Protein AF-A0A1Q2MEC3-F1 (afdb_monomer_lite)

Organism: NCBI:txid1851148

Sequence (1075 aa):
MAKRNINSLILSAPAICLLLFFTTASCIAVFAENKIWWGYEDDNWDTAGNWATEGVPGSADPVFIDHRASGEFKYPVITDANTDSRCAVLKLSQYGTGGRLDVIGGVLAIESLAYIGVGAAYECQLNVSGGEMLVGTHMYVPYAGVTSVNITGGKVSVSGSLVFCHQSVADGFINLARGTLEAGALLWNTGETRFGHINIENGKLIINSTADRTGQLQALIDSGNITAYGSGSTRYNWVSHPKAAFKIEYTGTSTVLTAAIEDVNTAWDPSPADGGCVDVTEGSANLAWLSGDNTRQEAGHDLYLGASYEEVNIAETDSPCWQGRLDSSSFETGPLDFRSGYYWRVDQIDTAGEVHRGDVWSFTTLPSRRQAKELFPPDNGLLGESLINDPNTKISWQSGEDAVTHKIYFGTCYDTVSEAENDCLITFKGNIDEPAREFSPGALQKGSEYFWRVDEIDHNGGLTKGEVWSFWAGYDVHNTRVASQGFNAWYKVDPDKAWVEQQAEIALEMGCEIYKFQLKPDKNENYEDGTAEPQTADTAEVTSLLTRVQNVPVWQRVLDMPFRYTLIWAYPVSGLNLHDGYSQEEAQAEYQELYDLTIYLLLEYQNTNRSFMLGNWEGDWHLLEGYDDTVEPRPEMIETMKLWFANRQAAVKDARNSLPQIQGVNVYHYVEMNKVQSAIDGVVGEGAYRLVNTVLPYITVDAVSYSARNATHFISEMPERLYTHLDYIESNANFTGCWPFEKAVFIGEYGTGTVSENVLAIKAASNWGCPFILYWSIYATEPRFDFYFVGPDGSNTEQYDLHQQILSKINAQKEIYNIYLNRNPYESCLESLMNQFDRISVSGLMSYIVNSDASKIAIGSREFLRNLFIALLHTNDETTAQFSDMLDQIDDSTITRWQAIELIMNGSEFRDLITDAQFARYLCENVLLVEPENVDPEDLTAVEQRLESESRFALWQEFLNDSRGCMNAIRRRYSNRSSNYIDWQYSYGVTDAAKSRYLPSLKRFWCRLSEPGSYTADFDGNCAVDIADFQILAQNWISGPRDYLPGDINGSGNVDFHDFEILSQYWLAASVTGE

Foldseek 3Di:
DDDDDDDDDDDDDDDDDDDDDDDDDPPPPPQADAWEAQQQPHQEQQQQVRTVVGGHADLRHHYEFADDPDDDHYHHEAACVDDGAEHQEYAACQVAREGEYHYAAEEHYHQAEYAFAQRHPDEYEYEYQAYEYEHNEEYEFHNADHYEYEFLDYEYEAAAEHEYFNDQAHAGEYEFNLGEYEHCYYHYDDDPRYHAAYEAENGKYKHQYLDDCPVVVVVCVVVRRYEYPFDDPDSPRTHHDPQKDWDWDDPSGMIMIHIDGDQLQAWADWVVFFAAEDECLVQKDKIATDGRPFFDQPLFKWKFKDQDPVQQQPDDCPGPRTPDRDNHRMDIDGGDDAQGKMKMWIWGAGPVRDTRTYDIGMYHYHPHLQFWAPWVVAFQEEDAQLQLLPQPRKIFTHHRPQFFKKWKFKDQDQVCQQPDDPPPPVGTPDMDGPPDGIDRPGRHQALGKMKMWIWTAHPVRDIRTGDIGMYHHYDADQQQFEFAEFEQFLADLDLVDQRRLVFLVLRVLLLALEYEYEQEAPDPPPPVPSNPGPPPPDDQDDQASVCCCVVPPSNVLSLLPRRQEYEYAYDTNVDDQPVVHQDPVNLVRRLVRLLVVLLCQLVVCFQSLHEYEYEHPAVQCSQDPPSDLLAHGDPRSLVRSLSNLQSNQCSNVVSCVVCSSGHSYYYFYEYEHEDLVQQVVDDNPHRSDGCQARRQLRHEGQAYEYQCAVQLVPQVCPPVSVLVSQVSSQVRHHYPSNHNFPHRYAHPEDWDLDLVSVLRVQLSRLLSRHSHDYYPHQHDNDPPGNTHQAYNNRDGDVNSVSSSLLSLLSVLLQQLCCVQQVGGDDSVLSNVCSNQSVPAFSLNSNLPCCQDVSSCVSAPLLRLLQLLCCQQQVDSPCVDPLNVVVSVCCVVVVDGSSVNNQCSQQDVSSCVLAPLLRLLLLLLCLLLVAPSVGRDPVSSVVSSVVVVPDGSVVSSSVSSRPSCSNSVNVVVVVVPDPPVVSVCCVVQPVHDPVCVRNPCSPLVSRVVSNDPDQCLQPQVSPNALDVVSVVLLVVLQVVDQDPDRSQPSVPPSHSDPVSVVVSVVSNVVRVVVPD

InterPro domains:
  IPR018247 EF-Hand 1, calcium-binding site [PS00018] (1048-1060)
  IPR036439 Dockerin domain superfamily [G3DSA:1.10.1330.10] (1014-1072)
  IPR036439 Dockerin domain superfamily [SSF63446] (1020-1068)

Structure (mmCIF, N/CA/C/O backbone):
data_AF-A0A1Q2MEC3-F1
#
_entry.id   AF-A0A1Q2MEC3-F1
#
loop_
_atom_site.group_PDB
_atom_site.id
_atom_site.type_symbol
_atom_site.label_atom_id
_atom_site.label_alt_id
_atom_site.label_comp_id
_atom_site.label_asym_id
_atom_site.label_entity_id
_atom_site.label_seq_id
_atom_site.pdbx_PDB_ins_code
_atom_site.Cartn_x
_atom_site.Cartn_y
_atom_site.Cartn_z
_atom_site.occupancy
_atom_site.B_iso_or_equiv
_atom_site.auth_seq_id
_atom_site.auth_comp_id
_atom_site.auth_asym_id
_atom_site.auth_atom_id
_atom_site.pdbx_PDB_model_num
ATOM 1 N N . MET A 1 1 ? 28.703 10.082 64.849 1.00 30.86 1 MET A N 1
ATOM 2 C CA . MET A 1 1 ? 28.641 11.076 65.947 1.00 30.86 1 MET A CA 1
ATOM 3 C C . MET A 1 1 ? 27.560 12.093 65.615 1.00 30.86 1 MET A C 1
ATOM 5 O O . MET A 1 1 ? 27.415 12.408 64.448 1.00 30.86 1 MET A O 1
ATOM 9 N N . ALA A 1 2 ? 26.878 12.587 66.652 1.00 29.72 2 ALA A N 1
ATOM 10 C CA . ALA A 1 2 ? 25.929 13.709 66.693 1.00 29.72 2 ALA A CA 1
ATOM 11 C C . ALA A 1 2 ? 24.489 13.494 66.165 1.00 29.72 2 ALA A C 1
ATOM 13 O O . ALA A 1 2 ? 24.200 13.465 64.978 1.00 29.72 2 ALA A O 1
ATOM 14 N N . LYS A 1 3 ? 23.597 13.393 67.158 1.00 25.03 3 LYS A N 1
ATOM 15 C CA . LYS A 1 3 ? 22.138 13.563 67.162 1.00 25.03 3 LYS A CA 1
ATOM 16 C C . LYS A 1 3 ? 21.754 15.057 67.134 1.00 25.03 3 LYS A C 1
ATOM 18 O O . LYS A 1 3 ? 22.471 15.826 67.767 1.00 25.03 3 LYS A O 1
ATOM 23 N N . ARG A 1 4 ? 20.503 15.328 66.699 1.00 29.02 4 ARG A N 1
ATOM 24 C CA . ARG A 1 4 ? 19.542 16.352 67.215 1.00 29.02 4 ARG A CA 1
ATOM 25 C C . ARG A 1 4 ? 19.907 17.828 66.907 1.00 29.02 4 ARG A C 1
ATOM 27 O O . ARG A 1 4 ? 21.049 18.209 67.076 1.00 29.02 4 ARG A O 1
ATOM 34 N N . ASN A 1 5 ? 19.000 18.750 66.548 1.00 30.12 5 ASN A N 1
ATOM 35 C CA . ASN A 1 5 ? 17.682 19.025 67.137 1.00 30.12 5 ASN A CA 1
ATOM 36 C C . ASN A 1 5 ? 17.019 20.291 66.492 1.00 30.12 5 ASN A C 1
ATOM 38 O O . ASN A 1 5 ? 17.757 21.171 66.065 1.00 30.12 5 ASN A O 1
ATOM 42 N N . ILE A 1 6 ? 15.681 20.421 66.636 1.00 26.55 6 ILE A N 1
ATOM 43 C CA . ILE A 1 6 ? 14.864 21.655 66.891 1.00 26.55 6 ILE A CA 1
ATOM 44 C C . ILE A 1 6 ? 14.072 22.356 65.745 1.00 26.55 6 ILE A C 1
ATOM 46 O O . ILE A 1 6 ? 14.604 23.138 64.970 1.00 26.55 6 ILE A O 1
ATOM 50 N N . ASN A 1 7 ? 12.750 22.095 65.761 1.00 25.64 7 ASN A N 1
ATOM 51 C CA . ASN A 1 7 ? 11.544 22.966 65.817 1.00 25.64 7 ASN A CA 1
ATOM 52 C C . ASN A 1 7 ? 11.601 24.496 65.566 1.00 25.64 7 ASN A C 1
ATOM 54 O O . ASN A 1 7 ? 12.296 25.185 66.305 1.00 25.64 7 ASN A O 1
ATOM 58 N N . SER A 1 8 ? 10.666 25.008 64.732 1.00 25.12 8 SER A N 1
ATOM 59 C CA . SER A 1 8 ? 9.547 25.966 65.040 1.00 25.12 8 SER A CA 1
ATOM 60 C C . SER A 1 8 ? 9.001 26.607 63.732 1.00 25.12 8 SER A C 1
ATOM 62 O O . SER A 1 8 ? 9.799 27.174 62.998 1.00 25.12 8 SER A O 1
ATOM 64 N N . LEU A 1 9 ? 7.744 26.422 63.276 1.00 24.59 9 LEU A N 1
ATOM 65 C CA . LEU A 1 9 ? 6.484 27.138 63.632 1.00 24.59 9 LEU A CA 1
ATOM 66 C C . LEU A 1 9 ? 6.651 28.688 63.623 1.00 24.59 9 LEU A C 1
ATOM 68 O O . LEU A 1 9 ? 7.410 29.186 64.442 1.00 24.59 9 LEU A O 1
ATOM 72 N N . ILE A 1 10 ? 6.022 29.499 62.741 1.00 25.86 10 ILE A N 1
ATOM 73 C CA . ILE A 1 10 ? 4.642 30.049 62.855 1.00 25.86 10 ILE A CA 1
ATOM 74 C C . ILE A 1 10 ? 4.298 31.018 61.683 1.00 25.86 10 ILE A C 1
ATOM 76 O O . ILE A 1 10 ? 5.085 31.907 61.378 1.00 25.86 10 ILE A O 1
ATOM 80 N N . LEU A 1 11 ? 3.090 30.828 61.119 1.00 25.92 11 LEU A N 1
ATOM 81 C CA . LEU A 1 11 ? 2.038 31.750 60.609 1.00 25.92 11 LEU A CA 1
ATOM 82 C C . LEU A 1 11 ? 2.340 33.105 59.928 1.00 25.92 11 LEU A C 1
ATOM 84 O O . LEU A 1 11 ? 2.962 33.990 60.509 1.00 25.92 11 LEU A O 1
ATOM 88 N N . SER A 1 12 ? 1.555 33.373 58.872 1.00 24.38 12 SER A N 1
ATOM 89 C CA . SER A 1 12 ? 0.797 34.631 58.747 1.00 24.38 12 SER A CA 1
ATOM 90 C C . SER A 1 12 ? -0.553 34.451 58.019 1.00 24.38 12 SER A C 1
ATOM 92 O O . SER A 1 12 ? -0.630 34.145 56.836 1.00 24.38 12 SER A O 1
ATOM 94 N N . ALA A 1 13 ? -1.631 34.685 58.768 1.00 26.42 13 ALA A N 1
ATOM 95 C CA . ALA A 1 13 ? -2.904 35.231 58.295 1.00 26.42 13 ALA A CA 1
ATOM 96 C C . ALA A 1 13 ? -3.045 36.638 58.908 1.00 26.42 13 ALA A C 1
ATOM 98 O O . ALA A 1 13 ? -2.373 36.924 59.908 1.00 26.42 13 ALA A O 1
ATOM 99 N N . PRO A 1 14 ? -3.953 37.489 58.403 1.00 32.81 14 PRO A N 1
ATOM 100 C CA . PRO A 1 14 ? -4.747 38.254 59.360 1.00 32.81 14 PRO A CA 1
ATOM 101 C C . PRO A 1 14 ? -6.230 38.380 58.983 1.00 32.81 14 PRO A C 1
ATOM 103 O O . PRO A 1 14 ? -6.606 38.632 57.842 1.00 32.81 14 PRO A O 1
ATOM 106 N N . ALA A 1 15 ? -7.054 38.251 60.019 1.00 25.59 15 ALA A N 1
ATOM 107 C CA . ALA A 1 15 ? -8.453 38.654 60.088 1.00 25.59 15 ALA A CA 1
ATOM 108 C C . ALA A 1 15 ? -8.583 40.032 60.780 1.00 25.59 15 ALA A C 1
ATOM 110 O O . ALA A 1 15 ? -7.595 40.527 61.326 1.00 25.59 15 ALA A O 1
ATOM 111 N N . ILE A 1 16 ? -9.840 40.515 60.892 1.00 29.72 16 ILE A N 1
ATOM 112 C CA . ILE A 1 16 ? -10.400 41.571 61.788 1.00 29.72 16 ILE A CA 1
ATOM 113 C C . ILE A 1 16 ? -10.631 42.923 61.054 1.00 29.72 16 ILE A C 1
ATOM 115 O O . ILE A 1 16 ? -9.713 43.427 60.429 1.00 29.72 16 ILE A O 1
ATOM 119 N N . CYS A 1 17 ? -11.794 43.609 61.046 1.00 25.50 17 CYS A N 1
ATOM 120 C CA . CYS A 1 17 ? -12.945 43.724 61.966 1.00 25.50 17 CYS A CA 1
ATOM 121 C C . CYS A 1 17 ? -14.181 44.341 61.253 1.00 25.50 17 CYS A C 1
ATOM 123 O O . CYS A 1 17 ? -13.992 45.274 60.476 1.00 25.50 17 CYS A O 1
ATOM 125 N N . LEU A 1 18 ? -15.416 43.991 61.655 1.00 23.81 18 LEU A N 1
ATOM 126 C CA . LEU A 1 18 ? -16.468 44.986 61.964 1.00 23.81 18 LEU A CA 1
ATOM 127 C C . LEU A 1 18 ? -17.618 44.379 62.799 1.00 23.81 18 LEU A C 1
ATOM 129 O O . LEU A 1 18 ? -18.272 43.421 62.402 1.00 23.81 18 LEU A O 1
ATOM 133 N N . LEU A 1 19 ? -17.830 44.969 63.978 1.00 28.56 19 LEU A N 1
ATOM 134 C CA . LEU A 1 19 ? -18.948 44.794 64.918 1.00 28.56 19 LEU A CA 1
ATOM 135 C C . LEU A 1 19 ? -20.042 45.838 64.614 1.00 28.56 19 LEU A C 1
ATOM 137 O O . LEU A 1 19 ? -19.668 46.972 64.332 1.00 28.56 19 LEU A O 1
ATOM 141 N N . LEU A 1 20 ? -21.337 45.509 64.793 1.00 28.72 20 LEU A N 1
ATOM 142 C CA . LEU A 1 20 ? -22.343 46.301 65.553 1.00 28.72 20 LEU A CA 1
ATOM 143 C C . LEU A 1 20 ? -23.765 45.645 65.564 1.00 28.72 20 LEU A C 1
ATOM 145 O O . LEU A 1 20 ? -24.515 45.754 64.605 1.00 28.72 20 LEU A O 1
ATOM 149 N N . PHE A 1 21 ? -24.106 45.055 66.725 1.00 31.36 21 PHE A N 1
ATOM 150 C CA . PHE A 1 21 ? -25.317 45.207 67.580 1.00 31.36 21 PHE A CA 1
ATOM 151 C C . PHE A 1 21 ? -26.733 44.584 67.360 1.00 31.36 21 PHE A C 1
ATOM 153 O O . PHE A 1 21 ? -27.419 44.845 66.381 1.00 31.36 21 PHE A O 1
ATOM 160 N N . PHE A 1 22 ? -27.189 43.992 68.496 1.00 27.94 22 PHE A N 1
ATOM 161 C CA . PHE A 1 22 ? -28.537 43.660 69.042 1.00 27.94 22 PHE A CA 1
ATOM 162 C C . PHE A 1 22 ? -29.276 42.426 68.468 1.00 27.94 22 PHE A C 1
ATOM 164 O O . PHE A 1 22 ? -29.392 42.287 67.266 1.00 27.94 22 PHE A O 1
ATOM 171 N N . THR A 1 23 ? -29.830 41.464 69.226 1.00 27.28 23 THR A N 1
ATOM 172 C CA . THR A 1 23 ? -30.140 41.303 70.666 1.00 27.28 23 THR A CA 1
ATOM 173 C C . THR A 1 23 ? -30.306 39.810 70.997 1.00 27.28 23 THR A C 1
ATOM 175 O O . THR A 1 23 ? -30.676 39.005 70.152 1.00 27.28 23 THR A O 1
ATOM 178 N N . THR A 1 24 ? -30.092 39.482 72.267 1.00 36.62 24 THR A N 1
ATOM 179 C CA . THR A 1 24 ? -30.372 38.219 72.962 1.00 36.62 24 THR A CA 1
ATOM 180 C C . THR A 1 24 ? -31.694 37.528 72.593 1.00 36.62 24 THR A C 1
ATOM 182 O O . THR A 1 24 ? -32.767 38.067 72.857 1.00 36.62 24 THR A O 1
ATOM 185 N N . ALA A 1 25 ? -31.611 36.266 72.182 1.00 29.66 25 ALA A N 1
ATOM 186 C CA . ALA A 1 25 ? -32.535 35.234 72.634 1.00 29.66 25 ALA A CA 1
ATOM 187 C C . ALA A 1 25 ? -31.727 33.954 72.843 1.00 29.66 25 ALA A C 1
ATOM 189 O O . ALA A 1 25 ? -31.301 33.301 71.894 1.00 29.66 25 ALA A O 1
ATOM 190 N N . SER A 1 26 ? -31.480 33.624 74.106 1.00 34.06 26 SER A N 1
ATOM 191 C CA . SER A 1 26 ? -31.058 32.295 74.519 1.00 34.06 26 SER A CA 1
ATOM 192 C C . SER A 1 26 ? -32.154 31.307 74.117 1.00 34.06 26 SER A C 1
ATOM 194 O O . SER A 1 26 ? -33.055 31.029 74.902 1.00 34.06 26 SER A O 1
ATOM 196 N N . CYS A 1 27 ? -32.113 30.793 72.892 1.00 30.69 27 CYS A N 1
ATOM 197 C CA . CYS A 1 27 ? -32.765 29.530 72.600 1.00 30.69 27 CYS A CA 1
ATOM 198 C C . CYS A 1 27 ? -31.773 28.469 73.050 1.00 30.69 27 CYS A C 1
ATOM 200 O O . CYS A 1 27 ? -30.766 28.213 72.394 1.00 30.69 27 CYS A O 1
ATOM 202 N N . ILE A 1 28 ? -32.022 27.914 74.234 1.00 34.41 28 ILE A N 1
ATOM 203 C CA . ILE A 1 28 ? -31.521 26.592 74.580 1.00 34.41 28 ILE A CA 1
ATOM 204 C C . ILE A 1 28 ? -31.984 25.707 73.422 1.00 34.41 28 ILE A C 1
ATOM 206 O O . ILE A 1 28 ? -33.173 25.412 73.323 1.00 34.41 28 ILE A O 1
ATOM 210 N N . ALA A 1 29 ? -31.083 25.357 72.503 1.00 36.22 29 ALA A N 1
ATOM 211 C CA . ALA A 1 29 ? -31.309 24.221 71.634 1.00 36.22 29 ALA A CA 1
ATOM 212 C C . ALA A 1 29 ? -31.297 23.020 72.576 1.00 36.22 29 ALA A C 1
ATOM 214 O O . ALA A 1 29 ? -30.246 22.503 72.953 1.00 36.22 29 ALA A O 1
ATOM 215 N N . VAL A 1 30 ? -32.483 22.686 73.080 1.00 39.44 30 VAL A N 1
ATOM 216 C CA . VAL A 1 30 ? -32.755 21.385 73.663 1.00 39.44 30 VAL A CA 1
ATOM 217 C C . VAL A 1 30 ? -32.360 20.419 72.557 1.00 39.44 30 VAL A C 1
ATOM 219 O O . VAL A 1 30 ? -32.977 20.431 71.495 1.00 39.44 30 VAL A O 1
ATOM 222 N N . PHE A 1 31 ? -31.261 19.688 72.739 1.00 41.91 31 PHE A N 1
ATOM 223 C CA . PHE A 1 31 ? -30.954 18.580 71.848 1.00 41.91 31 PHE A CA 1
ATOM 224 C C . PHE A 1 31 ? -32.179 17.670 71.889 1.00 41.91 31 PHE A C 1
ATOM 226 O O . PHE A 1 31 ? -32.515 17.160 72.958 1.00 41.91 31 PHE A O 1
ATOM 233 N N . ALA A 1 32 ? -32.888 17.565 70.765 1.00 59.72 32 ALA A N 1
ATOM 234 C CA . ALA A 1 32 ? -33.992 16.635 70.630 1.00 59.72 32 ALA A CA 1
ATOM 235 C C . ALA A 1 32 ? -33.474 15.239 70.994 1.00 59.72 32 ALA A C 1
ATOM 237 O O . ALA A 1 32 ? -32.422 14.811 70.509 1.00 59.72 32 ALA A O 1
ATOM 238 N N . GLU A 1 33 ? -34.151 14.568 71.923 1.00 73.00 33 GLU A N 1
ATOM 239 C CA . GLU A 1 33 ? -33.807 13.197 72.281 1.00 73.00 33 GLU A CA 1
ATOM 240 C C . GLU A 1 33 ? -34.076 12.283 71.078 1.00 73.00 33 GLU A C 1
ATOM 242 O O . GLU A 1 33 ? -35.077 12.441 70.382 1.00 73.00 33 GLU A O 1
ATOM 247 N N . ASN A 1 34 ? -33.180 11.325 70.823 1.00 87.25 34 ASN A N 1
ATOM 248 C CA . ASN A 1 34 ? -33.356 10.374 69.724 1.00 87.25 34 ASN A CA 1
ATOM 249 C C . ASN A 1 34 ? -34.653 9.580 69.924 1.00 87.25 34 ASN A C 1
ATOM 251 O O . ASN A 1 34 ? -34.821 8.970 70.979 1.00 87.25 34 ASN A O 1
ATOM 255 N N . LYS A 1 35 ? -35.510 9.538 68.902 1.00 91.94 35 LYS A N 1
ATOM 256 C CA . LYS A 1 35 ? -36.744 8.753 68.857 1.00 91.94 35 LYS A CA 1
ATOM 257 C C . LYS A 1 35 ? -36.443 7.335 68.382 1.00 91.94 35 LYS A C 1
ATOM 259 O O . LYS A 1 35 ? -36.177 7.094 67.210 1.00 91.94 35 LYS A O 1
ATOM 264 N N . ILE A 1 36 ? -36.463 6.380 69.302 1.00 92.25 36 ILE A N 1
ATOM 265 C CA . ILE A 1 36 ? -36.206 4.964 69.037 1.00 92.25 36 ILE A CA 1
ATOM 266 C C . ILE A 1 36 ? -37.541 4.241 68.894 1.00 92.25 36 ILE A C 1
ATOM 268 O O . ILE A 1 36 ? -38.383 4.326 69.786 1.00 92.25 36 ILE A O 1
ATOM 272 N N . TRP A 1 37 ? -37.717 3.493 67.809 1.00 92.56 37 TRP A N 1
ATOM 273 C CA . TRP A 1 37 ? -38.920 2.696 67.597 1.00 92.56 37 TRP A CA 1
ATOM 274 C C . TRP A 1 37 ? -38.969 1.475 68.532 1.00 92.56 37 TRP A C 1
ATOM 276 O O . TRP A 1 37 ? -38.045 0.656 68.591 1.00 92.56 37 TRP A O 1
ATOM 286 N N . TRP A 1 38 ? -40.061 1.360 69.282 1.00 84.12 38 TRP A N 1
ATOM 287 C CA . TRP A 1 38 ? -40.402 0.236 70.150 1.00 84.12 38 TRP A CA 1
ATOM 288 C C . TRP A 1 38 ? -41.425 -0.713 69.539 1.00 84.12 38 TRP A C 1
ATOM 290 O O . TRP A 1 38 ? -41.348 -1.893 69.857 1.00 84.12 38 TRP A O 1
ATOM 300 N N . GLY A 1 39 ? -42.365 -0.226 68.721 1.00 82.44 39 GLY A N 1
ATOM 301 C CA . GLY A 1 39 ? -43.334 -1.063 67.996 1.00 82.44 39 GLY A CA 1
ATOM 302 C C . GLY A 1 39 ? -44.160 -2.019 68.862 1.00 82.44 39 GLY A C 1
ATOM 303 O O . GLY A 1 39 ? -44.411 -3.149 68.439 1.00 82.44 39 GLY A O 1
ATOM 304 N N . TYR A 1 40 ? -44.498 -1.615 70.093 1.00 85.00 40 TYR A N 1
ATOM 305 C CA . TYR A 1 40 ? -45.202 -2.465 71.061 1.00 85.00 40 TYR A CA 1
ATOM 306 C C . TYR A 1 40 ? -46.726 -2.398 70.945 1.00 85.00 40 TYR A C 1
ATOM 308 O O . TYR A 1 40 ? -47.389 -3.370 71.301 1.00 85.00 40 TYR A O 1
ATOM 316 N N . GLU A 1 41 ? -47.291 -1.274 70.499 1.00 86.00 41 GLU A N 1
ATOM 317 C CA . GLU A 1 41 ? -48.747 -1.113 70.420 1.00 86.00 41 GLU A CA 1
ATOM 318 C C . GLU A 1 41 ? -49.263 -1.578 69.055 1.00 86.00 41 GLU A C 1
ATOM 320 O O . GLU A 1 41 ? -50.088 -2.491 68.948 1.00 86.00 41 GLU A O 1
ATOM 325 N N . ASP A 1 42 ? -48.726 -0.989 67.992 1.00 91.44 42 ASP A N 1
ATOM 326 C CA . ASP A 1 42 ? -49.073 -1.283 66.607 1.00 91.44 42 ASP A CA 1
ATOM 327 C C . ASP A 1 42 ? -47.896 -0.961 65.663 1.00 91.44 42 ASP A C 1
ATOM 329 O O . ASP A 1 42 ? -46.754 -0.811 66.094 1.00 91.44 42 ASP A O 1
ATOM 333 N N . ASP A 1 43 ? -48.156 -0.957 64.359 1.00 93.19 43 ASP A N 1
ATOM 334 C CA . ASP A 1 43 ? -47.221 -0.589 63.294 1.00 93.19 43 ASP A CA 1
ATOM 335 C C . ASP A 1 43 ? -47.370 0.874 62.838 1.00 93.19 43 ASP A C 1
ATOM 337 O O . ASP A 1 43 ? -46.661 1.315 61.935 1.00 93.19 43 ASP A O 1
ATOM 341 N N . ASN A 1 44 ? -48.260 1.655 63.453 1.00 93.81 44 ASN A N 1
ATOM 342 C CA . ASN A 1 44 ? -48.578 3.001 62.998 1.00 93.81 44 ASN A CA 1
ATOM 343 C C . ASN A 1 44 ? -47.544 4.023 63.504 1.00 93.81 44 ASN A C 1
ATOM 345 O O . ASN A 1 44 ? -47.334 4.176 64.712 1.00 93.81 44 ASN A O 1
ATOM 349 N N . TRP A 1 45 ? -46.923 4.763 62.579 1.00 94.56 45 TRP A N 1
ATOM 350 C CA . TRP A 1 45 ? -45.935 5.808 62.886 1.00 94.56 45 TRP A CA 1
ATOM 351 C C . TRP A 1 45 ? -46.464 6.876 63.852 1.00 94.56 45 TRP A C 1
ATOM 353 O O . TRP A 1 45 ? -45.725 7.343 64.720 1.00 94.56 45 TRP A O 1
ATOM 363 N N . ASP A 1 46 ? -47.745 7.231 63.746 1.00 92.62 46 ASP A N 1
ATOM 364 C CA . ASP A 1 46 ? -48.353 8.318 64.522 1.00 92.62 46 ASP A CA 1
ATOM 365 C C . ASP A 1 46 ? -48.788 7.888 65.941 1.00 92.62 46 ASP A C 1
ATOM 367 O O . ASP A 1 46 ? -49.291 8.700 66.723 1.00 92.62 46 ASP A O 1
ATOM 371 N N . THR A 1 47 ? -48.581 6.622 66.315 1.00 92.62 47 THR A N 1
ATOM 372 C CA . THR A 1 47 ? -48.872 6.121 67.664 1.00 92.62 47 THR A CA 1
ATOM 373 C C . THR A 1 47 ? -47.722 6.478 68.614 1.00 92.62 47 THR A C 1
ATOM 375 O O . THR A 1 47 ? -46.643 5.888 68.580 1.00 92.62 47 THR A O 1
ATOM 378 N N . ALA A 1 48 ? -47.948 7.456 69.499 1.00 89.56 48 ALA A N 1
ATOM 379 C CA . ALA A 1 48 ? -46.931 7.992 70.416 1.00 89.56 48 ALA A CA 1
ATOM 380 C C . ALA A 1 48 ? -46.245 6.929 71.301 1.00 89.56 48 ALA A C 1
ATOM 382 O O . ALA A 1 48 ? -45.049 7.064 71.576 1.00 89.56 48 ALA A O 1
ATOM 383 N N . GLY A 1 49 ? -46.978 5.881 71.705 1.00 88.38 49 GLY A N 1
ATOM 384 C CA . GLY A 1 49 ? -46.483 4.773 72.531 1.00 88.38 49 GLY A CA 1
ATOM 385 C C . GLY A 1 49 ? -45.489 3.846 71.820 1.00 88.38 49 GLY A C 1
ATOM 386 O O . GLY A 1 49 ? -44.767 3.093 72.474 1.00 88.38 49 GLY A O 1
ATOM 387 N N . ASN A 1 50 ? -45.374 3.939 70.492 1.00 91.75 50 ASN A N 1
ATOM 388 C CA . ASN A 1 50 ? -44.373 3.198 69.727 1.00 91.75 50 ASN A CA 1
ATOM 389 C C . ASN A 1 50 ? -42.978 3.845 69.760 1.00 91.75 50 ASN A C 1
ATOM 391 O O . ASN A 1 50 ? -42.0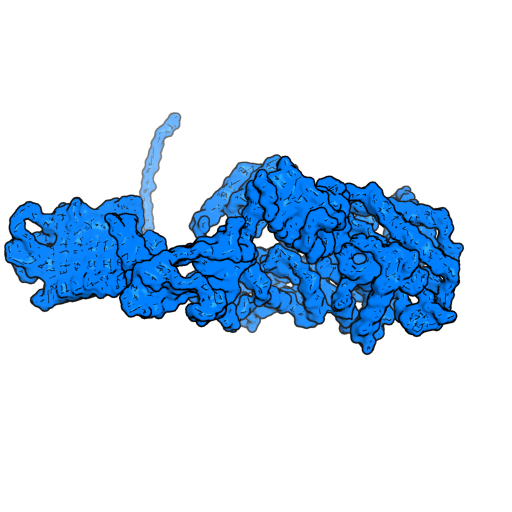47 3.250 69.223 1.00 91.75 50 ASN A O 1
ATOM 395 N N . TRP A 1 51 ? -42.796 5.017 70.382 1.00 91.69 51 TRP A N 1
ATOM 396 C CA . TRP A 1 51 ? -41.544 5.784 70.340 1.00 91.69 51 TRP A CA 1
ATOM 397 C C . TRP A 1 51 ? -40.896 5.986 71.713 1.00 91.69 51 TRP A C 1
ATOM 399 O O . TRP A 1 51 ? -41.575 6.160 72.720 1.00 91.69 51 TRP A O 1
ATOM 409 N N . ALA A 1 52 ? -39.562 6.028 71.744 1.00 86.56 52 ALA A N 1
ATOM 410 C CA . ALA A 1 52 ? -38.758 6.310 72.934 1.00 86.56 52 ALA A CA 1
ATOM 411 C C . ALA A 1 52 ? -37.801 7.485 72.713 1.00 86.56 52 ALA A C 1
ATOM 413 O O . ALA A 1 52 ? -36.971 7.386 71.824 1.00 86.56 52 ALA A O 1
ATOM 414 N N . THR A 1 53 ? -37.786 8.544 73.518 1.00 81.06 53 THR A N 1
ATOM 415 C CA . THR A 1 53 ? -38.784 8.897 74.539 1.00 81.06 53 THR A CA 1
ATOM 416 C C . THR A 1 53 ? -40.172 9.101 73.923 1.00 81.06 53 THR A C 1
ATOM 418 O O . THR A 1 53 ? -40.278 9.428 72.742 1.00 81.06 53 THR A O 1
ATOM 421 N N . GLU A 1 54 ? -41.230 8.855 74.702 1.00 79.50 54 GLU A N 1
ATOM 422 C CA . GLU A 1 54 ? -42.623 8.808 74.221 1.00 79.50 54 GLU A CA 1
ATOM 423 C C . GLU A 1 54 ? -43.023 10.077 73.452 1.00 79.50 54 GLU A C 1
ATOM 425 O O . GLU A 1 54 ? -42.650 11.196 73.820 1.00 79.50 54 GLU A O 1
ATOM 430 N N . GLY A 1 55 ? -43.756 9.900 72.351 1.00 85.31 55 GLY A N 1
ATOM 431 C CA . GLY A 1 55 ? -44.207 10.982 71.473 1.00 85.31 55 GLY A CA 1
ATOM 432 C C . GLY A 1 55 ? -43.749 10.810 70.027 1.00 85.31 55 GLY A C 1
ATOM 433 O O . GLY A 1 55 ? -42.600 10.441 69.781 1.00 85.31 55 GLY A O 1
ATOM 434 N N . VAL A 1 56 ? -44.654 11.119 69.097 1.00 90.81 56 VAL A N 1
ATOM 435 C CA . VAL A 1 56 ? -44.454 11.009 67.643 1.00 90.81 56 VAL A CA 1
ATOM 436 C C . VAL A 1 56 ? -43.292 11.907 67.183 1.00 90.81 56 VAL A C 1
ATOM 438 O O . VAL A 1 56 ? -43.223 13.052 67.637 1.00 90.81 56 VAL A O 1
ATOM 441 N N . PRO A 1 57 ? -42.382 11.423 66.316 1.00 94.00 57 PRO A N 1
ATOM 442 C CA . PRO A 1 57 ? -41.280 12.217 65.779 1.00 94.00 57 PRO A CA 1
ATOM 443 C C . PRO A 1 57 ? -41.755 13.416 64.949 1.00 94.00 57 PRO A C 1
ATOM 445 O O . PRO A 1 57 ? -42.668 13.292 64.135 1.00 94.00 57 PRO A O 1
ATOM 448 N N . GLY A 1 58 ? -41.102 14.565 65.133 1.00 91.00 58 GLY A N 1
ATOM 449 C CA . GLY A 1 58 ? -41.266 15.770 64.316 1.00 91.00 58 GLY A CA 1
ATOM 450 C C . GLY A 1 58 ? -40.004 16.146 63.524 1.00 91.00 58 GLY A C 1
ATOM 451 O O . GLY A 1 58 ? -38.978 15.472 63.583 1.00 91.00 58 GLY A O 1
ATOM 452 N N . SER A 1 59 ? -40.038 17.285 62.816 1.00 90.69 59 SER A N 1
ATOM 453 C CA . SER A 1 59 ? -38.941 17.776 61.949 1.00 90.69 59 SER A CA 1
ATOM 454 C C . SER A 1 59 ? -37.583 17.977 62.642 1.00 90.69 59 SER A C 1
ATOM 456 O O . SER A 1 59 ? -36.574 18.140 61.963 1.00 90.69 59 SER A O 1
ATOM 458 N N . ALA A 1 60 ? -37.536 18.012 63.978 1.00 90.19 60 ALA A N 1
ATOM 459 C CA . ALA A 1 60 ? -36.303 18.179 64.750 1.00 90.19 60 ALA A CA 1
ATOM 460 C C . ALA A 1 60 ? -35.738 16.857 65.300 1.00 90.19 60 ALA A C 1
ATOM 462 O O . ALA A 1 60 ? -34.605 16.839 65.783 1.00 90.19 60 ALA A O 1
ATOM 463 N N . ASP A 1 61 ? -36.497 15.761 65.220 1.00 93.19 61 ASP A N 1
ATOM 464 C CA . ASP A 1 61 ? -36.193 14.526 65.937 1.00 93.19 61 ASP A CA 1
ATOM 465 C C . ASP A 1 61 ? -35.412 13.529 65.062 1.00 93.19 61 ASP A C 1
ATOM 467 O O . ASP A 1 61 ? -35.867 13.179 63.967 1.00 93.19 61 ASP A O 1
ATOM 471 N N . PRO A 1 62 ? -34.252 13.020 65.513 1.00 93.50 62 PRO A N 1
ATOM 472 C CA . PRO A 1 62 ? -33.604 11.865 64.897 1.00 93.50 62 PRO A CA 1
ATOM 473 C C . PRO A 1 62 ? -34.377 10.577 65.213 1.00 93.50 62 PRO A C 1
ATOM 475 O O . PRO A 1 62 ? -34.658 10.306 66.378 1.00 93.50 62 PRO A O 1
ATOM 478 N N . VAL A 1 63 ? -34.665 9.758 64.201 1.00 95.19 63 VAL A N 1
ATOM 479 C CA . VAL A 1 63 ? -35.413 8.497 64.310 1.00 95.19 63 VAL A CA 1
ATOM 480 C C . VAL A 1 63 ? -34.507 7.292 64.091 1.00 95.19 63 VAL A C 1
ATOM 482 O O . VAL A 1 63 ? -33.857 7.195 63.050 1.00 95.19 63 VAL A O 1
ATOM 485 N N . PHE A 1 64 ? -34.503 6.350 65.040 1.00 94.00 64 PHE A N 1
ATOM 486 C CA . PHE A 1 64 ? -33.763 5.086 64.965 1.00 94.00 64 PHE A CA 1
ATOM 487 C C . PHE A 1 64 ? -34.725 3.893 64.971 1.00 94.00 64 PHE A C 1
ATOM 489 O O . PHE A 1 64 ? -35.526 3.739 65.897 1.00 94.00 64 PHE A O 1
ATOM 496 N N . ILE A 1 65 ? -34.623 3.028 63.963 1.00 93.62 65 ILE A N 1
ATOM 497 C CA . ILE A 1 65 ? -35.438 1.814 63.841 1.00 93.62 65 ILE A CA 1
ATOM 498 C C . ILE A 1 65 ? -34.510 0.604 63.765 1.00 93.62 65 ILE A C 1
ATOM 500 O O . ILE A 1 65 ? -33.797 0.400 62.782 1.00 93.62 65 ILE A O 1
ATOM 504 N N . ASP A 1 66 ? -34.559 -0.216 64.808 1.00 90.00 66 ASP A N 1
ATOM 505 C CA . ASP A 1 66 ? -33.742 -1.411 64.985 1.00 90.00 66 ASP A CA 1
ATOM 506 C C . ASP A 1 66 ? -34.637 -2.603 65.371 1.00 90.00 66 ASP A C 1
ATOM 508 O O . ASP A 1 66 ? -35.671 -2.443 66.021 1.00 90.00 66 ASP A O 1
ATOM 512 N N . HIS A 1 67 ? -34.243 -3.815 64.989 1.00 84.81 67 HIS A N 1
ATOM 513 C CA . HIS A 1 67 ? -34.909 -5.058 65.360 1.00 84.81 67 HIS A CA 1
ATOM 514 C C . HIS A 1 67 ? -34.676 -5.359 66.843 1.00 84.81 67 HIS A C 1
ATOM 516 O O . HIS A 1 67 ? -33.584 -5.134 67.377 1.00 84.81 67 HIS A O 1
ATOM 522 N N . ARG A 1 68 ? -35.677 -5.936 67.512 1.00 79.06 68 ARG A N 1
ATOM 523 C CA . ARG A 1 68 ? -35.586 -6.348 68.916 1.00 79.06 68 ARG A CA 1
ATOM 524 C C . ARG A 1 68 ? -35.752 -7.853 69.061 1.00 79.06 68 ARG A C 1
ATOM 526 O O . ARG A 1 68 ? -36.741 -8.422 68.624 1.00 79.06 68 ARG A O 1
ATOM 533 N N . ALA A 1 69 ? -34.807 -8.475 69.765 1.00 64.81 69 ALA A N 1
ATOM 534 C CA . ALA A 1 69 ? -34.750 -9.925 69.953 1.00 64.81 69 ALA A CA 1
ATOM 535 C C . ALA A 1 69 ? -35.783 -10.499 70.955 1.00 64.81 69 ALA A C 1
ATOM 537 O O . ALA A 1 69 ? -35.821 -11.713 71.144 1.00 64.81 69 ALA A O 1
ATOM 538 N N . SER A 1 70 ? -36.597 -9.677 71.636 1.00 61.97 70 SER A N 1
ATOM 539 C CA . SER A 1 70 ? -37.562 -10.154 72.644 1.00 61.97 70 SER A CA 1
ATOM 540 C C . SER A 1 70 ? -38.863 -9.339 72.682 1.00 61.97 70 SER A C 1
ATOM 542 O O . SER A 1 70 ? -38.799 -8.121 72.849 1.00 61.97 70 SER A O 1
ATOM 544 N N . GLY A 1 71 ? -40.013 -10.027 72.637 1.00 64.81 71 GLY A N 1
ATOM 545 C CA . GLY A 1 71 ? -41.374 -9.458 72.681 1.00 64.81 71 GLY A CA 1
ATOM 546 C C . GLY A 1 71 ? -42.151 -9.639 71.367 1.00 64.81 71 GLY A C 1
ATOM 547 O O . GLY A 1 71 ? -41.565 -10.029 70.361 1.00 64.81 71 GLY A O 1
ATOM 548 N N . GLU A 1 72 ? -43.464 -9.370 71.370 1.00 70.94 72 GLU A N 1
ATOM 549 C CA . GLU A 1 72 ? -44.200 -9.080 70.127 1.00 70.94 72 GLU A CA 1
ATOM 550 C C . GLU A 1 72 ? -43.801 -7.668 69.682 1.00 70.94 72 GLU A C 1
ATOM 552 O O . GLU A 1 72 ? -43.968 -6.709 70.432 1.00 70.94 72 GLU A O 1
ATOM 557 N N . PHE A 1 73 ? -43.203 -7.558 68.499 1.00 80.81 73 PHE A N 1
ATOM 558 C CA . PHE A 1 73 ? -42.663 -6.314 67.961 1.00 80.81 73 PHE A CA 1
ATOM 559 C C . PHE A 1 73 ? -43.113 -6.167 66.512 1.00 80.81 73 PHE A C 1
ATOM 561 O O . PHE A 1 73 ? -42.986 -7.111 65.726 1.00 80.81 73 PHE A O 1
ATOM 568 N N . LYS A 1 74 ? -43.624 -4.989 66.160 1.00 90.38 74 LYS A N 1
ATOM 569 C CA . LYS A 1 74 ? -44.016 -4.637 64.793 1.00 90.38 74 LYS A CA 1
ATOM 570 C C . LYS A 1 74 ? -43.093 -3.562 64.238 1.00 90.38 74 LYS A C 1
ATOM 572 O O . LYS A 1 74 ? -42.626 -2.699 64.975 1.00 90.38 74 LYS A O 1
ATOM 577 N N . TYR A 1 75 ? -42.828 -3.616 62.938 1.00 94.25 75 TYR A N 1
ATOM 578 C CA . TYR A 1 75 ? -42.099 -2.561 62.237 1.00 94.25 75 TYR A CA 1
ATOM 579 C C . TYR A 1 75 ? -43.045 -1.431 61.824 1.00 94.25 75 TYR A C 1
ATOM 581 O O . TYR A 1 75 ? -44.225 -1.703 61.614 1.00 94.25 75 TYR A O 1
ATOM 589 N N . PRO A 1 76 ? -42.550 -0.190 61.706 1.00 96.12 76 PRO A N 1
ATOM 590 C CA . PRO A 1 76 ? -43.367 0.931 61.271 1.00 96.12 76 PRO A CA 1
ATOM 591 C C . PRO A 1 76 ? -43.827 0.761 59.820 1.00 96.12 76 PRO A C 1
ATOM 593 O O . PRO A 1 76 ? -43.034 0.396 58.944 1.00 96.12 76 PRO A O 1
ATOM 596 N N . VAL A 1 77 ? -45.097 1.085 59.583 1.00 97.25 77 VAL A N 1
ATOM 597 C CA . VAL A 1 77 ? -45.739 1.127 58.270 1.00 97.25 77 VAL A CA 1
ATOM 598 C C . VAL A 1 77 ? -46.330 2.521 58.053 1.00 97.25 77 VAL A C 1
ATOM 600 O O . VAL A 1 77 ? -47.148 2.986 58.846 1.00 97.25 77 VAL A O 1
ATOM 603 N N . ILE A 1 78 ? -45.927 3.184 56.969 1.00 97.81 78 ILE A N 1
ATOM 604 C CA . ILE A 1 78 ? -46.508 4.454 56.517 1.00 97.81 78 ILE A CA 1
ATOM 605 C C . ILE A 1 78 ? -47.610 4.162 55.502 1.00 97.81 78 ILE A C 1
ATOM 607 O O . ILE A 1 78 ? -47.405 3.431 54.529 1.00 97.81 78 ILE A O 1
ATOM 611 N N . THR A 1 79 ? -48.782 4.741 55.736 1.00 96.69 79 THR A N 1
ATOM 612 C CA . THR A 1 79 ? -49.993 4.580 54.926 1.00 96.69 79 THR A CA 1
ATOM 613 C C . THR A 1 79 ? -50.603 5.943 54.595 1.00 96.69 79 THR A C 1
ATOM 615 O O . THR A 1 79 ? -50.236 6.956 55.185 1.00 96.69 79 THR A O 1
ATOM 618 N N . ASP A 1 80 ? -51.612 5.981 53.720 1.00 92.81 80 ASP A N 1
ATOM 619 C CA . ASP A 1 80 ? -52.367 7.214 53.425 1.00 92.81 80 ASP A CA 1
ATOM 620 C C . ASP A 1 80 ? -53.108 7.797 54.646 1.00 92.81 80 ASP A C 1
ATOM 622 O O . ASP A 1 80 ? -53.559 8.941 54.611 1.00 92.81 80 ASP A O 1
ATOM 626 N N . ALA A 1 81 ? -53.270 7.019 55.724 1.00 92.19 81 ALA A N 1
ATOM 627 C CA . ALA A 1 81 ? -53.893 7.490 56.958 1.00 92.19 81 ALA A CA 1
ATOM 628 C C . ALA A 1 81 ? -52.950 8.360 57.806 1.00 92.19 81 ALA A C 1
ATOM 630 O O . ALA A 1 81 ? -53.420 9.073 58.695 1.00 92.19 81 ALA A O 1
ATOM 631 N N . ASN A 1 82 ? -51.643 8.307 57.541 1.00 94.38 82 ASN A N 1
ATOM 632 C CA . ASN A 1 82 ? -50.652 9.089 58.258 1.00 94.38 82 ASN A CA 1
ATOM 633 C C . ASN A 1 82 ? -50.631 10.532 57.751 1.00 94.38 82 ASN A C 1
ATOM 635 O O . ASN A 1 82 ? -50.403 10.784 56.569 1.00 94.38 82 ASN A O 1
ATOM 639 N N . THR A 1 83 ? -50.871 11.494 58.643 1.00 81.12 83 THR A N 1
ATOM 640 C CA . THR A 1 83 ? -51.031 12.905 58.246 1.00 81.12 83 THR A CA 1
ATOM 641 C C . THR A 1 83 ? -49.764 13.739 58.386 1.00 81.12 83 THR A C 1
ATOM 643 O O . THR A 1 83 ? -49.698 14.812 57.791 1.00 81.12 83 THR A O 1
ATOM 646 N N . ASP A 1 84 ? -48.792 13.294 59.193 1.00 88.75 84 ASP A N 1
ATOM 647 C CA . ASP A 1 84 ? -47.577 14.072 59.467 1.00 88.75 84 ASP A CA 1
ATOM 648 C C . ASP A 1 84 ? -46.332 13.219 59.775 1.00 88.75 84 ASP A C 1
ATOM 650 O O . ASP A 1 84 ? -45.549 13.534 60.671 1.00 88.75 84 ASP A O 1
ATOM 654 N N . SER A 1 85 ? -46.127 12.118 59.047 1.00 95.44 85 SER A N 1
ATOM 655 C CA . SER A 1 85 ? -44.939 11.279 59.245 1.00 95.44 85 SER A CA 1
ATOM 656 C C . SER A 1 85 ? -43.669 12.005 58.800 1.00 95.44 85 SER A C 1
ATOM 658 O O . SER A 1 85 ? -43.401 12.160 57.606 1.00 95.44 85 SER A O 1
ATOM 660 N N . ARG A 1 86 ? -42.862 12.455 59.768 1.00 95.25 86 ARG A N 1
ATOM 661 C CA . ARG A 1 86 ? -41.614 13.173 59.497 1.00 95.25 86 ARG A CA 1
ATOM 662 C C . ARG A 1 86 ? -40.537 12.965 60.555 1.00 95.25 86 ARG A C 1
ATOM 664 O O . ARG A 1 86 ? -40.827 12.590 61.685 1.00 95.25 86 ARG A O 1
ATOM 671 N N . CYS A 1 87 ? -39.288 13.241 60.196 1.00 95.88 87 CYS A N 1
ATOM 672 C CA . CYS A 1 87 ? -38.160 13.262 61.131 1.00 95.88 87 CYS A CA 1
ATOM 673 C C . CYS A 1 87 ? -37.014 14.145 60.617 1.00 95.88 87 CYS A C 1
ATOM 675 O O . CYS A 1 87 ? -36.919 14.408 59.419 1.00 95.88 87 CYS A O 1
ATOM 677 N N . ALA A 1 88 ? -36.102 14.564 61.498 1.00 94.81 88 ALA A N 1
ATOM 678 C CA . ALA A 1 88 ? -34.884 15.267 61.087 1.00 94.81 88 ALA A CA 1
ATOM 679 C C . ALA A 1 88 ? -33.913 14.343 60.338 1.00 94.81 88 ALA A C 1
ATOM 681 O O . ALA A 1 88 ? -33.362 14.696 59.296 1.00 94.81 88 ALA A O 1
ATOM 682 N N . VAL A 1 89 ? -33.677 13.157 60.903 1.00 96.12 89 VAL A N 1
ATOM 683 C CA . VAL A 1 89 ? -32.720 12.164 60.404 1.00 96.12 89 VAL A CA 1
ATOM 684 C C . VAL A 1 89 ? -33.332 10.783 60.573 1.00 96.12 89 VAL A C 1
ATOM 686 O O . VAL A 1 89 ? -33.729 10.440 61.682 1.00 96.12 89 VAL A O 1
ATOM 689 N N . LEU A 1 90 ? -33.343 9.972 59.517 1.00 96.56 90 LEU A N 1
ATOM 690 C CA . LEU A 1 90 ? -33.759 8.571 59.586 1.00 96.56 90 LEU A CA 1
ATOM 691 C C . LEU A 1 90 ? -32.531 7.669 59.686 1.00 96.56 90 LEU A C 1
ATOM 693 O O . LEU A 1 90 ? -31.614 7.786 58.874 1.00 96.56 90 LEU A O 1
ATOM 697 N N . LYS A 1 91 ? -32.522 6.732 60.634 1.00 94.00 91 LYS A N 1
ATOM 698 C CA . LYS A 1 91 ? -31.514 5.672 60.712 1.00 94.00 91 LYS A CA 1
ATOM 699 C C . LYS A 1 91 ? -32.158 4.306 60.873 1.00 94.00 91 LYS A C 1
ATOM 701 O O . LYS A 1 91 ? -32.810 4.040 61.881 1.00 94.00 91 LYS A O 1
ATOM 706 N N . LEU A 1 92 ? -31.919 3.425 59.908 1.00 93.38 92 LEU A N 1
ATOM 707 C CA . LEU A 1 92 ? -32.290 2.018 60.012 1.00 93.38 92 LEU A CA 1
ATOM 708 C C . LEU A 1 92 ? -31.080 1.190 60.456 1.00 93.38 92 LEU A C 1
ATOM 710 O O . LEU A 1 92 ? -29.985 1.307 59.900 1.00 93.38 92 LEU A O 1
ATOM 714 N N . SER A 1 93 ? -31.292 0.331 61.450 1.00 90.25 93 SER A N 1
ATOM 715 C CA . SER A 1 93 ? -30.275 -0.538 62.040 1.00 90.25 93 SER A CA 1
ATOM 716 C C . SER A 1 93 ? -29.066 0.229 62.617 1.00 90.25 93 SER A C 1
ATOM 718 O O . SER A 1 93 ? -27.913 -0.096 62.304 1.00 90.25 93 SER A O 1
ATOM 720 N N . GLN A 1 94 ? -29.305 1.251 63.452 1.00 89.56 94 GLN A N 1
ATOM 721 C CA . GLN A 1 94 ? -28.257 2.051 64.113 1.00 89.56 94 GLN A CA 1
ATOM 722 C C . GLN A 1 94 ? -27.443 1.232 65.123 1.00 89.56 94 GLN A C 1
ATOM 724 O O . GLN A 1 94 ? -26.240 1.457 65.269 1.00 89.56 94 GLN A O 1
ATOM 729 N N . TYR A 1 95 ? -28.073 0.291 65.818 1.00 87.06 95 TYR A N 1
ATOM 730 C CA . TYR A 1 95 ? -27.432 -0.575 66.810 1.00 87.06 95 TYR A CA 1
ATOM 731 C C . TYR A 1 95 ? -27.029 -1.938 66.242 1.00 87.06 95 TYR A C 1
ATOM 733 O O . TYR A 1 95 ? -26.436 -2.751 66.949 1.00 87.06 95 TYR A O 1
ATOM 741 N N . GLY A 1 96 ? -27.318 -2.174 64.963 1.00 78.88 96 GLY A N 1
ATOM 742 C CA . GLY A 1 96 ? -26.801 -3.316 64.223 1.00 78.88 96 GLY A CA 1
ATOM 743 C C . GLY A 1 96 ? -27.603 -4.601 64.338 1.00 78.88 96 GLY A C 1
ATOM 744 O O . GLY A 1 96 ? -27.141 -5.653 63.895 1.00 78.88 96 GLY A O 1
ATOM 745 N N . THR A 1 97 ? -28.800 -4.530 64.915 1.00 85.19 97 THR A N 1
ATOM 746 C CA . THR A 1 97 ? -29.665 -5.694 65.122 1.00 85.19 97 THR A CA 1
ATOM 747 C C . THR A 1 97 ? -30.535 -6.025 63.906 1.00 85.19 97 THR A C 1
ATOM 749 O O . THR A 1 97 ? -31.275 -7.000 63.958 1.00 85.19 97 THR A O 1
ATOM 752 N N . GLY A 1 98 ? -30.422 -5.273 62.804 1.00 81.12 98 GLY A N 1
ATOM 753 C CA . GLY A 1 98 ? -31.364 -5.287 61.678 1.00 81.12 98 GLY A CA 1
ATOM 754 C C . GLY A 1 98 ? -32.435 -4.210 61.871 1.00 81.12 98 GLY A C 1
ATOM 755 O O . GLY A 1 98 ? -32.515 -3.609 62.934 1.00 81.12 98 GLY A O 1
ATOM 756 N N . GLY A 1 99 ? -33.257 -3.917 60.868 1.00 87.62 99 GLY A N 1
ATOM 757 C CA . GLY A 1 99 ? -34.285 -2.869 60.948 1.00 87.62 99 GLY A CA 1
ATOM 758 C C . GLY A 1 99 ? -35.153 -2.865 59.698 1.00 87.62 99 GLY A C 1
ATOM 759 O O . GLY A 1 99 ? -34.645 -3.177 58.626 1.00 87.62 99 GLY A O 1
ATOM 760 N N . ARG A 1 100 ? -36.450 -2.561 59.825 1.00 93.38 100 ARG A N 1
ATOM 761 C CA . ARG A 1 100 ? -37.374 -2.516 58.688 1.00 93.38 100 ARG A CA 1
ATOM 762 C C . ARG A 1 100 ? -38.325 -1.329 58.763 1.00 93.38 100 ARG A C 1
ATOM 764 O O . ARG A 1 100 ? -38.778 -0.987 59.850 1.00 93.38 100 ARG A O 1
ATOM 771 N N . LEU A 1 101 ? -38.606 -0.726 57.613 1.00 96.69 101 LEU A N 1
ATOM 772 C CA . LEU A 1 101 ? -39.606 0.324 57.425 1.00 96.69 101 LEU A CA 1
ATOM 773 C C . LEU A 1 101 ? -40.349 0.059 56.114 1.00 96.69 101 LEU A C 1
ATOM 775 O O . LEU A 1 101 ? -39.705 -0.128 55.080 1.00 96.69 101 LEU A O 1
ATOM 779 N N . ASP A 1 102 ? -41.679 0.072 56.168 1.00 97.56 102 ASP A N 1
ATOM 780 C CA . ASP A 1 102 ? -42.530 -0.108 54.994 1.00 97.56 102 ASP A CA 1
ATOM 781 C C . ASP A 1 102 ? -43.304 1.189 54.696 1.00 97.56 102 ASP A C 1
ATOM 783 O O . ASP A 1 102 ? -43.982 1.732 55.562 1.00 97.56 102 ASP A O 1
ATOM 787 N N . VAL A 1 103 ? -43.226 1.686 53.465 1.00 97.44 103 VAL A N 1
ATOM 788 C CA . VAL A 1 103 ? -44.024 2.803 52.944 1.00 97.44 103 VAL A CA 1
ATOM 789 C C . VAL A 1 103 ? -44.955 2.232 51.879 1.00 97.44 103 VAL A C 1
ATOM 791 O O . VAL A 1 103 ? -44.521 1.793 50.811 1.00 97.44 103 VAL A O 1
ATOM 794 N N . ILE A 1 104 ? -46.243 2.151 52.203 1.00 96.75 104 ILE A N 1
ATOM 795 C CA . ILE A 1 104 ? -47.265 1.567 51.321 1.00 96.75 104 ILE A CA 1
ATOM 796 C C . ILE A 1 104 ? -48.263 2.620 50.809 1.00 96.75 104 ILE A C 1
ATOM 798 O O . ILE A 1 104 ? -49.022 2.343 49.885 1.00 96.75 104 ILE A O 1
ATOM 802 N N . GLY A 1 105 ? -48.238 3.828 51.382 1.00 90.62 105 GLY A N 1
ATOM 803 C CA . GLY A 1 105 ? -49.034 5.005 51.019 1.00 90.62 105 GLY A CA 1
ATOM 804 C C . GLY A 1 105 ? -48.565 6.235 51.809 1.00 90.62 105 GLY A C 1
ATOM 805 O O . GLY A 1 105 ? -47.653 6.122 52.626 1.00 90.62 105 GLY A O 1
ATOM 806 N N . GLY A 1 106 ? -49.179 7.397 51.596 1.00 94.12 106 GLY A N 1
ATOM 807 C CA . GLY A 1 106 ? -48.854 8.640 52.306 1.00 94.12 106 GLY A CA 1
ATOM 808 C C . GLY A 1 106 ? -47.492 9.246 51.937 1.00 94.12 106 GLY A C 1
ATOM 809 O O . GLY A 1 106 ? -46.908 8.915 50.903 1.00 94.12 106 GLY A O 1
ATOM 810 N N . VAL A 1 107 ? -47.000 10.165 52.778 1.00 96.50 107 VAL A N 1
ATOM 811 C CA . VAL A 1 107 ? -45.699 10.837 52.606 1.00 96.50 107 VAL A CA 1
ATOM 812 C C . VAL A 1 107 ? -44.872 10.714 53.883 1.00 96.50 107 VAL A C 1
ATOM 814 O O . VAL A 1 107 ? -45.331 11.109 54.953 1.00 96.50 107 VAL A O 1
ATOM 817 N N . LEU A 1 108 ? -43.635 10.227 53.760 1.00 97.75 108 LEU A N 1
ATOM 818 C CA . LEU A 1 108 ? -42.621 10.287 54.814 1.00 97.75 108 LEU A CA 1
ATOM 819 C C . LEU A 1 108 ? -41.584 11.366 54.481 1.00 97.75 108 LEU A C 1
ATOM 821 O O . LEU A 1 108 ? -40.811 11.212 53.534 1.00 97.75 108 LEU A O 1
ATOM 825 N N . ALA A 1 109 ? -41.536 12.438 55.276 1.00 97.38 109 ALA A N 1
ATOM 826 C CA . ALA A 1 109 ? -40.603 13.548 55.079 1.00 97.38 109 ALA A CA 1
ATOM 827 C C . ALA A 1 109 ? -39.388 13.471 56.022 1.00 97.38 109 ALA A C 1
ATOM 829 O O . ALA A 1 109 ? -39.513 13.522 57.246 1.00 97.38 109 ALA A O 1
ATOM 830 N N . ILE A 1 110 ? -38.186 13.382 55.457 1.00 98.00 110 ILE A N 1
ATOM 831 C CA . ILE A 1 110 ? -36.915 13.351 56.186 1.00 98.00 110 ILE A CA 1
ATOM 832 C C . ILE A 1 110 ? -36.180 14.651 55.884 1.00 98.00 110 ILE A C 1
ATOM 834 O O . ILE A 1 110 ? -35.671 14.842 54.782 1.00 98.00 110 ILE A O 1
ATOM 838 N N . GLU A 1 111 ? -36.123 15.552 56.861 1.00 94.94 111 GLU A N 1
ATOM 839 C CA . GLU A 1 111 ? -35.676 16.936 56.645 1.00 94.94 111 GLU A CA 1
ATOM 840 C C . GLU A 1 111 ? -34.195 17.027 56.247 1.00 94.94 111 GLU A C 1
ATOM 842 O O . GLU A 1 111 ? -33.789 17.940 55.532 1.00 94.94 111 GLU A O 1
ATOM 847 N N . SER A 1 112 ? -33.368 16.083 56.709 1.00 94.62 112 SER A N 1
ATOM 848 C CA . SER A 1 112 ? -31.929 16.085 56.459 1.00 94.62 112 SER A CA 1
ATOM 849 C C . SER A 1 112 ? -31.441 14.757 55.878 1.00 94.62 112 SER A C 1
ATOM 851 O O . SER A 1 112 ? -31.460 14.594 54.656 1.00 94.62 112 SER A O 1
ATOM 853 N N . LEU A 1 113 ? -30.951 13.831 56.707 1.00 95.56 113 LEU A N 1
ATOM 854 C CA . LEU A 1 113 ? -30.158 12.677 56.263 1.00 95.56 113 LEU A CA 1
ATOM 855 C C . LEU A 1 113 ? -30.912 11.364 56.477 1.00 95.56 113 LEU A C 1
ATOM 857 O O . LEU A 1 113 ? -31.516 11.154 57.530 1.00 95.56 113 LEU A O 1
ATOM 861 N N . ALA A 1 114 ? -30.815 10.454 55.510 1.00 96.44 114 ALA A N 1
ATOM 862 C CA . ALA A 1 114 ? -31.317 9.088 55.628 1.00 96.44 114 ALA A CA 1
ATOM 863 C C . ALA A 1 114 ? -30.155 8.089 55.589 1.00 96.44 114 ALA A C 1
ATOM 865 O O . ALA A 1 114 ? -29.404 8.017 54.619 1.00 96.44 114 ALA A O 1
ATOM 866 N N . TYR A 1 115 ? -30.013 7.299 56.647 1.00 93.62 115 TYR A N 1
ATOM 867 C CA . TYR A 1 115 ? -28.986 6.278 56.788 1.00 93.62 115 TYR A CA 1
ATOM 868 C C . TYR A 1 115 ? -29.630 4.897 56.823 1.00 93.62 115 TYR A C 1
ATOM 870 O O . TYR A 1 115 ? -30.232 4.508 57.827 1.00 93.62 115 TYR A O 1
ATOM 878 N N . ILE A 1 116 ? -29.516 4.148 55.730 1.00 93.19 116 ILE A N 1
ATOM 879 C CA . ILE A 1 116 ? -30.142 2.834 55.608 1.00 93.19 116 ILE A CA 1
ATOM 880 C C . ILE A 1 116 ? -29.080 1.768 55.861 1.00 93.19 116 ILE A C 1
ATOM 882 O O . ILE A 1 116 ? -28.088 1.709 55.142 1.00 93.19 116 ILE A O 1
ATOM 886 N N . GLY A 1 117 ? -29.280 0.970 56.914 1.00 88.56 117 GLY A N 1
ATOM 887 C CA . GLY A 1 117 ? -28.313 -0.019 57.388 1.00 88.56 117 GLY A CA 1
ATOM 888 C C . GLY A 1 117 ? -27.052 0.661 57.905 1.00 88.56 117 GLY A C 1
ATOM 889 O O . GLY A 1 117 ? -26.187 0.994 57.115 1.00 88.56 117 GLY A O 1
ATOM 890 N N . VAL A 1 118 ? -26.947 0.935 59.210 1.00 85.56 118 VAL A N 1
ATOM 891 C CA . VAL A 1 118 ? -25.808 1.687 59.786 1.00 85.56 118 VAL A CA 1
ATOM 892 C C . VAL A 1 118 ? -24.751 0.807 60.453 1.00 85.56 118 VAL A C 1
ATOM 894 O O . VAL A 1 118 ? -23.584 1.185 60.462 1.00 85.56 118 VAL A O 1
ATOM 897 N N . GLY A 1 119 ? -25.124 -0.334 61.035 1.00 71.38 119 GLY A N 1
ATOM 898 C CA . GLY A 1 119 ? -24.199 -1.193 61.792 1.00 71.38 119 GLY A CA 1
ATOM 899 C C . GLY A 1 119 ? -24.535 -2.680 61.731 1.00 71.38 119 GLY A C 1
ATOM 900 O O . GLY A 1 119 ? -24.373 -3.384 62.720 1.00 71.38 119 GLY A O 1
ATOM 901 N N . ALA A 1 120 ? -25.096 -3.150 60.622 1.00 59.50 120 ALA A N 1
ATOM 902 C CA . ALA A 1 120 ? -25.902 -4.364 60.610 1.00 59.50 120 ALA A CA 1
ATOM 903 C C . ALA A 1 120 ? -25.075 -5.670 60.600 1.00 59.50 120 ALA A C 1
ATOM 905 O O . ALA A 1 120 ? -24.421 -5.994 59.611 1.00 59.50 120 ALA A O 1
ATOM 906 N N . ALA A 1 121 ? -25.166 -6.455 61.683 1.00 66.62 121 ALA A N 1
ATOM 907 C CA . ALA A 1 121 ? -24.847 -7.891 61.669 1.00 66.62 121 ALA A CA 1
ATOM 908 C C . ALA A 1 121 ? -25.993 -8.729 61.057 1.00 66.62 121 ALA A C 1
ATOM 910 O O . ALA A 1 121 ? -25.808 -9.902 60.740 1.00 66.62 121 ALA A O 1
ATOM 911 N N . TYR A 1 122 ? -27.171 -8.119 60.901 1.00 73.06 122 TYR A N 1
ATOM 912 C CA . TYR A 1 122 ? -28.403 -8.695 60.360 1.00 73.06 122 TYR A CA 1
ATOM 913 C C . TYR A 1 122 ? -28.939 -7.810 59.232 1.00 73.06 122 TYR A C 1
ATOM 915 O O . TYR A 1 122 ? -28.630 -6.625 59.185 1.00 73.06 122 TYR A O 1
ATOM 923 N N . GLU A 1 123 ? -29.751 -8.359 58.333 1.00 79.44 123 GLU A N 1
ATOM 924 C CA . GLU A 1 123 ? -30.267 -7.623 57.174 1.00 79.44 123 GLU A CA 1
ATOM 925 C C . GLU A 1 123 ? -31.190 -6.452 57.572 1.00 79.44 123 GLU A C 1
ATOM 927 O O . GLU A 1 123 ? -32.062 -6.575 58.437 1.00 79.44 123 GLU A O 1
ATOM 932 N N . CYS A 1 124 ? -30.989 -5.305 56.925 1.00 90.00 124 CYS A N 1
ATOM 933 C CA . CYS A 1 124 ? -31.834 -4.117 57.010 1.00 90.00 124 CYS A CA 1
ATOM 934 C C . CYS A 1 124 ? -32.736 -4.019 55.769 1.00 90.00 124 CYS A C 1
ATOM 936 O O . CYS A 1 124 ? -32.262 -4.250 54.659 1.00 90.00 124 CYS A O 1
ATOM 938 N N . GLN A 1 125 ? -34.015 -3.668 55.931 1.00 93.06 125 GLN A N 1
ATOM 939 C CA . GLN A 1 125 ? -34.989 -3.608 54.838 1.00 93.06 125 GLN A CA 1
ATOM 940 C C . GLN A 1 125 ? -35.721 -2.263 54.782 1.00 93.06 125 GLN A C 1
ATOM 942 O O . GLN A 1 125 ? -36.300 -1.813 55.765 1.00 93.06 125 GLN A O 1
ATOM 947 N N . LEU A 1 126 ? -35.758 -1.637 53.614 1.00 96.12 126 LEU A N 1
ATOM 948 C CA . LEU A 1 126 ? -36.637 -0.502 53.334 1.00 96.12 126 LEU A CA 1
ATOM 949 C C . LEU A 1 126 ? -37.544 -0.893 52.174 1.00 96.12 126 LEU A C 1
ATOM 951 O O . LEU A 1 126 ? -37.049 -1.120 51.075 1.00 96.12 126 LEU A O 1
ATOM 955 N N . ASN A 1 127 ? -38.852 -0.975 52.398 1.00 97.25 127 ASN A N 1
ATOM 956 C CA . ASN A 1 127 ? -39.792 -1.324 51.338 1.00 97.25 127 ASN A CA 1
ATOM 957 C C . ASN A 1 127 ? -40.681 -0.126 51.022 1.00 97.25 127 ASN A C 1
ATOM 959 O O . ASN A 1 127 ? -41.330 0.418 51.906 1.00 97.25 127 ASN A O 1
ATOM 963 N N . VAL A 1 128 ? -40.735 0.257 49.755 1.00 97.25 128 VAL A N 1
ATOM 964 C CA . VAL A 1 128 ? -41.626 1.281 49.219 1.00 97.25 128 VAL A CA 1
ATOM 965 C C . VAL A 1 128 ? -42.454 0.599 48.135 1.00 97.25 128 VAL A C 1
ATOM 967 O O . VAL A 1 128 ? -41.928 0.130 47.133 1.00 97.25 128 VAL A O 1
ATOM 970 N N . SER A 1 129 ? -43.746 0.427 48.384 1.00 94.44 129 SER A N 1
ATOM 971 C CA . SER A 1 129 ? -44.678 -0.203 47.428 1.00 94.44 129 SER A CA 1
ATOM 972 C C . SER A 1 129 ? -45.776 0.757 46.963 1.00 94.44 129 SER A C 1
ATOM 974 O O . SER A 1 129 ? -46.473 0.484 45.989 1.00 94.44 129 SER A O 1
ATOM 976 N N . GLY A 1 130 ? -45.879 1.914 47.620 1.00 87.19 130 GLY A N 1
ATOM 977 C CA . GLY A 1 130 ? -46.759 3.036 47.314 1.00 87.19 130 GLY A CA 1
ATOM 978 C C . GLY A 1 130 ? -46.316 4.272 48.108 1.00 87.19 130 GLY A C 1
ATOM 979 O O . GLY A 1 130 ? -45.372 4.189 48.892 1.00 87.19 130 GLY A O 1
ATOM 980 N N . GLY A 1 131 ? -46.978 5.414 47.910 1.00 93.19 131 GLY A N 1
ATOM 981 C CA . GLY A 1 131 ? -46.637 6.666 48.602 1.00 93.19 131 GLY A CA 1
ATOM 982 C C . GLY A 1 131 ? -45.304 7.296 48.171 1.00 93.19 131 GLY A C 1
ATOM 983 O O . GLY A 1 131 ? -44.702 6.897 47.168 1.00 93.19 131 GLY A O 1
ATOM 984 N N . GLU A 1 132 ? -44.862 8.304 48.929 1.00 96.38 132 GLU A N 1
ATOM 985 C CA . GLU A 1 132 ? -43.626 9.052 48.673 1.00 96.38 132 GLU A CA 1
ATOM 986 C C . GLU A 1 132 ? -42.720 9.133 49.910 1.00 96.38 132 GLU A C 1
ATOM 988 O O . GLU A 1 132 ? -43.163 9.421 51.022 1.00 96.38 132 GLU A O 1
ATOM 993 N N . MET A 1 133 ? -41.419 8.934 49.710 1.00 97.94 133 MET A N 1
ATOM 994 C CA . MET A 1 133 ? -40.387 9.175 50.718 1.00 97.94 133 MET A CA 1
ATOM 995 C C . MET A 1 133 ? -39.480 10.310 50.243 1.00 97.94 133 MET A C 1
ATOM 997 O O . MET A 1 133 ? -38.820 10.191 49.210 1.00 97.94 133 MET A O 1
ATOM 1001 N N . LEU A 1 134 ? -39.439 11.407 50.999 1.00 97.62 134 LEU A N 1
ATOM 1002 C CA . LEU A 1 134 ? -38.697 12.620 50.653 1.00 97.62 134 LEU A CA 1
ATOM 1003 C C . LEU A 1 134 ? -37.480 12.764 51.571 1.00 97.62 134 LEU A C 1
ATOM 1005 O O . LEU A 1 134 ? -37.635 12.829 52.788 1.00 97.62 134 LEU A O 1
ATOM 1009 N N . VAL A 1 135 ? -36.275 12.840 51.006 1.00 97.94 135 VAL A N 1
ATOM 1010 C CA . VAL A 1 135 ? -35.013 13.015 51.741 1.00 97.94 135 VAL A CA 1
ATOM 1011 C C . VAL A 1 135 ? -34.392 14.362 51.382 1.00 97.94 135 VAL A C 1
ATOM 1013 O O . VAL A 1 135 ? -34.000 14.597 50.240 1.00 97.94 135 VAL A O 1
ATOM 1016 N N . GLY A 1 136 ? -34.277 15.252 52.368 1.00 94.88 136 GLY A N 1
ATOM 1017 C CA . GLY A 1 136 ? -33.889 16.647 52.163 1.00 94.88 136 GLY A CA 1
ATOM 1018 C C . GLY A 1 136 ? -32.436 16.872 51.740 1.00 94.88 136 GLY A C 1
ATOM 1019 O O . GLY A 1 136 ? -32.153 17.870 51.082 1.00 94.88 136 GLY A O 1
ATOM 1020 N N . THR A 1 137 ? -31.507 15.970 52.082 1.00 95.06 137 THR A N 1
ATOM 1021 C CA . THR A 1 137 ? -30.086 16.090 51.699 1.00 95.06 137 THR A CA 1
ATOM 1022 C C . THR A 1 137 ? -29.526 14.800 51.099 1.00 95.06 137 THR A C 1
ATOM 1024 O O . THR A 1 137 ? -29.672 14.585 49.903 1.00 95.06 137 THR A O 1
ATOM 1027 N N . HIS A 1 138 ? -28.886 13.935 51.885 1.00 95.88 138 HIS A N 1
ATOM 1028 C CA . HIS A 1 138 ? -28.248 12.714 51.391 1.00 95.88 138 HIS A CA 1
ATOM 1029 C C . HIS A 1 138 ? -28.929 11.459 51.925 1.00 95.88 138 HIS A C 1
ATOM 1031 O O . HIS A 1 138 ? -29.342 11.400 53.088 1.00 95.88 138 HIS A O 1
ATOM 1037 N N . MET A 1 139 ? -28.979 10.438 51.075 1.00 96.12 139 MET A N 1
ATOM 1038 C CA . MET A 1 139 ? -29.394 9.090 51.440 1.00 96.12 139 MET A CA 1
ATOM 1039 C C . MET A 1 139 ? -28.212 8.137 51.266 1.00 96.12 139 MET A C 1
ATOM 1041 O O . MET A 1 139 ? -27.599 8.108 50.203 1.00 96.12 139 MET A O 1
ATOM 1045 N N . TYR A 1 140 ? -27.896 7.359 52.298 1.00 92.88 140 TYR A N 1
ATOM 1046 C CA . TYR A 1 140 ? -26.803 6.386 52.290 1.00 92.88 140 TYR A CA 1
ATOM 1047 C C . TYR A 1 140 ? -27.364 4.964 52.255 1.00 92.88 140 TYR A C 1
ATOM 1049 O O . TYR A 1 140 ? -28.121 4.594 53.159 1.00 92.88 140 TYR A O 1
ATOM 1057 N N . VAL A 1 141 ? -26.987 4.181 51.237 1.00 90.88 141 VAL A N 1
ATOM 1058 C CA . VAL A 1 141 ? -27.483 2.811 51.011 1.00 90.88 141 VAL A CA 1
ATOM 1059 C C . VAL A 1 141 ? -26.353 1.877 50.542 1.00 90.88 141 VAL A C 1
ATOM 1061 O O . VAL A 1 141 ? -25.874 2.009 49.424 1.00 90.88 141 VAL A O 1
ATOM 1064 N N . PRO A 1 142 ? -25.915 0.910 51.357 1.00 89.19 142 PRO A N 1
ATOM 1065 C CA . PRO A 1 142 ? -25.990 0.934 52.808 1.00 89.19 142 PRO A CA 1
ATOM 1066 C C . PRO A 1 142 ? -25.077 2.036 53.353 1.00 89.19 142 PRO A C 1
ATOM 1068 O O . PRO A 1 142 ? -24.094 2.431 52.713 1.00 89.19 142 PRO A O 1
ATOM 1071 N N . TYR A 1 143 ? -25.321 2.465 54.588 1.00 85.19 143 TYR A N 1
ATOM 1072 C CA . TYR A 1 143 ? -24.287 3.171 55.341 1.00 85.19 143 TYR A CA 1
ATOM 1073 C C . TYR A 1 143 ? -23.192 2.195 55.831 1.00 85.19 143 TYR A C 1
ATOM 1075 O O . TYR A 1 143 ? -22.012 2.459 55.605 1.00 85.19 143 TYR A O 1
ATOM 1083 N N . ALA A 1 144 ? -23.570 1.052 56.421 1.00 78.69 144 ALA A N 1
ATOM 1084 C CA . ALA A 1 144 ? -22.758 -0.138 56.709 1.00 78.69 144 ALA A CA 1
ATOM 1085 C C . ALA A 1 144 ? -23.630 -1.413 56.886 1.00 78.69 144 ALA A C 1
ATOM 1087 O O . ALA A 1 144 ? -24.795 -1.347 57.275 1.00 78.69 144 ALA A O 1
ATOM 1088 N N . GLY A 1 145 ? -23.057 -2.603 56.690 1.00 76.12 145 GLY A N 1
ATOM 1089 C CA . GLY A 1 145 ? -23.769 -3.885 56.809 1.00 76.12 145 GLY A CA 1
ATOM 1090 C C . GLY A 1 145 ? -24.642 -4.230 55.593 1.00 76.12 145 GLY A C 1
ATOM 1091 O O . GLY A 1 145 ? -24.539 -3.591 54.548 1.00 76.12 145 GLY A O 1
ATOM 1092 N N . VAL A 1 146 ? -25.483 -5.264 55.725 1.00 83.19 146 VAL A N 1
ATOM 1093 C CA . VAL A 1 146 ? -26.308 -5.817 54.629 1.00 83.19 146 VAL A CA 1
ATOM 1094 C C . VAL A 1 146 ? -27.674 -5.127 54.566 1.00 83.19 146 VAL A C 1
ATOM 1096 O O . VAL A 1 146 ? -28.399 -5.110 55.562 1.00 83.19 146 VAL A O 1
ATOM 1099 N N . THR A 1 147 ? -28.042 -4.571 53.411 1.00 88.38 147 THR A N 1
ATOM 1100 C CA . THR A 1 147 ? -29.272 -3.785 53.222 1.00 88.38 147 THR A CA 1
ATOM 1101 C C . THR A 1 147 ? -29.986 -4.107 51.913 1.00 88.38 147 THR A C 1
ATOM 1103 O O . THR A 1 147 ? -29.360 -4.138 50.857 1.00 88.38 147 THR A O 1
ATOM 1106 N N . SER A 1 148 ? -31.309 -4.238 51.983 1.00 90.12 148 SER A N 1
ATOM 1107 C CA . SER A 1 148 ? -32.205 -4.394 50.836 1.00 90.12 148 SER A CA 1
ATOM 1108 C C . SER A 1 148 ? -33.202 -3.230 50.798 1.00 90.12 148 SER A C 1
ATOM 1110 O O . SER A 1 148 ? -33.946 -3.012 51.754 1.00 90.12 148 SER A O 1
ATOM 1112 N N . VAL A 1 149 ? -33.235 -2.475 49.702 1.00 94.12 149 VAL A N 1
ATOM 1113 C CA . VAL A 1 149 ? -34.243 -1.440 49.438 1.00 94.12 149 VAL A CA 1
ATOM 1114 C C . VAL A 1 149 ? -35.116 -1.904 48.281 1.00 94.12 149 VAL A C 1
ATOM 1116 O O . VAL A 1 149 ? -34.633 -2.057 47.167 1.00 94.12 149 VAL A O 1
ATOM 1119 N N . ASN A 1 150 ? -36.402 -2.124 48.523 1.00 94.31 150 ASN A N 1
ATOM 1120 C CA . ASN A 1 150 ? -37.332 -2.606 47.507 1.00 94.31 150 ASN A CA 1
ATOM 1121 C C . ASN A 1 150 ? -38.351 -1.519 47.185 1.00 94.31 150 ASN A C 1
ATOM 1123 O O . ASN A 1 150 ? -39.239 -1.252 47.987 1.00 94.31 150 ASN A O 1
ATOM 1127 N N . ILE A 1 151 ? -38.242 -0.917 46.007 1.00 96.31 151 ILE A N 1
ATOM 1128 C CA . ILE A 1 151 ? -39.167 0.079 45.471 1.00 96.31 151 ILE A CA 1
ATOM 1129 C C . ILE A 1 151 ? -40.023 -0.619 44.410 1.00 96.31 151 ILE A C 1
ATOM 1131 O O . ILE A 1 151 ? -39.749 -0.569 43.215 1.00 96.31 151 ILE A O 1
ATOM 1135 N N . THR A 1 152 ? -41.045 -1.329 44.886 1.00 89.88 152 THR A N 1
ATOM 1136 C CA . THR A 1 152 ? -41.971 -2.142 44.066 1.00 89.88 152 THR A CA 1
ATOM 1137 C C . THR A 1 152 ? -43.168 -1.337 43.528 1.00 89.88 152 THR A C 1
ATOM 1139 O O . THR A 1 152 ? -44.062 -1.856 42.857 1.00 89.88 152 THR A O 1
ATOM 1142 N N . GLY A 1 153 ? -43.190 -0.052 43.875 1.00 78.38 153 GLY A N 1
ATOM 1143 C CA . GLY A 1 153 ? -44.191 0.958 43.565 1.00 78.38 153 GLY A CA 1
ATOM 1144 C C . GLY A 1 153 ? -43.912 2.208 44.411 1.00 78.38 153 GLY A C 1
ATOM 1145 O O . GLY A 1 153 ? -43.087 2.169 45.322 1.00 78.38 153 GLY A O 1
ATOM 1146 N N . GLY A 1 154 ? -44.562 3.333 44.112 1.00 92.25 154 GLY A N 1
ATOM 1147 C CA . GLY A 1 154 ? -44.289 4.601 44.805 1.00 92.25 154 GLY A CA 1
ATOM 1148 C C . GLY A 1 154 ? -42.970 5.269 44.392 1.00 92.25 154 GLY A C 1
ATOM 1149 O O . GLY A 1 154 ? -42.347 4.895 43.390 1.00 92.25 154 GLY A O 1
ATOM 1150 N N . LYS A 1 155 ? -42.576 6.306 45.142 1.00 96.94 155 LYS A N 1
ATOM 1151 C CA . LYS A 1 155 ? -41.460 7.193 44.787 1.00 96.94 155 LYS A CA 1
ATOM 1152 C C . LYS A 1 155 ? -40.540 7.484 45.973 1.00 96.94 155 LYS A C 1
ATOM 1154 O O . LYS A 1 155 ? -41.001 7.827 47.058 1.00 96.94 155 LYS A O 1
ATOM 1159 N N . VAL A 1 156 ? -39.231 7.417 45.744 1.00 98.19 156 VAL A N 1
ATOM 1160 C CA . VAL A 1 156 ? -38.208 7.912 46.674 1.00 98.19 156 VAL A CA 1
ATOM 1161 C C . VAL A 1 156 ? -37.472 9.076 46.018 1.00 98.19 156 VAL A C 1
ATOM 1163 O O . VAL A 1 156 ? -36.898 8.910 44.943 1.00 98.19 156 VAL A O 1
ATOM 1166 N N . SER A 1 157 ? -37.480 10.240 46.668 1.00 97.94 157 SER A N 1
ATOM 1167 C CA . SER A 1 157 ? -36.854 11.471 46.176 1.00 97.94 157 SER A CA 1
ATOM 1168 C C . SER A 1 157 ? -35.764 11.950 47.125 1.00 97.94 157 SER A C 1
ATOM 1170 O O . SER A 1 157 ? -36.042 12.301 48.270 1.00 97.94 157 SER A O 1
ATOM 1172 N N . VAL A 1 158 ? -34.526 12.009 46.639 1.00 98.06 158 VAL A N 1
ATOM 1173 C CA . VAL A 1 158 ? -33.355 12.487 47.383 1.00 98.06 158 VAL A CA 1
ATOM 1174 C C . VAL A 1 158 ? -32.889 13.812 46.784 1.00 98.06 158 VAL A C 1
ATOM 1176 O O . VAL A 1 158 ? -32.377 13.854 45.670 1.00 98.06 158 VAL A O 1
ATOM 1179 N N . SER A 1 159 ? -33.047 14.919 47.508 1.00 95.06 159 SER A N 1
ATOM 1180 C CA . SER A 1 159 ? -32.709 16.248 46.971 1.00 95.06 159 SER A CA 1
ATOM 1181 C C . SER A 1 159 ? -31.213 16.419 46.673 1.00 95.06 159 SER A C 1
ATOM 1183 O O . SER A 1 159 ? -30.845 17.136 45.748 1.00 95.06 159 SER A O 1
ATOM 1185 N N . GLY A 1 160 ? -30.342 15.781 47.456 1.00 95.19 160 GLY A N 1
ATOM 1186 C CA . GLY A 1 160 ? -28.896 15.744 47.241 1.00 95.19 160 GLY A CA 1
ATOM 1187 C C . GLY A 1 160 ? -28.445 14.400 46.675 1.00 95.19 160 GLY A C 1
ATOM 1188 O O . GLY A 1 160 ? -29.020 13.877 45.727 1.00 95.19 160 GLY A O 1
ATOM 1189 N N . SER A 1 161 ? -27.376 13.835 47.231 1.00 95.62 161 SER A N 1
ATOM 1190 C CA . SER A 1 161 ? -26.776 12.605 46.694 1.00 95.62 161 SER A CA 1
ATOM 1191 C C . SER A 1 161 ? -27.374 11.330 47.289 1.00 95.62 161 SER A C 1
ATOM 1193 O O . SER A 1 161 ? -27.465 11.200 48.513 1.00 95.62 161 SER A O 1
ATOM 1195 N N . LEU A 1 162 ? -27.657 10.357 46.426 1.00 95.25 162 LEU A N 1
ATOM 1196 C CA . LEU A 1 162 ? -27.716 8.948 46.794 1.00 95.25 162 LEU A CA 1
ATOM 1197 C C . LEU A 1 162 ? -26.284 8.407 46.839 1.00 95.25 162 LEU A C 1
ATOM 1199 O O . LEU A 1 162 ? -25.573 8.422 45.835 1.00 95.25 162 LEU A O 1
ATOM 1203 N N . VAL A 1 163 ? -25.846 7.969 48.015 1.00 92.56 163 VAL A N 1
ATOM 1204 C CA . VAL A 1 163 ? -24.477 7.518 48.271 1.00 92.56 163 VAL A CA 1
ATOM 1205 C C . VAL A 1 163 ? -24.476 6.023 48.541 1.00 92.56 163 VAL A C 1
ATOM 1207 O O . VAL A 1 163 ? -25.009 5.567 49.555 1.00 92.56 163 VAL A O 1
ATOM 1210 N N . PHE A 1 164 ? -23.833 5.271 47.656 1.00 87.88 164 PHE A N 1
ATOM 1211 C CA . PHE A 1 164 ? -23.700 3.829 47.776 1.00 87.88 164 PHE A CA 1
ATOM 1212 C C . PHE A 1 164 ? -22.447 3.411 48.545 1.00 87.88 164 PHE A C 1
ATOM 1214 O O . PHE A 1 164 ? -21.381 4.020 48.406 1.00 87.88 164 PHE A O 1
ATOM 1221 N N . CYS A 1 165 ? -22.589 2.354 49.349 1.00 80.31 165 CYS A N 1
ATOM 1222 C CA . CYS A 1 165 ? -21.494 1.643 50.020 1.00 80.31 165 CYS A CA 1
ATOM 1223 C C . CYS A 1 165 ? -20.526 2.567 50.777 1.00 80.31 165 CYS A C 1
ATOM 1225 O O . CYS A 1 165 ? -19.327 2.605 50.497 1.00 80.31 165 CYS A O 1
ATOM 1227 N N . HIS A 1 166 ? -21.045 3.358 51.721 1.00 80.56 166 HIS A N 1
ATOM 1228 C CA . HIS A 1 166 ? -20.278 4.442 52.344 1.00 80.56 166 HIS A CA 1
ATOM 1229 C C . HIS A 1 166 ? -19.096 3.954 53.209 1.00 80.56 166 HIS A C 1
ATOM 1231 O O . HIS A 1 166 ? -17.987 4.482 53.080 1.00 80.56 166 HIS A O 1
ATOM 1237 N N . GLN A 1 167 ? -19.300 2.944 54.067 1.00 76.31 167 GLN A N 1
ATOM 1238 C CA . GLN A 1 167 ? -18.260 2.392 54.952 1.00 76.31 167 GLN A CA 1
ATOM 1239 C C . GLN A 1 167 ? -17.635 1.081 54.434 1.00 76.31 167 GLN A C 1
ATOM 1241 O O . GLN A 1 167 ? -18.072 0.508 53.443 1.00 76.31 167 GLN A O 1
ATOM 1246 N N . SER A 1 168 ? -16.568 0.617 55.098 1.00 62.81 168 SER A N 1
ATOM 1247 C CA . SER A 1 168 ? -15.673 -0.454 54.628 1.00 62.81 168 SER A CA 1
ATOM 1248 C C . SER A 1 168 ? -16.268 -1.869 54.576 1.00 62.81 168 SER A C 1
ATOM 1250 O O . SER A 1 168 ? -15.634 -2.738 53.990 1.00 62.81 168 SER A O 1
ATOM 1252 N N . VAL A 1 169 ? -17.442 -2.123 55.160 1.00 67.88 169 VAL A N 1
ATOM 1253 C CA . VAL A 1 169 ? -18.147 -3.419 55.091 1.00 67.88 169 VAL A CA 1
ATOM 1254 C C . VAL A 1 169 ? -19.626 -3.129 54.843 1.00 67.88 169 VAL A C 1
ATOM 1256 O O . VAL A 1 169 ? -20.381 -2.907 55.792 1.00 67.88 169 VAL A O 1
ATOM 1259 N N . ALA A 1 170 ? -20.027 -3.025 53.579 1.00 70.50 170 ALA A N 1
ATOM 1260 C CA . ALA A 1 170 ? -21.375 -2.615 53.195 1.00 70.50 170 ALA A CA 1
ATOM 1261 C C . ALA A 1 170 ? -21.823 -3.364 51.931 1.00 70.50 170 ALA A C 1
ATOM 1263 O O . ALA A 1 170 ? -21.188 -3.213 50.887 1.00 70.50 170 ALA A O 1
ATOM 1264 N N . ASP A 1 171 ? -22.930 -4.107 52.049 1.00 77.69 171 ASP A N 1
ATOM 1265 C CA . ASP A 1 171 ? -23.583 -4.820 50.947 1.00 77.69 171 ASP A CA 1
ATOM 1266 C C . ASP A 1 171 ? -25.006 -4.269 50.768 1.00 77.69 171 ASP A C 1
ATOM 1268 O O . ASP A 1 171 ? -25.847 -4.426 51.655 1.00 77.69 171 ASP A O 1
ATOM 1272 N N . GLY A 1 172 ? -25.285 -3.591 49.656 1.00 82.25 172 GLY A N 1
ATOM 1273 C CA . GLY A 1 172 ? -26.569 -2.944 49.385 1.00 82.25 172 GLY A CA 1
ATOM 1274 C C . GLY A 1 172 ? -27.196 -3.385 48.079 1.00 82.25 172 GLY A C 1
ATOM 1275 O O . GLY A 1 172 ? -26.557 -3.330 47.033 1.00 82.25 172 GLY A O 1
ATOM 1276 N N . PHE A 1 173 ? -28.471 -3.752 48.143 1.00 87.38 173 PHE A N 1
ATOM 1277 C CA . PHE A 1 173 ? -29.277 -4.109 46.985 1.00 87.38 173 PHE A CA 1
ATOM 1278 C C . PHE A 1 173 ? -30.479 -3.172 46.879 1.00 87.38 173 PHE A C 1
ATOM 1280 O O . PHE A 1 173 ? -31.247 -3.056 47.835 1.00 87.38 173 PHE A O 1
ATOM 1287 N N . ILE A 1 174 ? -30.655 -2.512 45.735 1.00 92.31 174 ILE A N 1
ATOM 1288 C CA . ILE A 1 174 ? -31.864 -1.747 45.421 1.00 92.31 174 ILE A CA 1
ATOM 1289 C C . ILE A 1 174 ? -32.622 -2.451 44.300 1.00 92.31 174 ILE A C 1
ATOM 1291 O O . ILE A 1 174 ? -32.085 -2.662 43.220 1.00 92.31 174 ILE A O 1
ATOM 1295 N N . ASN A 1 175 ? -33.888 -2.771 44.536 1.00 91.31 175 ASN A N 1
ATOM 1296 C CA . ASN A 1 175 ? -34.798 -3.287 43.525 1.00 91.31 175 ASN A CA 1
ATOM 1297 C C . ASN A 1 175 ? -35.816 -2.206 43.152 1.00 91.31 175 ASN A C 1
ATOM 1299 O O . ASN A 1 175 ? -36.551 -1.752 44.025 1.00 91.31 175 ASN A O 1
ATOM 1303 N N . LEU A 1 176 ? -35.882 -1.804 41.886 1.00 93.56 176 LEU A N 1
ATOM 1304 C CA . LEU A 1 176 ? -36.796 -0.775 41.383 1.00 93.56 176 LEU A CA 1
ATOM 1305 C C . LEU A 1 176 ? -37.984 -1.364 40.616 1.00 93.56 176 LEU A C 1
ATOM 1307 O O . LEU A 1 176 ? -38.464 -0.730 39.689 1.00 93.56 176 LEU A O 1
ATOM 1311 N N . ALA A 1 177 ? -38.478 -2.545 40.979 1.00 84.12 177 ALA A N 1
ATOM 1312 C CA . ALA A 1 177 ? -39.588 -3.207 40.295 1.00 84.12 177 ALA A CA 1
ATOM 1313 C C . ALA A 1 177 ? -40.857 -2.323 40.143 1.00 84.12 177 ALA A C 1
ATOM 1315 O O . ALA A 1 177 ? -41.759 -2.396 40.971 1.00 84.12 177 ALA A O 1
ATOM 1316 N N . ARG A 1 178 ? -40.980 -1.529 39.062 1.00 87.12 178 ARG A N 1
ATOM 1317 C CA . ARG A 1 178 ? -42.051 -0.525 38.796 1.00 87.12 178 ARG A CA 1
ATOM 1318 C C . ARG A 1 178 ? -42.010 0.758 39.644 1.00 87.12 178 ARG A C 1
ATOM 1320 O O . ARG A 1 178 ? -42.884 1.615 39.501 1.00 87.12 178 ARG A O 1
ATOM 1327 N N . GLY A 1 179 ? -41.023 0.901 40.522 1.00 92.62 179 GLY A N 1
ATOM 1328 C CA . GLY A 1 179 ? -40.833 2.072 41.378 1.00 92.62 179 GLY A CA 1
ATOM 1329 C C . GLY A 1 179 ? -40.032 3.197 40.720 1.00 92.62 179 GLY A C 1
ATOM 1330 O O . GLY A 1 179 ? -39.373 2.997 39.700 1.00 92.62 179 GLY A O 1
ATOM 1331 N N . THR A 1 180 ? -40.057 4.392 41.322 1.00 96.94 180 THR A N 1
ATOM 1332 C CA . THR A 1 180 ? -39.177 5.508 40.925 1.00 96.94 180 THR A CA 1
ATOM 1333 C C . THR A 1 180 ? -38.226 5.891 42.054 1.00 96.94 180 THR A C 1
ATOM 1335 O O . THR A 1 180 ? -38.664 6.189 43.166 1.00 96.94 180 THR A O 1
ATOM 1338 N N . LEU A 1 181 ? -36.932 5.942 41.745 1.00 97.69 181 LEU A N 1
ATOM 1339 C CA . LEU A 1 181 ? -35.894 6.499 42.607 1.00 97.69 181 LEU A CA 1
ATOM 1340 C C . LEU A 1 181 ? -35.250 7.687 41.903 1.00 97.69 181 LEU A C 1
ATOM 1342 O O . LEU A 1 181 ? -34.714 7.542 40.806 1.00 97.69 181 LEU A O 1
ATOM 1346 N N . GLU A 1 182 ? -35.287 8.855 42.533 1.00 97.50 182 GLU A N 1
ATOM 1347 C CA . GLU A 1 182 ? -34.623 10.048 42.017 1.00 97.50 182 GLU A CA 1
ATOM 1348 C C . GLU A 1 182 ? -33.648 10.644 43.032 1.00 97.50 182 GLU A C 1
ATOM 1350 O O . GLU A 1 182 ? -33.922 10.670 44.233 1.00 97.50 182 GLU A O 1
ATOM 1355 N N . ALA A 1 183 ? -32.507 11.129 42.544 1.00 97.62 183 ALA A N 1
ATOM 1356 C CA . ALA A 1 183 ? -31.479 11.768 43.357 1.00 97.62 183 ALA A CA 1
ATOM 1357 C C . ALA A 1 183 ? -30.827 12.941 42.616 1.00 97.62 183 ALA A C 1
ATOM 1359 O O . ALA A 1 183 ? -30.676 12.888 41.402 1.00 97.62 183 ALA A O 1
ATOM 1360 N N . GLY A 1 184 ? -30.380 13.983 43.315 1.00 95.44 184 GLY A N 1
ATOM 1361 C CA . GLY A 1 184 ? -29.591 15.073 42.720 1.00 95.44 184 GLY A CA 1
ATOM 1362 C C . GLY A 1 184 ? -28.205 14.633 42.217 1.00 95.44 184 GLY A C 1
ATOM 1363 O O . GLY A 1 184 ? -27.651 15.217 41.290 1.00 95.44 184 GLY A O 1
ATOM 1364 N N . ALA A 1 185 ? -27.640 13.576 42.804 1.00 95.06 185 ALA A N 1
ATOM 1365 C CA . ALA A 1 185 ? -26.422 12.928 42.321 1.00 95.06 185 ALA A CA 1
ATOM 1366 C C . ALA A 1 185 ? -26.375 11.456 42.745 1.00 95.06 185 ALA A C 1
ATOM 1368 O O . ALA A 1 185 ? -26.921 11.093 43.788 1.00 95.06 185 ALA A O 1
ATOM 1369 N N . LEU A 1 186 ? -25.653 10.632 41.988 1.00 94.88 186 LEU A N 1
ATOM 1370 C CA . LEU A 1 186 ? -25.293 9.271 42.378 1.00 94.88 186 LEU A CA 1
ATOM 1371 C C . LEU A 1 186 ? -23.803 9.232 42.720 1.00 94.88 186 LEU A C 1
ATOM 1373 O O . LEU A 1 186 ? -22.969 9.577 41.887 1.00 94.88 186 LEU A O 1
ATOM 1377 N N . LEU A 1 187 ? -23.462 8.829 43.941 1.00 92.31 187 LEU A N 1
ATOM 1378 C CA . LEU A 1 187 ? -22.081 8.620 44.374 1.00 92.31 187 LEU A CA 1
ATOM 1379 C C . LEU A 1 187 ? -21.874 7.134 44.649 1.00 92.31 187 LEU A C 1
ATOM 1381 O O . LEU A 1 187 ? -22.501 6.580 45.550 1.00 92.31 187 LEU A O 1
ATOM 1385 N N . TRP A 1 188 ? -20.992 6.502 43.882 1.00 89.12 188 TRP A N 1
ATOM 1386 C CA . TRP A 1 188 ? -20.753 5.063 43.928 1.00 89.12 188 TRP A CA 1
ATOM 1387 C C . TRP A 1 188 ? -19.347 4.778 44.461 1.00 89.12 188 TRP A C 1
ATOM 1389 O O . TRP A 1 188 ? -18.362 5.030 43.774 1.00 89.12 188 TRP A O 1
ATOM 1399 N N . ASN A 1 189 ? -19.231 4.297 45.702 1.00 82.94 189 ASN A N 1
ATOM 1400 C CA . ASN A 1 189 ? -17.924 4.009 46.300 1.00 82.94 189 ASN A CA 1
ATOM 1401 C C . ASN A 1 189 ? -17.507 2.553 46.032 1.00 82.94 189 ASN A C 1
ATOM 1403 O O . ASN A 1 189 ? -18.231 1.632 46.411 1.00 82.94 189 ASN A O 1
ATOM 1407 N N . THR A 1 190 ? -16.326 2.344 45.447 1.00 66.31 190 THR A N 1
ATOM 1408 C CA . THR A 1 190 ? -15.786 1.023 45.067 1.00 66.31 190 THR A CA 1
ATOM 1409 C C . THR A 1 190 ? -14.709 0.510 46.047 1.00 66.31 190 THR A C 1
ATOM 1411 O O . THR A 1 190 ? -14.096 1.287 46.782 1.00 66.31 190 THR A O 1
ATOM 1414 N N . GLY A 1 191 ? -14.503 -0.816 46.110 1.00 64.81 191 GLY A N 1
ATOM 1415 C CA . GLY A 1 191 ? -13.449 -1.483 46.900 1.00 64.81 191 GLY A CA 1
ATOM 1416 C C . GLY A 1 191 ? -13.738 -2.970 47.180 1.00 64.81 191 GLY A C 1
ATOM 1417 O O . GLY A 1 191 ? -14.899 -3.357 47.236 1.00 64.81 191 GLY A O 1
ATOM 1418 N N . GLU A 1 192 ? -12.700 -3.791 47.398 1.00 57.72 192 GLU A N 1
ATOM 1419 C CA . GLU A 1 192 ? -12.772 -5.275 47.475 1.00 57.72 192 GLU A CA 1
ATOM 1420 C C . GLU A 1 192 ? -13.733 -5.855 48.537 1.00 57.72 192 GLU A C 1
ATOM 1422 O O . GLU A 1 192 ? -14.096 -7.026 48.473 1.00 57.72 192 GLU A O 1
ATOM 1427 N N . THR A 1 193 ? -14.154 -5.062 49.525 1.00 66.44 193 THR A N 1
ATOM 1428 C CA . THR A 1 193 ? -15.042 -5.484 50.626 1.00 66.44 193 THR A CA 1
ATOM 1429 C C . THR A 1 193 ? -16.441 -4.858 50.566 1.00 66.44 193 THR A C 1
ATOM 1431 O O . THR A 1 193 ? -17.152 -4.857 51.574 1.00 66.44 193 THR A O 1
ATOM 1434 N N . ARG A 1 194 ? -16.823 -4.264 49.426 1.00 73.12 194 ARG A N 1
ATOM 1435 C CA . ARG A 1 194 ? -18.090 -3.540 49.237 1.00 73.12 194 ARG A CA 1
ATOM 1436 C C . ARG A 1 194 ? -18.871 -4.119 48.062 1.00 73.12 194 ARG A C 1
ATOM 1438 O O . ARG A 1 194 ? -18.301 -4.311 46.993 1.00 73.12 194 ARG A O 1
ATOM 1445 N N . PHE A 1 195 ? -20.176 -4.311 48.235 1.00 75.00 195 PHE A N 1
ATOM 1446 C CA . PHE A 1 195 ? -21.070 -4.745 47.164 1.00 75.00 195 PHE A CA 1
ATOM 1447 C C . PHE A 1 195 ? -22.274 -3.806 47.048 1.00 75.00 195 PHE A C 1
ATOM 1449 O O . PHE A 1 195 ? -23.062 -3.679 47.979 1.00 75.00 195 PHE A O 1
ATOM 1456 N N . GLY A 1 196 ? -22.422 -3.126 45.913 1.00 82.19 196 GLY A N 1
ATOM 1457 C CA . GLY A 1 196 ? -23.599 -2.313 45.597 1.00 82.19 196 GLY A CA 1
ATOM 1458 C C . GLY A 1 196 ? -24.257 -2.846 44.334 1.00 82.19 196 GLY A C 1
ATOM 1459 O O . GLY A 1 196 ? -23.550 -3.167 43.387 1.00 82.19 196 GLY A O 1
ATOM 1460 N N . HIS A 1 197 ? -25.583 -2.953 44.310 1.00 88.38 197 HIS A N 1
ATOM 1461 C CA . HIS A 1 197 ? -26.301 -3.402 43.119 1.00 88.38 197 HIS A CA 1
ATOM 1462 C C . HIS A 1 197 ? -27.677 -2.751 42.988 1.00 88.38 197 HIS A C 1
ATOM 1464 O O . HIS A 1 197 ? -28.379 -2.567 43.989 1.00 88.38 197 HIS A O 1
ATOM 1470 N N . ILE A 1 198 ? -28.077 -2.445 41.752 1.00 91.88 198 ILE A N 1
ATOM 1471 C CA . ILE A 1 198 ? -29.423 -1.975 41.409 1.00 91.88 198 ILE A CA 1
ATOM 1472 C C . ILE A 1 198 ? -30.037 -2.894 40.346 1.00 91.88 198 ILE A C 1
ATOM 1474 O O . ILE A 1 198 ? -29.470 -3.071 39.274 1.00 91.88 198 ILE A O 1
ATOM 1478 N N . ASN A 1 199 ? -31.235 -3.410 40.610 1.00 91.06 199 ASN A N 1
ATOM 1479 C CA . ASN A 1 199 ? -32.080 -4.053 39.606 1.00 91.06 199 ASN A CA 1
ATOM 1480 C C . ASN A 1 199 ? -33.206 -3.092 39.187 1.00 91.06 199 ASN A C 1
ATOM 1482 O O . ASN A 1 199 ? -33.922 -2.590 40.057 1.00 91.06 199 ASN A O 1
ATOM 1486 N N . ILE A 1 200 ? -33.365 -2.811 37.887 1.00 92.06 200 ILE A N 1
ATOM 1487 C CA . ILE A 1 200 ? -34.278 -1.768 37.376 1.00 92.06 200 ILE A CA 1
ATOM 1488 C C . ILE A 1 200 ? -35.559 -2.274 36.695 1.00 92.06 200 ILE A C 1
ATOM 1490 O O . ILE A 1 200 ? -36.269 -1.482 36.089 1.00 92.06 200 ILE A O 1
ATOM 1494 N N . GLU A 1 201 ? -35.893 -3.561 36.779 1.00 87.50 201 GLU A N 1
ATOM 1495 C CA . GLU A 1 201 ? -37.084 -4.170 36.148 1.00 87.50 201 GLU A CA 1
ATOM 1496 C C . GLU A 1 201 ? -38.344 -3.272 36.117 1.00 87.50 201 GLU A C 1
ATOM 1498 O O . GLU A 1 201 ? -38.982 -3.024 37.138 1.00 87.50 201 GLU A O 1
ATOM 1503 N N . ASN A 1 202 ? -38.746 -2.786 34.935 1.00 83.69 202 ASN A N 1
ATOM 1504 C CA . ASN A 1 202 ? -39.882 -1.864 34.734 1.00 83.69 202 ASN A CA 1
ATOM 1505 C C . ASN A 1 202 ? -39.870 -0.573 35.591 1.00 83.69 202 ASN A C 1
ATOM 1507 O O . ASN A 1 202 ? -40.879 0.131 35.671 1.00 83.69 202 ASN A O 1
ATOM 1511 N N . GLY A 1 203 ? -38.761 -0.277 36.261 1.00 91.31 203 GLY A N 1
ATOM 1512 C CA . GLY A 1 203 ? -38.545 0.856 37.145 1.00 91.31 203 GLY A CA 1
ATOM 1513 C C . GLY A 1 203 ? -37.892 2.045 36.468 1.00 91.31 203 GLY A C 1
ATOM 1514 O O . GLY A 1 203 ? -37.554 2.024 35.283 1.00 91.31 203 GLY A O 1
ATOM 1515 N N . LYS A 1 204 ? -37.686 3.096 37.263 1.00 95.88 204 LYS A N 1
ATOM 1516 C CA . LYS A 1 204 ? -37.027 4.319 36.812 1.00 95.88 204 LYS A CA 1
ATOM 1517 C C . LYS A 1 204 ? -36.010 4.813 37.834 1.00 95.88 204 LYS A C 1
ATOM 1519 O O . LYS A 1 204 ? -36.361 5.080 38.985 1.00 95.88 204 LYS A O 1
ATOM 1524 N N . LEU A 1 205 ? -34.771 4.990 37.383 1.00 97.56 205 LEU A N 1
ATOM 1525 C CA . LEU A 1 205 ? -33.726 5.704 38.113 1.00 97.56 205 LEU A CA 1
ATOM 1526 C C . LEU A 1 205 ? -33.517 7.069 37.453 1.00 97.56 205 LEU A C 1
ATOM 1528 O O . LEU A 1 205 ? -33.335 7.146 36.239 1.00 97.56 205 LEU A O 1
ATOM 1532 N N . ILE A 1 206 ? -33.566 8.145 38.237 1.00 97.69 206 ILE A N 1
ATOM 1533 C CA . ILE A 1 206 ? -33.434 9.518 37.736 1.00 97.69 206 ILE A CA 1
ATOM 1534 C C . ILE A 1 206 ? -32.333 10.246 38.499 1.00 97.69 206 ILE A C 1
ATOM 1536 O O . ILE A 1 206 ? -32.403 10.378 39.720 1.00 97.69 206 ILE A O 1
ATOM 1540 N N . ILE A 1 207 ? -31.347 10.779 37.783 1.00 97.94 207 ILE A N 1
ATOM 1541 C CA . ILE A 1 207 ? -30.347 11.679 38.358 1.00 97.94 207 ILE A CA 1
ATOM 1542 C C . ILE A 1 207 ? -30.675 13.114 37.949 1.00 97.94 207 ILE A C 1
ATOM 1544 O O . ILE A 1 207 ? -30.467 13.503 36.803 1.00 97.94 207 ILE A O 1
ATOM 1548 N N . ASN A 1 208 ? -31.203 13.897 38.888 1.00 96.44 208 ASN A N 1
ATOM 1549 C CA . ASN A 1 208 ? -31.608 15.293 38.723 1.00 96.44 208 ASN A CA 1
ATOM 1550 C C . ASN A 1 208 ? -30.385 16.219 38.758 1.00 96.44 208 ASN A C 1
ATOM 1552 O O . ASN A 1 208 ? -30.088 16.861 39.765 1.00 96.44 208 ASN A O 1
ATOM 1556 N N . SER A 1 209 ? -29.661 16.259 37.643 1.00 92.94 209 SER A N 1
ATOM 1557 C CA . SER A 1 209 ? -28.420 17.003 37.459 1.00 92.94 209 SER A CA 1
ATOM 1558 C C . SER A 1 209 ? -28.430 17.701 36.100 1.00 92.94 209 SER A C 1
ATOM 1560 O O . SER A 1 209 ? -28.848 17.121 35.100 1.00 92.94 209 SER A O 1
ATOM 1562 N N . THR A 1 210 ? -27.923 18.936 36.051 1.00 91.88 210 THR A N 1
ATOM 1563 C CA . THR A 1 210 ? -27.661 19.632 34.781 1.00 91.88 210 THR A CA 1
ATOM 1564 C C . THR A 1 210 ? -26.426 19.085 34.070 1.00 91.88 210 THR A C 1
ATOM 1566 O O . THR A 1 210 ? -26.291 19.299 32.879 1.00 91.88 210 THR A O 1
ATOM 1569 N N . ALA A 1 211 ? -25.524 18.385 34.764 1.00 92.19 211 ALA A N 1
ATOM 1570 C CA . ALA A 1 211 ? -24.464 17.610 34.119 1.00 92.19 211 ALA A CA 1
ATOM 1571 C C . ALA A 1 211 ? -25.018 16.264 33.635 1.00 92.19 211 ALA A C 1
ATOM 1573 O O . ALA A 1 211 ? -25.731 15.606 34.402 1.00 92.19 211 ALA A O 1
ATOM 1574 N N . ASP A 1 212 ? -24.655 15.861 32.417 1.00 94.12 212 ASP A N 1
ATOM 1575 C CA . ASP A 1 212 ? -25.024 14.567 31.848 1.00 94.12 212 ASP A CA 1
ATOM 1576 C C . ASP A 1 212 ? -24.350 13.416 32.616 1.00 94.12 212 ASP A C 1
ATOM 1578 O O . ASP A 1 212 ? -23.141 13.411 32.855 1.00 94.12 212 ASP A O 1
ATOM 1582 N N . ARG A 1 213 ? -25.159 12.453 33.063 1.00 96.56 213 ARG A N 1
ATOM 1583 C CA . ARG A 1 213 ? -24.731 11.250 33.789 1.00 96.56 213 ARG A CA 1
ATOM 1584 C C . ARG A 1 213 ? -24.879 9.974 32.966 1.00 96.56 213 ARG A C 1
ATOM 1586 O O . ARG A 1 213 ? -24.800 8.891 33.538 1.00 96.56 213 ARG A O 1
ATOM 1593 N N . THR A 1 214 ? -25.061 10.076 31.652 1.00 94.69 214 THR A N 1
ATOM 1594 C CA . THR A 1 214 ? -25.218 8.917 30.763 1.00 94.69 214 THR A CA 1
ATOM 1595 C C . THR A 1 214 ? -24.012 7.987 30.842 1.00 94.69 214 THR A C 1
ATOM 1597 O O . THR A 1 214 ? -24.185 6.819 31.177 1.00 94.69 214 THR A O 1
ATOM 1600 N N . GLY A 1 215 ? -22.790 8.515 30.709 1.00 93.25 215 GLY A N 1
ATOM 1601 C CA . GLY A 1 215 ? -21.566 7.719 30.873 1.00 93.25 215 GLY A CA 1
ATOM 1602 C C . GLY A 1 215 ? -21.421 7.089 32.265 1.00 93.25 215 GLY A C 1
ATOM 1603 O O . GLY A 1 215 ? -20.991 5.947 32.388 1.00 93.25 215 GLY A O 1
ATOM 1604 N N . GLN A 1 216 ? -21.860 7.783 33.326 1.00 94.81 216 GLN A N 1
ATOM 1605 C CA . GLN A 1 216 ? -21.855 7.226 34.684 1.00 94.81 216 GLN A CA 1
ATOM 1606 C C . GLN A 1 216 ? -22.795 6.017 34.808 1.00 94.81 216 GLN A C 1
ATOM 1608 O O . GLN A 1 216 ? -22.429 5.020 35.425 1.00 94.81 216 GLN A O 1
ATOM 1613 N N . LEU A 1 217 ? -24.013 6.113 34.268 1.00 96.25 217 LEU A N 1
ATOM 1614 C CA . LEU A 1 217 ? -24.989 5.024 34.327 1.00 96.25 217 LEU A CA 1
ATOM 1615 C C . LEU A 1 217 ? -24.599 3.871 33.396 1.00 96.25 217 LEU A C 1
ATOM 1617 O O . LEU A 1 217 ? -24.744 2.721 33.799 1.00 96.25 217 LEU A O 1
ATOM 1621 N N . GLN A 1 218 ? -24.042 4.168 32.218 1.00 95.75 218 GLN A N 1
ATOM 1622 C CA . GLN A 1 218 ? -23.543 3.159 31.286 1.00 95.75 218 GLN A CA 1
ATOM 1623 C C . GLN A 1 218 ? -22.404 2.344 31.908 1.00 95.75 218 GLN A C 1
ATOM 1625 O O . GLN A 1 218 ? -22.497 1.125 31.965 1.00 95.75 218 GLN A O 1
ATOM 1630 N N . ALA A 1 219 ? -21.417 2.997 32.531 1.00 92.56 219 ALA A N 1
ATOM 1631 C CA . ALA A 1 219 ? -20.331 2.300 33.223 1.00 92.56 219 ALA A CA 1
ATOM 1632 C C . ALA A 1 219 ? -20.833 1.365 34.342 1.00 92.56 219 ALA A C 1
ATOM 1634 O O . ALA A 1 219 ? -20.239 0.318 34.612 1.00 92.56 219 ALA A O 1
ATOM 1635 N N . LEU A 1 220 ? -21.937 1.715 35.012 1.00 91.31 220 LEU A N 1
ATOM 1636 C CA . LEU A 1 220 ? -22.560 0.852 36.018 1.00 91.31 220 LEU A CA 1
ATOM 1637 C C . LEU A 1 220 ? -23.318 -0.336 35.399 1.00 91.31 220 LEU A C 1
ATOM 1639 O O . LEU A 1 220 ? -23.356 -1.397 36.020 1.00 91.31 220 LEU A O 1
ATOM 1643 N N . ILE A 1 221 ? -23.886 -0.189 34.200 1.00 91.94 221 ILE A N 1
ATOM 1644 C CA . ILE A 1 221 ? -24.471 -1.300 33.431 1.00 91.94 221 ILE A CA 1
ATOM 1645 C C . ILE A 1 221 ? -23.363 -2.246 32.964 1.00 91.94 221 ILE A C 1
ATOM 1647 O O . ILE A 1 221 ? -23.424 -3.440 33.248 1.00 91.94 221 ILE A O 1
ATOM 1651 N N . ASP A 1 222 ? -22.314 -1.707 32.341 1.00 88.88 222 ASP A N 1
ATOM 1652 C CA . ASP A 1 222 ? -21.208 -2.486 31.768 1.00 88.88 222 ASP A CA 1
ATOM 1653 C C . ASP A 1 222 ? -20.455 -3.283 32.842 1.00 88.88 222 ASP A C 1
ATOM 1655 O O . ASP A 1 222 ? -20.026 -4.414 32.623 1.00 88.88 222 ASP A O 1
ATOM 1659 N N . SER A 1 223 ? -20.339 -2.715 34.046 1.00 84.44 223 SER A N 1
ATOM 1660 C CA . SER A 1 223 ? -19.733 -3.387 35.203 1.00 84.44 223 SER A CA 1
ATOM 1661 C C . SER A 1 223 ? -20.664 -4.369 35.929 1.00 84.44 223 SER A C 1
ATOM 1663 O O . SER A 1 223 ? -20.252 -4.966 36.923 1.00 84.44 223 SER A O 1
ATOM 1665 N N . GLY A 1 224 ? -21.917 -4.531 35.485 1.00 85.31 224 GLY A N 1
ATOM 1666 C CA . GLY A 1 224 ? -22.913 -5.407 36.118 1.00 85.31 224 GLY A CA 1
ATOM 1667 C C . GLY A 1 224 ? -23.443 -4.900 37.468 1.00 85.31 224 GLY A C 1
ATOM 1668 O O . GLY A 1 224 ? -24.149 -5.614 38.183 1.00 85.31 224 GLY A O 1
ATOM 1669 N N . ASN A 1 225 ? -23.120 -3.658 37.835 1.00 87.94 225 ASN A N 1
ATOM 1670 C CA . ASN A 1 225 ? -23.624 -3.002 39.041 1.00 87.94 225 ASN A CA 1
ATOM 1671 C C . ASN A 1 225 ? -25.101 -2.592 38.898 1.00 87.94 225 ASN A C 1
ATOM 1673 O O . ASN A 1 225 ? -25.810 -2.478 39.903 1.00 87.94 225 ASN A O 1
ATOM 1677 N N . ILE A 1 226 ? -25.569 -2.393 37.662 1.00 92.12 226 ILE A N 1
ATOM 1678 C CA . ILE A 1 226 ? -26.981 -2.240 37.314 1.00 92.12 226 ILE A CA 1
ATOM 1679 C C . ILE A 1 226 ? -27.395 -3.373 36.373 1.00 92.12 226 ILE A C 1
ATOM 1681 O O . ILE A 1 226 ? -26.761 -3.577 35.342 1.00 92.12 226 ILE A O 1
ATOM 1685 N N . THR A 1 227 ? -28.475 -4.086 36.702 1.00 91.44 227 THR A N 1
ATOM 1686 C CA . THR A 1 227 ? -29.044 -5.144 35.846 1.00 91.44 227 THR A CA 1
ATOM 1687 C C . THR A 1 227 ? -30.549 -4.983 35.627 1.00 91.44 227 THR A C 1
ATOM 1689 O O . THR A 1 227 ? -31.212 -4.186 36.299 1.00 91.44 227 THR A O 1
ATOM 1692 N N . ALA A 1 228 ? -31.093 -5.715 34.649 1.00 90.00 228 ALA A N 1
ATOM 1693 C CA . ALA A 1 228 ? -32.524 -5.754 34.352 1.00 90.00 228 ALA A CA 1
ATOM 1694 C C . ALA A 1 228 ? -32.971 -7.133 33.848 1.00 90.00 228 ALA A C 1
ATOM 1696 O O . ALA A 1 228 ? -32.268 -7.767 33.059 1.00 90.00 228 ALA A O 1
ATOM 1697 N N . TYR A 1 229 ? -34.158 -7.572 34.290 1.00 83.56 229 TYR A N 1
ATOM 1698 C CA . TYR A 1 229 ? -34.852 -8.815 33.887 1.00 83.56 229 TYR A CA 1
ATOM 1699 C C . TYR A 1 229 ? -34.034 -10.104 34.050 1.00 83.56 229 TYR A C 1
ATOM 1701 O O . TYR A 1 229 ? -34.387 -11.159 33.530 1.00 83.56 229 TYR A O 1
ATOM 1709 N N . GLY A 1 230 ? -32.918 -10.000 34.760 1.00 74.75 230 GLY A N 1
ATOM 1710 C CA . GLY A 1 230 ? -31.927 -11.036 34.923 1.00 74.75 230 GLY A CA 1
ATOM 1711 C C . GLY A 1 230 ? -32.284 -12.057 35.988 1.00 74.75 230 GLY A C 1
ATOM 1712 O O . GLY A 1 230 ? -33.266 -11.934 36.717 1.00 74.75 230 GLY A O 1
ATOM 1713 N N . SER A 1 231 ? -31.421 -13.055 36.133 1.00 66.62 231 SER A N 1
ATOM 1714 C CA . SER A 1 231 ? -31.465 -13.958 37.279 1.00 66.62 231 SER A CA 1
ATOM 1715 C C . SER A 1 231 ? -30.070 -14.098 37.879 1.00 66.62 231 SER A C 1
ATOM 1717 O O . SER A 1 231 ? -29.071 -14.144 37.167 1.00 66.62 231 SER A O 1
ATOM 1719 N N . GLY A 1 232 ? -29.996 -14.135 39.208 1.00 60.03 232 GLY A N 1
ATOM 1720 C CA . GLY A 1 232 ? -28.769 -14.383 39.959 1.00 60.03 232 GLY A CA 1
ATOM 1721 C C . GLY A 1 232 ? -29.027 -15.449 41.017 1.00 60.03 232 GLY A C 1
ATOM 1722 O O . GLY A 1 232 ? -30.043 -15.413 41.712 1.00 60.03 232 GLY A O 1
ATOM 1723 N N . SER A 1 233 ? -28.127 -16.424 41.155 1.00 54.44 233 SER A N 1
ATOM 1724 C CA . SER A 1 233 ? -28.245 -17.462 42.196 1.00 54.44 233 SER A CA 1
ATOM 1725 C C . SER A 1 233 ? -27.689 -17.012 43.554 1.00 54.44 233 SER A C 1
ATOM 1727 O O . SER A 1 233 ? -27.943 -17.635 44.584 1.00 54.44 233 SER A O 1
ATOM 1729 N N . THR A 1 234 ? -26.924 -15.923 43.564 1.00 59.94 234 THR A N 1
ATOM 1730 C CA . THR A 1 234 ? -26.333 -15.264 44.724 1.00 59.94 234 THR A CA 1
ATOM 1731 C C . THR A 1 234 ? -26.361 -13.752 44.514 1.00 59.94 234 THR A C 1
ATOM 1733 O O . THR A 1 234 ? -26.587 -13.246 43.420 1.00 59.94 234 THR A O 1
ATOM 1736 N N . ARG A 1 235 ? -26.085 -12.998 45.574 1.00 59.00 235 ARG A N 1
ATOM 1737 C CA . ARG A 1 235 ? -26.029 -11.532 45.509 1.00 59.00 235 ARG A CA 1
ATOM 1738 C C . ARG A 1 235 ? -24.932 -11.043 44.553 1.00 59.00 235 ARG A C 1
ATOM 1740 O O . ARG A 1 235 ? -25.119 -10.009 43.948 1.00 59.00 235 ARG A O 1
ATOM 1747 N N . TYR A 1 236 ? -23.856 -11.811 44.360 1.00 63.38 236 TYR A N 1
ATOM 1748 C CA . TYR A 1 236 ? -22.656 -11.407 43.611 1.00 63.38 236 TYR A CA 1
ATOM 1749 C C . TYR A 1 236 ? -22.646 -11.806 42.125 1.00 63.38 236 TYR A C 1
ATOM 1751 O O . TYR A 1 236 ? -21.655 -11.556 41.451 1.00 63.38 236 TYR A O 1
ATOM 1759 N N . ASN A 1 237 ? -23.691 -12.465 41.614 1.00 67.56 237 ASN A N 1
ATOM 1760 C CA . ASN A 1 237 ? -23.715 -12.989 40.239 1.00 67.56 237 ASN A CA 1
ATOM 1761 C C . ASN A 1 237 ? -25.015 -12.662 39.493 1.00 67.56 237 ASN A C 1
ATOM 1763 O O . ASN A 1 237 ? -25.504 -13.474 38.711 1.00 67.56 237 ASN A O 1
ATOM 1767 N N . TRP A 1 238 ? -25.592 -11.496 39.769 1.00 72.56 238 TRP A N 1
ATOM 1768 C CA . TRP A 1 238 ? -26.694 -10.982 38.967 1.00 72.56 238 TRP A CA 1
ATOM 1769 C C . TRP A 1 238 ? -26.194 -10.602 37.576 1.00 72.56 238 TRP A C 1
ATOM 1771 O O . TRP A 1 238 ? -25.229 -9.853 37.445 1.00 72.56 238 TRP A O 1
ATOM 1781 N N . VAL A 1 239 ? -26.862 -11.124 36.551 1.00 78.31 239 VAL A N 1
ATOM 1782 C CA . VAL A 1 239 ? -26.588 -10.833 35.141 1.00 78.31 239 VAL A CA 1
ATOM 1783 C C . VAL A 1 239 ? -27.908 -10.456 34.491 1.00 78.31 239 VAL A C 1
ATOM 1785 O O . VAL A 1 239 ? -28.907 -11.134 34.730 1.00 78.31 239 VAL A O 1
ATOM 1788 N N . SER A 1 240 ? -27.923 -9.378 33.706 1.00 84.94 240 SER A N 1
ATOM 1789 C CA . SER A 1 240 ? -29.101 -8.954 32.941 1.00 84.94 240 SER A CA 1
ATOM 1790 C C . SER A 1 240 ? -29.602 -10.062 32.014 1.00 84.94 240 SER A C 1
ATOM 1792 O O . SER A 1 240 ? -28.824 -10.900 31.558 1.00 84.94 240 SER A O 1
ATOM 1794 N N . HIS A 1 241 ? -30.899 -10.049 31.701 1.00 80.75 241 HIS A N 1
ATOM 1795 C CA . HIS A 1 241 ? -31.410 -10.896 30.626 1.00 80.75 241 HIS A CA 1
ATOM 1796 C C . HIS A 1 241 ? -30.701 -10.538 29.308 1.00 80.75 241 HIS A C 1
ATOM 1798 O O . HIS A 1 241 ? -30.548 -9.348 29.036 1.00 80.75 241 HIS A O 1
ATOM 1804 N N . PRO A 1 242 ? -30.320 -11.503 28.453 1.00 73.25 242 PRO A N 1
ATOM 1805 C CA . PRO A 1 242 ? -29.660 -11.208 27.174 1.00 73.25 242 PRO A CA 1
ATOM 1806 C C . PRO A 1 242 ? -30.488 -10.319 26.234 1.00 73.25 242 PRO A C 1
ATOM 1808 O O . PRO A 1 242 ? -29.937 -9.564 25.447 1.00 73.25 242 PRO A O 1
ATOM 1811 N N . LYS A 1 243 ? -31.819 -10.374 26.361 1.00 76.50 243 LYS A N 1
ATOM 1812 C CA . LYS A 1 243 ? -32.783 -9.514 25.645 1.00 76.50 243 LYS A CA 1
ATOM 1813 C C . LYS A 1 243 ? -33.177 -8.238 26.414 1.00 76.50 243 LYS A C 1
ATOM 1815 O O . LYS A 1 243 ? -34.175 -7.606 26.074 1.00 76.50 243 LYS A O 1
ATOM 1820 N N . ALA A 1 244 ? -32.477 -7.888 27.499 1.00 83.88 244 ALA A N 1
ATOM 1821 C CA . ALA A 1 244 ? -32.743 -6.659 28.245 1.00 83.88 244 ALA A CA 1
ATOM 1822 C C . ALA A 1 244 ? -32.183 -5.446 27.491 1.00 83.88 244 ALA A C 1
ATOM 1824 O O . ALA A 1 244 ? -30.973 -5.263 27.391 1.00 83.88 244 ALA A O 1
ATOM 1825 N N . ALA A 1 245 ? -33.074 -4.581 27.024 1.00 86.75 245 ALA A N 1
ATOM 1826 C CA . ALA A 1 245 ? -32.734 -3.322 26.385 1.00 86.75 245 ALA A CA 1
ATOM 1827 C C . ALA A 1 245 ? -32.771 -2.189 27.420 1.00 86.75 245 ALA A C 1
ATOM 1829 O O . ALA A 1 245 ? -33.842 -1.795 27.897 1.00 86.75 245 ALA A O 1
ATOM 1830 N N . PHE A 1 246 ? -31.603 -1.657 27.781 1.00 92.94 246 PHE A N 1
ATOM 1831 C CA . PHE A 1 246 ? -31.496 -0.455 28.607 1.00 92.94 246 PHE A CA 1
ATOM 1832 C C . PHE A 1 246 ? -31.696 0.798 27.754 1.00 92.94 246 PHE A C 1
ATOM 1834 O O . PHE A 1 246 ? -31.213 0.887 26.630 1.00 92.94 246 PHE A O 1
ATOM 1841 N N . LYS A 1 247 ? -32.376 1.800 28.313 1.00 94.69 247 LYS A N 1
ATOM 1842 C CA . LYS A 1 247 ? -32.516 3.125 27.708 1.00 94.69 247 LYS A CA 1
ATOM 1843 C C . LYS A 1 247 ? -32.078 4.183 28.708 1.00 94.69 247 LYS A C 1
ATOM 1845 O O . LYS A 1 247 ? -32.712 4.327 29.760 1.00 94.69 247 LYS A O 1
ATOM 1850 N N . ILE A 1 248 ? -31.033 4.930 28.353 1.00 96.69 248 ILE A N 1
ATOM 1851 C CA . ILE A 1 248 ? -30.593 6.126 29.072 1.00 96.69 248 ILE A CA 1
ATOM 1852 C C . ILE A 1 248 ? -30.990 7.360 28.260 1.00 96.69 248 ILE A C 1
ATOM 1854 O O . ILE A 1 248 ? -30.742 7.426 27.062 1.00 96.69 248 ILE A O 1
ATOM 1858 N N . GLU A 1 249 ? -31.633 8.330 28.903 1.00 96.31 249 GLU A N 1
ATOM 1859 C CA . GLU A 1 249 ? -32.098 9.562 28.269 1.00 96.31 249 GLU A CA 1
ATOM 1860 C C . GLU A 1 249 ? -31.694 10.770 29.115 1.00 96.31 249 GLU A C 1
ATOM 1862 O O . GLU A 1 249 ? -32.152 10.934 30.250 1.00 96.31 249 GLU A O 1
ATOM 1867 N N . TYR A 1 250 ? -30.838 11.631 28.566 1.00 95.94 250 TYR A N 1
ATOM 1868 C CA . TYR A 1 250 ? -30.527 12.924 29.162 1.00 95.94 250 TYR A CA 1
ATOM 1869 C C . TYR A 1 250 ? -31.482 13.999 28.630 1.00 95.94 250 TYR A C 1
ATOM 1871 O O . TYR A 1 250 ? -31.658 14.184 27.432 1.00 95.94 250 TYR A O 1
ATOM 1879 N N . THR A 1 251 ? -32.118 14.716 29.553 1.00 92.12 251 THR A N 1
ATOM 1880 C CA . THR A 1 251 ? -33.204 15.677 29.277 1.00 92.12 251 THR A CA 1
ATOM 1881 C C . THR A 1 251 ? -32.764 17.140 29.417 1.00 92.12 251 THR A C 1
ATOM 1883 O O . THR A 1 251 ? -33.602 18.039 29.432 1.00 92.12 251 THR A O 1
ATOM 1886 N N . GLY A 1 252 ? -31.466 17.403 29.609 1.00 90.19 252 GLY A N 1
ATOM 1887 C CA . GLY A 1 252 ? -30.922 18.732 29.938 1.00 90.19 252 GLY A CA 1
ATOM 1888 C C . GLY A 1 252 ? -30.959 19.080 31.435 1.00 90.19 252 GLY A C 1
ATOM 1889 O O . GLY A 1 252 ? -30.118 19.826 31.931 1.00 90.19 252 GLY A O 1
ATOM 1890 N N . THR A 1 253 ? -31.911 18.522 32.188 1.00 93.69 253 THR A N 1
ATOM 1891 C CA . THR A 1 253 ? -32.038 18.740 33.646 1.00 93.69 253 THR A CA 1
ATOM 1892 C C . THR A 1 253 ? -32.018 17.455 34.467 1.00 93.69 253 THR A C 1
ATOM 1894 O O . THR A 1 253 ? -32.004 17.507 35.697 1.00 93.69 253 THR A O 1
ATOM 1897 N N . SER A 1 254 ? -32.063 16.301 33.804 1.00 96.12 254 SER A N 1
ATOM 1898 C CA . SER A 1 254 ? -31.965 14.993 34.444 1.00 96.12 254 SER A CA 1
ATOM 1899 C C . SER A 1 254 ? -31.482 13.923 33.469 1.00 96.12 254 SER A C 1
ATOM 1901 O O . SER A 1 254 ? -31.782 14.009 32.277 1.00 96.12 254 SER A O 1
ATOM 1903 N N . THR A 1 255 ? -30.788 12.905 33.976 1.00 97.81 255 THR A N 1
ATOM 1904 C CA . THR A 1 255 ? -30.504 11.658 33.252 1.00 97.81 255 THR A CA 1
ATOM 1905 C C . THR A 1 255 ? -31.434 10.568 33.775 1.00 97.81 255 THR A C 1
ATOM 1907 O O . THR A 1 255 ? -31.492 10.314 34.979 1.00 97.81 255 THR A O 1
ATOM 1910 N N . VAL A 1 256 ? -32.177 9.939 32.873 1.00 97.44 256 VAL A N 1
ATOM 1911 C CA . VAL A 1 256 ? -33.194 8.930 33.162 1.00 97.44 256 VAL A CA 1
ATOM 1912 C C . VAL A 1 256 ? -32.722 7.579 32.647 1.00 97.44 256 VAL A C 1
ATOM 1914 O O . VAL A 1 256 ? -32.444 7.456 31.463 1.00 97.44 256 VAL A O 1
ATOM 1917 N N . LEU A 1 257 ? -32.706 6.561 33.504 1.00 97.50 257 LEU A N 1
ATOM 1918 C CA . LEU A 1 257 ? -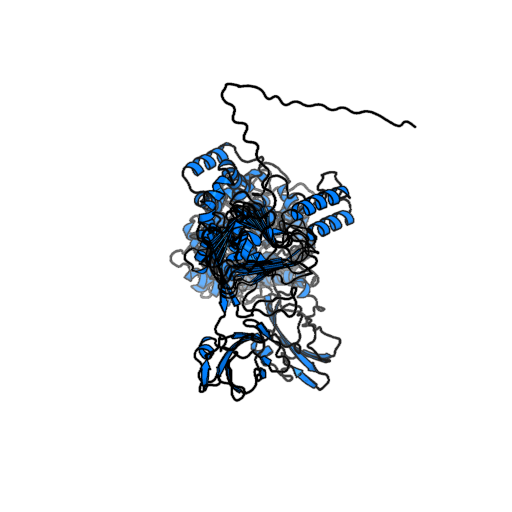32.482 5.171 33.112 1.00 97.50 257 LEU A CA 1
ATOM 1919 C C . LEU A 1 257 ? -33.771 4.356 33.263 1.00 97.50 257 LEU A C 1
ATOM 1921 O O . LEU A 1 257 ? -34.463 4.445 34.282 1.00 97.50 257 LEU A O 1
ATOM 1925 N N . THR A 1 258 ? -34.061 3.550 32.244 1.00 95.31 258 THR A N 1
ATOM 1926 C CA . THR A 1 258 ? -35.153 2.563 32.186 1.00 95.31 258 THR A CA 1
ATOM 1927 C C . THR A 1 258 ? -34.673 1.295 31.470 1.00 95.31 258 THR A C 1
ATOM 1929 O O . THR A 1 258 ? -33.632 1.324 30.815 1.00 95.31 258 THR A O 1
ATOM 1932 N N . ALA A 1 259 ? -35.415 0.188 31.576 1.00 90.38 259 ALA A N 1
ATOM 1933 C CA . ALA A 1 259 ? -35.132 -1.036 30.823 1.00 90.38 259 ALA A CA 1
ATOM 1934 C C . ALA A 1 259 ? -36.415 -1.745 30.360 1.00 90.38 259 ALA A C 1
ATOM 1936 O O . ALA A 1 259 ? -37.414 -1.761 31.088 1.00 90.38 259 ALA A O 1
ATOM 1937 N N . ALA A 1 260 ? -36.364 -2.390 29.193 1.00 84.00 260 ALA A N 1
ATOM 1938 C CA . ALA A 1 260 ? -37.414 -3.246 28.628 1.00 84.00 260 ALA A CA 1
ATOM 1939 C C . ALA A 1 260 ? -36.844 -4.606 28.173 1.00 84.00 260 ALA A C 1
ATOM 1941 O O . ALA A 1 260 ? -35.629 -4.780 28.149 1.00 84.00 260 ALA A O 1
ATOM 1942 N N . ILE A 1 261 ? -37.712 -5.564 27.833 1.00 74.56 261 ILE A N 1
ATOM 1943 C CA . ILE A 1 261 ? -37.328 -6.844 27.214 1.00 74.56 261 ILE A CA 1
ATOM 1944 C C . ILE A 1 261 ? -37.742 -6.831 25.731 1.00 74.56 261 ILE A C 1
ATOM 1946 O O . ILE A 1 261 ? -38.852 -6.390 25.424 1.00 74.56 261 ILE A O 1
ATOM 1950 N N . GLU A 1 262 ? -36.859 -7.248 24.819 1.00 74.50 262 GLU A N 1
ATOM 1951 C CA . GLU A 1 262 ? -37.195 -7.474 23.397 1.00 74.50 262 GLU A CA 1
ATOM 1952 C C . GLU A 1 262 ? -38.140 -8.685 23.210 1.00 74.50 262 GLU A C 1
ATOM 1954 O O . GLU A 1 262 ? -38.403 -9.404 24.176 1.00 74.50 262 GLU A O 1
ATOM 1959 N N . ASP A 1 263 ? -38.682 -8.904 21.995 1.00 76.75 263 ASP A N 1
ATOM 1960 C CA . ASP A 1 263 ? -39.639 -9.996 21.718 1.00 76.75 263 ASP A CA 1
ATOM 1961 C C . ASP A 1 263 ? -39.069 -11.356 22.141 1.00 76.75 263 ASP A C 1
ATOM 1963 O O . ASP A 1 263 ? -38.089 -11.853 21.587 1.00 76.75 263 ASP A O 1
ATOM 1967 N N . VAL A 1 264 ? -39.701 -11.952 23.151 1.00 77.81 264 VAL A N 1
ATOM 1968 C CA . VAL A 1 264 ? -39.283 -13.220 23.753 1.00 77.81 264 VAL A CA 1
ATOM 1969 C C . VAL A 1 264 ? -39.668 -14.432 22.908 1.00 77.81 264 VAL A C 1
ATOM 1971 O O . VAL A 1 264 ? -39.288 -15.543 23.256 1.00 77.81 264 VAL A O 1
ATOM 1974 N N . ASN A 1 265 ? -40.442 -14.265 21.830 1.00 85.38 265 ASN A N 1
ATOM 1975 C CA . ASN A 1 265 ? -40.927 -15.383 21.015 1.00 85.38 265 ASN A CA 1
ATOM 1976 C C . ASN A 1 265 ? -40.036 -15.701 19.813 1.00 85.38 265 ASN A C 1
ATOM 1978 O O . ASN A 1 265 ? -40.257 -16.724 19.170 1.00 85.38 265 ASN A O 1
ATOM 1982 N N . THR A 1 266 ? -39.046 -14.867 19.500 1.00 89.81 266 THR A N 1
ATOM 1983 C CA . THR A 1 266 ? -38.142 -15.088 18.368 1.00 89.81 266 THR A CA 1
ATOM 1984 C C . THR A 1 266 ? -36.893 -15.868 18.773 1.00 89.81 266 THR A C 1
ATOM 1986 O O . THR A 1 266 ? -36.545 -15.995 19.948 1.00 89.81 266 THR A O 1
ATOM 1989 N N . ALA A 1 267 ? -36.235 -16.456 17.773 1.00 91.31 267 ALA A N 1
ATOM 1990 C CA . ALA A 1 267 ? -34.966 -17.141 17.965 1.00 91.31 267 ALA A CA 1
ATOM 1991 C C . ALA A 1 267 ? -33.890 -16.128 18.383 1.00 91.31 267 ALA A C 1
ATOM 1993 O O . ALA A 1 267 ? -33.909 -14.980 17.940 1.00 91.31 267 ALA A O 1
ATOM 1994 N N . TRP A 1 268 ? -32.943 -16.540 19.219 1.00 88.56 268 TRP A N 1
ATOM 1995 C CA . TRP A 1 268 ? -31.877 -15.658 19.695 1.00 88.56 268 TRP A CA 1
ATOM 1996 C C . TRP A 1 268 ? -30.592 -16.429 19.983 1.00 88.56 268 TRP A C 1
ATOM 1998 O O . TRP A 1 268 ? -30.578 -17.651 19.891 1.00 88.56 268 TRP A O 1
ATOM 2008 N N . ASP A 1 269 ? -29.517 -15.705 20.303 1.00 85.94 269 ASP A N 1
ATOM 2009 C CA . ASP A 1 269 ? -28.181 -16.268 20.558 1.00 85.94 269 ASP A CA 1
ATOM 2010 C C . ASP A 1 269 ? -27.714 -17.229 19.446 1.00 85.94 269 ASP A C 1
ATOM 2012 O O . ASP A 1 269 ? -27.531 -18.429 19.678 1.00 85.94 269 ASP A O 1
ATOM 2016 N N . PRO A 1 270 ? -27.602 -16.736 18.200 1.00 93.75 270 PRO A N 1
ATOM 2017 C CA . PRO A 1 270 ? -27.168 -17.571 17.096 1.00 93.75 270 PRO A CA 1
ATOM 2018 C C . PRO A 1 270 ? -25.733 -18.062 17.307 1.00 93.75 270 PRO A C 1
ATOM 2020 O O . PRO A 1 270 ? -24.847 -17.335 17.750 1.00 93.75 270 PRO A O 1
ATOM 2023 N N . SER A 1 271 ? -25.492 -19.309 16.932 1.00 91.00 271 SER A N 1
ATOM 2024 C CA . SER A 1 271 ? -24.176 -19.911 16.785 1.00 91.00 271 SER A CA 1
ATOM 2025 C C . SER A 1 271 ? -24.132 -20.537 15.395 1.00 91.00 271 SER A C 1
ATOM 2027 O O . SER A 1 271 ? -24.885 -21.471 15.150 1.00 91.00 271 SER A O 1
ATOM 2029 N N . PRO A 1 272 ? -23.333 -20.037 14.448 1.00 93.00 272 PRO A N 1
ATOM 2030 C CA . PRO A 1 272 ? -22.372 -18.945 14.576 1.00 93.00 272 PRO A CA 1
ATOM 2031 C C . PRO A 1 272 ? -23.049 -17.634 14.973 1.00 93.00 272 PRO A C 1
ATOM 2033 O O . PRO A 1 272 ? -24.177 -17.381 14.554 1.00 93.00 272 PRO A O 1
ATOM 2036 N N . ALA A 1 273 ? -22.353 -16.822 15.774 1.00 82.06 273 ALA A N 1
ATOM 2037 C CA . ALA A 1 273 ? -22.816 -15.476 16.100 1.00 82.06 273 ALA A CA 1
ATOM 2038 C C . ALA A 1 273 ? -23.058 -14.681 14.812 1.00 82.06 273 ALA A C 1
ATOM 2040 O O . ALA A 1 273 ? -22.399 -14.940 13.805 1.00 82.06 273 ALA A O 1
ATOM 2041 N N . ASP A 1 274 ? -23.981 -13.722 14.841 1.00 85.25 274 ASP A N 1
ATOM 2042 C CA . ASP A 1 274 ? -24.245 -12.879 13.677 1.00 85.25 274 ASP A CA 1
ATOM 2043 C C . ASP A 1 274 ? -22.984 -12.098 13.260 1.00 85.25 274 ASP A C 1
ATOM 2045 O O . ASP A 1 274 ? -22.292 -11.513 14.095 1.00 85.25 274 ASP A O 1
ATOM 2049 N N . GLY A 1 275 ? -22.646 -12.161 11.971 1.00 73.56 275 GLY A N 1
ATOM 2050 C CA . GLY A 1 275 ? -21.386 -11.683 11.402 1.00 73.56 275 GLY A CA 1
ATOM 2051 C C . GLY A 1 275 ? -20.171 -12.571 11.712 1.00 73.56 275 GLY A C 1
ATOM 2052 O O . GLY A 1 275 ? -19.043 -12.200 11.393 1.00 73.56 275 GLY A O 1
ATOM 2053 N N . GLY A 1 276 ? -20.369 -13.728 12.347 1.00 68.81 276 GLY A N 1
ATOM 2054 C CA . GLY A 1 276 ? -19.305 -14.611 12.821 1.00 68.81 276 GLY A CA 1
ATOM 2055 C C . GLY A 1 276 ? -18.582 -15.378 11.712 1.00 68.81 276 GLY A C 1
ATOM 2056 O O . GLY A 1 276 ? -19.019 -15.435 10.565 1.00 68.81 276 GLY A O 1
ATOM 2057 N N . CYS A 1 277 ? -17.469 -16.026 12.064 1.00 74.38 277 CYS A N 1
ATOM 2058 C CA . CYS A 1 277 ? -16.690 -16.855 11.141 1.00 74.38 277 CYS A CA 1
ATOM 2059 C C . CYS A 1 277 ? -16.737 -18.334 11.541 1.00 74.38 277 CYS A C 1
ATOM 2061 O O . CYS A 1 277 ? -16.628 -18.660 12.724 1.00 74.38 277 CYS A O 1
ATOM 2063 N N . VAL A 1 278 ? -16.858 -19.235 10.562 1.00 80.06 278 VAL A N 1
ATOM 2064 C CA . VAL A 1 278 ? -17.054 -20.677 10.793 1.00 80.06 278 VAL A CA 1
ATOM 2065 C C . VAL A 1 278 ? -16.051 -21.502 10.033 1.00 80.06 278 VAL A C 1
ATOM 2067 O O . VAL A 1 278 ? -15.886 -21.342 8.830 1.00 80.06 278 VAL A O 1
ATOM 2070 N N . ASP A 1 279 ? -15.436 -22.453 10.713 1.00 77.56 279 ASP A N 1
ATOM 2071 C CA . ASP A 1 279 ? -14.643 -23.470 10.050 1.00 77.56 279 ASP A CA 1
ATOM 2072 C C . ASP A 1 279 ? -15.533 -24.575 9.480 1.00 77.56 279 ASP A C 1
ATOM 2074 O O . ASP A 1 279 ? -16.232 -25.252 10.231 1.00 77.56 279 ASP A O 1
ATOM 2078 N N . VAL A 1 280 ? -15.485 -24.760 8.163 1.00 79.00 280 VAL A N 1
ATOM 2079 C CA . VAL A 1 280 ? -16.231 -25.805 7.447 1.00 79.00 280 VAL A CA 1
ATOM 2080 C C . VAL A 1 280 ? -15.294 -26.822 6.797 1.00 79.00 280 VAL A C 1
ATOM 2082 O O . VAL A 1 280 ? -15.624 -27.405 5.771 1.00 79.00 280 VAL A O 1
ATOM 2085 N N . THR A 1 281 ? -14.106 -27.052 7.369 1.00 68.25 281 THR A N 1
ATOM 2086 C CA . THR A 1 281 ? -13.093 -27.984 6.827 1.00 68.25 281 THR A CA 1
ATOM 2087 C C . THR A 1 281 ? -13.621 -29.418 6.635 1.00 68.25 281 THR A C 1
ATOM 2089 O O . THR A 1 281 ? -13.168 -30.119 5.732 1.00 68.25 281 THR A O 1
ATOM 2092 N N . GLU A 1 282 ? -14.617 -29.845 7.415 1.00 68.75 282 GLU A N 1
ATOM 2093 C CA . GLU A 1 282 ? -15.310 -31.139 7.245 1.00 68.75 282 GLU A CA 1
ATOM 2094 C C . GLU A 1 282 ? -16.499 -31.081 6.261 1.00 68.75 282 GLU A C 1
ATOM 2096 O O . GLU A 1 282 ? -17.214 -32.065 6.082 1.00 68.75 282 GLU A O 1
ATOM 2101 N N . GLY A 1 283 ? -16.719 -29.942 5.601 1.00 69.44 283 GLY A N 1
ATOM 2102 C CA . GLY A 1 283 ? -17.802 -29.733 4.642 1.00 69.44 283 GLY A CA 1
ATOM 2103 C C . GLY A 1 283 ? -19.168 -29.463 5.276 1.00 69.44 283 GLY A C 1
ATOM 2104 O O . GLY A 1 283 ? -20.177 -29.765 4.652 1.00 69.44 283 GLY A O 1
ATOM 2105 N N . SER A 1 284 ? -19.233 -28.924 6.494 1.00 83.12 284 SER A N 1
ATOM 2106 C CA . SER A 1 284 ? -20.478 -28.440 7.103 1.00 83.12 284 SER A CA 1
ATOM 2107 C C . SER A 1 284 ? -20.195 -27.365 8.158 1.00 83.12 284 SER A C 1
ATOM 2109 O O . SER A 1 284 ? -19.158 -27.360 8.818 1.00 83.12 284 SER A O 1
ATOM 2111 N N . ALA A 1 285 ? -21.127 -26.432 8.309 1.00 87.38 285 ALA A N 1
ATOM 2112 C CA . ALA A 1 285 ? -21.303 -25.584 9.485 1.00 87.38 285 ALA A CA 1
ATOM 2113 C C . ALA A 1 285 ? -22.421 -26.147 10.376 1.00 87.38 285 ALA A C 1
ATOM 2115 O O . ALA A 1 285 ? -23.443 -26.614 9.865 1.00 87.38 285 ALA A O 1
ATOM 2116 N N . ASN A 1 286 ? -22.266 -26.046 11.695 1.00 92.69 286 ASN A N 1
ATOM 2117 C CA . ASN A 1 286 ? -23.334 -26.338 12.648 1.00 92.69 286 ASN A CA 1
ATOM 2118 C C . ASN A 1 286 ? -23.997 -25.028 13.085 1.00 92.69 286 ASN A C 1
ATOM 2120 O O . ASN A 1 286 ? -23.371 -24.228 13.778 1.00 92.69 286 ASN A O 1
ATOM 2124 N N . LEU A 1 287 ? -25.244 -24.824 12.669 1.00 96.25 287 LEU A N 1
ATOM 2125 C CA . LEU A 1 287 ? -26.084 -23.715 13.107 1.00 96.25 287 LEU A CA 1
ATOM 2126 C C . LEU A 1 287 ? -26.809 -24.126 14.389 1.00 96.25 287 LEU A C 1
ATOM 2128 O O . LEU A 1 287 ? -27.322 -25.236 14.480 1.00 96.25 287 LEU A O 1
ATOM 2132 N N . ALA A 1 288 ? -26.890 -23.249 15.374 1.00 96.25 288 ALA A N 1
ATOM 2133 C CA . ALA A 1 288 ? -27.617 -23.441 16.616 1.00 96.25 288 ALA A CA 1
ATOM 2134 C C . ALA A 1 288 ? -28.158 -22.104 17.115 1.00 96.25 288 ALA A C 1
ATOM 2136 O O . ALA A 1 288 ? -27.610 -21.050 16.817 1.00 96.25 288 ALA A O 1
ATOM 2137 N N . TRP A 1 289 ? -29.260 -22.147 17.845 1.00 95.69 289 TRP A N 1
ATOM 2138 C CA . TRP A 1 289 ? -29.917 -20.967 18.394 1.00 95.69 289 TRP A CA 1
ATOM 2139 C C . TRP A 1 289 ? -30.601 -21.336 19.702 1.00 95.69 289 TRP A C 1
ATOM 2141 O O . TRP A 1 289 ? -30.883 -22.505 19.979 1.00 95.69 289 TRP A O 1
ATOM 2151 N N . LEU A 1 290 ? -30.925 -20.329 20.497 1.00 92.00 290 LEU A N 1
ATOM 2152 C CA . LEU A 1 290 ? -31.869 -20.454 21.591 1.00 92.00 290 LEU A CA 1
ATOM 2153 C C . LEU A 1 290 ? -33.285 -20.165 21.094 1.00 92.00 290 LEU A C 1
ATOM 2155 O O . LEU A 1 290 ? -33.535 -19.295 20.256 1.00 92.00 290 LEU A O 1
ATOM 2159 N N . SER A 1 291 ? -34.219 -20.971 21.588 1.00 91.69 291 SER A N 1
ATOM 2160 C CA . SER A 1 291 ? -35.638 -20.834 21.268 1.00 91.69 291 SER A CA 1
ATOM 2161 C C . SER A 1 291 ? -36.235 -19.619 21.967 1.00 91.69 291 SER A C 1
ATOM 2163 O O . SER A 1 291 ? -35.797 -19.253 23.061 1.00 91.69 291 SER A O 1
ATOM 2165 N N . GLY A 1 292 ? -37.281 -19.058 21.365 1.00 87.19 292 GLY A N 1
ATOM 2166 C CA . GLY A 1 292 ? -38.170 -18.152 22.079 1.00 87.19 292 GLY A CA 1
ATOM 2167 C C . GLY A 1 292 ? -38.895 -18.873 23.224 1.00 87.19 292 GLY A C 1
ATOM 2168 O O . GLY A 1 292 ? -39.116 -20.086 23.178 1.00 87.19 292 GLY A O 1
ATOM 2169 N N . ASP A 1 293 ? -39.299 -18.127 24.250 1.00 85.44 293 ASP A N 1
ATOM 2170 C CA . ASP A 1 293 ? -39.873 -18.644 25.500 1.00 85.44 293 ASP A CA 1
ATOM 2171 C C . ASP A 1 293 ? -41.129 -19.507 25.284 1.00 85.44 293 ASP A C 1
ATOM 2173 O O . ASP A 1 293 ? -41.398 -20.432 26.054 1.00 85.44 293 ASP A O 1
ATOM 2177 N N . ASN A 1 294 ? -41.907 -19.214 24.235 1.00 88.06 294 ASN A N 1
ATOM 2178 C CA . ASN A 1 294 ? -43.174 -19.888 23.938 1.00 88.06 294 ASN A CA 1
ATOM 2179 C C . ASN A 1 294 ? -43.106 -20.863 22.755 1.00 88.06 294 ASN A C 1
ATOM 2181 O O . ASN A 1 294 ? -44.155 -21.349 22.314 1.00 88.06 294 ASN A O 1
ATOM 2185 N N . THR A 1 295 ? -41.911 -21.169 22.244 1.00 93.00 295 THR A N 1
ATOM 2186 C CA . THR A 1 295 ? -41.745 -22.102 21.127 1.00 93.00 295 THR A CA 1
ATOM 2187 C C . THR A 1 295 ? -42.234 -23.503 21.496 1.00 93.00 295 THR A C 1
ATOM 2189 O O . THR A 1 295 ? -41.930 -24.043 22.563 1.00 93.00 295 THR A O 1
ATOM 2192 N N . ARG A 1 296 ? -43.014 -24.127 20.608 1.00 93.38 296 ARG A N 1
ATOM 2193 C CA . ARG A 1 296 ? -43.490 -25.502 20.807 1.00 93.38 296 ARG A CA 1
ATOM 2194 C C . ARG A 1 296 ? -42.352 -26.518 20.646 1.00 93.38 296 ARG A C 1
ATOM 2196 O O . ARG A 1 296 ? -41.477 -26.349 19.808 1.00 93.38 296 ARG A O 1
ATOM 2203 N N . GLN A 1 297 ? -42.413 -27.616 21.400 1.00 88.19 297 GLN A N 1
ATOM 2204 C CA . GLN A 1 297 ? -41.358 -28.643 21.402 1.00 88.19 297 GLN A CA 1
ATOM 2205 C C . GLN A 1 297 ? -41.231 -29.435 20.095 1.00 88.19 297 GLN A C 1
ATOM 2207 O O . GLN A 1 297 ? -40.132 -29.838 19.740 1.00 88.19 297 GLN A O 1
ATOM 2212 N N . GLU A 1 298 ? -42.343 -29.706 19.412 1.00 92.25 298 GLU A N 1
ATOM 2213 C CA . GLU A 1 298 ? -42.349 -30.476 18.165 1.00 92.25 298 GLU A CA 1
ATOM 2214 C C . GLU A 1 298 ? -42.597 -29.537 16.986 1.00 92.25 298 GLU A C 1
ATOM 2216 O O . GLU A 1 298 ? -43.569 -28.777 16.969 1.00 92.25 298 GLU A O 1
ATOM 2221 N N . ALA A 1 299 ? -41.739 -29.621 15.977 1.00 93.44 299 ALA A N 1
ATOM 2222 C CA . ALA A 1 299 ? -41.787 -28.865 14.743 1.00 93.44 299 ALA A CA 1
ATOM 2223 C C . ALA A 1 299 ? -41.831 -27.352 15.019 1.00 93.44 299 ALA A C 1
ATOM 2225 O O . ALA A 1 299 ? -42.688 -26.650 14.478 1.00 93.44 299 ALA A O 1
ATOM 2226 N N . GLY A 1 300 ? -40.993 -26.882 15.946 1.00 96.06 300 GLY A N 1
ATOM 2227 C CA . GLY A 1 300 ? -41.006 -25.525 16.499 1.00 96.06 300 GLY A CA 1
ATOM 2228 C C . GLY A 1 300 ? -40.228 -24.485 15.695 1.00 96.06 300 GLY A C 1
ATOM 2229 O O . GLY A 1 300 ? -40.342 -23.301 15.996 1.00 96.06 300 GLY A O 1
ATOM 2230 N N . HIS A 1 301 ? -39.455 -24.897 14.688 1.00 97.62 301 HIS A N 1
ATOM 2231 C CA . HIS A 1 301 ? -38.531 -24.011 13.976 1.00 97.62 301 HIS A CA 1
ATOM 2232 C C . HIS A 1 301 ? -38.647 -24.174 12.461 1.00 97.62 301 HIS A C 1
ATOM 2234 O O . HIS A 1 301 ? -38.563 -25.302 11.984 1.00 97.62 301 HIS A O 1
ATOM 2240 N N . ASP A 1 302 ? -38.766 -23.082 11.707 1.00 98.19 302 ASP A N 1
ATOM 2241 C CA . ASP A 1 302 ? -38.577 -23.071 10.249 1.00 98.19 302 ASP A CA 1
ATOM 2242 C C . ASP A 1 302 ? -37.234 -22.393 9.920 1.00 98.19 302 ASP A C 1
ATOM 2244 O O . ASP A 1 302 ? -37.037 -21.224 10.252 1.00 98.19 302 ASP A O 1
ATOM 2248 N N . LEU A 1 303 ? -36.301 -23.130 9.299 1.00 97.94 303 LEU A N 1
ATOM 2249 C CA . LEU A 1 303 ? -34.932 -22.670 9.021 1.00 97.94 303 LEU A CA 1
ATOM 2250 C C . LEU A 1 303 ? -34.737 -22.286 7.549 1.00 97.94 303 LEU A C 1
ATOM 2252 O O . LEU A 1 303 ? -35.139 -23.022 6.643 1.00 97.94 303 LEU A O 1
ATOM 2256 N N . TYR A 1 304 ? -34.025 -21.183 7.324 1.00 98.19 304 TYR A N 1
ATOM 2257 C CA . TYR A 1 304 ? -33.644 -20.671 6.008 1.00 98.19 304 TYR A CA 1
ATOM 2258 C C . TYR A 1 304 ? -32.139 -20.388 5.962 1.00 98.19 304 TYR A C 1
ATOM 2260 O O . TYR A 1 304 ? -31.609 -19.846 6.925 1.00 98.19 304 TYR A O 1
ATOM 2268 N N . LEU A 1 305 ? -31.462 -20.729 4.862 1.00 97.31 305 LEU A N 1
ATOM 2269 C CA . LEU A 1 305 ? -30.024 -20.519 4.637 1.00 97.31 305 LEU A CA 1
ATOM 2270 C C . LEU A 1 305 ? -29.752 -20.218 3.153 1.00 97.31 305 LEU A C 1
ATOM 2272 O O . LEU A 1 305 ? -30.249 -20.930 2.280 1.00 97.31 305 LEU A O 1
ATOM 2276 N N . GLY A 1 306 ? -28.947 -19.196 2.859 1.00 95.56 306 GLY A N 1
ATOM 2277 C CA . GLY A 1 306 ? -28.555 -18.829 1.493 1.00 95.56 306 GLY A CA 1
ATOM 2278 C C . GLY A 1 306 ? -27.409 -17.814 1.438 1.00 95.56 306 GLY A C 1
ATOM 2279 O O . GLY A 1 306 ? -26.961 -17.331 2.468 1.00 95.56 306 GLY A O 1
ATOM 2280 N N . ALA A 1 307 ? -26.931 -17.474 0.238 1.00 92.94 307 ALA A N 1
ATOM 2281 C CA . ALA A 1 307 ? -25.816 -16.531 0.030 1.00 92.94 307 ALA A CA 1
ATOM 2282 C C . ALA A 1 307 ? -26.269 -15.066 -0.183 1.00 92.94 307 ALA A C 1
ATOM 2284 O O . ALA A 1 307 ? -25.455 -14.192 -0.468 1.00 92.94 307 ALA A O 1
ATOM 2285 N N . SER A 1 308 ? -27.572 -14.787 -0.066 1.00 92.94 308 SER A N 1
ATOM 2286 C CA . SER A 1 308 ? -28.169 -13.461 -0.261 1.00 92.94 308 SER A CA 1
ATOM 2287 C C . SER A 1 308 ? -29.049 -13.092 0.927 1.00 92.94 308 SER A C 1
ATOM 2289 O O . SER A 1 308 ? -30.003 -13.808 1.242 1.00 92.94 308 SER A O 1
ATOM 2291 N N . TYR A 1 309 ? -28.743 -11.957 1.562 1.00 91.19 309 TYR A N 1
ATOM 2292 C CA . TYR A 1 309 ? -29.544 -11.408 2.656 1.00 91.19 309 TYR A CA 1
ATOM 2293 C C . TYR A 1 309 ? -31.005 -11.239 2.233 1.00 91.19 309 TYR A C 1
ATOM 2295 O O . TYR A 1 309 ? -31.901 -11.732 2.912 1.00 91.19 309 TYR A O 1
ATOM 2303 N N . GLU A 1 310 ? -31.246 -10.598 1.085 1.00 91.69 310 GLU A N 1
ATOM 2304 C CA . GLU A 1 310 ? -32.593 -10.289 0.604 1.00 91.69 310 GLU A CA 1
ATOM 2305 C C . GLU A 1 310 ? -33.431 -11.552 0.404 1.00 91.69 310 GLU A C 1
ATOM 2307 O O . GLU A 1 310 ? -34.586 -11.601 0.823 1.00 91.69 310 GLU A O 1
ATOM 2312 N N . GLU A 1 311 ? -32.840 -12.590 -0.196 1.00 93.75 311 GLU A N 1
ATOM 2313 C CA . GLU A 1 311 ? -33.533 -13.851 -0.469 1.00 93.75 311 GLU A CA 1
ATOM 2314 C C . GLU A 1 311 ? -33.905 -14.588 0.817 1.00 93.75 311 GLU A C 1
ATOM 2316 O O . GLU A 1 311 ? -34.986 -15.168 0.897 1.00 93.75 311 GLU A O 1
ATOM 2321 N N . VAL A 1 312 ? -33.036 -14.543 1.831 1.00 97.00 312 VAL A N 1
ATOM 2322 C CA . VAL A 1 312 ? -33.293 -15.139 3.147 1.00 97.00 312 VAL A CA 1
ATOM 2323 C C . VAL A 1 312 ? -34.292 -14.298 3.943 1.00 97.00 312 VAL A C 1
ATOM 2325 O O . VAL A 1 312 ? -35.193 -14.848 4.567 1.00 97.00 312 VAL A O 1
ATOM 2328 N N . ASN A 1 313 ? -34.209 -12.970 3.882 1.00 94.62 313 ASN A N 1
ATOM 2329 C CA . ASN A 1 313 ? -35.087 -12.059 4.615 1.00 94.62 313 ASN A CA 1
ATOM 2330 C C . ASN A 1 313 ? -36.553 -12.148 4.164 1.00 94.62 313 ASN A C 1
ATOM 2332 O O . ASN A 1 313 ? -37.470 -12.066 4.981 1.00 94.62 313 ASN A O 1
ATOM 2336 N N . ILE A 1 314 ? -36.799 -12.360 2.869 1.00 94.06 314 ILE A N 1
ATOM 2337 C CA . ILE A 1 314 ? -38.162 -12.512 2.333 1.00 94.06 314 ILE A CA 1
ATOM 2338 C C . ILE A 1 314 ? -38.603 -13.974 2.198 1.00 94.06 314 ILE A C 1
ATOM 2340 O O . ILE A 1 314 ? -39.700 -14.218 1.703 1.00 94.06 314 ILE A O 1
ATOM 2344 N N . ALA A 1 315 ? -37.764 -14.929 2.609 1.00 95.12 315 ALA A N 1
ATOM 2345 C CA . ALA A 1 315 ? -38.010 -16.350 2.412 1.00 95.12 315 ALA A CA 1
ATOM 2346 C C . ALA A 1 315 ? -39.294 -16.840 3.088 1.00 95.12 315 ALA A C 1
ATOM 2348 O O . ALA A 1 315 ? -39.609 -16.423 4.203 1.00 95.12 315 ALA A O 1
ATOM 2349 N N . GLU A 1 316 ? -39.972 -17.779 2.436 1.00 95.50 316 GLU A N 1
ATOM 2350 C CA . GLU A 1 316 ? -41.109 -18.539 2.957 1.00 95.50 316 GLU A CA 1
ATOM 2351 C C . GLU A 1 316 ? -40.845 -20.041 2.724 1.00 95.50 316 GLU A C 1
ATOM 2353 O O . GLU A 1 316 ? -39.872 -20.412 2.065 1.00 95.50 316 GLU A O 1
ATOM 2358 N N . THR A 1 317 ? -41.682 -20.936 3.262 1.00 95.94 317 THR A N 1
ATOM 2359 C CA . THR A 1 317 ? -41.434 -22.404 3.245 1.00 95.94 317 THR A CA 1
ATOM 2360 C C . THR A 1 317 ? -41.379 -23.071 1.854 1.00 95.94 317 THR A C 1
ATOM 2362 O O . THR A 1 317 ? -41.172 -24.278 1.759 1.00 95.94 317 THR A O 1
ATOM 2365 N N . ASP A 1 318 ? -41.578 -22.319 0.771 1.00 92.88 318 ASP A N 1
ATOM 2366 C CA . ASP A 1 318 ? -41.420 -22.744 -0.624 1.00 92.88 318 ASP A CA 1
ATOM 2367 C C . ASP A 1 318 ? -40.193 -22.127 -1.331 1.00 92.88 318 ASP A C 1
ATOM 2369 O O . ASP A 1 318 ? -39.935 -22.440 -2.498 1.00 92.88 318 ASP A O 1
ATOM 2373 N N . SER A 1 319 ? -39.411 -21.291 -0.640 1.00 95.31 319 SER A N 1
ATOM 2374 C CA . SER A 1 319 ? -38.204 -20.649 -1.170 1.00 95.31 319 SER A CA 1
ATOM 2375 C C . SER A 1 319 ? -37.020 -21.621 -1.317 1.00 95.31 319 SER A C 1
ATOM 2377 O O . SER A 1 319 ? -36.875 -22.539 -0.509 1.00 95.31 319 SER A O 1
ATOM 2379 N N . PRO A 1 320 ? -36.088 -21.389 -2.271 1.00 93.69 320 PRO A N 1
ATOM 2380 C CA . PRO A 1 320 ? -34.882 -22.215 -2.437 1.00 93.69 320 PRO A CA 1
ATOM 2381 C C . PRO A 1 320 ? -33.979 -22.291 -1.199 1.00 93.69 320 PRO A C 1
ATOM 2383 O O . PRO A 1 320 ? -33.265 -23.271 -1.018 1.00 93.69 320 PRO A O 1
ATOM 2386 N N . CYS A 1 321 ? -34.006 -21.259 -0.358 1.00 93.94 321 CYS A N 1
ATOM 2387 C CA . CYS A 1 321 ? -33.235 -21.175 0.878 1.00 93.94 321 CYS A CA 1
ATOM 2388 C C . CYS A 1 321 ? -33.861 -21.951 2.052 1.00 93.94 321 CYS A C 1
ATOM 2390 O O . CYS A 1 321 ? -33.207 -22.092 3.083 1.00 93.94 321 CYS A O 1
ATOM 2392 N N . TRP A 1 322 ? -35.089 -22.474 1.932 1.00 97.19 322 TRP A N 1
ATOM 2393 C CA . TRP A 1 322 ? -35.744 -23.234 3.002 1.00 97.19 322 TRP A CA 1
ATOM 2394 C C . TRP A 1 322 ? -35.042 -24.577 3.257 1.00 97.19 322 TRP A C 1
ATOM 2396 O O . TRP A 1 322 ? -34.942 -25.421 2.367 1.00 97.19 322 TRP A O 1
ATOM 2406 N N . GLN A 1 323 ? -34.578 -24.780 4.493 1.00 96.69 323 GLN A N 1
ATOM 2407 C CA . GLN A 1 323 ? -33.851 -25.981 4.925 1.00 96.69 323 GLN A CA 1
ATOM 2408 C C . GLN A 1 323 ? -34.745 -27.011 5.627 1.00 96.69 323 GLN A C 1
ATOM 2410 O O . GLN A 1 323 ? -34.359 -28.170 5.775 1.00 96.69 323 GLN A O 1
ATOM 2415 N N . GLY A 1 324 ? -35.948 -26.613 6.047 1.00 96.06 324 GLY A N 1
ATOM 2416 C CA . GLY A 1 324 ? -36.920 -27.512 6.662 1.00 96.06 324 GLY A CA 1
ATOM 2417 C C . GLY A 1 324 ? -37.551 -26.970 7.939 1.00 96.06 324 GLY A C 1
ATOM 2418 O O . GLY A 1 324 ? -37.139 -25.946 8.485 1.00 96.06 324 GLY A O 1
ATOM 2419 N N . ARG A 1 325 ? -38.555 -27.713 8.420 1.00 97.12 325 ARG A N 1
ATOM 2420 C CA . ARG A 1 325 ? -39.140 -27.547 9.754 1.00 97.12 325 ARG A CA 1
ATOM 2421 C C . ARG A 1 325 ? -38.495 -28.527 10.730 1.00 97.12 325 ARG A C 1
ATOM 2423 O O . ARG A 1 325 ? -38.459 -29.722 10.439 1.00 97.12 325 ARG A O 1
ATOM 2430 N N . LEU A 1 326 ? -38.019 -28.037 11.871 1.00 96.75 326 LEU A N 1
ATOM 2431 C CA . LEU A 1 326 ? -37.147 -28.768 12.793 1.00 96.75 326 LEU A CA 1
ATOM 2432 C C . LEU A 1 326 ? -37.746 -28.862 14.205 1.00 96.75 326 LEU A C 1
ATOM 2434 O O . LEU A 1 326 ? -38.434 -27.950 14.669 1.00 96.75 326 LEU A O 1
ATOM 2438 N N . ASP A 1 327 ? -37.448 -29.970 14.888 1.00 93.69 327 ASP A N 1
ATOM 2439 C CA . ASP A 1 327 ? -37.734 -30.180 16.319 1.00 93.69 327 ASP A CA 1
ATOM 2440 C C . ASP A 1 327 ? -36.592 -29.661 17.215 1.00 93.69 327 ASP A C 1
ATOM 2442 O O . ASP A 1 327 ? -36.792 -29.385 18.394 1.00 93.69 327 ASP A O 1
ATOM 2446 N N . SER A 1 328 ? -35.374 -29.562 16.671 1.00 93.19 328 SER A N 1
ATOM 2447 C CA . SER A 1 328 ? -34.160 -29.172 17.391 1.00 93.19 328 SER A CA 1
ATOM 2448 C C . SER A 1 328 ? -33.753 -27.736 17.091 1.00 93.19 328 SER A C 1
ATOM 2450 O O . SER A 1 328 ? -33.833 -27.294 15.946 1.00 93.19 328 SER A O 1
ATOM 2452 N N . SER A 1 329 ? -33.201 -27.046 18.092 1.00 94.94 329 SER A N 1
ATOM 2453 C CA . SER A 1 329 ? -32.617 -25.705 17.938 1.00 94.94 329 SER A CA 1
ATOM 2454 C C . SER A 1 329 ? -31.181 -25.734 17.385 1.00 94.94 329 SER A C 1
ATOM 2456 O O . SER A 1 329 ? -30.309 -24.981 17.814 1.00 94.94 329 SER A O 1
ATOM 2458 N N . SER A 1 330 ? -30.919 -26.674 16.476 1.00 95.44 330 SER A N 1
ATOM 2459 C CA . SER A 1 330 ? -29.641 -26.844 15.789 1.00 95.44 330 SER A CA 1
ATOM 2460 C C . SER A 1 330 ? -29.829 -27.526 14.439 1.00 95.44 330 SER A C 1
ATOM 2462 O O . SER A 1 330 ? -30.736 -28.351 14.281 1.00 95.44 330 SER A O 1
ATOM 2464 N N . PHE A 1 331 ? -28.936 -27.236 13.499 1.00 95.38 331 PHE A N 1
ATOM 2465 C CA . PHE A 1 331 ? -28.930 -27.764 12.147 1.00 95.38 331 PHE A CA 1
ATOM 2466 C C . PHE A 1 331 ? -27.503 -27.862 11.604 1.00 95.38 331 PHE A C 1
ATOM 2468 O O . PHE A 1 331 ? -26.793 -26.863 11.500 1.00 95.38 331 PHE A O 1
ATOM 2475 N N . GLU A 1 332 ? -27.104 -29.067 11.207 1.00 93.88 332 GLU A N 1
ATOM 2476 C CA . GLU A 1 332 ? -25.869 -29.274 10.462 1.00 93.88 332 GLU A CA 1
ATOM 2477 C C . GLU A 1 332 ? -26.137 -29.026 8.977 1.00 93.88 332 GLU A C 1
ATOM 2479 O O . GLU A 1 332 ? -26.993 -29.663 8.361 1.00 93.88 332 GLU A O 1
ATOM 2484 N N . THR A 1 333 ? -25.425 -28.059 8.417 1.00 92.12 333 THR A N 1
ATOM 2485 C CA . THR A 1 333 ? -25.547 -27.691 7.005 1.00 92.12 333 THR A CA 1
ATOM 2486 C C . THR A 1 333 ? -24.931 -28.752 6.088 1.00 92.12 333 THR A C 1
ATOM 2488 O O . THR A 1 333 ? -24.183 -29.626 6.523 1.00 92.12 333 THR A O 1
ATOM 2491 N N . GLY A 1 334 ? -25.250 -28.681 4.793 1.00 85.25 334 GLY A N 1
ATOM 2492 C CA . GLY A 1 334 ? -24.478 -29.382 3.765 1.00 85.25 334 GLY A CA 1
ATOM 2493 C C . GLY A 1 334 ? -23.136 -28.690 3.469 1.00 85.25 334 GLY A C 1
ATOM 2494 O O . GLY A 1 334 ? -22.818 -27.684 4.102 1.00 85.25 334 GLY A O 1
ATOM 2495 N N . PRO A 1 335 ? -22.371 -29.182 2.476 1.00 84.81 335 PRO A N 1
ATOM 2496 C CA . PRO A 1 335 ? -21.126 -28.552 2.039 1.00 84.81 335 PRO A CA 1
ATOM 2497 C C . PRO A 1 335 ? -21.337 -27.100 1.637 1.00 84.81 335 PRO A C 1
ATOM 2499 O O . PRO A 1 335 ? -22.191 -26.793 0.806 1.00 84.81 335 PRO A O 1
ATOM 2502 N N . LEU A 1 336 ? -20.531 -26.233 2.247 1.00 85.81 336 LEU A N 1
ATOM 2503 C CA . LEU A 1 336 ? -20.473 -24.804 1.983 1.00 85.81 336 LEU A CA 1
ATOM 2504 C C . LEU A 1 336 ? -19.126 -24.467 1.349 1.00 85.81 336 LEU A C 1
ATOM 2506 O O . LEU A 1 336 ? -18.096 -25.026 1.731 1.00 85.81 336 LEU A O 1
ATOM 2510 N N . ASP A 1 337 ? -19.139 -23.520 0.416 1.00 82.06 337 ASP A N 1
ATOM 2511 C CA . ASP A 1 337 ? -17.914 -22.969 -0.158 1.00 82.06 337 ASP A CA 1
ATOM 2512 C C . ASP A 1 337 ? -17.094 -22.253 0.922 1.00 82.06 337 ASP A C 1
ATOM 2514 O O . ASP A 1 337 ? -17.657 -21.582 1.792 1.00 82.06 337 ASP A O 1
ATOM 2518 N N . PHE A 1 338 ? -15.767 -22.382 0.869 1.00 76.12 338 PHE A N 1
ATOM 2519 C CA . PHE A 1 338 ? -14.844 -21.641 1.734 1.00 76.12 338 PHE A CA 1
ATOM 2520 C C . PHE A 1 338 ? -14.837 -20.146 1.374 1.00 76.12 338 PHE A C 1
ATOM 2522 O O . PHE A 1 338 ? -15.225 -19.763 0.267 1.00 76.12 338 PHE A O 1
ATOM 2529 N N . ARG A 1 339 ? -14.400 -19.289 2.308 1.00 73.50 339 ARG A N 1
ATOM 2530 C CA . ARG A 1 339 ? -14.301 -17.823 2.130 1.00 73.50 339 ARG A CA 1
ATOM 2531 C C . ARG A 1 339 ? -15.586 -17.154 1.626 1.00 73.50 339 ARG A C 1
ATOM 2533 O O . ARG A 1 339 ? -15.531 -16.139 0.935 1.00 73.50 339 ARG A O 1
ATOM 2540 N N . SER A 1 340 ? -16.738 -17.723 1.954 1.00 81.62 340 SER A N 1
ATOM 2541 C CA . SER A 1 340 ? -18.027 -17.313 1.403 1.00 81.62 340 SER A CA 1
ATOM 2542 C C . SER A 1 340 ? -18.959 -16.838 2.510 1.00 81.62 340 SER A C 1
ATOM 2544 O O . SER A 1 340 ? -19.003 -17.424 3.593 1.00 81.62 340 SER A O 1
ATOM 2546 N N . GLY A 1 341 ? -19.685 -15.754 2.238 1.00 85.88 341 GLY A N 1
ATOM 2547 C CA . GLY A 1 341 ? -20.694 -15.206 3.140 1.00 85.88 341 GLY A CA 1
ATOM 2548 C C . GLY A 1 341 ? -22.038 -15.911 2.971 1.00 85.88 341 GLY A C 1
ATOM 2549 O O . GLY A 1 341 ? -22.508 -16.100 1.848 1.00 85.88 341 GLY A O 1
ATOM 2550 N N . TYR A 1 342 ? -22.666 -16.266 4.087 1.00 94.06 342 TYR A N 1
ATOM 2551 C CA . TYR A 1 342 ? -23.986 -16.884 4.146 1.00 94.06 342 TYR A CA 1
ATOM 2552 C C . TYR A 1 342 ? -24.887 -16.142 5.130 1.00 94.06 342 TYR A C 1
ATOM 2554 O O . TYR A 1 342 ? -24.433 -15.597 6.134 1.00 94.06 342 TYR A O 1
ATOM 2562 N N . TYR A 1 343 ? -26.182 -16.168 4.845 1.00 97.44 343 TYR A N 1
ATOM 2563 C CA . TYR A 1 343 ? -27.255 -15.587 5.637 1.00 97.44 343 TYR A CA 1
ATOM 2564 C C . TYR A 1 343 ? -28.235 -16.684 6.029 1.00 97.44 343 TYR A C 1
ATOM 2566 O O . TYR A 1 343 ? -28.535 -17.569 5.224 1.00 97.44 343 TYR A O 1
ATOM 2574 N N . TRP A 1 344 ? -28.751 -16.633 7.250 1.00 97.94 344 TRP A N 1
ATOM 2575 C CA . TRP A 1 344 ? -29.697 -17.611 7.759 1.00 97.94 344 TRP A CA 1
ATOM 2576 C C . TRP A 1 344 ? -30.692 -16.993 8.735 1.00 97.94 344 TRP A C 1
ATOM 2578 O O . TRP A 1 344 ? -30.426 -15.973 9.358 1.00 97.94 344 TRP A O 1
ATOM 2588 N N . ARG A 1 345 ? -31.875 -17.592 8.833 1.00 97.81 345 ARG A N 1
ATOM 2589 C CA . ARG A 1 345 ? -32.985 -17.100 9.658 1.00 97.81 345 ARG A CA 1
ATOM 2590 C C . ARG A 1 345 ? -33.731 -18.281 10.251 1.00 97.81 345 ARG A C 1
ATOM 2592 O O . ARG A 1 345 ? -33.897 -19.295 9.568 1.00 97.81 345 ARG A O 1
ATOM 2599 N N . VAL A 1 346 ? -34.216 -18.135 11.482 1.00 97.88 346 VAL A N 1
ATOM 2600 C CA . VAL A 1 346 ? -35.080 -19.132 12.122 1.00 97.88 346 VAL A CA 1
ATOM 2601 C C . VAL A 1 346 ? -36.385 -18.500 12.574 1.00 97.88 346 VAL A C 1
ATOM 2603 O O . VAL A 1 346 ? -36.406 -17.711 13.516 1.00 97.88 346 VAL A O 1
ATOM 2606 N N . ASP A 1 347 ? -37.485 -18.925 11.966 1.00 97.69 347 ASP A N 1
ATOM 2607 C CA . ASP A 1 347 ? -38.817 -18.529 12.408 1.00 97.69 347 ASP A CA 1
ATOM 2608 C C . ASP A 1 347 ? -39.300 -19.498 13.498 1.00 97.69 347 ASP A C 1
ATOM 2610 O O . ASP A 1 347 ? -39.234 -20.721 13.337 1.00 97.69 347 ASP A O 1
ATOM 2614 N N . GLN A 1 348 ? -39.758 -18.959 14.629 1.00 96.94 348 GLN A N 1
ATOM 2615 C CA . GLN A 1 348 ? -40.230 -19.742 15.774 1.00 96.94 348 GLN A CA 1
ATOM 2616 C C . GLN A 1 348 ? -41.734 -19.971 15.681 1.00 96.94 348 GLN A C 1
ATOM 2618 O O . GLN A 1 348 ? -42.491 -19.074 15.324 1.00 96.94 348 GLN A O 1
ATOM 2623 N N . ILE A 1 349 ? -42.185 -21.167 16.044 1.00 96.81 349 ILE A N 1
ATOM 2624 C CA . ILE A 1 349 ? -43.602 -21.517 16.054 1.00 96.81 349 ILE A CA 1
ATOM 2625 C C . ILE A 1 349 ? -44.029 -21.716 17.496 1.00 96.81 349 ILE A C 1
ATOM 2627 O O . ILE A 1 349 ? -43.522 -22.603 18.186 1.00 96.81 349 ILE A O 1
ATOM 2631 N N . ASP A 1 350 ? -44.967 -20.904 17.962 1.00 94.06 350 ASP A N 1
ATOM 2632 C CA . ASP A 1 350 ? -45.399 -20.979 19.350 1.00 94.06 350 ASP A CA 1
ATOM 2633 C C . ASP A 1 350 ? -46.363 -22.151 19.618 1.00 94.06 350 ASP A C 1
ATOM 2635 O O . ASP A 1 350 ? -46.794 -22.893 18.725 1.00 94.06 350 ASP A O 1
ATOM 2639 N N . THR A 1 351 ? -46.718 -22.339 20.890 1.00 91.94 351 THR A N 1
ATOM 2640 C CA . THR A 1 351 ? -47.670 -23.381 21.318 1.00 91.94 351 THR A CA 1
ATOM 2641 C C . THR A 1 351 ? -49.096 -23.217 20.771 1.00 91.94 351 THR A C 1
ATOM 2643 O O . THR A 1 351 ? -49.846 -24.197 20.765 1.00 91.94 351 THR A O 1
ATOM 2646 N N . ALA A 1 352 ? -49.478 -22.032 20.278 1.00 91.69 352 ALA A N 1
ATOM 2647 C CA . ALA A 1 352 ? -50.746 -21.789 19.587 1.00 91.69 352 ALA A CA 1
ATOM 2648 C C . ALA A 1 352 ? -50.658 -22.071 18.073 1.00 91.69 352 ALA A C 1
ATOM 2650 O O . ALA A 1 352 ? -51.692 -22.193 17.408 1.00 91.69 352 ALA A O 1
ATOM 2651 N N . GLY A 1 353 ? -49.444 -22.250 17.545 1.00 89.56 353 GLY A N 1
ATOM 2652 C CA . GLY A 1 353 ? -49.159 -22.495 16.137 1.00 89.56 353 GLY A CA 1
ATOM 2653 C C . GLY A 1 353 ? -48.944 -21.223 15.317 1.00 89.56 353 GLY A C 1
ATOM 2654 O O . GLY A 1 353 ? -48.963 -21.310 14.089 1.00 89.56 353 GLY A O 1
ATOM 2655 N N . GLU A 1 354 ? -48.770 -20.069 15.963 1.00 93.88 354 GLU A N 1
ATOM 2656 C CA . GLU A 1 354 ? -48.413 -18.811 15.307 1.00 93.88 354 GLU A CA 1
ATOM 2657 C C . GLU A 1 354 ? -46.918 -18.799 14.965 1.00 93.88 354 GLU A C 1
ATOM 2659 O O . GLU A 1 354 ? -46.099 -19.329 15.718 1.00 93.88 354 GLU A O 1
ATOM 2664 N N . VAL A 1 355 ? -46.577 -18.246 13.797 1.00 94.81 355 VAL A N 1
ATOM 2665 C CA . VAL A 1 355 ? -45.197 -18.159 13.300 1.00 94.81 355 VAL A CA 1
ATOM 2666 C C . VAL A 1 355 ? -44.660 -16.765 13.597 1.00 94.81 355 VAL A C 1
ATOM 2668 O O . VAL A 1 355 ? -45.180 -15.774 13.085 1.00 94.81 355 VAL A O 1
ATOM 2671 N N . HIS A 1 356 ? -43.594 -16.708 14.382 1.00 93.62 356 HIS A N 1
ATOM 2672 C CA . HIS A 1 356 ? -42.852 -15.503 14.724 1.00 93.62 356 HIS A CA 1
ATOM 2673 C C . HIS A 1 356 ? -41.595 -15.460 13.859 1.00 93.62 356 HIS A C 1
ATOM 2675 O O . HIS A 1 356 ? -40.691 -16.283 14.026 1.00 93.62 356 HIS A O 1
ATOM 2681 N N . ARG A 1 357 ? -41.561 -14.538 12.891 1.00 94.69 357 ARG A N 1
ATOM 2682 C CA . ARG A 1 357 ? -40.419 -14.382 11.981 1.00 94.69 357 ARG A CA 1
ATOM 2683 C C . ARG A 1 357 ? -39.177 -13.973 12.777 1.00 94.69 357 ARG A C 1
ATOM 2685 O O . ARG A 1 357 ? -39.243 -13.025 13.554 1.00 94.69 357 ARG A O 1
ATOM 2692 N N . GLY A 1 358 ? -38.074 -14.688 12.578 1.00 92.81 358 GLY A N 1
ATOM 2693 C CA . GLY A 1 358 ? -36.808 -14.405 13.252 1.00 92.81 358 GLY A CA 1
ATOM 2694 C C . GLY A 1 358 ? -35.989 -13.308 12.576 1.00 92.81 358 GLY A C 1
ATOM 2695 O O . GLY A 1 358 ? -36.272 -12.899 11.447 1.00 92.81 358 GLY A O 1
ATOM 2696 N N . ASP A 1 359 ? -34.930 -12.885 13.259 1.00 92.44 359 ASP A N 1
ATOM 2697 C CA . ASP A 1 359 ? -33.904 -12.015 12.688 1.00 92.44 359 ASP A CA 1
ATOM 2698 C C . ASP A 1 359 ? -33.038 -12.788 11.679 1.00 92.44 359 ASP A C 1
ATOM 2700 O O . ASP A 1 359 ? -32.820 -13.996 11.818 1.00 92.44 359 ASP A O 1
ATOM 2704 N N . VAL A 1 360 ? -32.552 -12.096 10.645 1.00 96.31 360 VAL A N 1
ATOM 2705 C CA . VAL A 1 360 ? -31.599 -12.669 9.685 1.00 96.31 360 VAL A CA 1
ATOM 2706 C C . VAL A 1 360 ? -30.193 -12.484 10.232 1.00 96.31 360 VAL A C 1
ATOM 2708 O O . VAL A 1 360 ? -29.734 -11.356 10.384 1.00 96.31 360 VAL A O 1
ATOM 2711 N N . TRP A 1 361 ? -29.512 -13.595 10.469 1.00 97.00 361 TRP A N 1
ATOM 2712 C CA . TRP A 1 361 ? -28.120 -13.649 10.885 1.00 97.00 361 TRP A CA 1
ATOM 2713 C C . TRP A 1 361 ? -27.213 -13.975 9.706 1.00 97.00 361 TRP A C 1
ATOM 2715 O O . TRP A 1 361 ? -27.645 -14.505 8.682 1.00 97.00 361 TRP A O 1
ATOM 2725 N N . SER A 1 362 ? -25.931 -13.689 9.856 1.00 93.25 362 SER A N 1
ATOM 2726 C CA . SER A 1 362 ? -24.909 -13.913 8.842 1.00 93.25 362 SER A CA 1
ATOM 2727 C C . SER A 1 362 ? -23.682 -14.606 9.422 1.00 93.25 362 SER A C 1
ATOM 2729 O O . SER A 1 362 ? -23.395 -14.493 10.611 1.00 93.25 362 SER A O 1
ATOM 2731 N N . PHE A 1 363 ? -22.952 -15.339 8.588 1.00 91.12 363 PHE A N 1
ATOM 2732 C CA . PHE A 1 363 ? -21.616 -15.826 8.914 1.00 91.12 363 PHE A CA 1
ATOM 2733 C C . PHE A 1 363 ? -20.762 -15.959 7.653 1.00 91.12 363 PHE A C 1
ATOM 2735 O O . PHE A 1 363 ? -21.282 -16.050 6.543 1.00 91.12 363 PHE A O 1
ATOM 2742 N N . THR A 1 364 ? -19.443 -16.008 7.822 1.00 87.44 364 THR A N 1
ATOM 2743 C CA . THR A 1 364 ? -18.490 -16.274 6.737 1.00 87.44 364 THR A CA 1
ATOM 2744 C C . THR A 1 364 ? -17.753 -17.581 6.997 1.00 87.44 364 THR A C 1
ATOM 2746 O O . THR A 1 364 ? -17.313 -17.847 8.115 1.00 87.44 364 THR A O 1
ATOM 2749 N N . THR A 1 365 ? -17.597 -18.422 5.982 1.00 83.44 365 THR A N 1
ATOM 2750 C CA . THR A 1 365 ? -16.780 -19.634 6.098 1.00 83.44 365 THR A CA 1
ATOM 2751 C C . THR A 1 365 ? -15.289 -19.289 6.064 1.00 83.44 365 THR A C 1
ATOM 2753 O O . THR A 1 365 ? -14.823 -18.493 5.249 1.00 83.44 365 THR A O 1
ATOM 2756 N N . LEU A 1 366 ? -14.515 -19.885 6.968 1.00 71.38 366 LEU A N 1
ATOM 2757 C CA . LEU A 1 366 ? -13.064 -19.751 7.023 1.00 71.38 366 LEU A CA 1
ATOM 2758 C C . LEU A 1 366 ? -12.411 -20.501 5.851 1.00 71.38 366 LEU A C 1
ATOM 2760 O O . LEU A 1 366 ? -13.028 -21.400 5.279 1.00 71.38 366 LEU A O 1
ATOM 2764 N N . PRO A 1 367 ? -11.157 -20.176 5.498 1.00 66.19 367 PRO A N 1
ATOM 2765 C CA . PRO A 1 367 ? -10.346 -21.025 4.631 1.00 66.19 367 PRO A CA 1
ATOM 2766 C C . PRO A 1 367 ? -10.206 -22.440 5.217 1.00 66.19 367 PRO A C 1
ATOM 2768 O O . PRO A 1 367 ? -10.163 -22.607 6.438 1.00 66.19 367 PRO A O 1
ATOM 2771 N N . SER A 1 368 ? -10.099 -23.458 4.362 1.00 76.81 368 SER A N 1
ATOM 2772 C CA . SER A 1 368 ? -9.936 -24.848 4.807 1.00 76.81 368 SER A CA 1
ATOM 2773 C C . SER A 1 368 ? -8.628 -25.041 5.579 1.00 76.81 368 SER A C 1
ATOM 2775 O O . SER A 1 368 ? -7.554 -24.713 5.075 1.00 76.81 368 SER A O 1
ATOM 2777 N N . ARG A 1 369 ? -8.672 -25.659 6.769 1.00 76.56 369 ARG A N 1
ATOM 2778 C CA . ARG A 1 369 ? -7.443 -26.004 7.514 1.00 76.56 369 ARG A CA 1
ATOM 2779 C C . ARG A 1 369 ? -6.631 -27.104 6.856 1.00 76.56 369 ARG A C 1
ATOM 2781 O O . ARG A 1 369 ? -5.441 -27.201 7.143 1.00 76.56 369 ARG A O 1
ATOM 2788 N N . ARG A 1 370 ? -7.263 -27.917 6.004 1.00 79.88 370 ARG A N 1
ATOM 2789 C CA . ARG A 1 370 ? -6.635 -28.991 5.222 1.00 79.88 370 ARG A CA 1
ATOM 2790 C C . ARG A 1 370 ? -5.994 -28.496 3.927 1.00 79.88 370 ARG A C 1
ATOM 2792 O O . ARG A 1 370 ? -5.414 -29.307 3.223 1.00 79.88 370 ARG A O 1
ATOM 2799 N N . GLN A 1 371 ? -6.094 -27.208 3.596 1.00 85.25 371 GLN A N 1
ATOM 2800 C CA . GLN A 1 371 ? -5.340 -26.598 2.498 1.00 85.25 371 GLN A CA 1
ATOM 2801 C C . GLN A 1 371 ? -4.008 -26.034 3.000 1.00 85.25 371 GLN A C 1
ATOM 2803 O O . GLN A 1 371 ? -3.860 -25.716 4.184 1.00 85.25 371 GLN A O 1
ATOM 2808 N N . ALA A 1 372 ? -3.048 -25.877 2.087 1.00 86.56 372 ALA A N 1
ATOM 2809 C CA . ALA A 1 372 ? -1.801 -25.198 2.403 1.00 86.56 372 ALA A CA 1
ATOM 2810 C C . ALA A 1 372 ? -2.045 -23.721 2.782 1.00 86.56 372 ALA A C 1
ATOM 2812 O O . ALA A 1 372 ? -2.978 -23.080 2.294 1.00 86.56 372 ALA A O 1
ATOM 2813 N N . LYS A 1 373 ? -1.203 -23.184 3.668 1.00 79.56 373 LYS A N 1
ATOM 2814 C CA . LYS A 1 373 ? -1.319 -21.845 4.278 1.00 79.56 373 LYS A CA 1
ATOM 2815 C C . LYS A 1 373 ? 0.057 -21.206 4.490 1.00 79.56 373 LYS A C 1
ATOM 2817 O O . LYS A 1 373 ? 1.053 -21.796 4.100 1.00 79.56 373 LYS A O 1
ATOM 2822 N N . GLU A 1 374 ? 0.124 -20.010 5.086 1.00 71.94 374 GLU A N 1
ATOM 2823 C CA . GLU A 1 374 ? 1.386 -19.305 5.418 1.00 71.94 374 GLU A CA 1
ATOM 2824 C C . GLU A 1 374 ? 2.387 -19.265 4.248 1.00 71.94 374 GLU A C 1
ATOM 2826 O O . GLU A 1 374 ? 3.476 -19.839 4.280 1.00 71.94 374 GLU A O 1
ATOM 2831 N N . LEU A 1 375 ? 1.955 -18.616 3.171 1.00 83.00 375 LEU A N 1
ATOM 2832 C CA . LEU A 1 375 ? 2.618 -18.654 1.878 1.00 83.00 375 LEU A CA 1
ATOM 2833 C C . LEU A 1 375 ? 3.809 -17.700 1.806 1.00 83.00 375 LEU A C 1
ATOM 2835 O O . LEU A 1 375 ? 3.766 -16.569 2.295 1.00 83.00 375 LEU A O 1
ATOM 2839 N N . PHE A 1 376 ? 4.837 -18.134 1.092 1.00 78.38 376 PHE A N 1
ATOM 2840 C CA . PHE A 1 376 ? 5.903 -17.279 0.613 1.00 78.38 376 PHE A CA 1
ATOM 2841 C C . PHE A 1 376 ? 6.127 -17.538 -0.880 1.00 78.38 376 PHE A C 1
ATOM 2843 O O . PHE A 1 376 ? 6.434 -18.674 -1.238 1.00 78.38 376 PHE A O 1
ATOM 2850 N N . PRO A 1 377 ? 6.027 -16.520 -1.750 1.00 81.75 377 PRO A N 1
ATOM 2851 C CA . PRO A 1 377 ? 5.468 -15.187 -1.499 1.00 81.75 377 PRO A CA 1
ATOM 2852 C C . PRO A 1 377 ? 4.024 -15.229 -0.977 1.00 81.75 377 PRO A C 1
ATOM 2854 O O . PRO A 1 377 ? 3.318 -16.199 -1.262 1.00 81.75 377 PRO A O 1
ATOM 2857 N N . PRO A 1 378 ? 3.573 -14.201 -0.233 1.00 69.31 378 PRO A N 1
ATOM 2858 C CA . PRO A 1 378 ? 2.165 -14.094 0.129 1.00 69.31 378 PRO A CA 1
ATOM 2859 C C . PRO A 1 378 ? 1.300 -13.959 -1.132 1.00 69.31 378 PRO A C 1
ATOM 2861 O O . PRO A 1 378 ? 1.782 -13.503 -2.169 1.00 69.31 378 PRO A O 1
ATOM 2864 N N . ASP A 1 379 ? 0.028 -14.346 -1.038 1.00 76.12 379 ASP A N 1
ATOM 2865 C CA . ASP A 1 379 ? -0.930 -14.239 -2.145 1.00 76.12 379 ASP A CA 1
ATOM 2866 C C . ASP A 1 379 ? -1.109 -12.780 -2.609 1.00 76.12 379 ASP A C 1
ATOM 2868 O O . ASP A 1 379 ? -1.175 -11.865 -1.785 1.00 76.12 379 ASP A O 1
ATOM 2872 N N . ASN A 1 380 ? -1.143 -12.561 -3.926 1.00 58.47 380 ASN A N 1
ATOM 2873 C CA . ASN A 1 380 ? -1.018 -11.261 -4.602 1.00 58.47 380 ASN A CA 1
ATOM 2874 C C . ASN A 1 380 ? 0.229 -10.448 -4.196 1.00 58.47 380 ASN A C 1
ATOM 2876 O O . ASN A 1 380 ? 0.298 -9.234 -4.403 1.00 58.47 380 ASN A O 1
ATOM 2880 N N . GLY A 1 381 ? 1.218 -11.099 -3.585 1.00 53.09 381 GLY A N 1
ATOM 2881 C CA . GLY A 1 381 ? 2.411 -10.469 -3.044 1.00 53.09 381 GLY A CA 1
ATOM 2882 C C . GLY A 1 381 ? 3.471 -10.168 -4.095 1.00 53.09 381 GLY A C 1
ATOM 2883 O O . GLY A 1 381 ? 3.396 -10.586 -5.249 1.00 53.09 381 GLY A O 1
ATOM 2884 N N . LEU A 1 382 ? 4.512 -9.462 -3.663 1.00 61.28 382 LEU A N 1
ATOM 2885 C CA . LEU A 1 382 ? 5.701 -9.208 -4.465 1.00 61.28 382 LEU A CA 1
ATOM 2886 C C . LEU A 1 382 ? 6.823 -10.146 -4.020 1.00 61.28 382 LEU A C 1
ATOM 2888 O O . LEU A 1 382 ? 7.231 -10.126 -2.857 1.00 61.28 382 LEU A O 1
ATOM 2892 N N . LEU A 1 383 ? 7.367 -10.932 -4.943 1.00 70.31 383 LEU A N 1
ATOM 2893 C CA . LEU A 1 383 ? 8.640 -11.602 -4.721 1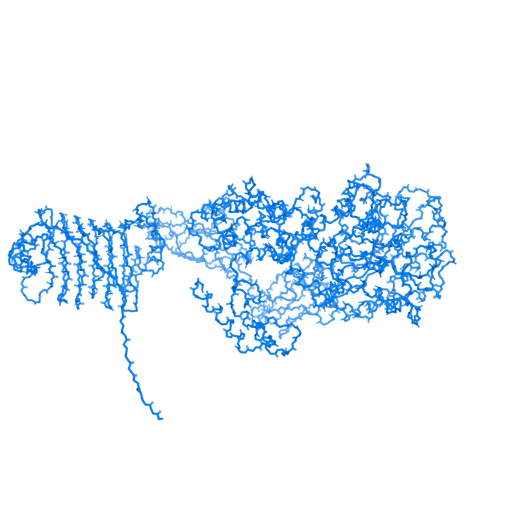.00 70.31 383 LEU A CA 1
ATOM 2894 C C . LEU A 1 383 ? 9.757 -10.600 -5.021 1.00 70.31 383 LEU A C 1
ATOM 2896 O O . LEU A 1 383 ? 9.958 -10.210 -6.171 1.00 70.31 383 LEU A O 1
ATOM 2900 N N . GLY A 1 384 ? 10.457 -10.163 -3.973 1.00 59.06 384 GLY A N 1
ATOM 2901 C CA . GLY A 1 384 ? 11.507 -9.153 -4.075 1.00 59.06 384 GLY A CA 1
ATOM 2902 C C . GLY A 1 384 ? 12.614 -9.538 -5.058 1.00 59.06 384 GLY A C 1
ATOM 2903 O O . GLY A 1 384 ? 12.925 -10.713 -5.247 1.00 59.06 384 GLY A O 1
ATOM 2904 N N . GLU A 1 385 ? 13.245 -8.528 -5.659 1.00 58.69 385 GLU A N 1
ATOM 2905 C CA . GLU A 1 385 ? 14.270 -8.684 -6.702 1.00 58.69 385 GLU A CA 1
ATOM 2906 C C . GLU A 1 385 ? 15.400 -9.650 -6.321 1.00 58.69 385 GLU A C 1
ATOM 2908 O O . GLU A 1 385 ? 15.911 -10.378 -7.172 1.00 58.69 385 GLU A O 1
ATOM 2913 N N . SER A 1 386 ? 15.737 -9.705 -5.031 1.00 56.22 386 SER A N 1
ATOM 2914 C CA . SER A 1 386 ? 16.752 -10.600 -4.492 1.00 56.22 386 SER A CA 1
ATOM 2915 C C . SER A 1 386 ? 16.455 -12.088 -4.656 1.00 56.22 386 SER A C 1
ATOM 2917 O O . SER A 1 386 ? 17.353 -12.925 -4.647 1.00 56.22 386 SER A O 1
ATOM 2919 N N . LEU A 1 387 ? 15.190 -12.425 -4.838 1.00 62.47 387 LEU A N 1
ATOM 2920 C CA . LEU A 1 387 ? 14.714 -13.794 -4.904 1.00 62.47 387 LEU A CA 1
ATOM 2921 C C . LEU A 1 387 ? 14.264 -14.162 -6.322 1.00 62.47 387 LEU A C 1
ATOM 2923 O O . LEU A 1 387 ? 14.027 -15.322 -6.614 1.00 62.47 387 LEU A O 1
ATOM 2927 N N . ILE A 1 388 ? 14.175 -13.227 -7.262 1.00 68.38 388 ILE A N 1
ATOM 2928 C CA . ILE A 1 388 ? 13.765 -13.559 -8.639 1.00 68.38 388 ILE A CA 1
ATOM 2929 C C . ILE A 1 388 ? 14.882 -14.320 -9.384 1.00 68.38 388 ILE A C 1
ATOM 2931 O O . ILE A 1 388 ? 14.604 -15.227 -10.169 1.00 68.38 388 ILE A O 1
ATOM 2935 N N . ASN A 1 389 ? 16.146 -13.977 -9.099 1.00 58.25 389 ASN A N 1
ATOM 2936 C CA . ASN A 1 389 ? 17.332 -14.504 -9.789 1.00 58.25 389 ASN A CA 1
ATOM 2937 C C . ASN A 1 389 ? 18.097 -15.583 -9.006 1.00 58.25 389 ASN A C 1
ATOM 2939 O O . ASN A 1 389 ? 19.042 -16.164 -9.543 1.00 58.25 389 ASN A O 1
ATOM 2943 N N . ASP A 1 390 ? 17.731 -15.849 -7.750 1.00 67.50 390 ASP A N 1
ATOM 2944 C CA . ASP A 1 390 ? 18.365 -16.915 -6.976 1.00 67.50 390 ASP A CA 1
ATOM 2945 C C . ASP A 1 390 ? 17.809 -18.276 -7.443 1.00 67.50 390 ASP A C 1
ATOM 2947 O O . ASP A 1 390 ? 16.618 -18.544 -7.283 1.00 67.50 390 ASP A O 1
ATOM 2951 N N . PRO A 1 391 ? 18.633 -19.176 -8.020 1.00 66.44 391 PRO A N 1
ATOM 2952 C CA . PRO A 1 391 ? 18.181 -20.513 -8.406 1.00 66.44 391 PRO A CA 1
ATOM 2953 C C . PRO A 1 391 ? 17.757 -21.367 -7.200 1.00 66.44 391 PRO A C 1
ATOM 2955 O O . PRO A 1 391 ? 17.140 -22.415 -7.387 1.00 66.44 391 PRO A O 1
ATOM 2958 N N . ASN A 1 392 ? 18.091 -20.937 -5.979 1.00 73.62 392 ASN A N 1
ATOM 2959 C CA . ASN A 1 392 ? 17.632 -21.533 -4.730 1.00 73.62 392 ASN A CA 1
ATOM 2960 C C . ASN A 1 392 ? 16.362 -20.882 -4.190 1.00 73.62 392 ASN A C 1
ATOM 2962 O O . ASN A 1 392 ? 15.918 -21.288 -3.116 1.00 73.62 392 ASN A O 1
ATOM 2966 N N . THR A 1 393 ? 15.774 -19.909 -4.890 1.00 80.12 393 THR A N 1
ATOM 2967 C CA . THR A 1 393 ? 14.481 -19.358 -4.503 1.00 80.12 393 THR A CA 1
ATOM 2968 C C . THR A 1 393 ? 13.470 -20.465 -4.393 1.00 80.12 393 THR A C 1
ATOM 2970 O O . THR A 1 393 ? 13.372 -21.364 -5.237 1.00 80.12 393 THR A O 1
ATOM 2973 N N . LYS A 1 394 ? 12.718 -20.391 -3.307 1.00 87.25 394 LYS A N 1
ATOM 2974 C CA . LYS A 1 394 ? 11.661 -21.328 -3.011 1.00 87.25 394 LYS A CA 1
ATOM 2975 C C . LYS A 1 394 ? 10.398 -20.536 -2.806 1.00 87.25 394 LYS A C 1
ATOM 2977 O O . LYS A 1 394 ? 10.411 -19.532 -2.096 1.00 87.25 394 LYS A O 1
ATOM 2982 N N . ILE A 1 395 ? 9.330 -21.014 -3.420 1.00 90.25 395 ILE A N 1
ATOM 2983 C CA . ILE A 1 395 ? 8.012 -20.750 -2.878 1.00 90.25 395 ILE A CA 1
ATOM 2984 C C . ILE A 1 395 ? 7.793 -21.763 -1.759 1.00 90.25 395 ILE A C 1
ATOM 2986 O O . ILE A 1 395 ? 8.183 -22.925 -1.896 1.00 90.25 395 ILE A O 1
ATOM 2990 N N . SER A 1 396 ? 7.246 -21.331 -0.636 1.00 92.00 396 SER A N 1
ATOM 2991 C CA . SER A 1 396 ? 7.006 -22.203 0.508 1.00 92.00 396 SER A CA 1
ATOM 2992 C C . SER A 1 396 ? 5.619 -21.994 1.073 1.00 92.00 396 SER A C 1
ATOM 2994 O O . SER A 1 396 ? 5.014 -20.940 0.907 1.00 92.00 396 SER A O 1
ATOM 2996 N N . TRP A 1 397 ? 5.135 -23.017 1.753 1.00 93.62 397 TRP A N 1
ATOM 2997 C CA . TRP A 1 397 ? 3.860 -23.017 2.441 1.00 93.62 397 TRP A CA 1
ATOM 2998 C C . TRP A 1 397 ? 4.016 -23.744 3.773 1.00 93.62 397 TRP A C 1
ATOM 3000 O O . TRP A 1 397 ? 5.015 -24.406 4.062 1.00 93.62 397 TRP A O 1
ATOM 3010 N N . GLN A 1 398 ? 2.999 -23.634 4.599 1.00 91.06 398 GLN A N 1
ATOM 3011 C CA . GLN A 1 398 ? 2.728 -24.542 5.685 1.00 91.06 398 GLN A CA 1
ATOM 3012 C C . GLN A 1 398 ? 1.637 -25.508 5.241 1.00 91.06 398 GLN A C 1
ATOM 3014 O O . GLN A 1 398 ? 0.678 -25.131 4.571 1.00 91.06 398 GLN A O 1
ATOM 3019 N N . SER A 1 399 ? 1.796 -26.756 5.641 1.00 89.69 399 SER A N 1
ATOM 3020 C CA . SER A 1 399 ? 0.904 -27.847 5.290 1.00 89.69 399 SER A CA 1
ATOM 3021 C C . SER A 1 399 ? -0.496 -27.650 5.850 1.00 89.69 399 SER A C 1
ATOM 3023 O O . SER A 1 399 ? -0.682 -27.145 6.969 1.00 89.69 399 SER A O 1
ATOM 3025 N N . GLY A 1 400 ? -1.469 -28.116 5.078 1.00 84.56 400 GLY A N 1
ATOM 3026 C CA . GLY A 1 400 ? -2.798 -28.399 5.587 1.00 84.56 400 GLY A CA 1
ATOM 3027 C C . GLY A 1 400 ? -2.770 -29.430 6.721 1.00 84.56 400 GLY A C 1
ATOM 3028 O O . GLY A 1 400 ? -1.837 -30.219 6.868 1.00 84.56 400 GLY A O 1
ATOM 3029 N N . GLU A 1 401 ? -3.801 -29.414 7.556 1.00 82.44 401 GLU A N 1
ATOM 3030 C CA . GLU A 1 401 ? -4.022 -30.411 8.602 1.00 82.44 401 GLU A CA 1
ATOM 3031 C C . GLU A 1 401 ? -4.047 -31.833 8.013 1.00 82.44 401 GLU A C 1
ATOM 3033 O O . GLU A 1 401 ? -4.603 -32.061 6.941 1.00 82.44 401 GLU A O 1
ATOM 3038 N N . ASP A 1 402 ? -3.397 -32.774 8.704 1.00 83.81 402 ASP A N 1
ATOM 3039 C CA . ASP A 1 402 ? -3.234 -34.190 8.329 1.00 83.81 402 ASP A CA 1
ATOM 3040 C C . ASP A 1 402 ? -2.494 -34.500 7.014 1.00 83.81 402 ASP A C 1
ATOM 3042 O O . ASP A 1 402 ? -2.314 -35.684 6.688 1.00 83.81 402 ASP A O 1
ATOM 3046 N N . ALA A 1 403 ? -2.016 -33.479 6.299 1.00 91.00 403 ALA A N 1
ATOM 3047 C CA . ALA A 1 403 ? -1.271 -33.640 5.062 1.00 91.00 403 ALA A CA 1
ATOM 3048 C C . ALA A 1 403 ? 0.054 -34.393 5.269 1.00 91.00 403 ALA A C 1
ATOM 3050 O O . ALA A 1 403 ? 0.817 -34.129 6.199 1.00 91.00 403 ALA A O 1
ATOM 3051 N N . VAL A 1 404 ? 0.331 -35.334 4.368 1.00 93.38 404 VAL A N 1
ATOM 3052 C CA . VAL A 1 404 ? 1.595 -36.088 4.278 1.00 93.38 404 VAL A CA 1
ATOM 3053 C C . VAL A 1 404 ? 2.301 -35.910 2.943 1.00 93.38 404 VAL A C 1
ATOM 3055 O O . VAL A 1 404 ? 3.501 -36.173 2.853 1.00 93.38 404 VAL A O 1
ATOM 3058 N N . THR A 1 405 ? 1.568 -35.467 1.921 1.00 94.12 405 THR A N 1
ATOM 3059 C CA . THR A 1 405 ? 2.087 -35.220 0.577 1.00 94.12 405 THR A CA 1
ATOM 3060 C C . THR A 1 405 ? 1.383 -34.008 -0.037 1.00 94.12 405 THR A C 1
ATOM 3062 O O . THR A 1 405 ? 0.166 -33.886 0.049 1.00 94.12 405 THR A O 1
ATOM 3065 N N . HIS A 1 406 ? 2.142 -33.166 -0.733 1.00 94.31 406 HIS A N 1
ATOM 3066 C CA . HIS A 1 406 ? 1.696 -31.954 -1.418 1.00 94.31 406 HIS A CA 1
ATOM 3067 C C . HIS A 1 406 ? 1.800 -32.135 -2.937 1.00 94.31 406 HIS A C 1
ATOM 3069 O O . HIS A 1 406 ? 2.849 -32.546 -3.436 1.00 94.31 406 HIS A O 1
ATOM 3075 N N . LYS A 1 407 ? 0.762 -31.793 -3.702 1.00 94.56 407 LYS A N 1
ATOM 3076 C CA . LYS A 1 407 ? 0.817 -31.680 -5.168 1.00 94.56 407 LYS A CA 1
ATOM 3077 C C . LYS A 1 407 ? 0.975 -30.229 -5.569 1.00 94.56 407 LYS A C 1
ATOM 3079 O O . LYS A 1 407 ? 0.105 -29.418 -5.267 1.00 94.56 407 LYS A O 1
ATOM 3084 N N . ILE A 1 408 ? 2.042 -29.921 -6.295 1.00 94.00 408 ILE A N 1
ATOM 3085 C CA . ILE A 1 408 ? 2.362 -28.540 -6.656 1.00 94.00 408 ILE A CA 1
ATOM 3086 C C . ILE A 1 408 ? 1.948 -28.254 -8.090 1.00 94.00 408 ILE A C 1
ATOM 3088 O O . ILE A 1 408 ? 2.324 -28.979 -9.015 1.00 94.00 408 ILE A O 1
ATOM 3092 N N . TYR A 1 409 ? 1.233 -27.153 -8.276 1.00 93.38 409 TYR A N 1
ATOM 3093 C CA . TYR A 1 409 ? 0.887 -26.600 -9.576 1.00 93.38 409 TYR A CA 1
ATOM 3094 C C . TYR A 1 409 ? 1.435 -25.184 -9.655 1.00 93.38 409 TYR A C 1
ATOM 3096 O O . TYR A 1 409 ? 1.291 -24.412 -8.713 1.00 93.38 409 TYR A O 1
ATOM 3104 N N . PHE A 1 410 ? 2.091 -24.848 -10.759 1.00 91.81 410 PHE A N 1
ATOM 3105 C CA . PHE A 1 410 ? 2.754 -23.559 -10.929 1.00 91.81 410 PHE A CA 1
ATOM 3106 C C . PHE A 1 410 ? 2.771 -23.165 -12.406 1.00 91.81 410 PHE A C 1
ATOM 3108 O O . PHE A 1 410 ? 3.172 -23.964 -13.261 1.00 91.81 410 PHE A O 1
ATOM 3115 N N . GLY A 1 411 ? 2.377 -21.933 -12.714 1.00 83.88 411 GLY A N 1
ATOM 3116 C CA . GLY A 1 411 ? 2.329 -21.412 -14.076 1.00 83.88 411 GLY A CA 1
ATOM 3117 C C . GLY A 1 411 ? 2.065 -19.910 -14.127 1.00 83.88 411 GLY A C 1
ATOM 3118 O O . GLY A 1 411 ? 2.133 -19.224 -13.118 1.00 83.88 411 GLY A O 1
ATOM 3119 N N . THR A 1 412 ? 1.764 -19.395 -15.315 1.00 80.19 412 THR A N 1
ATOM 3120 C CA . THR A 1 412 ? 1.524 -17.960 -15.577 1.00 80.19 412 THR A CA 1
ATOM 3121 C C . THR A 1 412 ? 0.081 -17.665 -15.997 1.00 80.19 412 THR A C 1
ATOM 3123 O O . THR A 1 412 ? -0.227 -16.571 -16.455 1.00 80.19 412 THR A O 1
ATOM 3126 N N . CYS A 1 413 ? -0.826 -18.638 -15.871 1.00 73.38 413 CYS A N 1
ATOM 3127 C CA . CYS A 1 413 ? -2.237 -18.473 -16.212 1.00 73.38 413 CYS A CA 1
ATOM 3128 C C . CYS A 1 413 ? -3.123 -19.080 -15.122 1.00 73.38 413 CYS A C 1
ATOM 3130 O O . CYS A 1 413 ? -3.084 -20.295 -14.900 1.00 73.38 413 CYS A O 1
ATOM 3132 N N . TYR A 1 414 ? -3.938 -18.227 -14.495 1.00 72.62 414 TYR A N 1
ATOM 3133 C CA . TYR A 1 414 ? -4.879 -18.585 -13.435 1.00 72.62 414 TYR A CA 1
ATOM 3134 C C . TYR A 1 414 ? -5.741 -19.797 -13.807 1.00 72.62 414 TYR A C 1
ATOM 3136 O O . TYR A 1 414 ? -5.674 -20.813 -13.122 1.00 72.62 414 TYR A O 1
ATOM 3144 N N . ASP A 1 415 ? -6.463 -19.742 -14.932 1.00 67.06 415 ASP A N 1
ATOM 3145 C CA . ASP A 1 415 ? -7.394 -20.804 -15.344 1.00 67.06 415 ASP A CA 1
ATOM 3146 C C . ASP A 1 415 ? -6.687 -22.155 -15.495 1.00 67.06 415 ASP A C 1
ATOM 3148 O O . ASP A 1 415 ? -7.178 -23.193 -15.053 1.00 67.06 415 ASP A O 1
ATOM 3152 N N . THR A 1 416 ? -5.480 -22.154 -16.072 1.00 74.62 416 THR A N 1
ATOM 3153 C CA . THR A 1 416 ? -4.713 -23.394 -16.250 1.00 74.62 416 THR A CA 1
ATOM 3154 C C . THR A 1 416 ? -4.215 -23.976 -14.934 1.00 74.62 416 THR A C 1
ATOM 3156 O O . THR A 1 416 ? -4.074 -25.190 -14.845 1.00 74.62 416 THR A O 1
ATOM 3159 N N . VAL A 1 417 ? -3.942 -23.144 -13.925 1.00 80.62 417 VAL A N 1
ATOM 3160 C CA . VAL A 1 417 ? -3.546 -23.581 -12.578 1.00 80.62 417 VAL A CA 1
ATOM 3161 C C . VAL A 1 417 ? -4.772 -23.988 -11.760 1.00 80.62 417 VAL A C 1
ATOM 3163 O O . VAL A 1 417 ? -4.698 -24.971 -11.031 1.00 80.62 417 VAL A O 1
ATOM 3166 N N . SER A 1 418 ? -5.912 -23.314 -11.923 1.00 79.06 418 SER A N 1
ATOM 3167 C CA . SER A 1 418 ? -7.189 -23.653 -11.279 1.00 79.06 418 SER A CA 1
ATOM 3168 C C . SER A 1 418 ? -7.720 -25.009 -11.730 1.00 79.06 418 SER A C 1
ATOM 3170 O O . SER A 1 418 ? -8.113 -25.828 -10.900 1.00 79.06 418 SER A O 1
ATOM 3172 N N . GLU A 1 419 ? -7.672 -25.296 -13.029 1.00 79.38 419 GLU A N 1
ATOM 3173 C CA . GLU A 1 419 ? -8.258 -26.512 -13.605 1.00 79.38 419 GLU A CA 1
ATOM 3174 C C . GLU A 1 419 ? -7.252 -27.659 -13.783 1.00 79.38 419 GLU A C 1
ATOM 3176 O O . GLU A 1 419 ? -7.617 -28.734 -14.256 1.00 79.38 419 GLU A O 1
ATOM 3181 N N . ALA A 1 420 ? -5.977 -27.463 -13.421 1.00 80.94 420 ALA A N 1
ATOM 3182 C CA . ALA A 1 420 ? -4.958 -28.495 -13.600 1.00 80.94 420 ALA A CA 1
ATOM 3183 C C . ALA A 1 420 ? -5.238 -29.752 -12.763 1.00 80.94 420 ALA A C 1
ATOM 3185 O O . ALA A 1 420 ? -5.466 -29.675 -11.554 1.00 80.94 420 ALA A O 1
ATOM 3186 N N . GLU A 1 421 ? -5.107 -30.901 -13.421 1.00 79.12 421 GLU A N 1
ATOM 3187 C CA . GLU A 1 421 ? -5.087 -32.248 -12.849 1.00 79.12 421 GLU A CA 1
ATOM 3188 C C . GLU A 1 421 ? -3.694 -32.883 -13.059 1.00 79.12 421 GLU A C 1
ATOM 3190 O O . GLU A 1 421 ? -2.820 -32.309 -13.720 1.00 79.12 421 GLU A O 1
ATOM 3195 N N . ASN A 1 422 ? -3.456 -34.080 -12.504 1.00 72.25 422 ASN A N 1
ATOM 3196 C CA . ASN A 1 422 ? -2.123 -34.722 -12.474 1.00 72.25 422 ASN A CA 1
ATOM 3197 C C . ASN A 1 422 ? -1.496 -35.005 -13.860 1.00 72.25 422 ASN A C 1
ATOM 3199 O O . ASN A 1 422 ? -0.322 -35.364 -13.938 1.00 72.25 422 ASN A O 1
ATOM 3203 N N . ASP A 1 423 ? -2.266 -34.933 -14.945 1.00 69.25 423 ASP A N 1
ATOM 3204 C CA . ASP A 1 423 ? -1.824 -35.188 -16.320 1.00 69.25 423 ASP A CA 1
ATOM 3205 C C . ASP A 1 423 ? -1.376 -33.918 -17.069 1.00 69.25 423 ASP A C 1
ATOM 3207 O O . ASP A 1 423 ? -0.813 -34.010 -18.166 1.00 69.25 423 ASP A O 1
ATOM 3211 N N . CYS A 1 424 ? -1.538 -32.734 -16.468 1.00 63.75 424 CYS A N 1
ATOM 3212 C CA . CYS A 1 424 ? -1.097 -31.471 -17.050 1.00 63.75 424 CYS A CA 1
ATOM 3213 C C . CYS A 1 424 ? 0.417 -31.262 -16.865 1.00 63.75 424 CYS A C 1
ATOM 3215 O O . CYS A 1 424 ? 0.862 -30.554 -15.964 1.00 63.75 424 CYS A O 1
ATOM 3217 N N . LEU A 1 425 ? 1.226 -31.854 -17.753 1.00 58.94 425 LEU A N 1
ATOM 3218 C CA . LEU A 1 425 ? 2.703 -31.834 -17.705 1.00 58.94 425 LEU A CA 1
ATOM 3219 C C . LEU A 1 425 ? 3.348 -30.434 -17.672 1.00 58.94 425 LEU A C 1
ATOM 3221 O O . LEU A 1 425 ? 4.519 -30.313 -17.318 1.00 58.94 425 LEU A O 1
ATOM 3225 N N . ILE A 1 426 ? 2.626 -29.389 -18.084 1.00 61.50 426 ILE A N 1
ATOM 3226 C CA . ILE A 1 426 ? 3.132 -28.008 -18.082 1.00 61.50 426 ILE A CA 1
ATOM 3227 C C . ILE A 1 426 ? 2.957 -27.376 -16.698 1.00 61.50 426 ILE A C 1
ATOM 3229 O O . ILE A 1 426 ? 3.875 -26.716 -16.207 1.00 61.50 426 ILE A O 1
ATOM 3233 N N . THR A 1 427 ? 1.809 -27.602 -16.061 1.00 78.25 427 THR A N 1
ATOM 3234 C CA . THR A 1 427 ? 1.397 -26.895 -14.844 1.00 78.25 427 THR A CA 1
ATOM 3235 C C . THR A 1 427 ? 1.683 -27.700 -13.580 1.00 78.25 427 THR A C 1
ATOM 3237 O O . THR A 1 427 ? 2.082 -27.121 -12.574 1.00 78.25 427 THR A O 1
ATOM 3240 N N . PHE A 1 428 ? 1.555 -29.027 -13.627 1.00 88.00 428 PHE A N 1
ATOM 3241 C CA . PHE A 1 428 ? 1.871 -29.912 -12.509 1.00 88.00 428 PHE A CA 1
ATOM 3242 C C . PHE A 1 428 ? 3.389 -30.078 -12.353 1.00 88.00 428 PHE A C 1
ATOM 3244 O O . PHE A 1 428 ? 4.090 -30.459 -13.293 1.00 88.00 428 PHE A O 1
ATOM 3251 N N . LYS A 1 429 ? 3.909 -29.786 -11.158 1.00 88.88 429 LYS A N 1
ATOM 3252 C CA . LYS A 1 429 ? 5.348 -29.787 -10.843 1.00 88.88 429 LYS A CA 1
ATOM 3253 C C . LYS A 1 429 ? 5.800 -30.986 -10.014 1.00 88.88 429 LYS A C 1
ATOM 3255 O O . LYS A 1 429 ? 6.998 -31.151 -9.795 1.00 88.88 429 LYS A O 1
ATOM 3260 N N . GLY A 1 430 ? 4.867 -31.854 -9.633 1.00 88.38 430 GLY A N 1
ATOM 3261 C CA . GLY A 1 430 ? 5.142 -33.097 -8.925 1.00 88.38 430 GLY A CA 1
ATOM 3262 C C . GLY A 1 430 ? 4.573 -33.129 -7.512 1.00 88.38 430 GLY A C 1
ATOM 3263 O O . GLY A 1 430 ? 3.879 -32.210 -7.071 1.00 88.38 430 GLY A O 1
ATOM 3264 N N . ASN A 1 431 ? 4.886 -34.229 -6.828 1.00 91.81 431 ASN A N 1
ATOM 3265 C CA . ASN A 1 431 ? 4.530 -34.459 -5.435 1.00 91.81 431 ASN A CA 1
ATOM 3266 C C . ASN A 1 431 ? 5.734 -34.169 -4.537 1.00 91.81 431 ASN A C 1
ATOM 3268 O O . ASN A 1 431 ? 6.861 -34.527 -4.889 1.00 91.81 431 ASN A O 1
ATOM 3272 N N . ILE A 1 432 ? 5.483 -33.591 -3.370 1.00 90.81 432 ILE A N 1
ATOM 3273 C CA . ILE A 1 432 ? 6.479 -33.346 -2.328 1.00 90.81 432 ILE A CA 1
ATOM 3274 C C . ILE A 1 432 ? 5.957 -33.977 -1.039 1.00 90.81 432 ILE A C 1
ATOM 3276 O O . ILE A 1 432 ? 4.869 -33.635 -0.597 1.00 90.81 432 ILE A O 1
ATOM 3280 N N . ASP A 1 433 ? 6.703 -34.918 -0.463 1.00 91.31 433 ASP A N 1
ATOM 3281 C CA . ASP A 1 433 ? 6.337 -35.566 0.802 1.00 91.31 433 ASP A CA 1
ATOM 3282 C C . ASP A 1 433 ? 6.852 -34.756 2.007 1.00 91.31 433 ASP A C 1
ATOM 3284 O O . ASP A 1 433 ? 7.921 -34.134 1.944 1.00 91.31 433 ASP A O 1
ATOM 3288 N N . GLU A 1 434 ? 6.136 -34.809 3.133 1.00 82.88 434 GLU A N 1
ATOM 3289 C CA . GLU A 1 434 ? 6.599 -34.239 4.405 1.00 82.88 434 GLU A CA 1
ATOM 3290 C C . GLU A 1 434 ? 8.004 -34.773 4.787 1.00 82.88 434 GLU A C 1
ATOM 3292 O O . GLU A 1 434 ? 8.310 -35.955 4.582 1.00 82.88 434 GLU A O 1
ATOM 3297 N N . PRO A 1 435 ? 8.887 -33.944 5.386 1.00 82.38 435 PRO A N 1
ATOM 3298 C CA . PRO A 1 435 ? 8.610 -32.623 5.951 1.00 82.38 435 PRO A CA 1
ATOM 3299 C C . PRO A 1 435 ? 8.880 -31.438 5.007 1.00 82.38 435 PRO A C 1
ATOM 3301 O O . PRO A 1 435 ? 9.012 -30.308 5.479 1.00 82.38 435 PRO A O 1
ATOM 3304 N N . ALA A 1 436 ? 9.063 -31.673 3.704 1.00 85.94 436 ALA A N 1
ATOM 3305 C CA . ALA A 1 436 ? 9.402 -30.611 2.761 1.00 85.94 436 ALA A CA 1
ATOM 3306 C C . ALA A 1 436 ? 8.157 -29.796 2.376 1.00 85.94 436 ALA A C 1
ATOM 3308 O O . ALA A 1 436 ? 7.167 -30.356 1.926 1.00 85.94 436 ALA A O 1
ATOM 3309 N N . ARG A 1 437 ? 8.231 -28.466 2.520 1.00 90.50 437 ARG A N 1
ATOM 3310 C CA . ARG A 1 437 ? 7.102 -27.533 2.297 1.00 90.50 437 ARG A CA 1
ATOM 3311 C C . ARG A 1 437 ? 7.478 -26.375 1.385 1.00 90.50 437 ARG A C 1
ATOM 3313 O O . ARG A 1 437 ? 7.111 -25.220 1.581 1.00 90.50 437 ARG A O 1
ATOM 3320 N N . GLU A 1 438 ? 8.364 -26.686 0.461 1.00 92.62 438 GLU A N 1
ATOM 3321 C CA . GLU A 1 438 ? 9.047 -25.719 -0.367 1.00 92.62 438 GLU A CA 1
ATOM 3322 C C . GLU A 1 438 ? 9.226 -26.309 -1.758 1.00 92.62 438 GLU A C 1
ATOM 3324 O O . GLU A 1 438 ? 9.547 -27.486 -1.928 1.00 92.62 438 GLU A O 1
ATOM 3329 N N . PHE A 1 439 ? 9.021 -25.477 -2.764 1.00 91.50 439 PHE A N 1
ATOM 3330 C CA . PHE A 1 439 ? 9.212 -25.815 -4.158 1.00 91.50 439 PHE A CA 1
ATOM 3331 C C . PHE A 1 439 ? 10.079 -24.738 -4.789 1.00 91.50 439 PHE A C 1
ATOM 3333 O O . PHE A 1 439 ? 9.818 -23.549 -4.631 1.00 91.50 439 PHE A O 1
ATOM 3340 N N . SER A 1 440 ? 11.112 -25.142 -5.519 1.00 90.50 440 SER A N 1
ATOM 3341 C CA . SER A 1 440 ? 11.897 -24.202 -6.311 1.00 90.50 440 SER A CA 1
ATOM 3342 C C . SER A 1 440 ? 11.259 -24.063 -7.691 1.00 90.50 440 SER A C 1
ATOM 3344 O O . SER A 1 440 ? 11.370 -24.998 -8.490 1.00 90.50 440 SER A O 1
ATOM 3346 N N . PRO A 1 441 ? 10.628 -22.917 -8.015 1.00 85.31 441 PRO A N 1
ATOM 3347 C CA . PRO A 1 441 ? 10.059 -22.698 -9.343 1.00 85.31 441 PRO A CA 1
ATOM 3348 C C . PRO A 1 441 ? 11.132 -22.554 -10.433 1.00 85.31 441 PRO A C 1
ATOM 3350 O O . PRO A 1 441 ? 10.811 -22.557 -11.620 1.00 85.31 441 PRO A O 1
ATOM 3353 N N . GLY A 1 442 ? 12.407 -22.481 -10.037 1.00 81.19 442 GLY A N 1
ATOM 3354 C CA . GLY A 1 442 ? 13.522 -22.160 -10.913 1.00 81.19 442 GLY A CA 1
ATOM 3355 C C . GLY A 1 442 ? 13.631 -20.653 -11.120 1.00 81.19 442 GLY A C 1
ATOM 3356 O O . GLY A 1 442 ? 13.108 -19.871 -10.330 1.00 81.19 442 GLY A O 1
ATOM 3357 N N . ALA A 1 443 ? 14.329 -20.251 -12.181 1.00 73.69 443 ALA A N 1
ATOM 3358 C CA . ALA A 1 443 ? 14.439 -18.843 -12.540 1.00 73.69 443 ALA A CA 1
ATOM 3359 C C . ALA A 1 443 ? 13.061 -18.281 -12.910 1.00 73.69 443 ALA A C 1
ATOM 3361 O O . ALA A 1 443 ? 12.358 -18.852 -13.748 1.00 73.69 443 ALA A O 1
ATOM 3362 N N . LEU A 1 444 ? 12.700 -17.154 -12.302 1.00 79.31 444 LEU A N 1
ATOM 3363 C CA . LEU A 1 444 ? 11.443 -16.467 -12.557 1.00 79.31 444 LEU A CA 1
ATOM 3364 C C . LEU A 1 444 ? 11.682 -15.300 -13.513 1.00 79.31 444 LEU A C 1
ATOM 3366 O O . LEU A 1 444 ? 12.635 -14.537 -13.375 1.00 79.31 444 LEU A O 1
ATOM 3370 N N . GLN A 1 445 ? 10.805 -15.151 -14.499 1.00 68.88 445 GLN A N 1
ATOM 3371 C CA . GLN A 1 445 ? 10.791 -13.974 -15.358 1.00 68.88 445 GLN A CA 1
ATOM 3372 C C . GLN A 1 445 ? 10.308 -12.759 -14.562 1.00 68.88 445 GLN A C 1
ATOM 3374 O O . GLN A 1 445 ? 9.200 -12.750 -14.028 1.00 68.88 445 GLN A O 1
ATOM 3379 N N . LYS A 1 446 ? 11.152 -11.730 -14.507 1.00 69.25 446 LYS A N 1
ATOM 3380 C CA . LYS A 1 446 ? 10.839 -10.429 -13.914 1.00 69.25 446 LYS A CA 1
ATOM 3381 C C . LYS A 1 446 ? 9.675 -9.742 -14.645 1.00 69.25 446 LYS A C 1
ATOM 3383 O O . LYS A 1 446 ? 9.499 -9.939 -15.842 1.00 69.25 446 LYS A O 1
ATOM 3388 N N . GLY A 1 447 ? 8.896 -8.933 -13.932 1.00 57.72 447 GLY A N 1
ATOM 3389 C CA . GLY A 1 447 ? 7.698 -8.262 -14.438 1.00 57.72 447 GLY A CA 1
ATOM 3390 C C . GLY A 1 447 ? 6.542 -9.210 -14.764 1.00 57.72 447 GLY A C 1
ATOM 3391 O O . GLY A 1 447 ? 5.614 -8.800 -15.446 1.00 57.72 447 GLY A O 1
ATOM 3392 N N . SER A 1 448 ? 6.601 -10.474 -14.332 1.00 65.81 448 SER A N 1
ATOM 3393 C CA . SER A 1 448 ? 5.566 -11.470 -14.625 1.00 65.81 448 SER A CA 1
ATOM 3394 C C . SER A 1 448 ? 4.792 -11.847 -13.370 1.00 65.81 448 SER A C 1
ATOM 3396 O O . SER A 1 448 ? 5.371 -11.990 -12.289 1.00 65.81 448 SER A O 1
ATOM 3398 N N . GLU A 1 449 ? 3.492 -12.046 -13.540 1.00 78.56 449 GLU A N 1
ATOM 3399 C CA . GLU A 1 449 ? 2.636 -12.656 -12.534 1.00 78.56 449 GLU A CA 1
ATOM 3400 C C . GLU A 1 449 ? 2.687 -14.180 -12.658 1.00 78.56 449 GLU A C 1
ATOM 3402 O O . GLU A 1 449 ? 2.621 -14.745 -13.756 1.00 78.56 449 GLU A O 1
ATOM 3407 N N . TYR A 1 450 ? 2.811 -14.847 -11.519 1.00 83.38 450 TYR A N 1
ATOM 3408 C CA . TYR A 1 450 ? 2.791 -16.297 -11.418 1.00 83.38 450 TYR A CA 1
ATOM 3409 C C . TYR A 1 450 ? 1.617 -16.735 -10.570 1.00 83.38 450 TYR A C 1
ATOM 3411 O O . TYR A 1 450 ? 1.330 -16.125 -9.548 1.00 83.38 450 TYR A O 1
ATOM 3419 N N . PHE A 1 451 ? 0.992 -17.832 -10.980 1.00 86.44 451 PHE A N 1
ATOM 3420 C CA . PHE A 1 451 ? -0.092 -18.493 -10.276 1.00 86.44 451 PHE A CA 1
ATOM 3421 C C . PHE A 1 451 ? 0.376 -19.859 -9.807 1.00 86.44 451 PHE A C 1
ATOM 3423 O O . PHE A 1 451 ? 1.052 -20.591 -10.541 1.00 86.44 451 PHE A O 1
ATOM 3430 N N . TRP A 1 452 ? 0.000 -20.229 -8.594 1.00 92.88 452 TRP A N 1
ATOM 3431 C CA . TRP A 1 452 ? 0.384 -21.498 -8.012 1.00 92.88 452 TRP A CA 1
ATOM 3432 C C . TRP A 1 452 ? -0.676 -22.022 -7.059 1.00 92.88 452 TRP A C 1
ATOM 3434 O O . TRP A 1 452 ? -1.471 -21.270 -6.516 1.00 92.88 452 TRP A O 1
ATOM 3444 N N . ARG A 1 453 ? -0.721 -23.339 -6.909 1.00 93.44 453 ARG A N 1
ATOM 3445 C CA . ARG A 1 453 ? -1.713 -24.049 -6.103 1.00 93.44 453 ARG A CA 1
ATOM 3446 C C . ARG A 1 453 ? -1.041 -25.255 -5.472 1.00 93.44 453 ARG A C 1
ATOM 3448 O O . ARG A 1 453 ? -0.216 -25.906 -6.120 1.00 93.44 453 ARG A O 1
ATOM 3455 N N . VAL A 1 454 ? -1.411 -25.566 -4.236 1.00 94.31 454 VAL A N 1
ATOM 3456 C CA . VAL A 1 454 ? -0.944 -26.761 -3.527 1.00 94.31 454 VAL A CA 1
ATOM 3457 C C . VAL A 1 454 ? -2.141 -27.597 -3.102 1.00 94.31 454 VAL A C 1
ATOM 3459 O O . VAL A 1 454 ? -2.905 -27.173 -2.241 1.00 94.31 454 VAL A O 1
ATOM 3462 N N . ASP A 1 455 ? -2.299 -28.783 -3.697 1.00 93.94 455 ASP A N 1
ATOM 3463 C CA . ASP A 1 455 ? -3.302 -29.747 -3.229 1.00 93.94 455 ASP A CA 1
ATOM 3464 C C . ASP A 1 455 ? -2.680 -30.661 -2.171 1.00 93.94 455 ASP A C 1
ATOM 3466 O O . ASP A 1 455 ? -1.598 -31.215 -2.373 1.00 93.94 455 ASP A O 1
ATOM 3470 N N . GLU A 1 456 ? -3.385 -30.856 -1.067 1.00 93.69 456 GLU A N 1
ATOM 3471 C CA . GLU A 1 456 ? -2.918 -31.599 0.100 1.00 93.69 456 GLU A CA 1
ATOM 3472 C C . GLU A 1 456 ? -3.448 -33.037 0.087 1.00 93.69 456 GLU A C 1
ATOM 3474 O O . GLU A 1 456 ? -4.615 -33.273 -0.233 1.00 93.69 456 GLU A O 1
ATOM 3479 N N . ILE A 1 457 ? -2.604 -34.015 0.419 1.00 92.69 457 ILE A N 1
ATOM 3480 C CA . ILE A 1 457 ? -2.976 -35.433 0.517 1.00 92.69 457 ILE A CA 1
ATOM 3481 C C . ILE A 1 457 ? -2.772 -35.916 1.948 1.00 92.69 457 ILE A C 1
ATOM 3483 O O . ILE A 1 457 ? -1.666 -35.816 2.475 1.00 92.69 457 ILE A O 1
ATOM 3487 N N . ASP A 1 458 ? -3.809 -36.494 2.550 1.00 91.00 458 ASP A N 1
ATOM 3488 C CA . ASP A 1 458 ? -3.755 -37.042 3.909 1.00 91.00 458 ASP A CA 1
ATOM 3489 C C . ASP A 1 458 ? -3.180 -38.477 3.984 1.00 91.00 458 ASP A C 1
ATOM 3491 O O . ASP A 1 458 ? -2.950 -39.156 2.977 1.00 91.00 458 ASP A O 1
ATOM 3495 N N . HIS A 1 459 ? -2.975 -38.981 5.207 1.00 88.38 459 HIS A N 1
ATOM 3496 C CA . HIS A 1 459 ? -2.467 -40.337 5.479 1.00 88.38 459 HIS A CA 1
ATOM 3497 C C . HIS A 1 459 ? -3.312 -41.480 4.874 1.00 88.38 459 HIS A C 1
ATOM 3499 O O . HIS A 1 459 ? -2.816 -42.600 4.723 1.00 88.38 459 HIS A O 1
ATOM 3505 N N . ASN A 1 460 ? -4.584 -41.228 4.555 1.00 86.19 460 ASN A N 1
ATOM 3506 C CA . ASN A 1 460 ? -5.509 -42.191 3.958 1.00 86.19 460 ASN A CA 1
ATOM 3507 C C . ASN A 1 460 ? -5.566 -42.073 2.424 1.00 86.19 460 ASN A C 1
ATOM 3509 O O . ASN A 1 460 ? -6.269 -42.854 1.776 1.00 86.19 460 ASN A O 1
ATOM 3513 N N . GLY A 1 461 ? -4.825 -41.128 1.837 1.00 84.94 461 GLY A N 1
ATOM 3514 C CA . GLY A 1 461 ? -4.838 -40.825 0.410 1.00 84.94 461 GLY A CA 1
ATOM 3515 C C . GLY A 1 461 ? -5.986 -39.908 -0.023 1.00 84.94 461 GLY A C 1
ATOM 3516 O O . GLY A 1 461 ? -6.257 -39.821 -1.222 1.00 84.94 461 GLY A O 1
ATOM 3517 N N . GLY A 1 462 ? -6.677 -39.255 0.917 1.00 86.88 462 GLY A N 1
ATOM 3518 C CA . GLY A 1 462 ? -7.685 -38.237 0.632 1.00 86.88 462 GLY A CA 1
ATOM 3519 C C . GLY A 1 462 ? -7.041 -36.980 0.052 1.00 86.88 462 GLY A C 1
ATOM 3520 O O . GLY A 1 462 ? -6.048 -36.505 0.588 1.00 86.88 462 GLY A O 1
ATOM 3521 N N . LEU A 1 463 ? -7.584 -36.460 -1.054 1.00 88.56 463 LEU A N 1
ATOM 3522 C CA . LEU A 1 463 ? -7.076 -35.272 -1.748 1.00 88.56 463 LEU A CA 1
ATOM 3523 C C . LEU A 1 463 ? -7.931 -34.046 -1.403 1.00 88.56 463 LEU A C 1
ATOM 3525 O O . LEU A 1 463 ? -9.128 -34.038 -1.687 1.00 88.56 463 LEU A O 1
ATOM 3529 N N . THR A 1 464 ? -7.299 -32.999 -0.880 1.00 87.81 464 THR A N 1
ATOM 3530 C CA . THR A 1 464 ? -7.888 -31.673 -0.665 1.00 87.81 464 THR A CA 1
ATOM 3531 C C . THR A 1 464 ? -7.309 -30.707 -1.694 1.00 87.81 464 THR A C 1
ATOM 3533 O O . THR A 1 464 ? -6.125 -30.385 -1.648 1.00 87.81 464 THR A O 1
ATOM 3536 N N . LYS A 1 465 ? -8.128 -30.248 -2.648 1.00 87.56 465 LYS A N 1
ATOM 3537 C CA . LYS A 1 465 ? -7.698 -29.279 -3.672 1.00 87.56 465 LYS A CA 1
ATOM 3538 C C . LYS A 1 465 ? -7.365 -27.930 -3.021 1.00 87.56 465 LYS A C 1
ATOM 3540 O O . LYS A 1 465 ? -8.149 -27.445 -2.205 1.00 87.56 465 LYS A O 1
ATOM 3545 N N . GLY A 1 466 ? -6.226 -27.340 -3.374 1.00 85.81 466 GLY A N 1
ATOM 3546 C CA . GLY A 1 466 ? -5.781 -26.037 -2.876 1.00 85.81 466 GLY A CA 1
ATOM 3547 C C . GLY A 1 466 ? -6.460 -24.854 -3.559 1.00 85.81 466 GLY A C 1
ATOM 3548 O O . GLY A 1 466 ? -7.039 -24.989 -4.637 1.00 85.81 466 GLY A O 1
ATOM 3549 N N . GLU A 1 467 ? -6.334 -23.678 -2.953 1.00 84.06 467 GLU A N 1
ATOM 3550 C CA . GLU A 1 467 ? -6.645 -22.406 -3.610 1.00 84.06 467 GLU A CA 1
ATOM 3551 C C . GLU A 1 467 ? -5.534 -22.013 -4.592 1.00 84.06 467 GLU A C 1
ATOM 3553 O O . GLU A 1 467 ? -4.375 -22.399 -4.427 1.00 84.06 467 GLU A O 1
ATOM 3558 N N . VAL A 1 468 ? -5.891 -21.251 -5.629 1.00 84.94 468 VAL A N 1
ATOM 3559 C CA . VAL A 1 468 ? -4.909 -20.667 -6.548 1.00 84.94 468 VAL A CA 1
ATOM 3560 C C . VAL A 1 468 ? -4.450 -19.332 -5.982 1.00 84.94 468 VAL A C 1
ATOM 3562 O O . VAL A 1 468 ? -5.250 -18.408 -5.868 1.00 84.94 468 VAL A O 1
ATOM 3565 N N . TRP A 1 469 ? -3.165 -19.238 -5.677 1.00 87.06 469 TRP A N 1
ATOM 3566 C CA . TRP A 1 469 ? -2.497 -18.028 -5.218 1.00 87.06 469 TRP A CA 1
ATOM 3567 C C . TRP A 1 469 ? -1.697 -17.398 -6.346 1.00 87.06 469 TRP A C 1
ATOM 3569 O O . TRP A 1 469 ? -1.275 -18.092 -7.277 1.00 87.06 469 TRP A O 1
ATOM 3579 N N . SER A 1 470 ? -1.441 -16.100 -6.249 1.00 80.69 470 SER A N 1
ATOM 3580 C CA . SER A 1 470 ? -0.582 -15.386 -7.190 1.00 80.69 470 SER A CA 1
ATOM 3581 C C . SER A 1 470 ? 0.551 -14.637 -6.498 1.00 80.69 470 SER A C 1
ATOM 3583 O O . SER A 1 470 ? 0.506 -14.360 -5.301 1.00 80.69 470 SER A O 1
ATOM 3585 N N . PHE A 1 471 ? 1.592 -14.307 -7.253 1.00 77.06 471 PHE A N 1
ATOM 3586 C CA . PHE A 1 471 ? 2.548 -13.278 -6.869 1.00 77.06 471 PHE A CA 1
ATOM 3587 C C . PHE A 1 471 ? 3.192 -12.655 -8.103 1.00 77.06 471 PHE A C 1
ATOM 3589 O O . PHE A 1 471 ? 3.347 -13.294 -9.148 1.00 77.06 471 PHE A O 1
ATOM 3596 N N . TRP A 1 472 ? 3.636 -11.414 -7.953 1.00 67.31 472 TRP A N 1
ATOM 3597 C CA . TRP A 1 472 ? 4.419 -10.710 -8.955 1.00 67.31 472 TRP A CA 1
ATOM 3598 C C . TRP A 1 472 ? 5.907 -10.912 -8.703 1.00 67.31 472 TRP A C 1
ATOM 3600 O O . TRP A 1 472 ? 6.418 -10.642 -7.616 1.00 67.31 472 TRP A O 1
ATOM 3610 N N . ALA A 1 473 ? 6.637 -11.343 -9.724 1.00 67.00 473 ALA A N 1
ATOM 3611 C CA . ALA A 1 473 ? 8.091 -11.294 -9.726 1.00 67.00 473 ALA A CA 1
ATOM 3612 C C . ALA A 1 473 ? 8.527 -9.906 -10.235 1.00 67.00 473 ALA A C 1
ATOM 3614 O O . ALA A 1 473 ? 8.861 -9.779 -11.405 1.00 67.00 473 ALA A O 1
ATOM 3615 N N . GLY A 1 474 ? 8.483 -8.833 -9.431 1.00 60.44 474 GLY A N 1
ATOM 3616 C CA . GLY A 1 474 ? 8.655 -7.461 -9.961 1.00 60.44 474 GLY A CA 1
ATOM 3617 C C . GLY A 1 474 ? 8.877 -6.337 -8.937 1.00 60.44 474 GLY A C 1
ATOM 3618 O O . GLY A 1 474 ? 9.229 -6.612 -7.798 1.00 60.44 474 GLY A O 1
ATOM 3619 N N . TYR A 1 475 ? 8.726 -5.067 -9.351 1.00 47.47 475 TYR A N 1
ATOM 3620 C CA . TYR A 1 475 ? 9.043 -3.866 -8.550 1.00 47.47 475 TYR A CA 1
ATOM 3621 C C . TYR A 1 475 ? 7.849 -3.234 -7.825 1.00 47.47 475 TYR A C 1
ATOM 3623 O O . TYR A 1 475 ? 6.723 -3.265 -8.308 1.00 47.47 475 TYR A O 1
ATOM 3631 N N . ASP A 1 476 ? 8.172 -2.515 -6.747 1.00 44.56 476 ASP A N 1
ATOM 3632 C CA . ASP A 1 476 ? 7.440 -1.344 -6.251 1.00 44.56 476 ASP A CA 1
ATOM 3633 C C . ASP A 1 476 ? 7.309 -0.291 -7.377 1.00 44.56 476 ASP A C 1
ATOM 3635 O O . ASP A 1 476 ? 8.305 0.324 -7.775 1.00 44.56 476 ASP A O 1
ATOM 3639 N N . VAL A 1 477 ? 6.113 -0.113 -7.947 1.00 42.50 477 VAL A N 1
ATOM 3640 C CA . VAL A 1 477 ? 5.859 0.872 -9.013 1.00 42.50 477 VAL A CA 1
ATOM 3641 C C . VAL A 1 477 ? 6.005 2.294 -8.461 1.00 42.50 477 VAL A C 1
ATOM 3643 O O . VAL A 1 477 ? 5.178 2.798 -7.708 1.00 42.50 477 VAL A O 1
ATOM 3646 N N . HIS A 1 478 ? 7.121 2.939 -8.802 1.00 48.81 478 HIS A N 1
ATOM 3647 C CA . HIS A 1 478 ? 7.371 4.343 -8.482 1.00 48.81 478 HIS A CA 1
ATOM 3648 C C . HIS A 1 478 ? 6.793 5.235 -9.591 1.00 48.81 478 HIS A C 1
ATOM 3650 O O . HIS A 1 478 ? 7.110 5.051 -10.764 1.00 48.81 478 HIS A O 1
ATOM 3656 N N . ASN A 1 479 ? 5.972 6.209 -9.188 1.00 55.66 479 ASN A N 1
ATOM 3657 C CA . ASN A 1 479 ? 5.022 6.949 -10.030 1.00 55.66 479 ASN A CA 1
ATOM 3658 C C . ASN A 1 479 ? 5.552 8.254 -10.666 1.00 55.66 479 ASN A C 1
ATOM 3660 O O . ASN A 1 479 ? 4.755 9.072 -11.130 1.00 55.66 479 ASN A O 1
ATOM 3664 N N . THR A 1 480 ? 6.862 8.513 -10.721 1.00 59.84 480 THR A N 1
ATOM 3665 C CA . THR A 1 480 ? 7.346 9.679 -11.480 1.00 59.84 480 THR A CA 1
ATOM 3666 C C . THR A 1 480 ? 7.399 9.351 -12.970 1.00 59.84 480 THR A C 1
ATOM 3668 O O . THR A 1 480 ? 8.239 8.593 -13.434 1.00 59.84 480 THR A O 1
ATOM 3671 N N . ARG A 1 481 ? 6.460 9.923 -13.734 1.00 76.06 481 ARG A N 1
ATOM 3672 C CA . ARG A 1 481 ? 6.389 9.780 -15.202 1.00 76.06 481 ARG A CA 1
ATOM 3673 C C . ARG A 1 481 ? 7.036 10.956 -15.929 1.00 76.06 481 ARG A C 1
ATOM 3675 O O . ARG A 1 481 ? 7.379 10.825 -17.093 1.00 76.06 481 ARG A O 1
ATOM 3682 N N . VAL A 1 482 ? 7.189 12.106 -15.270 1.00 89.00 482 VAL A N 1
ATOM 3683 C CA . VAL A 1 482 ? 7.631 13.371 -15.880 1.00 89.00 482 VAL A CA 1
ATOM 3684 C C . VAL A 1 482 ? 8.985 13.779 -15.317 1.00 89.00 482 VAL A C 1
ATOM 3686 O O . VAL A 1 482 ? 9.177 13.729 -14.108 1.00 89.00 482 VAL A O 1
ATOM 3689 N N . ALA A 1 483 ? 9.908 14.202 -16.176 1.00 91.12 483 ALA A N 1
ATOM 3690 C CA . ALA A 1 483 ? 11.186 14.777 -15.761 1.00 91.12 483 ALA A CA 1
ATOM 3691 C C . ALA A 1 483 ? 11.816 15.601 -16.890 1.00 91.12 483 ALA A C 1
ATOM 3693 O O . ALA A 1 483 ? 11.142 15.988 -17.844 1.00 91.12 483 ALA A O 1
ATOM 3694 N N . SER A 1 484 ? 13.108 15.898 -16.774 1.00 91.94 484 SER A N 1
ATOM 3695 C CA . SER A 1 484 ? 13.858 16.684 -17.749 1.00 91.94 484 SER A CA 1
ATOM 3696 C C . SER A 1 484 ? 15.300 16.198 -17.854 1.00 91.94 484 SER A C 1
ATOM 3698 O O . SER A 1 484 ? 15.706 15.222 -17.216 1.00 91.94 484 SER A O 1
ATOM 3700 N N . GLN A 1 485 ? 16.060 16.866 -18.709 1.00 90.81 485 GLN A N 1
ATOM 3701 C CA . GLN A 1 485 ? 17.384 16.447 -19.139 1.00 90.81 485 GLN A CA 1
ATOM 3702 C C . GLN A 1 485 ? 18.375 17.609 -19.174 1.00 90.81 485 GLN A C 1
ATOM 3704 O O . GLN A 1 485 ? 18.005 18.752 -19.468 1.00 90.81 485 GLN A O 1
ATOM 3709 N N . GLY A 1 486 ? 19.633 17.298 -18.856 1.00 86.38 486 GLY A N 1
ATOM 3710 C CA . GLY A 1 486 ? 20.743 18.243 -18.814 1.00 86.38 486 GLY A CA 1
ATOM 3711 C C . GLY A 1 486 ? 21.791 17.939 -19.881 1.00 86.38 486 GLY A C 1
ATOM 3712 O O . GLY A 1 486 ? 22.497 16.932 -19.803 1.00 86.38 486 GLY A O 1
ATOM 3713 N N . PHE A 1 487 ? 21.933 18.839 -20.856 1.00 82.12 487 PHE A N 1
ATOM 3714 C CA . PHE A 1 487 ? 22.908 18.731 -21.948 1.00 82.12 487 PHE A CA 1
ATOM 3715 C C . PHE A 1 487 ? 23.527 20.091 -22.274 1.00 82.12 487 PHE A C 1
ATOM 3717 O O . PHE A 1 487 ? 22.833 21.094 -22.146 1.00 82.12 487 PHE A O 1
ATOM 3724 N N . ASN A 1 488 ? 24.794 20.102 -22.719 1.00 74.50 488 ASN A N 1
ATOM 3725 C CA . ASN A 1 488 ? 25.494 21.193 -23.426 1.00 74.50 488 ASN A CA 1
ATOM 3726 C C . ASN A 1 488 ? 24.921 22.599 -23.186 1.00 74.50 488 ASN A C 1
ATOM 3728 O O . ASN A 1 488 ? 24.440 23.253 -24.112 1.00 74.50 488 ASN A O 1
ATOM 3732 N N . ALA A 1 489 ? 24.927 23.046 -21.930 1.00 78.62 489 ALA A N 1
ATOM 3733 C CA . ALA A 1 489 ? 24.287 24.300 -21.575 1.00 78.62 489 ALA A CA 1
ATOM 3734 C C . ALA A 1 489 ? 25.053 25.483 -22.175 1.00 78.62 489 ALA A C 1
ATOM 3736 O O . ALA A 1 489 ? 26.267 25.598 -22.008 1.00 78.62 489 ALA A O 1
ATOM 3737 N N . TRP A 1 490 ? 24.327 26.400 -22.814 1.00 79.69 490 TRP A N 1
ATOM 3738 C CA . TRP A 1 490 ? 24.892 27.643 -23.343 1.00 79.69 490 TRP A CA 1
ATOM 3739 C C . TRP A 1 490 ? 25.348 28.609 -22.230 1.00 79.69 490 TRP A C 1
ATOM 3741 O O . TRP A 1 490 ? 26.034 29.592 -22.485 1.00 79.69 490 TRP A O 1
ATOM 3751 N N . TYR A 1 491 ? 24.984 28.354 -20.976 1.00 84.12 491 TYR A N 1
ATOM 3752 C CA . TYR A 1 491 ? 25.403 29.148 -19.824 1.00 84.12 491 TYR A CA 1
ATOM 3753 C C . TYR A 1 491 ? 25.471 28.289 -18.563 1.00 84.12 491 TYR A C 1
ATOM 3755 O O . TYR A 1 491 ? 24.931 27.184 -18.494 1.00 84.12 491 TYR A O 1
ATOM 3763 N N . LYS A 1 492 ? 26.126 28.841 -17.542 1.00 83.06 492 LYS A N 1
ATOM 3764 C CA . LYS A 1 492 ? 26.096 28.357 -16.163 1.00 83.06 492 LYS A CA 1
ATOM 3765 C C . LYS A 1 492 ? 25.529 29.474 -15.295 1.00 83.06 492 LYS A C 1
ATOM 3767 O O . LYS A 1 492 ? 25.957 30.618 -15.441 1.00 83.06 492 LYS A O 1
ATOM 3772 N N . VAL A 1 493 ? 24.583 29.149 -14.417 1.00 84.88 493 VAL A N 1
ATOM 3773 C CA . VAL A 1 493 ? 24.059 30.109 -13.432 1.00 84.88 493 VAL A CA 1
ATOM 3774 C C . VAL A 1 493 ? 25.087 30.299 -12.313 1.00 84.88 493 VAL A C 1
ATOM 3776 O O . VAL A 1 493 ? 25.419 31.429 -11.965 1.00 84.88 493 VAL A O 1
ATOM 3779 N N . ASP A 1 494 ? 25.652 29.198 -11.813 1.00 84.25 494 ASP A N 1
ATOM 3780 C CA . ASP A 1 494 ? 26.831 29.186 -10.947 1.00 84.25 494 ASP A CA 1
ATOM 3781 C C . ASP A 1 494 ? 28.093 28.940 -11.802 1.00 84.25 494 ASP A C 1
ATOM 3783 O O . ASP A 1 494 ? 28.271 27.840 -12.335 1.00 84.25 494 ASP A O 1
ATOM 3787 N N . PRO A 1 495 ? 28.980 29.934 -11.980 1.00 80.69 495 PRO A N 1
ATOM 3788 C CA . PRO A 1 495 ? 30.167 29.780 -12.818 1.00 80.69 495 PRO A CA 1
ATOM 3789 C C . PRO A 1 495 ? 31.194 28.782 -12.254 1.00 80.69 495 PRO A C 1
ATOM 3791 O O . PRO A 1 495 ? 32.007 28.271 -13.028 1.00 80.69 495 PRO A O 1
ATOM 3794 N N . ASP A 1 496 ? 31.154 28.483 -10.951 1.00 80.44 496 ASP A N 1
ATOM 3795 C CA . ASP A 1 496 ? 32.134 27.631 -10.269 1.00 80.44 496 ASP A CA 1
ATOM 3796 C C . ASP A 1 496 ? 31.731 26.144 -10.259 1.00 80.44 496 ASP A C 1
ATOM 3798 O O . ASP A 1 496 ? 32.558 25.275 -9.970 1.00 80.44 496 ASP A O 1
ATOM 3802 N N . LYS A 1 497 ? 30.480 25.824 -10.618 1.00 79.75 497 LYS A N 1
ATOM 3803 C CA . LYS A 1 497 ? 29.958 24.450 -10.658 1.00 79.75 497 LYS A CA 1
ATOM 3804 C C . LYS A 1 497 ? 29.833 23.927 -12.093 1.00 79.75 497 LYS A C 1
ATOM 3806 O O . LYS A 1 497 ? 29.551 24.670 -13.034 1.00 79.75 497 LYS A O 1
ATOM 3811 N N . ALA A 1 498 ? 30.014 22.622 -12.295 1.00 80.81 498 ALA A N 1
ATOM 3812 C CA . ALA A 1 498 ? 29.787 22.009 -13.603 1.00 80.81 498 ALA A CA 1
ATOM 3813 C C . ALA A 1 498 ? 28.310 22.134 -14.025 1.00 80.81 498 ALA A C 1
ATOM 3815 O O . ALA A 1 498 ? 27.409 22.047 -13.190 1.00 80.81 498 ALA A O 1
ATOM 3816 N N . TRP A 1 499 ? 28.049 22.337 -15.321 1.00 83.25 499 TRP A N 1
ATOM 3817 C CA . TRP A 1 499 ? 26.684 22.557 -15.813 1.00 83.25 499 TRP A CA 1
ATOM 3818 C C . TRP A 1 499 ? 25.797 21.320 -15.633 1.00 83.25 499 TRP A C 1
ATOM 3820 O O . TRP A 1 499 ? 24.604 21.471 -15.385 1.00 83.25 499 TRP A O 1
ATOM 3830 N N . VAL A 1 500 ? 26.354 20.107 -15.751 1.00 85.69 500 VAL A N 1
ATOM 3831 C CA . VAL A 1 500 ? 25.587 18.860 -15.598 1.00 85.69 500 VAL A CA 1
ATOM 3832 C C . VAL A 1 500 ? 25.193 18.622 -14.146 1.00 85.69 500 VAL A C 1
ATOM 3834 O O . VAL A 1 500 ? 24.089 18.161 -13.881 1.00 85.69 500 VAL A O 1
ATOM 3837 N N . GLU A 1 501 ? 26.070 18.998 -13.214 1.00 86.19 501 GLU A N 1
ATOM 3838 C CA . GLU A 1 501 ? 25.837 18.904 -11.775 1.00 86.19 501 GLU A CA 1
ATOM 3839 C C . GLU A 1 501 ? 24.768 19.907 -11.335 1.00 86.19 501 GLU A C 1
ATOM 3841 O O . GLU A 1 501 ? 23.813 19.516 -10.677 1.00 86.19 501 GLU A O 1
ATOM 3846 N N . GLN A 1 502 ? 24.854 21.165 -11.785 1.00 87.31 502 GLN A N 1
ATOM 3847 C CA . GLN A 1 502 ? 23.818 22.176 -11.522 1.00 87.31 502 GLN A CA 1
ATOM 3848 C C . GLN A 1 502 ? 22.451 21.779 -12.081 1.00 87.31 502 GLN A C 1
ATOM 3850 O O . GLN A 1 502 ? 21.433 21.953 -11.421 1.00 87.31 502 GLN A O 1
ATOM 3855 N N . GLN A 1 503 ? 22.405 21.256 -13.308 1.00 90.00 503 GLN A N 1
ATOM 3856 C CA . GLN A 1 503 ? 21.142 20.823 -13.906 1.00 90.00 503 GLN A CA 1
ATOM 3857 C C . GLN A 1 503 ? 20.556 19.610 -13.170 1.00 90.00 503 GLN A C 1
ATOM 3859 O O . GLN A 1 503 ? 19.347 19.557 -12.965 1.00 90.00 503 GLN A O 1
ATOM 3864 N N . ALA A 1 504 ? 21.395 18.681 -12.706 1.00 88.25 504 ALA A N 1
ATOM 3865 C CA . ALA A 1 504 ? 20.960 17.565 -11.873 1.00 88.25 504 ALA A CA 1
ATOM 3866 C C . ALA A 1 504 ? 20.403 18.048 -10.519 1.00 88.25 504 ALA A C 1
ATOM 3868 O O . ALA A 1 504 ? 19.338 17.604 -10.093 1.00 88.25 504 ALA A O 1
ATOM 3869 N N . GLU A 1 505 ? 21.062 19.015 -9.876 1.00 83.25 505 GLU A N 1
ATOM 3870 C CA . GLU A 1 505 ? 20.552 19.655 -8.658 1.00 83.25 505 GLU A CA 1
ATOM 3871 C C . GLU A 1 505 ? 19.191 20.311 -8.901 1.00 83.25 505 GLU A C 1
ATOM 3873 O O . GLU A 1 505 ? 18.265 20.058 -8.139 1.00 83.25 505 GLU A O 1
ATOM 3878 N N . ILE A 1 506 ? 19.022 21.052 -10.002 1.00 83.19 506 ILE A N 1
ATOM 3879 C CA . ILE A 1 506 ? 17.731 21.649 -10.375 1.00 83.19 506 ILE A CA 1
ATOM 3880 C C . ILE A 1 506 ? 16.655 20.572 -10.578 1.00 83.19 506 ILE A C 1
ATOM 3882 O O . ILE A 1 506 ? 15.517 20.756 -10.153 1.00 83.19 506 ILE A O 1
ATOM 3886 N N . ALA A 1 507 ? 16.985 19.431 -11.192 1.00 83.81 507 ALA A N 1
ATOM 3887 C CA . ALA A 1 507 ? 16.034 18.329 -11.350 1.00 83.81 507 ALA A CA 1
ATOM 3888 C C . ALA A 1 507 ? 15.571 17.776 -9.988 1.00 83.81 507 ALA A C 1
ATOM 3890 O O . ALA A 1 507 ? 14.367 17.601 -9.774 1.00 83.81 507 ALA A O 1
ATOM 3891 N N . LEU A 1 508 ? 16.498 17.562 -9.046 1.00 74.81 508 LEU A N 1
ATOM 3892 C CA . LEU A 1 508 ? 16.166 17.169 -7.670 1.00 74.81 508 LEU A CA 1
ATOM 3893 C C . LEU A 1 508 ? 15.351 18.255 -6.955 1.00 74.81 508 LEU A C 1
ATOM 3895 O O . LEU A 1 508 ? 14.366 17.940 -6.291 1.00 74.81 508 LEU A O 1
ATOM 3899 N N . GLU A 1 509 ? 15.711 19.528 -7.135 1.00 72.12 509 GLU A N 1
ATOM 3900 C CA . GLU A 1 509 ? 14.978 20.690 -6.616 1.00 72.12 509 GLU A CA 1
ATOM 3901 C C . GLU A 1 509 ? 13.574 20.830 -7.202 1.00 72.12 509 GLU A C 1
ATOM 3903 O O . GLU A 1 509 ? 12.764 21.560 -6.649 1.00 72.12 509 GLU A O 1
ATOM 3908 N N . MET A 1 510 ? 13.255 20.178 -8.316 1.00 73.25 510 MET A N 1
ATOM 3909 C CA . MET A 1 510 ? 11.890 20.114 -8.842 1.00 73.25 510 MET A CA 1
ATOM 3910 C C . MET A 1 510 ? 11.104 18.922 -8.287 1.00 73.25 510 MET A C 1
ATOM 3912 O O . MET A 1 510 ? 9.891 18.854 -8.481 1.00 73.25 510 MET A O 1
ATOM 3916 N N . GLY A 1 511 ? 11.775 17.993 -7.600 1.00 72.44 511 GLY A N 1
ATOM 3917 C CA . GLY A 1 511 ? 11.208 16.730 -7.132 1.00 72.44 511 GLY A CA 1
ATOM 3918 C C . GLY A 1 511 ? 11.265 15.602 -8.166 1.00 72.44 511 GLY A C 1
ATOM 3919 O O . GLY A 1 511 ? 10.471 14.668 -8.066 1.00 72.44 511 GLY A O 1
ATOM 3920 N N . CYS A 1 512 ? 12.155 15.682 -9.164 1.00 78.12 512 CYS A N 1
ATOM 3921 C CA . CYS A 1 512 ? 12.346 14.601 -10.133 1.00 78.12 512 CYS A CA 1
ATOM 3922 C C . CYS A 1 512 ? 13.045 13.402 -9.476 1.00 78.12 512 CYS A C 1
ATOM 3924 O O . CYS A 1 512 ? 14.090 13.562 -8.849 1.00 78.12 512 CYS A O 1
ATOM 3926 N N . GLU A 1 513 ? 12.547 12.188 -9.720 1.00 78.38 513 GLU A N 1
ATOM 3927 C CA . GLU A 1 513 ? 13.302 10.952 -9.446 1.00 78.38 513 GLU A CA 1
ATOM 3928 C C . GLU A 1 513 ? 14.027 10.433 -10.706 1.00 78.38 513 GLU A C 1
ATOM 3930 O O . GLU A 1 513 ? 14.734 9.426 -10.641 1.00 78.38 513 GLU A O 1
ATOM 3935 N N . ILE A 1 514 ? 13.864 11.115 -11.848 1.00 89.88 514 ILE A N 1
ATOM 3936 C CA . ILE A 1 514 ? 14.485 10.776 -13.131 1.00 89.88 514 ILE A CA 1
ATOM 3937 C C . ILE A 1 514 ? 15.421 11.905 -13.569 1.00 89.88 514 ILE A C 1
ATOM 3939 O O . ILE A 1 514 ? 15.040 13.076 -13.523 1.00 89.88 514 ILE A O 1
ATOM 3943 N N . TYR A 1 515 ? 16.605 11.558 -14.071 1.00 93.25 515 TYR A N 1
ATOM 3944 C CA . TYR A 1 515 ? 17.493 12.512 -14.732 1.00 93.25 515 TYR A CA 1
ATOM 3945 C C . TYR A 1 515 ? 18.156 11.899 -15.959 1.00 93.25 515 TYR A C 1
ATOM 3947 O O . TYR A 1 515 ? 18.626 10.760 -15.926 1.00 93.25 515 TYR A O 1
ATOM 3955 N N . LYS A 1 516 ? 18.189 12.663 -17.055 1.00 95.62 516 LYS A N 1
ATOM 3956 C CA . LYS A 1 516 ? 18.833 12.266 -18.309 1.00 95.62 516 LYS A CA 1
ATOM 3957 C C . LYS A 1 516 ? 19.989 13.206 -18.636 1.00 95.62 516 LYS A C 1
ATOM 3959 O O . LYS A 1 516 ? 19.820 14.423 -18.617 1.00 95.62 516 LYS A O 1
ATOM 3964 N N . PHE A 1 517 ? 21.150 12.644 -18.953 1.00 92.81 517 PHE A N 1
ATOM 3965 C CA . PHE A 1 517 ? 22.339 13.398 -19.356 1.00 92.81 517 PHE A CA 1
ATOM 3966 C C . PHE A 1 517 ? 23.179 12.611 -20.370 1.00 92.81 517 PHE A C 1
ATOM 3968 O O . PHE A 1 517 ? 22.833 11.496 -20.761 1.00 92.81 517 PHE A O 1
ATOM 3975 N N . GLN A 1 518 ? 24.275 13.201 -20.848 1.00 88.31 518 GLN A N 1
ATOM 3976 C CA . GLN A 1 518 ? 25.176 12.567 -21.815 1.00 88.31 518 GLN A CA 1
ATOM 3977 C C . GLN A 1 518 ? 26.548 12.267 -21.205 1.00 88.31 518 GLN A C 1
ATOM 3979 O O . GLN A 1 518 ? 27.122 13.095 -20.505 1.00 88.31 518 GLN A O 1
ATOM 3984 N N . LEU A 1 519 ? 27.100 11.107 -21.548 1.00 86.94 519 LEU A N 1
ATOM 3985 C CA . LEU A 1 519 ? 28.459 10.680 -21.244 1.00 86.94 519 LEU A CA 1
ATOM 3986 C C . LEU A 1 519 ? 29.154 10.349 -22.575 1.00 86.94 519 LEU A C 1
ATOM 3988 O O . LEU A 1 519 ? 29.028 9.245 -23.103 1.00 86.94 519 LEU A O 1
ATOM 3992 N N . LYS A 1 520 ? 29.841 11.339 -23.156 1.00 77.44 520 LYS A N 1
ATOM 3993 C CA . LYS A 1 520 ? 30.474 11.265 -24.487 1.00 77.44 520 LYS A CA 1
ATOM 3994 C C . LYS A 1 520 ? 31.924 11.789 -24.459 1.00 77.44 520 LYS A C 1
ATOM 3996 O O . LYS A 1 520 ? 32.290 12.449 -23.485 1.00 77.44 520 LYS A O 1
ATOM 4001 N N . PRO A 1 521 ? 32.748 11.532 -25.496 1.00 69.62 521 PRO A N 1
ATOM 4002 C CA . PRO A 1 521 ? 34.092 12.105 -25.606 1.00 69.62 521 PRO A CA 1
ATOM 4003 C C . PRO A 1 521 ? 34.085 13.633 -25.651 1.00 69.62 521 PRO A C 1
ATOM 4005 O O . PRO A 1 521 ? 33.231 14.232 -26.309 1.00 69.62 521 PRO A O 1
ATOM 4008 N N . ASP A 1 522 ? 35.117 14.250 -25.075 1.00 60.47 522 ASP A N 1
ATOM 4009 C CA . ASP A 1 522 ? 35.387 15.684 -25.205 1.00 60.47 522 ASP A CA 1
ATOM 4010 C C . ASP A 1 522 ? 35.964 15.979 -26.600 1.00 60.47 522 ASP A C 1
ATOM 4012 O O . ASP A 1 522 ? 37.156 16.234 -26.768 1.00 60.47 522 ASP A O 1
ATOM 4016 N N . LYS A 1 523 ? 35.151 15.907 -27.658 1.00 48.94 523 LYS A N 1
ATOM 4017 C CA . LYS A 1 523 ? 35.545 16.569 -28.909 1.00 48.94 523 LYS A CA 1
ATOM 4018 C C . LYS A 1 523 ? 35.366 18.065 -28.690 1.00 48.94 523 LYS A C 1
ATOM 4020 O O . LYS A 1 523 ? 34.320 18.465 -28.206 1.00 48.94 523 LYS A O 1
ATOM 4025 N N . ASN A 1 524 ? 36.391 18.849 -29.036 1.00 41.50 524 ASN A N 1
ATOM 4026 C CA . ASN A 1 524 ? 36.435 20.317 -29.017 1.00 41.50 524 ASN A CA 1
ATOM 4027 C C . ASN A 1 524 ? 35.151 20.963 -29.580 1.00 41.50 524 ASN A C 1
ATOM 4029 O O . ASN A 1 524 ? 35.120 21.408 -30.729 1.00 41.50 524 ASN A O 1
ATOM 4033 N N . GLU A 1 525 ? 34.093 21.040 -28.783 1.00 41.56 525 GLU A N 1
ATOM 4034 C CA . GLU A 1 525 ? 32.983 21.938 -29.034 1.00 41.56 525 GLU A CA 1
ATOM 4035 C C . GLU A 1 525 ? 33.518 23.315 -28.636 1.00 41.56 525 GLU A C 1
ATOM 4037 O O . GLU A 1 525 ? 33.701 23.623 -27.460 1.00 41.56 525 GLU A O 1
ATOM 4042 N N . ASN A 1 526 ? 33.931 24.084 -29.647 1.00 38.22 526 ASN A N 1
ATOM 4043 C CA . ASN A 1 526 ? 34.420 25.449 -29.502 1.00 38.22 526 ASN A CA 1
ATOM 4044 C C . ASN A 1 526 ? 33.331 26.317 -28.858 1.00 38.22 526 ASN A C 1
ATOM 4046 O O . ASN A 1 526 ? 32.570 26.981 -29.561 1.00 38.22 526 ASN A O 1
ATOM 4050 N N . TYR A 1 527 ? 33.280 26.349 -27.534 1.00 45.00 527 TYR A N 1
ATOM 4051 C CA . TYR A 1 527 ? 32.613 27.409 -26.806 1.00 45.00 527 TYR A CA 1
ATOM 4052 C C . TYR A 1 527 ? 33.693 28.360 -26.297 1.00 45.00 527 TYR A C 1
ATOM 4054 O O . TYR A 1 527 ? 34.376 28.102 -25.307 1.00 45.00 527 TYR A O 1
ATOM 4062 N N . GLU A 1 528 ? 33.900 29.454 -27.032 1.00 38.81 528 GLU A N 1
ATOM 4063 C CA . GLU A 1 528 ? 34.907 30.485 -26.745 1.00 38.81 528 GLU A CA 1
ATOM 4064 C C . GLU A 1 528 ? 34.646 31.263 -25.426 1.00 38.81 528 GLU A C 1
ATOM 4066 O O . GLU A 1 528 ? 35.357 32.227 -25.145 1.00 38.81 528 GLU A O 1
ATOM 4071 N N . ASP A 1 529 ? 33.665 30.872 -24.596 1.00 40.94 529 ASP A N 1
ATOM 4072 C CA . ASP A 1 529 ? 33.126 31.686 -23.492 1.00 40.94 529 ASP A CA 1
ATOM 4073 C C . ASP A 1 529 ? 33.145 31.063 -22.075 1.00 40.94 529 ASP A C 1
ATOM 4075 O O . ASP A 1 529 ? 32.642 31.682 -21.139 1.00 40.94 529 ASP A O 1
ATOM 4079 N N . GLY A 1 530 ? 33.767 29.896 -21.857 1.00 44.41 530 GLY A N 1
ATOM 4080 C CA . GLY A 1 530 ? 33.893 29.301 -20.508 1.00 44.41 530 GLY A CA 1
ATOM 4081 C C . GLY A 1 530 ? 32.732 28.390 -20.067 1.00 44.41 530 GLY A C 1
ATOM 4082 O O . GLY A 1 530 ? 32.675 27.946 -18.915 1.00 44.41 530 GLY A O 1
ATOM 4083 N N . THR A 1 531 ? 31.833 28.048 -20.990 1.00 49.09 531 THR A N 1
ATOM 4084 C CA . THR A 1 531 ? 30.770 27.037 -20.815 1.00 49.09 531 THR A CA 1
ATOM 4085 C C . THR A 1 531 ? 31.265 25.595 -20.928 1.00 49.09 531 THR A C 1
ATOM 4087 O O . THR A 1 531 ? 30.581 24.685 -20.458 1.00 49.09 531 THR A O 1
ATOM 4090 N N . ALA A 1 532 ? 32.491 25.386 -21.429 1.00 52.81 532 ALA A N 1
ATOM 4091 C CA . ALA A 1 532 ? 33.177 24.100 -21.359 1.00 52.81 532 ALA A CA 1
ATOM 4092 C C . ALA A 1 532 ? 33.143 23.556 -19.919 1.00 52.81 532 ALA A C 1
ATOM 4094 O O . ALA A 1 532 ? 33.337 24.284 -18.934 1.00 52.81 532 ALA A O 1
ATOM 4095 N N . GLU A 1 533 ? 32.831 22.271 -19.785 1.00 55.69 533 GLU A N 1
ATOM 4096 C CA . GLU A 1 533 ? 32.899 21.576 -18.505 1.00 55.69 533 GLU A CA 1
ATOM 4097 C C . GLU A 1 533 ? 34.330 21.708 -17.962 1.00 55.69 533 GLU A C 1
ATOM 4099 O O . GLU A 1 533 ? 35.273 21.657 -18.761 1.00 55.69 533 GLU A O 1
ATOM 4104 N N . PRO A 1 534 ? 34.539 21.961 -16.656 1.00 47.81 534 PRO A N 1
ATOM 4105 C CA . PRO A 1 534 ? 35.889 22.087 -16.138 1.00 47.81 534 PRO A CA 1
ATOM 4106 C C . PRO A 1 534 ? 36.662 20.803 -16.447 1.00 47.81 534 PRO A C 1
ATOM 4108 O O . PRO A 1 534 ? 36.424 19.757 -15.851 1.00 47.81 534 PRO A O 1
ATOM 4111 N N . GLN A 1 535 ? 37.604 20.905 -17.386 1.00 53.31 535 GLN A N 1
ATOM 4112 C CA . GLN A 1 535 ? 38.690 19.953 -17.550 1.00 53.31 535 GLN A CA 1
ATOM 4113 C C . GLN A 1 535 ? 39.490 20.017 -16.252 1.00 53.31 535 GLN A C 1
ATOM 4115 O O . GLN A 1 535 ? 40.343 20.891 -16.076 1.00 53.31 535 GLN A O 1
ATOM 4120 N N . THR A 1 536 ? 39.172 19.171 -15.277 1.00 45.31 536 THR A N 1
ATOM 4121 C CA . THR A 1 536 ? 39.955 19.138 -14.048 1.00 45.31 536 THR A CA 1
ATOM 4122 C C . THR A 1 536 ? 41.289 18.492 -14.371 1.00 45.31 536 THR A C 1
ATOM 4124 O O . THR A 1 536 ? 41.364 17.287 -14.564 1.00 45.31 536 THR A O 1
ATOM 4127 N N . ALA A 1 537 ? 42.293 19.352 -14.540 1.00 44.66 537 ALA A N 1
ATOM 4128 C CA . ALA A 1 537 ? 43.651 19.381 -13.986 1.00 44.66 537 ALA A CA 1
ATOM 4129 C C . ALA A 1 537 ? 44.245 18.174 -13.208 1.00 44.66 537 ALA A C 1
ATOM 4131 O O . ALA A 1 537 ? 45.277 18.365 -12.566 1.00 44.66 537 ALA A O 1
ATOM 4132 N N . ASP A 1 538 ? 43.694 16.963 -13.274 1.00 44.09 538 ASP A N 1
ATOM 4133 C CA . ASP A 1 538 ? 44.244 15.763 -12.648 1.00 44.09 538 ASP A CA 1
ATOM 4134 C C . ASP A 1 538 ? 44.672 14.751 -13.714 1.00 44.09 538 ASP A C 1
ATOM 4136 O O . ASP A 1 538 ? 43.961 14.426 -14.659 1.00 44.09 538 ASP A O 1
ATOM 4140 N N . THR A 1 539 ? 45.907 14.292 -13.581 1.00 45.12 539 THR A N 1
ATOM 4141 C CA . THR A 1 539 ? 46.732 13.618 -14.592 1.00 45.12 539 THR A CA 1
ATOM 4142 C C . THR A 1 539 ? 46.332 12.167 -14.913 1.00 45.12 539 THR A C 1
ATOM 4144 O O . THR A 1 539 ? 47.188 11.380 -15.322 1.00 45.12 539 THR A O 1
ATOM 4147 N N . ALA A 1 540 ? 45.076 11.775 -14.694 1.00 60.31 540 ALA A N 1
ATOM 4148 C CA . ALA A 1 540 ? 44.603 10.410 -14.918 1.00 60.31 540 ALA A CA 1
ATOM 4149 C C . ALA A 1 540 ? 44.031 10.241 -16.338 1.00 60.31 540 ALA A C 1
ATOM 4151 O O . ALA A 1 540 ? 43.205 11.024 -16.799 1.00 60.31 540 ALA A O 1
ATOM 4152 N N . GLU A 1 541 ? 44.497 9.218 -17.053 1.00 75.56 541 GLU A N 1
ATOM 4153 C CA . GLU A 1 541 ? 44.134 8.958 -18.449 1.00 75.56 541 GLU A CA 1
ATOM 4154 C C . GLU A 1 541 ? 42.666 8.499 -18.561 1.00 75.56 541 GLU A C 1
ATOM 4156 O O . GLU A 1 541 ? 42.270 7.510 -17.942 1.00 75.56 541 GLU A O 1
ATOM 4161 N N . VAL A 1 542 ? 41.847 9.207 -19.346 1.00 81.50 542 VAL A N 1
ATOM 4162 C CA . VAL A 1 542 ? 40.482 8.782 -19.703 1.00 81.50 542 VAL A CA 1
ATOM 4163 C C . VAL A 1 542 ? 40.572 7.938 -20.974 1.00 81.50 542 VAL A C 1
ATOM 4165 O O . VAL A 1 542 ? 40.809 8.466 -22.057 1.00 81.50 542 VAL A O 1
ATOM 4168 N N . THR A 1 543 ? 40.417 6.622 -20.836 1.00 86.69 543 THR A N 1
ATOM 4169 C CA . THR A 1 543 ? 40.600 5.631 -21.920 1.00 86.69 543 THR A CA 1
ATOM 4170 C C . THR A 1 543 ? 39.327 4.856 -22.262 1.00 86.69 543 THR A C 1
ATOM 4172 O O . THR A 1 543 ? 39.281 4.167 -23.274 1.00 86.69 543 THR A O 1
ATOM 4175 N N . SER A 1 544 ? 38.300 4.966 -21.421 1.00 90.25 544 SER A N 1
ATOM 4176 C CA . SER A 1 544 ? 37.007 4.285 -21.530 1.00 90.25 544 SER A CA 1
ATOM 4177 C C . SER A 1 544 ? 35.915 5.053 -20.783 1.00 90.25 544 SER A C 1
ATOM 4179 O O . SER A 1 544 ? 36.224 5.851 -19.890 1.00 90.25 544 SER A O 1
ATOM 4181 N N . LEU A 1 545 ? 34.643 4.764 -21.074 1.00 91.12 545 LEU A N 1
ATOM 4182 C CA . LEU A 1 545 ? 33.486 5.250 -20.310 1.00 91.12 545 LEU A CA 1
ATOM 4183 C C . LEU A 1 545 ? 33.645 5.052 -18.791 1.00 91.12 545 LEU A C 1
ATOM 4185 O O . LEU A 1 545 ? 33.387 5.981 -18.026 1.00 91.12 545 LEU A O 1
ATOM 4189 N N . LEU A 1 546 ? 34.130 3.884 -18.354 1.00 92.56 546 LEU A N 1
ATOM 4190 C CA . LEU A 1 546 ? 34.377 3.595 -16.938 1.00 92.56 546 LEU A CA 1
ATOM 4191 C C . LEU A 1 546 ? 35.423 4.542 -16.339 1.00 92.56 546 LEU A C 1
ATOM 4193 O O . LEU A 1 546 ? 35.173 5.198 -15.330 1.00 92.56 546 LEU A O 1
ATOM 4197 N N . THR A 1 547 ? 36.583 4.674 -16.988 1.00 89.69 547 THR A N 1
ATOM 4198 C CA . THR A 1 547 ? 37.623 5.598 -16.506 1.00 89.69 547 THR A CA 1
ATOM 4199 C C . THR A 1 547 ? 37.173 7.055 -16.567 1.00 89.69 547 THR A C 1
ATOM 4201 O O . THR A 1 547 ? 37.635 7.854 -15.764 1.00 89.69 547 THR A O 1
ATOM 4204 N N . ARG A 1 548 ? 36.246 7.421 -17.464 1.00 86.19 548 ARG A N 1
ATOM 4205 C CA . ARG A 1 548 ? 35.650 8.762 -17.481 1.00 86.19 548 ARG A CA 1
ATOM 4206 C C . ARG A 1 548 ? 34.836 9.014 -16.216 1.00 86.19 548 ARG A C 1
ATOM 4208 O O . ARG A 1 548 ? 34.996 10.071 -15.617 1.00 86.19 548 ARG A O 1
ATOM 4215 N N . VAL A 1 549 ? 34.015 8.051 -15.797 1.00 89.25 549 VAL A N 1
ATOM 4216 C CA . VAL A 1 549 ? 33.261 8.139 -14.537 1.00 89.25 549 VAL A CA 1
ATOM 4217 C C . VAL A 1 549 ? 34.205 8.223 -13.335 1.00 89.25 549 VAL A C 1
ATOM 4219 O O . VAL A 1 549 ? 34.051 9.111 -12.504 1.00 89.25 549 VAL A O 1
ATOM 4222 N N . GLN A 1 550 ? 35.224 7.362 -13.286 1.00 86.38 550 GLN A N 1
ATOM 4223 C CA . GLN A 1 550 ? 36.136 7.256 -12.142 1.00 86.38 550 GLN A CA 1
ATOM 4224 C C . GLN A 1 550 ? 37.132 8.420 -12.026 1.00 86.38 550 GLN A C 1
ATOM 4226 O O . GLN A 1 550 ? 37.457 8.846 -10.919 1.00 86.38 550 GLN A O 1
ATOM 4231 N N . ASN A 1 551 ? 37.637 8.933 -13.153 1.00 85.00 551 ASN A N 1
ATOM 4232 C CA . ASN A 1 551 ? 38.722 9.920 -13.168 1.00 85.00 551 ASN A CA 1
ATOM 4233 C C . ASN A 1 551 ? 38.228 11.364 -13.304 1.00 85.00 551 ASN A C 1
ATOM 4235 O O . ASN A 1 551 ? 39.007 12.285 -13.062 1.00 85.00 551 ASN A O 1
ATOM 4239 N N . VAL A 1 552 ? 36.969 11.587 -13.697 1.00 81.06 552 VAL A N 1
ATOM 4240 C CA . VAL A 1 552 ? 36.388 12.931 -13.815 1.00 81.06 552 VAL A CA 1
ATOM 4241 C C . VAL A 1 552 ? 35.274 13.076 -12.768 1.00 81.06 552 VAL A C 1
ATOM 4243 O O . VAL A 1 552 ? 34.146 12.635 -13.000 1.00 81.06 552 VAL A O 1
ATOM 4246 N N . PRO A 1 553 ? 35.558 13.722 -11.617 1.00 81.75 553 PRO A N 1
ATOM 4247 C CA . PRO A 1 553 ? 34.707 13.653 -10.427 1.00 81.75 553 PRO A CA 1
ATOM 4248 C C . PRO A 1 553 ? 33.242 14.069 -10.608 1.00 81.75 553 PRO A C 1
ATOM 4250 O O . PRO A 1 553 ? 32.395 13.647 -9.829 1.00 81.75 553 PRO A O 1
ATOM 4253 N N . VAL A 1 554 ? 32.921 14.911 -11.597 1.00 81.62 554 VAL A N 1
ATOM 4254 C CA . VAL A 1 554 ? 31.538 15.360 -11.829 1.00 81.62 554 VAL A CA 1
ATOM 4255 C C . VAL A 1 554 ? 30.607 14.210 -12.223 1.00 81.62 554 VAL A C 1
ATOM 4257 O O . VAL A 1 554 ? 29.475 14.169 -11.754 1.00 81.62 554 VAL A O 1
ATOM 4260 N N . TRP A 1 555 ? 31.074 13.253 -13.031 1.00 86.38 555 TRP A N 1
ATOM 4261 C CA . TRP A 1 555 ? 30.232 12.144 -13.487 1.00 86.38 555 TRP A CA 1
ATOM 4262 C C . TRP A 1 555 ? 29.921 11.184 -12.346 1.00 86.38 555 TRP A C 1
ATOM 4264 O O . TRP A 1 555 ? 28.774 10.772 -12.209 1.00 86.38 555 TRP A O 1
ATOM 4274 N N . GLN A 1 556 ? 30.910 10.905 -11.491 1.00 84.44 556 GLN A N 1
ATOM 4275 C CA . GLN A 1 556 ? 30.707 10.175 -10.241 1.00 84.44 556 GLN A CA 1
ATOM 4276 C C . GLN A 1 556 ? 29.670 10.885 -9.359 1.00 84.44 556 GLN A C 1
ATOM 4278 O O . GLN A 1 556 ? 28.679 10.276 -8.974 1.00 84.44 556 GLN A O 1
ATOM 4283 N N . ARG A 1 557 ? 29.835 12.198 -9.116 1.00 85.12 557 ARG A N 1
ATOM 4284 C CA . ARG A 1 557 ? 28.889 12.975 -8.295 1.00 85.12 557 ARG A CA 1
ATOM 4285 C C . ARG A 1 557 ? 27.461 12.914 -8.833 1.00 85.12 557 ARG A C 1
ATOM 4287 O O . ARG A 1 557 ? 26.540 12.706 -8.054 1.00 85.12 557 ARG A O 1
ATOM 4294 N N . VAL A 1 558 ? 27.267 13.074 -10.144 1.00 85.31 558 VAL A N 1
ATOM 4295 C CA . VAL A 1 558 ? 25.933 13.006 -10.767 1.00 85.31 558 VAL A CA 1
ATOM 4296 C C . VAL A 1 558 ? 25.343 11.595 -10.698 1.00 85.31 558 VAL A C 1
ATOM 4298 O O . VAL A 1 558 ? 24.148 11.463 -10.455 1.00 85.31 558 VAL A O 1
ATOM 4301 N N . LEU A 1 559 ? 26.142 10.539 -10.881 1.00 87.94 559 LEU A N 1
ATOM 4302 C CA . LEU A 1 559 ? 25.659 9.159 -10.743 1.00 87.94 559 LEU A CA 1
ATOM 4303 C C . LEU A 1 559 ? 25.298 8.808 -9.294 1.00 87.94 559 LEU A C 1
ATOM 4305 O O . LEU A 1 559 ? 24.353 8.053 -9.065 1.00 87.94 559 LEU A O 1
ATOM 4309 N N . ASP A 1 560 ? 26.001 9.390 -8.325 1.00 85.75 560 ASP A N 1
ATOM 4310 C CA . ASP A 1 560 ? 25.746 9.180 -6.903 1.00 85.75 560 ASP A CA 1
ATOM 4311 C C . ASP A 1 560 ? 24.510 9.944 -6.396 1.00 85.75 560 ASP A C 1
ATOM 4313 O O . ASP A 1 560 ? 23.891 9.525 -5.410 1.00 85.75 560 ASP A O 1
ATOM 4317 N N . MET A 1 561 ? 24.064 10.990 -7.104 1.00 79.88 561 MET A N 1
ATOM 4318 C CA . MET A 1 561 ? 22.810 11.689 -6.796 1.00 79.88 561 MET A CA 1
ATOM 4319 C C . MET A 1 561 ? 21.611 10.731 -6.807 1.00 79.88 561 MET A C 1
ATOM 4321 O O . MET A 1 561 ? 21.550 9.830 -7.642 1.00 79.88 561 MET A O 1
ATOM 4325 N N . PRO A 1 562 ? 20.625 10.901 -5.912 1.00 73.69 562 PRO A N 1
ATOM 4326 C CA . PRO A 1 562 ? 19.643 9.868 -5.602 1.00 73.69 562 PRO A CA 1
ATOM 4327 C C . PRO A 1 562 ? 18.447 9.836 -6.550 1.00 73.69 562 PRO A C 1
ATOM 4329 O O . PRO A 1 562 ? 17.295 9.738 -6.128 1.00 73.69 562 PRO A O 1
ATOM 4332 N N . PHE A 1 563 ? 18.726 9.866 -7.847 1.00 78.94 563 PHE A N 1
ATOM 4333 C CA . PHE A 1 563 ? 17.734 9.536 -8.851 1.00 78.94 563 PHE A CA 1
ATOM 4334 C C . PHE A 1 563 ? 17.413 8.044 -8.798 1.00 78.94 563 PHE A C 1
ATOM 4336 O O . PHE A 1 563 ? 18.297 7.188 -8.718 1.00 78.94 563 PHE A O 1
ATOM 4343 N N . ARG A 1 564 ? 16.120 7.736 -8.875 1.00 78.31 564 ARG A N 1
ATOM 4344 C CA . ARG A 1 564 ? 15.611 6.381 -9.070 1.00 78.31 564 ARG A CA 1
ATOM 4345 C C . ARG A 1 564 ? 15.994 5.856 -10.451 1.00 78.31 564 ARG A C 1
ATOM 4347 O O . ARG A 1 564 ? 16.367 4.690 -10.578 1.00 78.31 564 ARG A O 1
ATOM 4354 N N . TYR A 1 565 ? 15.861 6.716 -11.457 1.00 89.19 565 TYR A N 1
ATOM 4355 C CA . TYR A 1 565 ? 16.037 6.397 -12.867 1.00 89.19 565 TYR A CA 1
ATOM 4356 C C . TYR A 1 565 ? 17.046 7.358 -13.497 1.00 89.19 565 TYR A C 1
ATOM 4358 O O . TYR A 1 565 ? 16.810 8.562 -13.574 1.00 89.19 565 TYR A O 1
ATOM 4366 N N . THR A 1 566 ? 18.152 6.830 -14.005 1.00 94.69 566 THR A N 1
ATOM 4367 C CA . THR A 1 566 ? 19.208 7.641 -14.618 1.00 94.69 566 THR A CA 1
ATOM 4368 C C . THR A 1 566 ? 19.391 7.232 -16.070 1.00 94.69 566 THR A C 1
ATOM 4370 O O . THR A 1 566 ? 19.839 6.123 -16.354 1.00 94.69 566 THR A O 1
ATOM 4373 N N . LEU A 1 567 ? 19.058 8.123 -17.004 1.00 97.19 567 LEU A N 1
ATOM 4374 C CA . LEU A 1 567 ? 19.233 7.889 -18.435 1.00 97.19 567 LEU A CA 1
ATOM 4375 C C . LEU A 1 567 ? 20.528 8.542 -18.919 1.00 97.19 567 LEU A C 1
ATOM 4377 O O . LEU A 1 567 ? 20.799 9.707 -18.640 1.00 97.19 567 LEU A O 1
ATOM 4381 N N . ILE A 1 568 ? 21.320 7.800 -19.684 1.00 96.38 568 ILE A N 1
ATOM 4382 C CA . ILE A 1 568 ? 22.641 8.236 -20.124 1.00 96.38 568 ILE A CA 1
ATOM 4383 C C . ILE A 1 568 ? 22.763 8.012 -21.622 1.00 96.38 568 ILE A C 1
ATOM 4385 O O . ILE A 1 568 ? 22.707 6.877 -22.097 1.00 96.38 568 ILE A O 1
ATOM 4389 N N . TRP A 1 569 ? 22.987 9.080 -22.380 1.00 94.31 569 TRP A N 1
ATOM 4390 C CA . TRP A 1 569 ? 23.520 8.942 -23.732 1.00 94.31 569 TRP A CA 1
ATOM 4391 C C . TRP A 1 569 ? 25.002 8.595 -23.651 1.00 94.31 569 TRP A C 1
ATOM 4393 O O . TRP A 1 569 ? 25.828 9.472 -23.408 1.00 94.31 569 TRP A O 1
ATOM 4403 N N . ALA A 1 570 ? 25.335 7.317 -23.815 1.00 93.81 570 ALA A N 1
ATOM 4404 C CA . ALA A 1 570 ? 26.681 6.798 -23.588 1.00 93.81 570 ALA A CA 1
ATOM 4405 C C . ALA A 1 570 ? 27.408 6.540 -24.916 1.00 93.81 570 ALA A C 1
ATOM 4407 O O . ALA A 1 570 ? 26.991 5.670 -25.683 1.00 93.81 570 ALA A O 1
ATOM 4408 N N . TYR A 1 571 ? 28.503 7.255 -25.179 1.00 90.75 571 TYR A N 1
ATOM 4409 C CA . TYR A 1 571 ? 29.324 7.086 -26.385 1.00 90.75 571 TYR A CA 1
ATOM 4410 C C . TYR A 1 571 ? 30.778 6.755 -26.027 1.00 90.75 571 TYR A C 1
ATOM 4412 O O . TYR A 1 571 ? 31.330 7.408 -25.139 1.00 90.75 571 TYR A O 1
ATOM 4420 N N . PRO A 1 572 ? 31.415 5.792 -26.722 1.00 88.94 572 PRO A N 1
ATOM 4421 C CA . PRO A 1 572 ? 32.764 5.333 -26.394 1.00 88.94 572 PRO A CA 1
ATOM 4422 C C . PRO A 1 572 ? 33.777 6.477 -26.480 1.00 88.94 572 PRO A C 1
ATOM 4424 O O . PRO A 1 572 ? 33.689 7.306 -27.390 1.00 88.94 572 PRO A O 1
ATOM 4427 N N . VAL A 1 573 ? 34.750 6.511 -25.562 1.00 82.56 573 VAL A N 1
ATOM 4428 C CA . VAL A 1 573 ? 35.732 7.612 -25.426 1.00 82.56 573 VAL A CA 1
ATOM 4429 C C . VAL A 1 573 ? 36.583 7.791 -26.687 1.00 82.56 573 VAL A C 1
ATOM 4431 O O . VAL A 1 573 ? 36.953 8.913 -27.037 1.00 82.56 573 VAL A O 1
ATOM 4434 N N . SER A 1 574 ? 36.846 6.697 -27.403 1.00 76.56 574 SER A N 1
ATOM 4435 C CA . SER A 1 574 ? 37.554 6.693 -28.692 1.00 76.56 574 SER A CA 1
ATOM 4436 C C . SER A 1 574 ? 36.840 7.498 -29.792 1.00 76.56 574 SER A C 1
ATOM 4438 O O . SER A 1 574 ? 37.482 7.952 -30.743 1.00 76.56 574 SER A O 1
ATOM 4440 N N . GLY A 1 575 ? 35.539 7.761 -29.622 1.00 76.38 575 GLY A N 1
ATOM 4441 C CA . GLY A 1 575 ? 34.681 8.407 -30.603 1.00 76.38 575 GLY A CA 1
ATOM 4442 C C . GLY A 1 575 ? 34.243 7.442 -31.703 1.00 76.38 575 GLY A C 1
ATOM 4443 O O . GLY A 1 575 ? 34.988 6.561 -32.110 1.00 76.38 575 GLY A O 1
ATOM 4444 N N . LEU A 1 576 ? 33.025 7.641 -32.203 1.00 83.00 576 LEU A N 1
ATOM 4445 C CA . LEU A 1 576 ? 32.419 6.792 -33.226 1.00 83.00 576 LEU A CA 1
ATOM 4446 C C . LEU A 1 576 ? 31.925 7.651 -34.393 1.00 83.00 576 LEU A C 1
ATOM 4448 O O . LEU A 1 576 ? 31.384 8.737 -34.168 1.00 83.00 576 LEU A O 1
ATOM 4452 N N . ASN A 1 577 ? 32.118 7.184 -35.627 1.00 85.69 577 ASN A N 1
ATOM 4453 C CA . ASN A 1 577 ? 31.592 7.822 -36.832 1.00 85.69 577 ASN A CA 1
ATOM 4454 C C . ASN A 1 577 ? 30.896 6.794 -37.731 1.00 85.69 577 ASN A C 1
ATOM 4456 O O . ASN A 1 577 ? 31.430 6.361 -38.739 1.00 85.69 577 ASN A O 1
ATOM 4460 N N . LEU A 1 578 ? 29.653 6.456 -37.405 1.00 88.12 578 LEU A N 1
ATOM 4461 C CA . LEU A 1 578 ? 28.911 5.376 -38.065 1.00 88.12 578 LEU A CA 1
ATOM 4462 C C . LEU A 1 578 ? 28.773 5.521 -39.596 1.00 88.12 578 LEU A C 1
ATOM 4464 O O . LEU A 1 578 ? 28.543 4.533 -40.292 1.00 88.12 578 LEU A O 1
ATOM 4468 N N . HIS A 1 579 ? 28.936 6.730 -40.147 1.00 85.19 579 HIS A N 1
ATOM 4469 C CA . HIS A 1 579 ? 28.863 6.972 -41.590 1.00 85.19 579 HIS A CA 1
ATOM 4470 C C . HIS A 1 579 ? 30.038 6.383 -42.395 1.00 85.19 579 HIS A C 1
ATOM 4472 O O . HIS A 1 579 ? 29.875 6.169 -43.605 1.00 85.19 579 HIS A O 1
ATOM 4478 N N . ASP A 1 580 ? 31.196 6.129 -41.767 1.00 86.81 580 ASP A N 1
ATOM 4479 C CA . ASP A 1 580 ? 32.341 5.446 -42.396 1.00 86.81 580 ASP A CA 1
ATOM 4480 C C . ASP A 1 580 ? 32.330 3.916 -42.203 1.00 86.81 580 ASP A C 1
ATOM 4482 O O . ASP A 1 580 ? 33.102 3.204 -42.852 1.00 86.81 580 ASP A O 1
ATOM 4486 N N . GLY A 1 581 ? 31.369 3.413 -41.427 1.00 86.31 581 GLY A N 1
ATOM 4487 C CA . GLY A 1 581 ? 31.162 2.002 -41.136 1.00 86.31 581 GLY A CA 1
ATOM 4488 C C . GLY A 1 581 ? 31.130 1.740 -39.632 1.00 86.31 581 GLY A C 1
ATOM 4489 O O . GLY A 1 581 ? 31.090 2.653 -38.816 1.00 86.31 581 GLY A O 1
ATOM 4490 N N . TYR A 1 582 ? 31.109 0.460 -39.273 1.00 93.62 582 TYR A N 1
ATOM 4491 C CA . TYR A 1 582 ? 31.285 0.005 -37.898 1.00 93.62 582 TYR A CA 1
ATOM 4492 C C . TYR A 1 582 ? 32.194 -1.214 -37.925 1.00 93.62 582 TYR A C 1
ATOM 4494 O O . TYR A 1 582 ? 31.763 -2.335 -38.211 1.00 93.62 582 TYR A O 1
ATOM 4502 N N . SER A 1 583 ? 33.493 -0.958 -37.774 1.00 93.19 583 SER A N 1
ATOM 4503 C CA . SER A 1 583 ? 34.521 -1.992 -37.868 1.00 93.19 583 SER A CA 1
ATOM 4504 C C . SER A 1 583 ? 34.430 -2.981 -36.707 1.00 93.19 583 SER A C 1
ATOM 4506 O O . SER A 1 583 ? 33.833 -2.712 -35.664 1.00 93.19 583 SER A O 1
ATOM 4508 N N . GLN A 1 584 ? 35.050 -4.150 -36.871 1.00 89.94 584 GLN A N 1
ATOM 4509 C CA . GLN A 1 584 ? 35.090 -5.147 -35.805 1.00 89.94 584 GLN A CA 1
ATOM 4510 C C . GLN A 1 584 ? 35.852 -4.624 -34.578 1.00 89.94 584 GLN A C 1
ATOM 4512 O O . GLN A 1 584 ? 35.477 -4.933 -33.448 1.00 89.94 584 GLN A O 1
ATOM 4517 N N . GLU A 1 585 ? 36.899 -3.825 -34.793 1.00 91.12 585 GLU A N 1
ATOM 4518 C CA . GLU A 1 585 ? 37.678 -3.195 -33.733 1.00 91.12 585 GLU A CA 1
ATOM 4519 C C . GLU A 1 585 ? 36.853 -2.163 -32.951 1.00 91.12 585 GLU A C 1
ATOM 4521 O O . GLU A 1 585 ? 36.865 -2.189 -31.721 1.00 91.12 585 GLU A O 1
ATOM 4526 N N . GLU A 1 586 ? 36.101 -1.297 -33.640 1.00 93.44 586 GLU A N 1
ATOM 4527 C CA . GLU A 1 586 ? 35.199 -0.326 -32.999 1.00 93.44 586 GLU A CA 1
ATOM 4528 C C . GLU A 1 586 ? 34.070 -1.025 -32.246 1.00 93.44 586 GLU A C 1
ATOM 4530 O O . GLU A 1 586 ? 33.785 -0.668 -31.103 1.00 93.44 586 GLU A O 1
ATOM 4535 N N . ALA A 1 587 ? 33.476 -2.063 -32.843 1.00 93.44 587 ALA A N 1
ATOM 4536 C CA . ALA A 1 587 ? 32.441 -2.858 -32.198 1.00 93.44 587 ALA A CA 1
ATOM 4537 C C . ALA A 1 587 ? 32.952 -3.526 -30.918 1.00 93.44 587 ALA A C 1
ATOM 4539 O O . ALA A 1 587 ? 32.285 -3.471 -29.885 1.00 93.44 587 ALA A O 1
ATOM 4540 N N . GLN A 1 588 ? 34.152 -4.111 -30.950 1.00 94.31 588 GLN A N 1
ATOM 4541 C CA . GLN A 1 588 ? 34.757 -4.729 -29.773 1.00 94.31 588 GLN A CA 1
ATOM 4542 C C . GLN A 1 588 ? 35.107 -3.697 -28.692 1.00 94.31 588 GLN A C 1
ATOM 4544 O O . GLN A 1 588 ? 34.890 -3.961 -27.510 1.00 94.31 588 GLN A O 1
ATOM 4549 N N . ALA A 1 589 ? 35.637 -2.534 -29.078 1.00 92.88 589 ALA A N 1
ATOM 4550 C CA . ALA A 1 589 ? 35.975 -1.470 -28.138 1.00 92.88 589 ALA A CA 1
ATOM 4551 C C . ALA A 1 589 ? 34.724 -0.898 -27.454 1.00 92.88 589 ALA A C 1
ATOM 4553 O O . ALA A 1 589 ? 34.669 -0.852 -26.227 1.00 92.88 589 ALA A O 1
ATOM 4554 N N . GLU A 1 590 ? 33.690 -0.538 -28.219 1.00 95.25 590 GLU A N 1
ATOM 4555 C CA . GLU A 1 590 ? 32.440 -0.014 -27.660 1.00 95.25 590 GLU A CA 1
ATOM 4556 C C . GLU A 1 590 ? 31.712 -1.057 -26.809 1.00 95.25 590 GLU A C 1
ATOM 4558 O O . GLU A 1 590 ? 31.210 -0.725 -25.733 1.00 95.25 590 GLU A O 1
ATOM 4563 N N . TYR A 1 591 ? 31.696 -2.320 -27.255 1.00 97.50 591 TYR A N 1
ATOM 4564 C CA . TYR A 1 591 ? 31.160 -3.426 -26.464 1.00 97.50 591 TYR A CA 1
ATOM 4565 C C . TYR A 1 591 ? 31.830 -3.468 -25.089 1.00 97.50 591 TYR A C 1
ATOM 4567 O O . TYR A 1 591 ? 31.144 -3.510 -24.071 1.00 97.50 591 TYR A O 1
ATOM 4575 N N . GLN A 1 592 ? 33.166 -3.419 -25.055 1.00 97.19 592 GLN A N 1
ATOM 4576 C CA . GLN A 1 592 ? 33.925 -3.499 -23.812 1.00 97.19 592 GLN A CA 1
ATOM 4577 C C . GLN A 1 592 ? 33.664 -2.287 -22.908 1.00 97.19 592 GLN A C 1
ATOM 4579 O O . GLN A 1 592 ? 33.429 -2.466 -21.717 1.00 97.19 592 GLN A O 1
ATOM 4584 N N . GLU A 1 593 ? 33.630 -1.067 -23.457 1.00 96.75 593 GLU A N 1
ATOM 4585 C CA . GLU A 1 593 ? 33.356 0.144 -22.672 1.00 96.75 593 GLU A CA 1
ATOM 4586 C C . GLU A 1 593 ? 31.958 0.127 -22.024 1.00 96.75 593 GLU A C 1
ATOM 4588 O O . GLU A 1 593 ? 31.819 0.487 -20.853 1.00 96.75 593 GLU A O 1
ATOM 4593 N N . LEU A 1 594 ? 30.922 -0.304 -22.756 1.00 98.00 594 LEU A N 1
ATOM 4594 C CA . LEU A 1 594 ? 29.559 -0.421 -22.219 1.00 98.00 594 LEU A CA 1
ATOM 4595 C C . LEU A 1 594 ? 29.414 -1.590 -21.245 1.00 98.00 594 LEU A C 1
ATOM 4597 O O . LEU A 1 594 ? 28.701 -1.457 -20.248 1.00 98.00 594 LEU A O 1
ATOM 4601 N N . TYR A 1 595 ? 30.080 -2.714 -21.517 1.00 98.25 595 TYR A N 1
ATOM 4602 C CA . TYR A 1 595 ? 30.125 -3.858 -20.613 1.00 98.25 595 TYR A CA 1
ATOM 4603 C C . TYR A 1 595 ? 30.739 -3.440 -19.272 1.00 98.25 595 TYR A C 1
ATOM 4605 O O . TYR A 1 595 ? 30.103 -3.602 -18.234 1.00 98.25 595 TYR A O 1
ATOM 4613 N N . ASP A 1 596 ? 31.918 -2.814 -19.287 1.00 97.69 596 ASP A N 1
ATOM 4614 C CA . ASP A 1 596 ? 32.633 -2.399 -18.076 1.00 97.69 596 ASP A CA 1
ATOM 4615 C C . ASP A 1 596 ? 31.878 -1.319 -17.292 1.00 97.69 596 ASP A C 1
ATOM 4617 O O . ASP A 1 596 ? 31.790 -1.397 -16.065 1.00 97.69 596 ASP A O 1
ATOM 4621 N N . LEU A 1 597 ? 31.271 -0.344 -17.983 1.00 97.75 597 LEU A N 1
ATOM 4622 C CA . LEU A 1 597 ? 30.398 0.638 -17.336 1.00 97.75 597 LEU A CA 1
ATOM 4623 C C . LEU A 1 597 ? 29.185 -0.043 -16.687 1.00 97.75 597 LEU A C 1
ATOM 4625 O O . LEU A 1 597 ? 28.834 0.280 -15.556 1.00 97.75 597 LEU A O 1
ATOM 4629 N N . THR A 1 598 ? 28.558 -1.005 -17.367 1.00 98.12 598 THR A N 1
ATOM 4630 C CA . THR A 1 598 ? 27.405 -1.741 -16.826 1.00 98.12 598 THR A CA 1
ATOM 4631 C C . THR A 1 598 ? 27.788 -2.554 -15.591 1.00 98.12 598 THR A C 1
ATOM 4633 O O . THR A 1 598 ? 27.076 -2.505 -14.591 1.00 98.12 598 THR A O 1
ATOM 4636 N N . ILE A 1 599 ? 28.927 -3.256 -15.622 1.00 96.94 599 ILE A N 1
ATOM 4637 C CA . ILE A 1 599 ? 29.479 -3.973 -14.462 1.00 96.94 599 ILE A CA 1
ATOM 4638 C C . ILE A 1 599 ? 29.691 -3.020 -13.289 1.00 96.94 599 ILE A C 1
ATOM 4640 O O . ILE A 1 599 ? 29.284 -3.327 -12.171 1.00 96.94 599 ILE A O 1
ATOM 4644 N N . TYR A 1 600 ? 30.297 -1.862 -13.544 1.00 97.50 600 TYR A N 1
ATOM 4645 C CA . TYR A 1 600 ? 30.525 -0.852 -12.522 1.00 97.50 600 TYR A CA 1
ATOM 4646 C C . TYR A 1 600 ? 29.215 -0.363 -11.894 1.00 97.50 600 TYR A C 1
ATOM 4648 O O . TYR A 1 600 ? 29.085 -0.407 -10.675 1.00 97.50 600 TYR A O 1
ATOM 4656 N N . LEU A 1 601 ? 28.223 0.017 -12.706 1.00 96.44 601 LEU A N 1
ATOM 4657 C CA . LEU A 1 601 ? 26.926 0.488 -12.210 1.00 96.44 601 LEU A CA 1
ATOM 4658 C C . LEU A 1 601 ? 26.202 -0.583 -11.374 1.00 96.44 601 LEU A C 1
ATOM 4660 O O . LEU A 1 601 ? 25.626 -0.268 -10.336 1.00 96.44 601 LEU A O 1
ATOM 4664 N N . LEU A 1 602 ? 26.254 -1.849 -11.800 1.00 86.19 602 LEU A N 1
ATOM 4665 C CA . LEU A 1 602 ? 25.681 -2.973 -11.055 1.00 86.19 602 LEU A CA 1
ATOM 4666 C C . LEU A 1 602 ? 26.397 -3.199 -9.715 1.00 86.19 602 LEU A C 1
ATOM 4668 O O . LEU A 1 602 ? 25.748 -3.438 -8.703 1.00 86.19 602 LEU A O 1
ATOM 4672 N N . LEU A 1 603 ? 27.728 -3.142 -9.681 1.00 85.62 603 LEU A N 1
ATOM 4673 C CA . LEU A 1 603 ? 28.488 -3.406 -8.457 1.00 85.62 603 LEU A CA 1
ATOM 4674 C C . LEU A 1 603 ? 28.418 -2.250 -7.457 1.00 85.62 603 LEU A C 1
ATOM 4676 O O . LEU A 1 603 ? 28.240 -2.505 -6.266 1.00 85.62 603 LEU A O 1
ATOM 4680 N N . GLU A 1 604 ? 28.560 -1.014 -7.930 1.00 91.19 604 GLU A N 1
ATOM 4681 C CA . GLU A 1 604 ? 28.626 0.181 -7.084 1.00 91.19 604 GLU A CA 1
ATOM 4682 C C . GLU A 1 604 ? 27.271 0.489 -6.444 1.00 91.19 604 GLU A C 1
ATOM 4684 O O . GLU A 1 604 ? 27.186 0.760 -5.250 1.00 91.19 604 GLU A O 1
ATOM 4689 N N . TYR A 1 605 ? 26.193 0.388 -7.226 1.00 78.75 605 TYR A N 1
ATOM 4690 C CA . TYR A 1 605 ? 24.860 0.810 -6.794 1.00 78.75 605 TYR A CA 1
ATOM 4691 C C . TYR A 1 605 ? 23.946 -0.354 -6.399 1.00 78.75 605 TYR A C 1
ATOM 4693 O O . TYR A 1 605 ? 22.735 -0.163 -6.293 1.00 78.75 605 TYR A O 1
ATOM 4701 N N . GLN A 1 606 ? 24.476 -1.555 -6.157 1.00 74.12 606 GLN A N 1
ATOM 4702 C CA . GLN A 1 606 ? 23.680 -2.678 -5.646 1.00 74.12 606 GLN A CA 1
ATOM 4703 C C . GLN A 1 606 ? 22.921 -2.312 -4.360 1.00 74.12 606 GLN A C 1
ATOM 4705 O O . GLN A 1 606 ? 23.408 -1.550 -3.527 1.00 74.12 606 GLN A O 1
ATOM 4710 N N . ASN A 1 607 ? 21.723 -2.871 -4.183 1.00 58.72 607 ASN A N 1
ATOM 4711 C CA . ASN A 1 607 ? 20.819 -2.616 -3.052 1.00 58.72 607 ASN A CA 1
ATOM 4712 C C . ASN A 1 607 ? 20.319 -1.164 -2.900 1.00 58.72 607 ASN A C 1
ATOM 4714 O O . ASN A 1 607 ? 19.608 -0.868 -1.943 1.00 58.72 607 ASN A O 1
ATOM 4718 N N . THR A 1 608 ? 20.620 -0.261 -3.838 1.00 61.78 608 THR A N 1
ATOM 4719 C CA . THR A 1 608 ? 20.100 1.125 -3.825 1.00 61.78 608 THR A CA 1
ATOM 4720 C C . THR A 1 608 ? 18.708 1.251 -4.449 1.00 61.78 608 THR A C 1
ATOM 4722 O O . THR A 1 608 ? 18.079 2.306 -4.397 1.00 61.78 608 THR A O 1
ATOM 4725 N N . ASN A 1 609 ? 18.243 0.172 -5.076 1.00 65.50 609 ASN A N 1
ATOM 4726 C CA . ASN A 1 609 ? 17.056 0.059 -5.909 1.00 65.50 609 ASN A CA 1
ATOM 4727 C C . ASN A 1 609 ? 17.120 0.945 -7.186 1.00 65.50 609 ASN A C 1
ATOM 4729 O O . ASN A 1 609 ? 16.137 1.078 -7.901 1.00 65.50 609 ASN A O 1
ATOM 4733 N N . ARG A 1 610 ? 18.268 1.540 -7.545 1.00 77.38 610 ARG A N 1
ATOM 4734 C CA . ARG A 1 610 ? 18.385 2.427 -8.722 1.00 77.38 610 ARG A CA 1
ATOM 4735 C C . ARG A 1 610 ? 18.351 1.678 -10.055 1.00 77.38 610 ARG A C 1
ATOM 4737 O O . ARG A 1 610 ? 18.740 0.516 -10.157 1.00 77.38 610 ARG A O 1
ATOM 4744 N N . SER A 1 611 ? 17.898 2.362 -11.100 1.00 86.94 611 SER A N 1
ATOM 4745 C CA . SER A 1 611 ? 17.906 1.866 -12.477 1.00 86.94 611 SER A CA 1
ATOM 4746 C C . SER A 1 611 ? 18.636 2.839 -13.396 1.00 86.94 611 SER A C 1
ATOM 4748 O O . SER A 1 611 ? 18.336 4.030 -13.420 1.00 86.94 611 SER A O 1
ATOM 4750 N N . PHE A 1 612 ? 19.575 2.318 -14.175 1.00 96.75 612 PHE A N 1
ATOM 4751 C CA . PHE A 1 612 ? 20.330 3.058 -15.175 1.00 96.75 612 PHE A CA 1
ATOM 4752 C C . PHE A 1 612 ? 19.903 2.618 -16.571 1.00 96.75 612 PHE A C 1
ATOM 4754 O O . PHE A 1 612 ? 19.697 1.434 -16.827 1.00 96.75 612 PHE A O 1
ATOM 4761 N N . MET A 1 613 ? 19.783 3.558 -17.497 1.00 96.69 613 MET A N 1
ATOM 4762 C CA . MET A 1 613 ? 19.396 3.281 -18.873 1.00 96.69 613 MET A CA 1
ATOM 4763 C C . MET A 1 613 ? 20.441 3.891 -19.797 1.00 96.69 613 MET A C 1
ATOM 4765 O O . MET A 1 613 ? 20.629 5.104 -19.812 1.00 96.69 613 MET A O 1
ATOM 4769 N N . LEU A 1 614 ? 21.139 3.053 -20.559 1.00 98.25 614 LEU A N 1
ATOM 4770 C CA . LEU A 1 614 ? 22.183 3.467 -21.491 1.00 98.25 614 LEU A CA 1
ATOM 4771 C C . LEU A 1 614 ? 21.594 3.525 -22.900 1.00 98.25 614 LEU A C 1
ATOM 4773 O O . LEU A 1 614 ? 21.078 2.527 -23.396 1.00 98.25 614 LEU A O 1
ATOM 4777 N N . GLY A 1 615 ? 21.684 4.676 -23.556 1.00 96.81 615 GLY A N 1
ATOM 4778 C CA . GLY A 1 615 ? 21.122 4.874 -24.889 1.00 96.81 615 GLY A CA 1
ATOM 4779 C C . GLY A 1 615 ? 21.960 5.788 -25.767 1.00 96.81 615 GLY A C 1
ATOM 4780 O O . GLY A 1 615 ? 23.141 6.025 -25.497 1.00 96.81 615 GLY A O 1
ATOM 4781 N N . ASN A 1 616 ? 21.344 6.267 -26.841 1.00 95.19 616 ASN A N 1
ATOM 4782 C CA . ASN A 1 616 ? 21.933 7.141 -27.854 1.00 95.19 616 ASN A CA 1
ATOM 4783 C C . ASN A 1 616 ? 21.103 8.419 -28.010 1.00 95.19 616 ASN A C 1
ATOM 4785 O O . ASN A 1 616 ? 19.986 8.500 -27.525 1.00 95.19 616 ASN A O 1
ATOM 4789 N N . TRP A 1 617 ? 21.640 9.388 -28.745 1.00 93.12 617 TRP A N 1
ATOM 4790 C CA . TRP A 1 617 ? 20.876 10.539 -29.227 1.00 93.12 617 TRP A CA 1
ATOM 4791 C C . TRP A 1 617 ? 20.197 10.174 -30.548 1.00 93.12 617 TRP A C 1
ATOM 4793 O O . TRP A 1 617 ? 20.859 9.568 -31.394 1.00 93.12 617 TRP A O 1
ATOM 4803 N N . GLU A 1 618 ? 18.910 10.511 -30.684 1.00 92.12 618 GLU A N 1
ATOM 4804 C CA . GLU A 1 618 ? 18.108 10.551 -31.922 1.00 92.12 618 GLU A CA 1
ATOM 4805 C C . GLU A 1 618 ? 18.666 9.734 -33.105 1.00 92.12 618 GLU A C 1
ATOM 4807 O O . GLU A 1 618 ? 19.292 10.254 -34.029 1.00 92.12 618 GLU A O 1
ATOM 4812 N N . GLY A 1 619 ? 18.447 8.420 -33.068 1.00 94.06 619 GLY A N 1
ATOM 4813 C CA . GLY A 1 619 ? 19.076 7.450 -33.958 1.00 94.06 619 GLY A CA 1
ATOM 4814 C C . GLY A 1 619 ? 18.878 7.716 -35.448 1.00 94.06 619 GLY A C 1
ATOM 4815 O O . GLY A 1 619 ? 19.762 7.373 -36.233 1.00 94.06 619 GLY A O 1
ATOM 4816 N N . ASP A 1 620 ? 17.775 8.347 -35.869 1.00 94.94 620 ASP A N 1
ATOM 4817 C CA . ASP A 1 620 ? 17.519 8.571 -37.298 1.00 94.94 620 ASP A CA 1
ATOM 4818 C C . ASP A 1 620 ? 18.506 9.575 -37.878 1.00 94.94 620 ASP A C 1
ATOM 4820 O O . ASP A 1 620 ? 18.832 9.500 -39.058 1.00 94.94 620 ASP A O 1
ATOM 4824 N N . TRP A 1 621 ? 19.071 10.449 -37.046 1.00 92.38 621 TRP A N 1
ATOM 4825 C CA . TRP A 1 621 ? 20.147 11.337 -37.463 1.00 92.38 621 TRP A CA 1
ATOM 4826 C C . TRP A 1 621 ? 21.489 10.647 -37.661 1.00 92.38 621 TRP A C 1
ATOM 4828 O O . TRP A 1 621 ? 22.279 11.107 -38.477 1.00 92.38 621 TRP A O 1
ATOM 4838 N N . HIS A 1 622 ? 21.738 9.529 -36.979 1.00 91.62 622 HIS A N 1
ATOM 4839 C CA . HIS A 1 622 ? 22.882 8.677 -37.309 1.00 91.62 622 HIS A CA 1
ATOM 4840 C C . HIS A 1 622 ? 22.621 7.882 -38.591 1.00 91.62 622 HIS A C 1
ATOM 4842 O O . HIS A 1 622 ? 23.533 7.676 -39.384 1.00 91.62 622 HIS A O 1
ATOM 4848 N N . LEU A 1 623 ? 21.372 7.465 -38.826 1.00 93.50 623 LEU A N 1
ATOM 4849 C CA . LEU A 1 623 ? 20.969 6.712 -40.017 1.00 93.50 623 LEU A CA 1
ATOM 4850 C C . LEU A 1 623 ? 21.003 7.563 -41.303 1.00 93.50 623 LEU A C 1
ATOM 4852 O O . LEU A 1 623 ? 21.391 7.063 -42.360 1.00 93.50 623 LEU A O 1
ATOM 4856 N N . LEU A 1 624 ? 20.582 8.827 -41.230 1.00 90.88 624 LEU A N 1
ATOM 4857 C CA . LEU A 1 624 ? 20.401 9.711 -42.383 1.00 90.88 624 LEU A CA 1
ATOM 4858 C C . LEU A 1 624 ? 21.657 10.544 -42.662 1.00 90.88 624 LEU A C 1
ATOM 4860 O O . LEU A 1 624 ? 22.089 11.363 -41.852 1.00 90.88 624 LEU A O 1
ATOM 4864 N N . GLU A 1 625 ? 22.237 10.363 -43.848 1.00 83.94 625 GLU A N 1
ATOM 4865 C CA . GLU A 1 625 ? 23.456 11.067 -44.245 1.00 83.94 625 GLU A CA 1
ATOM 4866 C C . GLU A 1 625 ? 23.222 12.584 -44.336 1.00 83.94 625 GLU A C 1
ATOM 4868 O O . GLU A 1 625 ? 22.284 13.051 -44.980 1.00 83.94 625 GLU A O 1
ATOM 4873 N N . GLY A 1 626 ? 24.082 13.364 -43.674 1.00 83.31 626 GLY A N 1
ATOM 4874 C CA . GLY A 1 626 ? 24.009 14.828 -43.694 1.00 83.31 626 GLY A CA 1
ATOM 4875 C C . GLY A 1 626 ? 22.822 15.430 -42.938 1.00 83.31 626 GLY A C 1
ATOM 4876 O O . GLY A 1 626 ? 22.546 16.612 -43.137 1.00 83.31 626 GLY A O 1
ATOM 4877 N N . TYR A 1 627 ? 22.144 14.657 -42.081 1.00 85.69 627 TYR A N 1
ATOM 4878 C CA . TYR A 1 627 ? 20.922 15.081 -41.384 1.00 85.69 627 TYR A CA 1
ATOM 4879 C C . TYR A 1 627 ? 19.786 15.470 -42.349 1.00 85.69 627 TYR A C 1
ATOM 4881 O O . TYR A 1 627 ? 18.964 16.335 -42.043 1.00 85.69 627 TYR A O 1
ATOM 4889 N N . ASP A 1 628 ? 19.749 14.844 -43.529 1.00 87.06 628 ASP A N 1
ATOM 4890 C CA . ASP A 1 628 ? 18.743 15.095 -44.560 1.00 87.06 628 ASP A CA 1
ATOM 4891 C C . ASP A 1 628 ? 17.643 14.024 -44.504 1.00 87.06 628 ASP A C 1
ATOM 4893 O O . ASP A 1 628 ? 17.852 12.862 -44.848 1.00 87.06 628 ASP A O 1
ATOM 4897 N N . ASP A 1 629 ? 16.447 14.410 -44.058 1.00 85.00 629 ASP A N 1
ATOM 4898 C CA . ASP A 1 629 ? 15.284 13.523 -43.967 1.00 85.00 629 ASP A CA 1
ATOM 4899 C C . ASP A 1 629 ? 14.476 13.420 -45.267 1.00 85.00 629 ASP A C 1
ATOM 4901 O O . ASP A 1 629 ? 13.444 12.743 -45.296 1.00 85.00 629 ASP A O 1
ATOM 4905 N N . THR A 1 630 ? 14.960 14.031 -46.352 1.00 84.81 630 THR A N 1
ATOM 4906 C CA . THR A 1 630 ? 14.363 13.952 -47.691 1.00 84.81 630 THR A CA 1
ATOM 4907 C C . THR A 1 630 ? 14.990 12.871 -48.573 1.00 84.81 630 THR A C 1
ATOM 4909 O O . THR A 1 630 ? 14.505 12.620 -49.679 1.00 84.81 630 THR A O 1
ATOM 4912 N N . VAL A 1 631 ? 16.040 12.201 -48.088 1.00 85.81 631 VAL A N 1
ATOM 4913 C CA . VAL A 1 631 ? 16.751 11.123 -48.791 1.00 85.81 631 VAL A CA 1
ATOM 4914 C C . VAL A 1 631 ? 16.638 9.795 -48.044 1.00 85.81 631 VAL A C 1
ATOM 4916 O O . VAL A 1 631 ? 16.320 9.762 -46.855 1.00 85.81 631 VAL A O 1
ATOM 4919 N N . GLU A 1 632 ? 16.866 8.687 -48.757 1.00 90.38 632 GLU A N 1
ATOM 4920 C CA . GLU A 1 632 ? 16.964 7.378 -48.109 1.00 90.38 632 GLU A CA 1
ATOM 4921 C C . GLU A 1 632 ? 18.372 7.109 -47.586 1.00 90.38 632 GLU A C 1
ATOM 4923 O O . GLU A 1 632 ? 19.353 7.462 -48.252 1.00 90.38 632 GLU A O 1
ATOM 4928 N N . PRO A 1 633 ? 18.487 6.425 -46.436 1.00 91.56 633 PRO A N 1
ATOM 4929 C CA . PRO A 1 633 ? 19.766 5.937 -45.967 1.00 91.56 633 PRO A CA 1
ATOM 4930 C C . PRO A 1 633 ? 20.334 4.898 -46.934 1.00 91.56 633 PRO A C 1
ATOM 4932 O O . PRO A 1 633 ? 19.616 4.127 -47.580 1.00 91.56 633 PRO A O 1
ATOM 4935 N N . ARG A 1 634 ? 21.664 4.844 -47.006 1.00 90.88 634 ARG A N 1
ATOM 4936 C CA . ARG A 1 634 ? 22.368 3.798 -47.752 1.00 90.88 634 ARG A CA 1
ATOM 4937 C C . ARG A 1 634 ? 22.074 2.426 -47.118 1.00 90.88 634 ARG A C 1
ATOM 4939 O O . ARG A 1 634 ? 22.092 2.336 -45.889 1.00 90.88 634 ARG A O 1
ATOM 4946 N N . PRO A 1 635 ? 21.858 1.345 -47.893 1.00 91.50 635 PRO A N 1
ATOM 4947 C CA . PRO A 1 635 ? 21.633 0.011 -47.330 1.00 91.50 635 PRO A CA 1
ATOM 4948 C C . PRO A 1 635 ? 22.738 -0.439 -46.369 1.00 91.50 635 PRO A C 1
ATOM 4950 O O . PRO A 1 635 ? 22.449 -1.057 -45.349 1.00 91.50 635 PRO A O 1
ATOM 4953 N N . GLU A 1 636 ? 23.996 -0.081 -46.645 1.00 92.19 636 GLU A N 1
ATOM 4954 C CA . GLU A 1 636 ? 25.118 -0.368 -45.749 1.00 92.19 636 GLU A CA 1
ATOM 4955 C C . GLU A 1 636 ? 24.967 0.338 -44.396 1.00 92.19 636 GLU A C 1
ATOM 4957 O O . GLU A 1 636 ? 25.320 -0.232 -43.370 1.00 92.19 636 GLU A O 1
ATOM 4962 N N . MET A 1 637 ? 24.395 1.547 -44.377 1.00 93.69 637 MET A N 1
ATOM 4963 C CA . MET A 1 637 ? 24.138 2.293 -43.144 1.00 93.69 637 MET A CA 1
ATOM 4964 C C . MET A 1 637 ? 23.050 1.624 -42.296 1.00 93.69 637 MET A C 1
ATOM 4966 O O . MET A 1 637 ? 23.182 1.561 -41.078 1.00 93.69 637 MET A O 1
ATOM 4970 N N . ILE A 1 638 ? 22.005 1.067 -42.920 1.00 95.50 638 ILE A N 1
ATOM 4971 C CA . ILE A 1 638 ? 20.974 0.291 -42.208 1.00 95.50 638 ILE A CA 1
ATOM 4972 C C . ILE A 1 638 ? 21.616 -0.914 -41.504 1.00 95.50 638 ILE A C 1
ATOM 4974 O O . ILE A 1 638 ? 21.345 -1.158 -40.328 1.00 95.50 638 ILE A O 1
ATOM 4978 N N . GLU A 1 639 ? 22.491 -1.649 -42.196 1.00 95.19 639 GLU A N 1
ATOM 4979 C CA . GLU A 1 639 ? 23.202 -2.789 -41.604 1.00 95.19 639 GLU A CA 1
ATOM 4980 C C . GLU A 1 639 ? 24.182 -2.355 -40.503 1.00 95.19 639 GLU A C 1
ATOM 4982 O O . GLU A 1 639 ? 24.225 -2.987 -39.447 1.00 95.19 639 GLU A O 1
ATOM 4987 N N . THR A 1 640 ? 24.892 -1.236 -40.686 1.00 96.00 640 THR A N 1
ATOM 4988 C CA . THR A 1 640 ? 25.714 -0.616 -39.635 1.00 96.00 640 THR A CA 1
ATOM 4989 C C . THR A 1 640 ? 24.887 -0.309 -38.385 1.00 96.00 640 THR A C 1
ATOM 4991 O O . THR A 1 640 ? 25.290 -0.676 -37.285 1.00 96.00 640 THR A O 1
ATOM 4994 N N . MET A 1 641 ? 23.708 0.302 -38.531 1.00 97.25 641 MET A N 1
ATOM 4995 C CA . MET A 1 641 ? 22.839 0.650 -37.400 1.00 97.25 641 MET A CA 1
ATOM 4996 C C . MET A 1 641 ? 22.293 -0.590 -36.681 1.00 97.25 641 MET A C 1
ATOM 4998 O O . MET A 1 641 ? 22.249 -0.614 -35.450 1.00 97.25 641 MET A O 1
ATOM 5002 N N . LYS A 1 642 ? 21.928 -1.647 -37.423 1.00 97.31 642 LYS A N 1
ATOM 5003 C CA . LYS A 1 642 ? 21.532 -2.938 -36.830 1.00 97.31 642 LYS A CA 1
ATOM 5004 C C . LYS A 1 642 ? 22.663 -3.535 -35.996 1.00 97.31 642 LYS A C 1
ATOM 5006 O O . LYS A 1 642 ? 22.424 -3.933 -34.858 1.00 97.31 642 LYS A O 1
ATOM 5011 N N . LEU A 1 643 ? 23.882 -3.577 -36.543 1.00 96.38 643 LEU A N 1
ATOM 5012 C CA . LEU A 1 643 ? 25.059 -4.083 -35.832 1.00 96.38 643 LEU A CA 1
ATOM 5013 C C . LEU A 1 643 ? 25.370 -3.241 -34.595 1.00 96.38 643 LEU A C 1
ATOM 5015 O O . LEU A 1 643 ? 25.618 -3.804 -33.533 1.00 96.38 643 LEU A O 1
ATOM 5019 N N . TRP A 1 644 ? 25.309 -1.917 -34.717 1.00 97.25 644 TRP A N 1
ATOM 5020 C CA . TRP A 1 644 ? 25.593 -0.993 -33.627 1.00 97.25 644 TRP A CA 1
ATOM 5021 C C . TRP A 1 644 ? 24.655 -1.210 -32.438 1.00 97.25 644 TRP A C 1
ATOM 5023 O O . TRP A 1 644 ? 25.112 -1.520 -31.338 1.00 97.25 644 TRP A O 1
ATOM 5033 N N . PHE A 1 645 ? 23.338 -1.154 -32.645 1.00 98.25 645 PHE A N 1
ATOM 5034 C CA . PHE A 1 645 ? 22.395 -1.341 -31.540 1.00 98.25 645 PHE A CA 1
ATOM 5035 C C . PHE A 1 645 ? 22.374 -2.768 -30.995 1.00 98.25 645 PHE A C 1
ATOM 5037 O O . PHE A 1 645 ? 22.248 -2.945 -29.782 1.00 98.25 645 PHE A O 1
ATOM 5044 N N . ALA A 1 646 ? 22.538 -3.784 -31.850 1.00 96.81 646 ALA A N 1
ATOM 5045 C CA . ALA A 1 646 ? 22.665 -5.163 -31.389 1.00 96.81 646 ALA A CA 1
ATOM 5046 C C . ALA A 1 646 ? 23.907 -5.345 -30.501 1.00 96.81 646 ALA A C 1
ATOM 5048 O O . ALA A 1 646 ? 23.821 -6.011 -29.471 1.00 96.81 646 ALA A O 1
ATOM 5049 N N . ASN A 1 647 ? 25.034 -4.714 -30.852 1.00 97.62 647 ASN A N 1
ATOM 5050 C CA . ASN A 1 647 ? 26.267 -4.762 -30.070 1.00 97.62 647 ASN A CA 1
ATOM 5051 C C . ASN A 1 647 ? 26.110 -4.086 -28.698 1.00 97.62 647 ASN A C 1
ATOM 5053 O O . ASN A 1 647 ? 26.501 -4.653 -27.679 1.00 97.62 647 ASN A O 1
ATOM 5057 N N . ARG A 1 648 ? 25.461 -2.917 -28.647 1.00 97.81 648 ARG A N 1
ATOM 5058 C CA . ARG A 1 648 ? 25.180 -2.202 -27.390 1.00 97.81 648 ARG A CA 1
ATOM 5059 C C . ARG A 1 648 ? 24.227 -2.978 -26.480 1.00 97.81 648 ARG A C 1
ATOM 5061 O O . ARG A 1 648 ? 24.489 -3.111 -25.284 1.00 97.81 648 ARG A O 1
ATOM 5068 N N . GLN A 1 649 ? 23.158 -3.551 -27.042 1.00 97.88 649 GLN A N 1
ATOM 5069 C CA . GLN A 1 649 ? 22.256 -4.415 -26.281 1.00 97.88 649 GLN A CA 1
ATOM 5070 C C . GLN A 1 649 ? 22.978 -5.665 -25.766 1.00 97.88 649 GLN A C 1
ATOM 5072 O O . GLN A 1 649 ? 22.734 -6.072 -24.628 1.00 97.88 649 GLN A O 1
ATOM 5077 N N . ALA A 1 650 ? 23.847 -6.272 -26.584 1.00 94.38 650 ALA A N 1
ATOM 5078 C CA . ALA A 1 650 ? 24.648 -7.425 -26.190 1.00 94.38 650 ALA A CA 1
ATOM 5079 C C . ALA A 1 650 ? 25.571 -7.079 -25.017 1.00 94.38 650 ALA A C 1
ATOM 5081 O O . ALA A 1 650 ? 25.531 -7.781 -24.016 1.00 94.38 650 ALA A O 1
ATOM 5082 N N . ALA A 1 651 ? 26.294 -5.956 -25.069 1.00 96.75 651 ALA A N 1
ATOM 5083 C CA . ALA A 1 651 ? 27.174 -5.519 -23.984 1.00 96.75 651 ALA A CA 1
ATOM 5084 C C . ALA A 1 651 ? 26.435 -5.379 -22.641 1.00 96.75 651 ALA A C 1
ATOM 5086 O O . ALA A 1 651 ? 26.865 -5.938 -21.632 1.00 96.75 651 ALA A O 1
ATOM 5087 N N . VAL A 1 652 ? 25.281 -4.697 -22.629 1.00 96.19 652 VAL A N 1
ATOM 5088 C CA . VAL A 1 652 ? 24.469 -4.519 -21.408 1.00 96.19 652 VAL A CA 1
ATOM 5089 C C . VAL A 1 652 ? 23.854 -5.841 -20.938 1.00 96.19 652 VAL A C 1
ATOM 5091 O O . VAL A 1 652 ? 23.826 -6.134 -19.742 1.00 96.19 652 VAL A O 1
ATOM 5094 N N . LYS A 1 653 ? 23.356 -6.669 -21.863 1.00 89.56 653 LYS A N 1
ATOM 5095 C CA . LYS A 1 653 ? 22.799 -7.992 -21.547 1.00 89.56 653 LYS A CA 1
ATOM 5096 C C . LYS A 1 653 ? 23.860 -8.919 -20.954 1.00 89.56 653 LYS A C 1
ATOM 5098 O O . LYS A 1 653 ? 23.600 -9.550 -19.934 1.00 89.56 653 LYS A O 1
ATOM 5103 N N . ASP A 1 654 ? 25.029 -8.996 -21.569 1.00 90.56 654 ASP A N 1
ATOM 5104 C CA . ASP A 1 654 ? 26.095 -9.903 -21.162 1.00 90.56 654 ASP A CA 1
ATOM 5105 C C . ASP A 1 654 ? 26.717 -9.455 -19.835 1.00 90.56 654 ASP A C 1
ATOM 5107 O O . ASP A 1 654 ? 26.956 -10.297 -18.970 1.00 90.56 654 ASP A O 1
ATOM 5111 N N . ALA A 1 655 ? 26.866 -8.145 -19.606 1.00 86.69 655 ALA A N 1
ATOM 5112 C CA . ALA A 1 655 ? 27.289 -7.611 -18.312 1.00 86.69 655 ALA A CA 1
ATOM 5113 C C . ALA A 1 655 ? 26.297 -7.965 -17.193 1.00 86.69 655 ALA A C 1
ATOM 5115 O O . ALA A 1 655 ? 26.713 -8.521 -16.175 1.00 86.69 655 ALA A O 1
ATOM 5116 N N . ARG A 1 656 ? 24.987 -7.748 -17.403 1.00 84.19 656 ARG A N 1
ATOM 5117 C CA . ARG A 1 656 ? 23.939 -8.188 -16.461 1.00 84.19 656 ARG A CA 1
ATOM 5118 C C . ARG A 1 656 ? 24.020 -9.686 -16.170 1.00 84.19 656 ARG A C 1
ATOM 5120 O O . ARG A 1 656 ? 24.046 -10.092 -15.013 1.00 84.19 656 ARG A O 1
ATOM 5127 N N . ASN A 1 657 ? 24.106 -10.505 -17.218 1.00 77.44 657 ASN A N 1
ATOM 5128 C CA . ASN A 1 657 ? 24.136 -11.964 -17.097 1.00 77.44 657 ASN A CA 1
ATOM 5129 C C . ASN A 1 657 ? 25.417 -12.492 -16.434 1.00 77.44 657 ASN A C 1
ATOM 5131 O O . ASN A 1 657 ? 25.424 -13.617 -15.938 1.00 77.44 657 ASN A O 1
ATOM 5135 N N . SER A 1 658 ? 26.497 -11.707 -16.425 1.00 79.62 658 SER A N 1
ATOM 5136 C CA . SER A 1 658 ? 27.748 -12.071 -15.755 1.00 79.62 658 SER A CA 1
ATOM 5137 C C . SER A 1 658 ? 27.709 -11.880 -14.232 1.00 79.62 658 SER A C 1
ATOM 5139 O O . SER A 1 658 ? 28.564 -12.425 -13.531 1.00 79.62 658 SER A O 1
ATOM 5141 N N . LEU A 1 659 ? 26.715 -11.145 -13.714 1.00 70.44 659 LEU A N 1
ATOM 5142 C CA . LEU A 1 659 ? 26.545 -10.826 -12.294 1.00 70.44 659 LEU A CA 1
ATOM 5143 C C . LEU A 1 659 ? 25.135 -11.194 -11.772 1.00 70.44 659 LEU A C 1
ATOM 5145 O O . LEU A 1 659 ? 24.458 -10.337 -11.203 1.00 70.44 659 L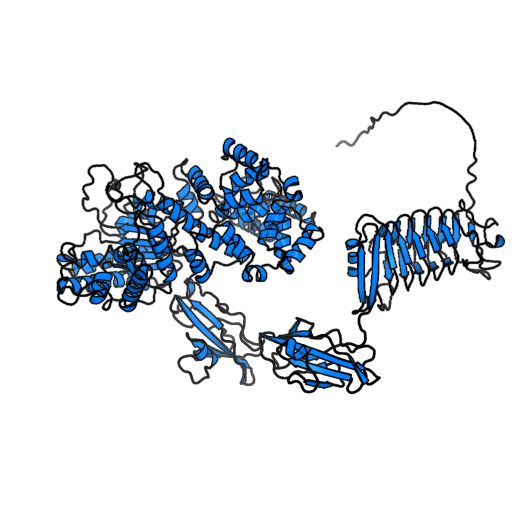EU A O 1
ATOM 5149 N N . PRO A 1 660 ? 24.668 -12.453 -11.912 1.00 61.91 660 PRO A N 1
ATOM 5150 C CA . PRO A 1 660 ? 23.308 -12.845 -11.515 1.00 61.91 660 PRO A CA 1
ATOM 5151 C C . PRO A 1 660 ? 23.026 -12.687 -10.010 1.00 61.91 660 PRO A C 1
ATOM 5153 O O . PRO A 1 660 ? 21.872 -12.643 -9.597 1.00 61.91 660 PRO A O 1
ATOM 5156 N N . GLN A 1 661 ? 24.076 -12.604 -9.189 1.00 58.09 661 GLN A N 1
ATOM 5157 C CA . GLN A 1 661 ? 23.994 -12.407 -7.743 1.00 58.09 661 GLN A CA 1
ATOM 5158 C C . GLN A 1 661 ? 23.702 -10.961 -7.316 1.00 58.09 661 GLN A C 1
ATOM 5160 O O . GLN A 1 661 ? 23.461 -10.728 -6.135 1.00 58.09 661 GLN A O 1
ATOM 5165 N N . ILE A 1 662 ? 23.800 -9.988 -8.226 1.00 60.06 662 ILE A N 1
ATOM 5166 C CA . ILE A 1 662 ? 23.581 -8.575 -7.906 1.00 60.06 662 ILE A CA 1
ATOM 5167 C C . ILE A 1 662 ? 22.084 -8.267 -7.894 1.00 60.06 662 ILE A C 1
ATOM 5169 O O . ILE A 1 662 ? 21.331 -8.714 -8.756 1.00 60.06 662 ILE A O 1
ATOM 5173 N N . GLN A 1 663 ? 21.656 -7.522 -6.875 1.00 58.44 663 GLN A N 1
ATOM 5174 C CA . GLN A 1 663 ? 20.254 -7.287 -6.536 1.00 58.44 663 GLN A CA 1
ATOM 5175 C C . GLN A 1 663 ? 20.053 -5.820 -6.158 1.00 58.44 663 GLN A C 1
ATOM 5177 O O . GLN A 1 663 ? 21.008 -5.124 -5.803 1.00 58.44 663 GLN A O 1
ATOM 5182 N N . GLY A 1 664 ? 18.816 -5.331 -6.234 1.00 54.16 664 GLY A N 1
ATOM 5183 C CA . GLY A 1 664 ? 18.497 -3.954 -5.872 1.00 54.16 664 GLY A CA 1
ATOM 5184 C C . GLY A 1 664 ? 19.178 -2.924 -6.772 1.00 54.16 664 GLY A C 1
ATOM 5185 O O . GLY A 1 664 ? 19.505 -1.847 -6.293 1.00 54.16 664 GLY A O 1
ATOM 5186 N N . VAL A 1 665 ? 19.462 -3.243 -8.036 1.00 74.38 665 VAL A N 1
ATOM 5187 C CA . VAL A 1 665 ? 19.997 -2.309 -9.040 1.00 74.38 665 VAL A CA 1
ATOM 5188 C C . VAL A 1 665 ? 19.809 -2.876 -10.432 1.00 74.38 665 VAL A C 1
ATOM 5190 O O . VAL A 1 665 ? 19.880 -4.087 -10.630 1.00 74.38 665 VAL A O 1
ATOM 5193 N N . ASN A 1 666 ? 19.555 -2.010 -11.411 1.00 82.00 666 ASN A N 1
ATOM 5194 C CA . ASN A 1 666 ? 19.295 -2.445 -12.776 1.00 82.00 666 ASN A CA 1
ATOM 5195 C C . ASN A 1 666 ? 19.971 -1.568 -13.804 1.00 82.00 666 ASN A C 1
ATOM 5197 O O . ASN A 1 666 ? 20.108 -0.364 -13.615 1.00 82.00 666 ASN A O 1
ATOM 5201 N N . VAL A 1 667 ? 20.348 -2.183 -14.920 1.00 94.00 667 VAL A N 1
ATOM 5202 C CA . VAL A 1 667 ? 20.891 -1.479 -16.078 1.00 94.00 667 VAL A CA 1
ATOM 5203 C C . VAL A 1 667 ? 20.178 -1.974 -17.331 1.00 94.00 667 VAL A C 1
ATOM 5205 O O . VAL A 1 667 ? 20.087 -3.178 -17.561 1.00 94.00 667 VAL A O 1
ATOM 5208 N N . TYR A 1 668 ? 19.654 -1.062 -18.138 1.00 95.44 668 TYR A N 1
ATOM 5209 C CA . TYR A 1 668 ? 18.938 -1.363 -19.377 1.00 95.44 668 TYR A CA 1
ATOM 5210 C C . TYR A 1 668 ? 19.602 -0.659 -20.553 1.00 95.44 668 TYR A C 1
ATOM 5212 O O . TYR A 1 668 ? 20.218 0.394 -20.385 1.00 95.44 668 TYR A O 1
ATOM 5220 N N . HIS A 1 669 ? 19.448 -1.215 -21.750 1.00 98.19 669 HIS A N 1
ATOM 5221 C CA . HIS A 1 669 ? 19.786 -0.517 -22.983 1.00 98.19 669 HIS A CA 1
ATOM 5222 C C . HIS A 1 669 ? 18.515 -0.056 -23.696 1.00 98.19 669 HIS A C 1
ATOM 5224 O O . HIS A 1 669 ? 17.579 -0.835 -23.881 1.00 98.19 669 HIS A O 1
ATOM 5230 N N . TYR A 1 670 ? 18.491 1.203 -24.126 1.00 98.25 670 TYR A N 1
ATOM 5231 C CA . TYR A 1 670 ? 17.400 1.729 -24.939 1.00 98.25 670 TYR A CA 1
ATOM 5232 C C . TYR A 1 670 ? 17.915 2.348 -26.232 1.00 98.25 670 TYR A C 1
ATOM 5234 O O . TYR A 1 670 ? 19.017 2.892 -26.281 1.00 98.25 670 TYR A O 1
ATOM 5242 N N . VAL A 1 671 ? 17.084 2.295 -27.270 1.00 98.44 671 VAL A N 1
ATOM 5243 C CA . VAL A 1 671 ? 17.343 2.994 -28.532 1.00 98.44 671 VAL A CA 1
ATOM 5244 C C . VAL A 1 671 ? 16.512 4.260 -28.570 1.00 98.44 671 VAL A C 1
ATOM 5246 O O . VAL A 1 671 ? 15.289 4.197 -28.490 1.00 98.44 671 VAL A O 1
ATOM 5249 N N . GLU A 1 672 ? 17.168 5.408 -28.692 1.00 97.88 672 GLU A N 1
ATOM 5250 C CA . GLU A 1 672 ? 16.479 6.665 -28.960 1.00 97.88 672 GLU A CA 1
ATOM 5251 C C . GLU A 1 672 ? 16.345 6.896 -30.454 1.00 97.88 672 GLU A C 1
ATOM 5253 O O . GLU A 1 672 ? 17.307 6.716 -31.203 1.00 97.88 672 GLU A O 1
ATOM 5258 N N . MET A 1 673 ? 15.162 7.316 -30.883 1.00 96.62 673 MET A N 1
ATOM 5259 C CA . MET A 1 673 ? 14.821 7.526 -32.285 1.00 96.62 673 MET A CA 1
ATOM 5260 C C . MET A 1 673 ? 13.921 8.748 -32.480 1.00 96.62 673 MET A C 1
ATOM 5262 O O . MET A 1 673 ? 13.345 9.297 -31.537 1.00 96.62 673 MET A O 1
ATOM 5266 N N . ASN A 1 674 ? 13.784 9.163 -33.731 1.00 94.25 674 ASN A N 1
ATOM 5267 C CA . ASN A 1 674 ? 12.986 10.298 -34.167 1.00 94.25 674 ASN A CA 1
ATOM 5268 C C . ASN A 1 674 ? 12.344 9.981 -35.541 1.00 94.25 674 ASN A C 1
ATOM 5270 O O . ASN A 1 674 ? 12.314 8.842 -35.979 1.00 94.25 674 ASN A O 1
ATOM 5274 N N . LYS A 1 675 ? 11.709 10.947 -36.216 1.00 92.50 675 LYS A N 1
ATOM 5275 C CA . LYS A 1 675 ? 11.187 10.775 -37.600 1.00 92.50 675 LYS A CA 1
ATOM 5276 C C . LYS A 1 675 ? 10.128 9.672 -37.834 1.00 92.50 675 LYS A C 1
ATOM 5278 O O . LYS A 1 675 ? 9.968 9.217 -38.966 1.00 92.50 675 LYS A O 1
ATOM 5283 N N . VAL A 1 676 ? 9.332 9.312 -36.822 1.00 93.69 676 VAL A N 1
ATOM 5284 C CA . VAL A 1 676 ? 8.255 8.299 -36.936 1.00 93.69 676 VAL A CA 1
ATOM 5285 C C . VAL A 1 676 ? 7.251 8.639 -38.036 1.00 93.69 676 VAL A C 1
ATOM 5287 O O . VAL A 1 676 ? 6.918 7.774 -38.843 1.00 93.69 676 VAL A O 1
ATOM 5290 N N . GLN A 1 677 ? 6.806 9.902 -38.107 1.00 91.19 677 GLN A N 1
ATOM 5291 C CA . GLN A 1 677 ? 5.804 10.313 -39.095 1.00 91.19 677 GLN A CA 1
ATOM 5292 C C . GLN A 1 677 ? 6.256 9.994 -40.523 1.00 91.19 677 GLN A C 1
ATOM 5294 O O . GLN A 1 677 ? 5.465 9.495 -41.314 1.00 91.19 677 GLN A O 1
ATOM 5299 N N . SER A 1 678 ? 7.531 10.236 -40.849 1.00 87.75 678 SER A N 1
ATOM 5300 C CA . SER A 1 678 ? 8.060 9.972 -42.190 1.00 87.75 678 SER A CA 1
ATOM 5301 C C . SER A 1 678 ? 7.921 8.500 -42.583 1.00 87.75 678 SER A C 1
ATOM 5303 O O . SER A 1 678 ? 7.667 8.202 -43.745 1.00 87.75 678 SER A O 1
ATOM 5305 N N . ALA A 1 679 ? 8.059 7.583 -41.622 1.00 90.44 679 ALA A N 1
ATOM 5306 C CA . ALA A 1 679 ? 7.865 6.156 -41.853 1.00 90.44 679 ALA A CA 1
ATOM 5307 C C . ALA A 1 679 ? 6.382 5.775 -42.016 1.00 90.44 679 ALA A C 1
ATOM 5309 O O . ALA A 1 679 ? 6.083 4.862 -42.779 1.00 90.44 679 ALA A O 1
ATOM 5310 N N . ILE A 1 680 ? 5.471 6.462 -41.315 1.00 90.75 680 ILE A N 1
ATOM 5311 C CA . ILE A 1 680 ? 4.016 6.236 -41.395 1.00 90.75 680 ILE A CA 1
ATOM 5312 C C . ILE A 1 680 ? 3.442 6.769 -42.711 1.00 90.75 680 ILE A C 1
ATOM 5314 O O . ILE A 1 680 ? 2.662 6.078 -43.363 1.00 90.75 680 ILE A O 1
ATOM 5318 N N . ASP A 1 681 ? 3.831 7.982 -43.112 1.00 85.56 681 ASP A N 1
ATOM 5319 C CA . ASP A 1 681 ? 3.353 8.614 -44.345 1.00 85.56 681 ASP A CA 1
ATOM 5320 C C . ASP A 1 681 ? 3.773 7.823 -45.601 1.00 85.56 681 ASP A C 1
ATOM 5322 O O . ASP A 1 681 ? 3.076 7.855 -46.621 1.00 85.56 681 ASP A O 1
ATOM 5326 N N . GLY A 1 682 ? 4.928 7.137 -45.554 1.00 79.50 682 GLY A N 1
ATOM 5327 C CA . GLY A 1 682 ? 5.701 6.801 -46.760 1.00 79.50 682 GLY A CA 1
ATOM 5328 C C . GLY A 1 682 ? 6.179 8.098 -47.438 1.00 79.50 682 GLY A C 1
ATOM 5329 O O . GLY A 1 682 ? 5.903 9.200 -46.990 1.00 79.50 682 GLY A O 1
ATOM 5330 N N . VAL A 1 683 ? 6.929 8.181 -48.525 1.00 62.47 683 VAL A N 1
ATOM 5331 C CA . VAL A 1 683 ? 7.663 7.313 -49.432 1.00 62.47 683 VAL A CA 1
ATOM 5332 C C . VAL A 1 683 ? 8.924 8.151 -49.668 1.00 62.47 683 VAL A C 1
ATOM 5334 O O . VAL A 1 683 ? 8.828 9.244 -50.227 1.00 62.47 683 VAL A O 1
ATOM 5337 N N . VAL A 1 684 ? 10.105 7.695 -49.254 1.00 66.25 684 VAL A N 1
ATOM 5338 C CA . VAL A 1 684 ? 11.352 8.251 -49.802 1.00 66.25 684 VAL A CA 1
ATOM 5339 C C . VAL A 1 684 ? 11.927 7.141 -50.665 1.00 66.25 684 VAL A C 1
ATOM 5341 O O . VAL A 1 684 ? 12.198 6.063 -50.183 1.00 66.25 684 VAL A O 1
ATOM 5344 N N . GLY A 1 685 ? 11.864 7.267 -51.990 1.00 58.84 685 GLY A N 1
ATOM 5345 C CA . GLY A 1 685 ? 12.161 6.150 -52.912 1.00 58.84 685 GLY A CA 1
ATOM 5346 C C . GLY A 1 685 ? 11.288 4.878 -52.791 1.00 58.84 685 GLY A C 1
ATOM 5347 O O . GLY A 1 685 ? 11.569 3.905 -53.483 1.00 58.84 685 GLY A O 1
ATOM 5348 N N . GLU A 1 686 ? 10.225 4.935 -51.977 1.00 66.06 686 GLU A N 1
ATOM 5349 C CA . GLU A 1 686 ? 9.158 3.949 -51.686 1.00 66.06 686 GLU A CA 1
ATOM 5350 C C . GLU A 1 686 ? 9.417 2.942 -50.552 1.00 66.06 686 GLU A C 1
ATOM 5352 O O . GLU A 1 686 ? 8.739 1.922 -50.460 1.00 66.06 686 GLU A O 1
ATOM 5357 N N . GLY A 1 687 ? 10.327 3.275 -49.630 1.00 65.31 687 GLY A N 1
ATOM 5358 C CA . GLY A 1 687 ? 10.437 2.627 -48.315 1.00 65.31 687 GLY A CA 1
ATOM 5359 C C . GLY A 1 687 ? 10.232 3.576 -47.130 1.00 65.31 687 GLY A C 1
ATOM 5360 O O . GLY A 1 687 ? 9.690 3.159 -46.108 1.00 65.31 687 GLY A O 1
ATOM 5361 N N . ALA A 1 688 ? 10.638 4.846 -47.281 1.00 84.88 688 ALA A N 1
ATOM 5362 C CA . ALA A 1 688 ? 10.767 5.805 -46.179 1.00 84.88 688 ALA A CA 1
ATOM 5363 C C . ALA A 1 688 ? 11.502 5.167 -44.988 1.00 84.88 688 ALA A C 1
ATOM 5365 O O . ALA A 1 688 ? 10.974 5.051 -43.879 1.00 84.88 688 ALA A O 1
ATOM 5366 N N . TYR A 1 689 ? 12.705 4.669 -45.260 1.00 92.06 689 TYR A N 1
ATOM 5367 C CA . TYR A 1 689 ? 13.494 3.864 -44.344 1.00 92.06 689 TYR A CA 1
ATOM 5368 C C . TYR A 1 689 ? 13.993 4.704 -43.165 1.00 92.06 689 TYR A C 1
ATOM 5370 O O . TYR A 1 689 ? 14.840 5.588 -43.299 1.00 92.06 689 TYR A O 1
ATOM 5378 N N . ARG A 1 690 ? 13.433 4.430 -41.991 1.00 94.25 690 ARG A N 1
ATOM 5379 C CA . ARG A 1 690 ? 13.730 5.049 -40.694 1.00 94.25 690 ARG A CA 1
ATOM 5380 C C . ARG A 1 690 ? 14.054 3.953 -39.685 1.00 94.25 690 ARG A C 1
ATOM 5382 O O . ARG A 1 690 ? 13.836 2.771 -39.975 1.00 94.25 690 ARG A O 1
ATOM 5389 N N . LEU A 1 691 ? 14.551 4.297 -38.496 1.00 96.06 691 LEU A N 1
ATOM 5390 C CA . LEU A 1 691 ? 14.892 3.275 -37.495 1.00 96.06 691 LEU A CA 1
ATOM 5391 C C . LEU A 1 691 ? 13.713 2.345 -37.221 1.00 96.06 691 LEU A C 1
ATOM 5393 O O . LEU A 1 691 ? 13.889 1.126 -37.192 1.00 96.06 691 LEU A O 1
ATOM 5397 N N . VAL A 1 692 ? 12.517 2.920 -37.088 1.00 96.19 692 VAL A N 1
ATOM 5398 C CA . VAL A 1 692 ? 11.302 2.189 -36.721 1.00 96.19 692 VAL A CA 1
ATOM 5399 C C . VAL A 1 692 ? 10.926 1.078 -37.698 1.00 96.19 692 VAL A C 1
ATOM 5401 O O . VAL A 1 692 ? 10.506 0.028 -37.244 1.00 96.19 692 VAL A O 1
ATOM 5404 N N . ASN A 1 693 ? 11.117 1.242 -39.012 1.00 94.31 693 ASN A N 1
ATOM 5405 C CA . ASN A 1 693 ? 10.698 0.243 -40.008 1.00 94.31 693 ASN A CA 1
ATOM 5406 C C . ASN A 1 693 ? 11.864 -0.549 -40.631 1.00 94.31 693 ASN A C 1
ATOM 5408 O O . ASN A 1 693 ? 11.623 -1.552 -41.304 1.00 94.31 693 ASN A O 1
ATOM 5412 N N . THR A 1 694 ? 13.123 -0.147 -40.409 1.00 94.88 694 THR A N 1
ATOM 5413 C CA . THR A 1 694 ? 14.292 -0.830 -41.005 1.00 94.88 694 THR A CA 1
ATOM 5414 C C . THR A 1 694 ? 15.312 -1.377 -40.026 1.00 94.88 694 THR A C 1
ATOM 5416 O O . THR A 1 694 ? 16.084 -2.258 -40.409 1.00 94.88 694 THR A O 1
ATOM 5419 N N . VAL A 1 695 ? 15.314 -0.911 -38.777 1.00 97.38 695 VAL A N 1
ATOM 5420 C CA . VAL A 1 695 ? 16.290 -1.327 -37.765 1.00 97.38 695 VAL A CA 1
ATOM 5421 C C . VAL A 1 695 ? 15.596 -2.051 -36.616 1.00 97.38 695 VAL A C 1
ATOM 5423 O O . VAL A 1 695 ? 15.891 -3.225 -36.397 1.00 97.38 695 VAL A O 1
ATOM 5426 N N . LEU A 1 696 ? 14.632 -1.406 -35.947 1.00 97.06 696 LEU A N 1
ATOM 5427 C CA . LEU A 1 696 ? 13.922 -1.965 -34.787 1.00 97.06 696 LEU A CA 1
ATOM 5428 C C . LEU A 1 696 ? 13.283 -3.351 -35.030 1.00 97.06 696 LEU A C 1
ATOM 5430 O O . LEU A 1 696 ? 13.423 -4.198 -34.145 1.00 97.06 696 LEU A O 1
ATOM 5434 N N . PRO A 1 697 ? 12.706 -3.665 -36.213 1.00 96.75 697 PRO A N 1
ATOM 5435 C CA . PRO A 1 697 ? 12.135 -4.991 -36.471 1.00 96.75 697 PRO A CA 1
ATOM 5436 C C . PRO A 1 697 ? 13.173 -6.120 -36.548 1.00 96.75 697 PRO A C 1
ATOM 5438 O O . PRO A 1 697 ? 12.806 -7.295 -36.558 1.00 96.75 697 PRO A O 1
ATOM 5441 N N . TYR A 1 698 ? 14.465 -5.786 -36.635 1.00 94.62 698 TYR A N 1
ATOM 5442 C CA . TYR A 1 698 ? 15.564 -6.733 -36.859 1.00 94.62 698 TYR A CA 1
ATOM 5443 C C . TYR A 1 698 ? 16.560 -6.807 -35.701 1.00 94.62 698 TYR A C 1
ATOM 5445 O O . TYR A 1 698 ? 17.501 -7.599 -35.757 1.00 94.62 698 TYR A O 1
ATOM 5453 N N . ILE A 1 699 ? 16.365 -6.000 -34.661 1.00 94.69 699 ILE A N 1
ATOM 5454 C CA . ILE A 1 699 ? 17.147 -6.045 -33.426 1.00 94.69 699 ILE A CA 1
ATOM 5455 C C . ILE A 1 699 ? 16.216 -6.320 -32.249 1.00 94.69 699 ILE A C 1
ATOM 5457 O O . ILE A 1 699 ? 15.001 -6.191 -32.367 1.00 94.69 699 ILE A O 1
ATOM 5461 N N . THR A 1 700 ? 16.788 -6.704 -31.112 1.00 90.12 700 THR A N 1
ATOM 5462 C CA . THR A 1 700 ? 16.062 -6.806 -29.843 1.00 90.12 700 THR A CA 1
ATOM 5463 C C . THR A 1 700 ? 16.625 -5.768 -28.888 1.00 90.12 700 THR A C 1
ATOM 5465 O O . THR A 1 700 ? 17.845 -5.641 -28.811 1.00 90.12 700 THR A O 1
ATOM 5468 N N . VAL A 1 701 ? 15.768 -5.032 -28.182 1.00 92.75 701 VAL A N 1
ATOM 5469 C CA . VAL A 1 701 ? 16.169 -3.964 -27.246 1.00 92.75 701 VAL A CA 1
ATOM 5470 C C . VAL A 1 701 ? 15.389 -4.048 -25.934 1.00 92.75 701 VAL A C 1
ATOM 5472 O O . VAL A 1 701 ? 14.314 -4.641 -25.913 1.00 92.75 701 VAL A O 1
ATOM 5475 N N . ASP A 1 702 ? 15.897 -3.497 -24.826 1.00 89.44 702 ASP A N 1
ATOM 5476 C CA . ASP A 1 702 ? 15.102 -3.456 -23.588 1.00 89.44 702 ASP A CA 1
ATOM 5477 C C . ASP A 1 702 ? 13.972 -2.417 -23.695 1.00 89.44 702 ASP A C 1
ATOM 5479 O O . ASP A 1 702 ? 12.846 -2.713 -23.312 1.00 89.44 702 ASP A O 1
ATOM 5483 N N . ALA A 1 703 ? 14.241 -1.236 -24.261 1.00 96.94 703 ALA A N 1
ATOM 5484 C CA . ALA A 1 703 ? 13.238 -0.185 -24.452 1.00 96.94 703 ALA A CA 1
ATOM 5485 C C . ALA A 1 703 ? 13.534 0.711 -25.668 1.00 96.94 703 ALA A C 1
ATOM 5487 O O . ALA A 1 703 ? 14.640 0.707 -26.216 1.00 96.94 703 ALA A O 1
ATOM 5488 N N . VAL A 1 704 ? 12.550 1.519 -26.069 1.00 98.62 704 VAL A N 1
ATOM 5489 C CA . VAL A 1 704 ? 12.683 2.548 -27.109 1.00 98.62 704 VAL A CA 1
ATOM 5490 C C . VAL A 1 704 ? 12.290 3.917 -26.553 1.00 98.62 704 VAL A C 1
ATOM 5492 O O . VAL A 1 704 ? 11.232 4.090 -25.953 1.00 98.62 704 VAL A O 1
ATOM 5495 N N . SER A 1 705 ? 13.153 4.898 -26.787 1.00 98.19 705 SER A N 1
ATOM 5496 C CA . SER A 1 705 ? 12.957 6.309 -26.461 1.00 98.19 705 SER A CA 1
ATOM 5497 C C . SER A 1 705 ? 12.560 7.066 -27.730 1.00 98.19 705 SER A C 1
ATOM 5499 O O . SER A 1 705 ? 13.216 6.944 -28.765 1.00 98.19 705 SER A O 1
ATOM 5501 N N . TYR A 1 706 ? 11.483 7.844 -27.678 1.00 98.06 706 TYR A N 1
ATOM 5502 C CA . TYR A 1 706 ? 11.008 8.640 -28.807 1.00 98.06 706 TYR A CA 1
ATOM 5503 C C . TYR A 1 706 ? 11.224 10.134 -28.557 1.00 98.06 706 TYR A C 1
ATOM 5505 O O . TYR A 1 706 ? 10.623 10.712 -27.647 1.00 98.06 706 TYR A O 1
ATOM 5513 N N . SER A 1 707 ? 12.033 10.779 -29.403 1.00 96.25 707 SER A N 1
ATOM 5514 C CA . SER A 1 707 ? 12.038 12.240 -29.520 1.00 96.25 707 SER A CA 1
ATOM 5515 C C . SER A 1 707 ? 10.808 12.684 -30.313 1.00 96.25 707 SER A C 1
ATOM 5517 O O . SER A 1 707 ? 10.723 12.615 -31.550 1.00 96.25 707 SER A O 1
ATOM 5519 N N . ALA A 1 708 ? 9.795 13.103 -29.562 1.00 95.44 708 ALA A N 1
ATOM 5520 C CA . ALA A 1 708 ? 8.414 13.170 -30.003 1.00 95.44 708 ALA A CA 1
ATOM 5521 C C . ALA A 1 708 ? 8.009 14.522 -30.591 1.00 95.44 708 ALA A C 1
ATOM 5523 O O . ALA A 1 708 ? 6.819 14.773 -30.785 1.00 95.44 708 ALA A O 1
ATOM 5524 N N . ARG A 1 709 ? 8.958 15.410 -30.913 1.00 89.19 709 ARG A N 1
ATOM 5525 C CA . ARG A 1 709 ? 8.661 16.749 -31.470 1.00 89.19 709 ARG A CA 1
ATOM 5526 C C . ARG A 1 709 ? 7.784 16.694 -32.731 1.00 89.19 709 ARG A C 1
ATOM 5528 O O . ARG A 1 709 ? 6.882 17.498 -32.912 1.00 89.19 709 ARG A O 1
ATOM 5535 N N . ASN A 1 710 ? 7.987 15.681 -33.572 1.00 89.81 710 ASN A N 1
ATOM 5536 C CA . ASN A 1 710 ? 7.269 15.451 -34.835 1.00 89.81 710 ASN A CA 1
ATOM 5537 C C . ASN A 1 710 ? 5.829 14.908 -34.654 1.00 89.81 710 ASN A C 1
ATOM 5539 O O . ASN A 1 710 ? 5.075 14.827 -35.627 1.00 89.81 710 ASN A O 1
ATOM 5543 N N . ALA A 1 711 ? 5.435 14.598 -33.415 1.00 93.31 711 ALA A N 1
ATOM 5544 C CA . ALA A 1 711 ? 4.046 14.408 -32.998 1.00 93.31 711 ALA A CA 1
ATOM 5545 C C . ALA A 1 711 ? 3.547 15.614 -32.189 1.00 93.31 711 ALA A C 1
ATOM 5547 O O . ALA A 1 711 ? 2.551 16.239 -32.539 1.00 93.31 711 ALA A O 1
ATOM 5548 N N . THR A 1 712 ? 4.277 15.973 -31.132 1.00 92.62 712 THR A N 1
ATOM 5549 C CA . THR A 1 712 ? 3.828 16.919 -30.101 1.00 92.62 712 THR A CA 1
ATOM 5550 C C . THR A 1 712 ? 3.783 18.373 -30.563 1.00 92.62 712 THR A C 1
ATOM 5552 O O . THR A 1 712 ? 3.093 19.166 -29.939 1.00 92.62 712 THR A O 1
ATOM 5555 N N . HIS A 1 713 ? 4.447 18.742 -31.665 1.00 91.00 713 HIS A N 1
ATOM 5556 C CA . HIS A 1 713 ? 4.339 20.088 -32.254 1.00 91.00 713 HIS A CA 1
ATOM 5557 C C . HIS A 1 713 ? 3.126 20.241 -33.192 1.00 91.00 713 HIS A C 1
ATOM 5559 O O . HIS A 1 713 ? 2.797 21.353 -33.598 1.00 91.00 713 HIS A O 1
ATOM 5565 N N . PHE A 1 714 ? 2.425 19.150 -33.523 1.00 92.19 714 PHE A N 1
ATOM 5566 C CA . PHE A 1 714 ? 1.242 19.147 -34.395 1.00 92.19 714 PHE A CA 1
ATOM 5567 C C . PHE A 1 714 ? -0.045 19.170 -33.563 1.00 92.19 714 PHE A C 1
ATOM 5569 O O . PHE A 1 714 ? -0.845 18.239 -33.570 1.00 92.19 714 PHE A O 1
ATOM 5576 N N . ILE A 1 715 ? -0.240 20.265 -32.826 1.00 91.69 715 ILE A N 1
ATOM 5577 C CA . ILE A 1 715 ? -1.271 20.404 -31.783 1.00 91.69 715 ILE A CA 1
ATOM 5578 C C . ILE A 1 715 ? -2.695 20.131 -32.283 1.00 91.69 715 ILE A C 1
ATOM 5580 O O . ILE A 1 715 ? -3.501 19.574 -31.547 1.00 91.69 715 ILE A O 1
ATOM 5584 N N . SER A 1 716 ? -3.013 20.470 -33.535 1.00 93.94 716 SER A N 1
ATOM 5585 C CA . SER A 1 716 ? -4.338 20.217 -34.121 1.00 93.94 716 SER A CA 1
ATOM 5586 C C . SER A 1 716 ? -4.662 18.737 -34.356 1.00 93.94 716 SER A C 1
ATOM 5588 O O . SER A 1 716 ? -5.812 18.422 -34.642 1.00 93.94 716 SER A O 1
ATOM 5590 N N . GLU A 1 717 ? -3.665 17.854 -34.286 1.00 95.25 717 GLU A N 1
ATOM 5591 C CA . GLU A 1 717 ? -3.785 16.405 -34.514 1.00 95.25 717 GLU A CA 1
ATOM 5592 C C . GLU A 1 717 ? -3.537 15.586 -33.232 1.00 95.25 717 GLU A C 1
ATOM 5594 O O . GLU A 1 717 ? -3.477 14.358 -33.267 1.00 95.25 717 GLU A O 1
ATOM 5599 N N . MET A 1 718 ? -3.346 16.264 -32.099 1.00 94.69 718 MET A N 1
ATOM 5600 C CA . MET A 1 718 ? -3.156 15.641 -30.793 1.00 94.69 718 MET A CA 1
ATOM 5601 C C . MET A 1 718 ? -4.512 15.376 -30.112 1.00 94.69 718 MET A C 1
ATOM 5603 O O . MET A 1 718 ? -5.375 16.258 -30.150 1.00 94.69 718 MET A O 1
ATOM 5607 N N . PRO A 1 719 ? -4.674 14.245 -29.393 1.00 95.69 719 PRO A N 1
ATOM 5608 C CA . PRO A 1 719 ? -3.647 13.249 -29.053 1.00 95.69 719 PRO A CA 1
ATOM 5609 C C . PRO A 1 719 ? -3.437 12.122 -30.085 1.00 95.69 719 PRO A C 1
ATOM 5611 O O . PRO A 1 719 ? -2.462 11.379 -29.972 1.00 95.69 719 PRO A O 1
ATOM 5614 N N . GLU A 1 720 ? -4.308 11.983 -31.087 1.00 97.06 720 GLU A N 1
ATOM 5615 C CA . GLU A 1 720 ? -4.374 10.813 -31.975 1.00 97.06 720 GLU A CA 1
ATOM 5616 C C . GLU A 1 720 ? -3.077 10.566 -32.754 1.00 97.06 720 GLU A C 1
ATOM 5618 O O . GLU A 1 720 ? -2.664 9.416 -32.932 1.00 97.06 720 GLU A O 1
ATOM 5623 N N . ARG A 1 721 ? -2.396 11.632 -33.185 1.00 96.31 721 ARG A N 1
ATOM 5624 C CA . ARG A 1 721 ? -1.101 11.525 -33.869 1.00 96.31 721 ARG A CA 1
ATOM 5625 C C . ARG A 1 721 ? -0.029 10.911 -32.973 1.00 96.31 721 ARG A C 1
ATOM 5627 O O . ARG A 1 721 ? 0.713 10.041 -33.422 1.00 96.31 721 ARG A O 1
ATOM 5634 N N . LEU A 1 722 ? 0.039 11.317 -31.702 1.00 97.25 722 LEU A N 1
ATOM 5635 C CA . LEU A 1 722 ? 1.005 10.747 -30.762 1.00 97.25 722 LEU A CA 1
ATOM 5636 C C . LEU A 1 722 ? 0.706 9.271 -30.483 1.00 97.25 722 LEU A C 1
ATOM 5638 O O . LEU A 1 722 ? 1.638 8.473 -30.506 1.00 97.25 722 LEU A O 1
ATOM 5642 N N . TYR A 1 723 ? -0.564 8.900 -30.289 1.00 98.06 723 TYR A N 1
ATOM 5643 C CA . TYR A 1 723 ? -0.953 7.493 -30.122 1.00 98.06 723 TYR A CA 1
ATOM 5644 C C . TYR A 1 723 ? -0.558 6.651 -31.329 1.00 98.06 723 TYR A C 1
ATOM 5646 O O . TYR A 1 723 ? 0.117 5.641 -31.172 1.00 98.06 723 TYR A O 1
ATOM 5654 N N . THR A 1 724 ? -0.861 7.133 -32.536 1.00 97.69 724 THR A N 1
ATOM 5655 C CA . THR A 1 724 ? -0.483 6.451 -33.780 1.00 97.69 724 THR A CA 1
ATOM 5656 C C . THR A 1 724 ? 1.029 6.226 -33.853 1.00 97.69 724 THR A C 1
ATOM 5658 O O . THR A 1 724 ? 1.475 5.157 -34.260 1.00 97.69 724 THR A O 1
ATOM 5661 N N . HIS A 1 725 ? 1.837 7.207 -33.442 1.00 97.81 725 HIS A N 1
ATOM 5662 C CA . HIS A 1 725 ? 3.293 7.068 -33.438 1.00 97.81 725 HIS A CA 1
ATOM 5663 C C . HIS A 1 725 ? 3.783 6.056 -32.407 1.00 97.81 725 HIS A C 1
ATOM 5665 O O . HIS A 1 725 ? 4.631 5.229 -32.734 1.00 97.81 725 HIS A O 1
ATOM 5671 N N . LEU A 1 726 ? 3.275 6.128 -31.177 1.00 98.00 726 LEU A N 1
ATOM 5672 C CA . LEU A 1 726 ? 3.680 5.237 -30.095 1.00 98.00 726 LEU A CA 1
ATOM 5673 C C . LEU A 1 726 ? 3.277 3.785 -30.390 1.00 98.00 726 LEU A C 1
ATOM 5675 O O . LEU A 1 726 ? 4.128 2.903 -30.293 1.00 98.00 726 LEU A O 1
ATOM 5679 N N . ASP A 1 727 ? 2.053 3.554 -30.874 1.00 97.19 727 ASP A N 1
ATOM 5680 C CA . ASP A 1 727 ? 1.582 2.238 -31.329 1.00 97.19 727 ASP A CA 1
ATOM 5681 C C . ASP A 1 727 ? 2.429 1.710 -32.496 1.00 97.19 727 ASP A C 1
ATOM 5683 O O . ASP A 1 727 ? 2.761 0.523 -32.566 1.00 97.19 727 ASP A O 1
ATOM 5687 N N . TYR A 1 728 ? 2.813 2.586 -33.429 1.00 97.44 728 TYR A N 1
ATOM 5688 C CA . TYR A 1 728 ? 3.655 2.202 -34.559 1.00 97.44 728 TYR A CA 1
ATOM 5689 C C . TYR A 1 728 ? 5.070 1.815 -34.118 1.00 97.44 728 TYR A C 1
ATOM 5691 O O . TYR A 1 728 ? 5.614 0.835 -34.623 1.00 97.44 728 TYR A O 1
ATOM 5699 N N . ILE A 1 729 ? 5.662 2.528 -33.156 1.00 98.06 729 ILE A N 1
ATOM 5700 C CA . ILE A 1 729 ? 6.954 2.140 -32.576 1.00 98.06 729 ILE A CA 1
ATOM 5701 C C . ILE A 1 729 ? 6.824 0.799 -31.849 1.00 98.06 729 ILE A C 1
ATOM 5703 O O . ILE A 1 729 ? 7.610 -0.111 -32.109 1.00 98.06 729 ILE A O 1
ATOM 5707 N N . GLU A 1 730 ? 5.833 0.669 -30.964 1.00 95.00 730 GLU A N 1
ATOM 5708 C CA . GLU A 1 730 ? 5.638 -0.524 -30.135 1.00 95.00 730 GLU A CA 1
ATOM 5709 C C . GLU A 1 730 ? 5.413 -1.778 -30.990 1.00 95.00 730 GLU A C 1
ATOM 5711 O O . GLU A 1 730 ? 6.002 -2.821 -30.721 1.00 95.00 730 GLU A O 1
ATOM 5716 N N . SER A 1 731 ? 4.636 -1.665 -32.070 1.00 95.00 731 SER A N 1
ATOM 5717 C CA . SER A 1 731 ? 4.351 -2.782 -32.981 1.00 95.00 731 SER A CA 1
ATOM 5718 C C . SER A 1 731 ? 5.507 -3.169 -33.910 1.00 95.00 731 SER A C 1
ATOM 5720 O O . SER A 1 731 ? 5.503 -4.281 -34.440 1.00 95.00 731 SER A O 1
ATOM 5722 N N . ASN A 1 732 ? 6.488 -2.286 -34.126 1.00 94.88 732 ASN A N 1
ATOM 5723 C CA . ASN A 1 732 ? 7.636 -2.558 -34.998 1.00 94.88 732 ASN A CA 1
ATOM 5724 C C . ASN A 1 732 ? 8.923 -2.918 -34.238 1.00 94.88 732 ASN A C 1
ATOM 5726 O O . ASN A 1 732 ? 9.893 -3.351 -34.860 1.00 94.88 732 ASN A O 1
ATOM 5730 N N . ALA A 1 733 ? 8.972 -2.745 -32.919 1.00 94.31 733 ALA A N 1
ATOM 5731 C CA . ALA A 1 733 ? 10.137 -3.089 -32.112 1.00 94.31 733 ALA A CA 1
ATOM 5732 C C . ALA A 1 733 ? 10.048 -4.517 -31.556 1.00 94.31 733 ALA A C 1
ATOM 5734 O O . ALA A 1 733 ? 8.984 -4.966 -31.135 1.00 94.31 733 ALA A O 1
ATOM 5735 N N . ASN A 1 734 ? 11.183 -5.224 -31.490 1.00 89.75 734 ASN A N 1
ATOM 5736 C CA . ASN A 1 734 ? 11.274 -6.447 -30.688 1.00 89.75 734 ASN A CA 1
ATOM 5737 C C . ASN A 1 734 ? 11.906 -6.133 -29.333 1.00 89.75 734 ASN A C 1
ATOM 5739 O O . ASN A 1 734 ? 13.031 -5.627 -29.262 1.00 89.75 734 ASN A O 1
ATOM 5743 N N . PHE A 1 735 ? 11.220 -6.505 -28.258 1.00 90.25 735 PHE A N 1
ATOM 5744 C CA . PHE A 1 735 ? 11.691 -6.263 -26.899 1.00 90.25 735 PHE A CA 1
ATOM 5745 C C . PHE A 1 735 ? 12.287 -7.516 -26.258 1.00 90.25 735 PHE A C 1
ATOM 5747 O O . PHE A 1 735 ? 11.885 -8.640 -26.559 1.00 90.25 735 PHE A O 1
ATOM 5754 N N . THR A 1 736 ? 13.252 -7.331 -25.356 1.00 76.62 736 THR A N 1
ATOM 5755 C CA . THR A 1 736 ? 13.871 -8.435 -24.597 1.00 76.62 736 THR A CA 1
ATOM 5756 C C . THR A 1 736 ? 12.914 -9.080 -23.594 1.00 76.62 736 THR A C 1
ATOM 5758 O O . THR A 1 736 ? 13.152 -10.212 -23.180 1.00 76.62 736 THR A O 1
ATOM 5761 N N . GLY A 1 737 ? 11.868 -8.356 -23.176 1.00 75.00 737 GLY A N 1
ATOM 5762 C CA . GLY A 1 737 ? 10.988 -8.733 -22.066 1.00 75.00 737 GLY A CA 1
ATOM 5763 C C . GLY A 1 737 ? 11.582 -8.461 -20.678 1.00 75.00 737 GLY A C 1
ATOM 5764 O O . GLY A 1 737 ? 10.944 -8.773 -19.682 1.00 75.00 737 GLY A O 1
ATOM 5765 N N . CYS A 1 738 ? 12.789 -7.883 -20.595 1.00 71.50 738 CYS A N 1
ATOM 5766 C CA . CYS A 1 738 ? 13.425 -7.528 -19.321 1.00 71.50 738 CYS A CA 1
ATOM 5767 C C . CYS A 1 738 ? 12.922 -6.195 -18.744 1.00 71.50 738 CYS A C 1
ATOM 5769 O O . CYS A 1 738 ? 13.207 -5.889 -17.587 1.00 71.50 738 CYS A O 1
ATOM 5771 N N . TRP A 1 739 ? 12.257 -5.374 -19.560 1.00 77.12 739 TRP A N 1
ATOM 5772 C CA . TRP A 1 739 ? 11.763 -4.058 -19.167 1.00 77.12 739 TRP A CA 1
ATOM 5773 C C . TRP A 1 739 ? 10.655 -4.168 -18.113 1.00 77.12 739 TRP A C 1
ATOM 5775 O O . TRP A 1 739 ? 9.788 -5.028 -18.251 1.00 77.12 739 TRP A O 1
ATOM 5785 N N . PRO A 1 740 ? 10.657 -3.325 -17.066 1.00 67.94 740 PRO A N 1
ATOM 5786 C CA . PRO A 1 740 ? 9.774 -3.541 -15.925 1.00 67.94 740 PRO A CA 1
ATOM 5787 C C . PRO A 1 740 ? 8.422 -2.842 -16.000 1.00 67.94 740 PRO A C 1
ATOM 5789 O O . PRO A 1 740 ? 7.616 -3.005 -15.088 1.00 67.94 740 PRO A O 1
ATOM 5792 N N . PHE A 1 741 ? 8.187 -2.049 -17.041 1.00 74.56 741 PHE A N 1
ATOM 5793 C CA . PHE A 1 741 ? 6.909 -1.386 -17.259 1.00 74.56 741 PHE A CA 1
ATOM 5794 C C . PHE A 1 741 ? 6.134 -2.102 -18.358 1.00 74.56 741 PHE A C 1
ATOM 5796 O O . PHE A 1 741 ? 6.732 -2.668 -19.271 1.00 74.56 741 PHE A O 1
ATOM 5803 N N . GLU A 1 742 ? 4.807 -2.010 -18.298 1.00 76.25 742 GLU A N 1
ATOM 5804 C CA . GLU A 1 742 ? 3.915 -2.575 -19.316 1.00 76.25 742 GLU A CA 1
ATOM 5805 C C . GLU A 1 742 ? 4.281 -2.091 -20.727 1.00 76.25 742 GLU A C 1
ATOM 5807 O O . GLU A 1 742 ? 4.362 -2.883 -21.664 1.00 76.25 742 GLU A O 1
ATOM 5812 N N . LYS A 1 743 ? 4.573 -0.792 -20.861 1.00 86.00 743 LYS A N 1
ATOM 5813 C CA . LYS A 1 743 ? 5.029 -0.177 -22.106 1.00 86.00 743 LYS A CA 1
ATOM 5814 C C . LYS A 1 743 ? 6.550 -0.072 -22.145 1.00 86.00 743 LYS A C 1
ATOM 5816 O O . LYS A 1 743 ? 7.164 0.570 -21.291 1.00 86.00 743 LYS A O 1
ATOM 5821 N N . ALA A 1 744 ? 7.152 -0.635 -23.192 1.00 89.25 744 ALA A N 1
ATOM 5822 C CA . ALA A 1 744 ? 8.590 -0.545 -23.472 1.00 89.25 744 ALA A CA 1
ATOM 5823 C C . ALA A 1 744 ? 8.974 0.642 -24.378 1.00 89.25 744 ALA A C 1
ATOM 5825 O O . ALA A 1 744 ? 10.136 0.791 -24.757 1.00 89.25 744 ALA A O 1
ATOM 5826 N N . VAL A 1 745 ? 8.011 1.508 -24.707 1.00 97.06 745 VAL A N 1
ATOM 5827 C CA . VAL A 1 745 ? 8.215 2.757 -25.452 1.00 97.06 745 VAL A CA 1
ATOM 5828 C C . VAL A 1 745 ? 7.935 3.943 -24.536 1.00 97.06 745 VAL A C 1
ATOM 5830 O O . VAL A 1 745 ? 6.950 3.935 -23.801 1.00 97.06 745 VAL A O 1
ATOM 5833 N N . PHE A 1 746 ? 8.784 4.970 -24.579 1.00 96.81 746 PHE A N 1
ATOM 5834 C CA . PHE A 1 746 ? 8.623 6.183 -23.776 1.00 96.81 746 PHE A CA 1
ATOM 5835 C C . PHE A 1 746 ? 9.023 7.454 -24.527 1.00 96.81 746 PHE A C 1
ATOM 5837 O O . PHE A 1 746 ? 9.681 7.400 -25.565 1.00 96.81 746 PHE A O 1
ATOM 5844 N N . ILE A 1 747 ? 8.639 8.617 -23.997 1.00 97.25 747 ILE A N 1
ATOM 5845 C CA . ILE A 1 747 ? 8.976 9.916 -24.583 1.00 97.25 747 ILE A CA 1
ATOM 5846 C C . ILE A 1 747 ? 10.321 10.380 -24.026 1.00 97.25 747 ILE A C 1
ATOM 5848 O O . ILE A 1 747 ? 10.424 10.818 -22.879 1.00 97.25 747 ILE A O 1
ATOM 5852 N N . GLY A 1 748 ? 11.350 10.284 -24.863 1.00 94.88 748 GLY A N 1
ATOM 5853 C CA . GLY A 1 748 ? 12.708 10.724 -24.558 1.00 94.88 748 GLY A CA 1
ATOM 5854 C C . GLY A 1 748 ? 12.904 12.224 -24.646 1.00 94.88 748 GLY A C 1
ATOM 5855 O O . GLY A 1 748 ? 13.779 12.754 -23.963 1.00 94.88 748 GLY A O 1
ATOM 5856 N N . GLU A 1 749 ? 12.104 12.882 -25.488 1.00 93.31 749 GLU A N 1
ATOM 5857 C CA . GLU A 1 749 ? 12.091 14.331 -25.648 1.00 93.31 749 GLU A CA 1
ATOM 5858 C C . GLU A 1 749 ? 10.705 14.823 -26.080 1.00 93.31 749 GLU A C 1
ATOM 5860 O O . GLU A 1 749 ? 10.133 14.362 -27.071 1.00 93.31 749 GLU A O 1
ATOM 5865 N N . TYR A 1 750 ? 10.187 15.823 -25.378 1.00 93.38 750 TYR A N 1
ATOM 5866 C CA . TYR A 1 750 ? 9.108 16.693 -25.843 1.00 93.38 750 TYR A CA 1
ATOM 5867 C C . TYR A 1 750 ? 9.380 18.126 -25.387 1.00 93.38 750 TYR A C 1
ATOM 5869 O O . TYR A 1 750 ? 10.260 18.372 -24.563 1.00 93.38 750 TYR A O 1
ATOM 5877 N N . GLY A 1 751 ? 8.622 19.079 -25.918 1.00 88.56 751 GLY A N 1
ATOM 5878 C CA . GLY A 1 751 ? 8.673 20.454 -25.441 1.00 88.56 751 GLY A CA 1
ATOM 5879 C C . GLY A 1 751 ? 8.486 21.473 -26.552 1.00 88.56 751 GLY A C 1
ATOM 5880 O O . GLY A 1 751 ? 9.080 21.368 -27.631 1.00 88.56 751 GLY A O 1
ATOM 5881 N N . THR A 1 752 ? 7.675 22.480 -26.259 1.00 83.25 752 THR A N 1
ATOM 5882 C CA . THR A 1 752 ? 7.620 23.768 -26.955 1.00 83.25 752 THR A CA 1
ATOM 5883 C C . THR A 1 752 ? 7.776 24.900 -25.936 1.00 83.25 752 THR A C 1
ATOM 5885 O O . THR A 1 752 ? 7.730 24.667 -24.725 1.00 83.25 752 THR A O 1
ATOM 5888 N N . GLY A 1 753 ? 7.913 26.143 -26.406 1.00 77.00 753 GLY A N 1
ATOM 5889 C CA . GLY A 1 753 ? 7.857 27.321 -25.534 1.00 77.00 753 GLY A CA 1
ATOM 5890 C C . GLY A 1 753 ? 6.477 27.555 -24.895 1.00 77.00 753 GLY A C 1
ATOM 5891 O O . GLY A 1 753 ? 6.359 28.363 -23.977 1.00 77.00 753 GLY A O 1
ATOM 5892 N N . THR A 1 754 ? 5.429 26.836 -25.317 1.00 89.06 754 THR A N 1
ATOM 5893 C CA . THR A 1 754 ? 4.040 27.083 -24.910 1.00 89.06 754 THR A CA 1
ATOM 5894 C C . THR A 1 754 ? 3.572 26.099 -23.835 1.00 89.06 754 THR A C 1
ATOM 5896 O O . THR A 1 754 ? 3.491 24.894 -24.058 1.00 89.06 754 THR A O 1
ATOM 5899 N N . VAL A 1 755 ? 3.165 26.605 -22.667 1.00 91.00 755 VAL A N 1
ATOM 5900 C CA . VAL A 1 755 ? 2.676 25.782 -21.537 1.00 91.00 755 VAL A CA 1
ATOM 5901 C C . VAL A 1 755 ? 1.497 24.884 -21.934 1.00 91.00 755 VAL A C 1
ATOM 5903 O O . VAL A 1 755 ? 1.496 23.694 -21.633 1.00 91.00 755 VAL A O 1
ATOM 5906 N N . SER A 1 756 ? 0.498 25.429 -22.637 1.00 91.12 756 SER A N 1
ATOM 5907 C CA . SER A 1 756 ? -0.719 24.676 -22.998 1.00 91.12 756 SER A CA 1
ATOM 5908 C C . SER A 1 756 ? -0.460 23.492 -23.940 1.00 91.12 756 SER A C 1
ATOM 5910 O O . SER A 1 756 ? -1.121 22.460 -23.831 1.00 91.12 756 SER A O 1
ATOM 5912 N N . GLU A 1 757 ? 0.534 23.611 -24.819 1.00 92.25 757 GLU A N 1
ATOM 5913 C CA . GLU A 1 757 ? 0.952 22.549 -25.737 1.00 92.25 757 GLU A CA 1
ATOM 5914 C C . GLU A 1 757 ? 1.648 21.417 -24.973 1.00 92.25 757 GLU A C 1
ATOM 5916 O O . GLU A 1 757 ? 1.327 20.243 -25.164 1.00 92.25 757 GLU A O 1
ATOM 5921 N N . ASN A 1 758 ? 2.526 21.770 -24.030 1.00 93.06 758 ASN A N 1
ATOM 5922 C CA . ASN A 1 758 ? 3.197 20.800 -23.167 1.00 93.06 758 ASN A CA 1
ATOM 5923 C C . ASN A 1 758 ? 2.208 20.079 -22.240 1.00 93.06 758 ASN A C 1
ATOM 5925 O O . ASN A 1 758 ? 2.334 18.872 -22.048 1.00 93.06 758 ASN A O 1
ATOM 5929 N N . VAL A 1 759 ? 1.176 20.767 -21.734 1.00 94.12 759 VAL A N 1
ATOM 5930 C CA . VAL A 1 759 ? 0.085 20.127 -20.977 1.00 94.12 759 VAL A CA 1
ATOM 5931 C C . VAL A 1 759 ? -0.607 19.047 -21.811 1.00 94.12 759 VAL A C 1
ATOM 5933 O O . VAL A 1 759 ? -0.823 17.940 -21.318 1.00 94.12 759 VAL A O 1
ATOM 5936 N N . LEU A 1 760 ? -0.933 19.340 -23.075 1.00 94.06 760 LEU A N 1
ATOM 5937 C CA . LEU A 1 760 ? -1.568 18.372 -23.973 1.00 94.06 760 LEU A CA 1
ATOM 5938 C C . LEU A 1 760 ? -0.654 17.171 -24.255 1.00 94.06 760 LEU A C 1
ATOM 5940 O O . LEU A 1 760 ? -1.122 16.033 -24.221 1.00 94.06 760 LEU A O 1
ATOM 5944 N N . ALA A 1 761 ? 0.639 17.412 -24.489 1.00 94.06 761 ALA A N 1
ATOM 5945 C CA . ALA A 1 761 ? 1.622 16.360 -24.734 1.00 94.06 761 ALA A CA 1
ATOM 5946 C C . ALA A 1 761 ? 1.784 15.416 -23.532 1.00 94.06 761 ALA A C 1
ATOM 5948 O O . ALA A 1 761 ? 1.747 14.200 -23.710 1.00 94.06 761 ALA A O 1
ATOM 5949 N N . ILE A 1 762 ? 1.900 15.965 -22.317 1.00 94.25 762 ILE A N 1
ATOM 5950 C CA . ILE A 1 762 ? 2.027 15.181 -21.080 1.00 94.25 762 ILE A CA 1
ATOM 5951 C C . ILE A 1 762 ? 0.787 14.311 -20.875 1.00 94.25 762 ILE A C 1
ATOM 5953 O O . ILE A 1 762 ? 0.916 13.107 -20.685 1.00 94.25 762 ILE A O 1
ATOM 5957 N N . LYS A 1 763 ? -0.416 14.892 -20.986 1.00 93.75 763 LYS A N 1
ATOM 5958 C CA . LYS A 1 763 ? -1.675 14.142 -20.848 1.00 93.75 763 LYS A CA 1
ATOM 5959 C C . LYS A 1 763 ? -1.792 13.016 -21.865 1.00 93.75 763 LYS A C 1
ATOM 5961 O O . LYS A 1 763 ? -2.140 11.898 -21.503 1.00 93.75 763 LYS A O 1
ATOM 5966 N N . ALA A 1 764 ? -1.490 13.307 -23.129 1.00 94.62 764 ALA A N 1
ATOM 5967 C CA . ALA A 1 764 ? -1.528 12.311 -24.187 1.00 94.62 764 ALA A CA 1
ATOM 5968 C C . ALA A 1 764 ? -0.541 11.170 -23.895 1.00 94.62 764 ALA A C 1
ATOM 5970 O O . ALA A 1 764 ? -0.950 10.016 -23.863 1.00 94.62 764 ALA A O 1
ATOM 5971 N N . ALA A 1 765 ? 0.723 11.476 -23.597 1.00 94.12 765 ALA A N 1
ATOM 5972 C CA . ALA A 1 765 ? 1.731 10.461 -23.297 1.00 94.12 765 ALA A CA 1
ATOM 5973 C C . ALA A 1 765 ? 1.380 9.619 -22.057 1.00 94.12 765 ALA A C 1
ATOM 5975 O O . ALA A 1 765 ? 1.530 8.399 -22.087 1.00 94.12 765 ALA A O 1
ATOM 5976 N N . SER A 1 766 ? 0.867 10.243 -20.990 1.00 91.25 766 SER A N 1
ATOM 5977 C CA . SER A 1 766 ? 0.404 9.523 -19.799 1.00 91.25 766 SER A CA 1
ATOM 5978 C C . SER A 1 766 ? -0.759 8.584 -20.108 1.00 91.25 766 SER A C 1
ATOM 5980 O O . SER A 1 766 ? -0.718 7.436 -19.692 1.00 91.25 766 SER A O 1
ATOM 5982 N N . ASN A 1 767 ? -1.743 9.022 -20.897 1.00 89.94 767 ASN A N 1
ATOM 5983 C CA . ASN A 1 767 ? -2.898 8.197 -21.276 1.00 89.94 767 ASN A CA 1
ATOM 5984 C C . ASN A 1 767 ? -2.561 7.007 -22.167 1.00 89.94 767 ASN A C 1
ATOM 5986 O O . ASN A 1 767 ? -3.334 6.059 -22.231 1.00 89.94 767 ASN A O 1
ATOM 5990 N N . TRP A 1 768 ? -1.444 7.070 -22.888 1.00 92.19 768 TRP A N 1
ATOM 5991 C CA . TRP A 1 768 ? -0.951 5.925 -23.646 1.00 92.19 768 TRP A CA 1
ATOM 5992 C C . TRP A 1 768 ? -0.222 4.901 -22.756 1.00 92.19 768 TRP A C 1
ATOM 5994 O O . TRP A 1 768 ? -0.068 3.747 -23.148 1.00 92.19 768 TRP A O 1
ATOM 6004 N N . GLY A 1 769 ? 0.229 5.315 -21.564 1.00 88.06 769 GLY A N 1
ATOM 6005 C CA . GLY A 1 769 ? 0.968 4.473 -20.619 1.00 88.06 769 GLY A CA 1
ATOM 6006 C C . GLY A 1 769 ? 2.492 4.649 -20.651 1.00 88.06 769 GLY A C 1
ATOM 6007 O O . GLY A 1 769 ? 3.214 3.790 -20.143 1.00 88.06 769 GLY A O 1
ATOM 6008 N N . CYS A 1 770 ? 3.021 5.745 -21.221 1.00 91.00 770 CYS A N 1
ATOM 6009 C CA . CYS A 1 770 ? 4.472 5.992 -21.292 1.00 91.00 770 CYS A CA 1
ATOM 6010 C C . CYS A 1 770 ? 5.127 5.962 -19.897 1.00 91.00 770 CYS A C 1
ATOM 6012 O O . CYS A 1 770 ? 4.690 6.730 -19.036 1.00 91.00 770 CYS A O 1
ATOM 6014 N N . PRO A 1 771 ? 6.186 5.160 -19.649 1.00 86.81 771 PRO A N 1
ATOM 6015 C CA . PRO A 1 771 ? 6.878 5.116 -18.355 1.00 86.81 771 PRO A CA 1
ATOM 6016 C C . PRO A 1 771 ? 7.665 6.390 -18.061 1.00 86.81 771 PRO A C 1
ATOM 6018 O O . PRO A 1 771 ? 7.719 6.808 -16.911 1.00 86.81 771 PRO A O 1
ATOM 6021 N N . PHE A 1 772 ? 8.195 7.053 -19.094 1.00 93.25 772 PHE A N 1
ATOM 6022 C CA . PHE A 1 772 ? 8.915 8.320 -18.966 1.00 93.25 772 PHE A CA 1
ATOM 6023 C C . PHE A 1 772 ? 8.452 9.349 -20.003 1.00 93.25 772 PHE A C 1
ATOM 6025 O O . PHE A 1 772 ? 8.151 9.018 -21.153 1.00 93.25 772 PHE A O 1
ATOM 6032 N N . ILE A 1 773 ? 8.403 10.607 -19.570 1.00 95.00 773 ILE A N 1
ATOM 6033 C CA . ILE A 1 773 ? 7.971 11.787 -20.313 1.00 95.00 773 ILE A CA 1
ATOM 6034 C C . ILE A 1 773 ? 8.982 12.896 -20.016 1.00 95.00 773 ILE A C 1
ATOM 6036 O O . ILE A 1 773 ? 8.887 13.595 -19.006 1.00 95.00 773 ILE A O 1
ATOM 6040 N N . LEU A 1 774 ? 10.007 13.010 -20.864 1.00 95.69 774 LEU A N 1
ATOM 6041 C CA . LEU A 1 774 ? 11.178 13.848 -20.595 1.00 95.69 774 LEU A CA 1
ATOM 6042 C C . LEU A 1 774 ? 11.152 15.157 -21.390 1.00 95.69 774 LEU A C 1
ATOM 6044 O O . LEU A 1 774 ? 11.209 15.164 -22.621 1.00 95.69 774 LEU A O 1
ATOM 6048 N N . TYR A 1 775 ? 11.070 16.276 -20.675 1.00 94.81 775 TYR A N 1
ATOM 6049 C CA . TYR A 1 775 ? 11.063 17.608 -21.263 1.00 94.81 775 TYR A CA 1
ATOM 6050 C C . TYR A 1 775 ? 12.464 18.004 -21.733 1.00 94.81 775 TYR A C 1
ATOM 6052 O O . TYR A 1 775 ? 13.461 17.782 -21.048 1.00 94.81 775 TYR A O 1
ATOM 6060 N N . TRP A 1 776 ? 12.556 18.620 -22.905 1.00 90.94 776 TRP A N 1
ATOM 6061 C CA . TRP A 1 776 ? 13.762 19.291 -23.378 1.00 90.94 776 TRP A CA 1
ATOM 6062 C C . TRP A 1 776 ? 13.635 20.798 -23.110 1.00 90.94 776 TRP A C 1
ATOM 6064 O O . TRP A 1 776 ? 12.808 21.437 -23.757 1.00 90.94 776 TRP A O 1
ATOM 6074 N N . SER A 1 777 ? 14.417 21.429 -22.224 1.00 90.75 777 SER A N 1
ATOM 6075 C CA . SER A 1 777 ? 15.468 20.911 -21.311 1.00 90.75 777 SER A CA 1
ATOM 6076 C C . SER A 1 777 ? 15.613 21.793 -20.050 1.00 90.75 777 SER A C 1
ATOM 6078 O O . SER A 1 777 ? 14.872 22.763 -19.884 1.00 90.75 777 SER A O 1
ATOM 6080 N N . ILE A 1 778 ? 16.544 21.486 -19.133 1.00 92.31 778 ILE A N 1
ATOM 6081 C CA . ILE A 1 778 ? 16.738 22.299 -17.912 1.00 92.31 778 ILE A CA 1
ATOM 6082 C C . ILE A 1 778 ? 17.332 23.681 -18.236 1.00 92.31 778 ILE A C 1
ATOM 6084 O O . ILE A 1 778 ? 16.726 24.699 -17.894 1.00 92.31 778 ILE A O 1
ATOM 6088 N N . TYR A 1 779 ? 18.462 23.732 -18.944 1.00 90.81 779 TYR A N 1
ATOM 6089 C CA . TYR A 1 779 ? 19.030 24.963 -19.511 1.00 90.81 779 TYR A CA 1
ATOM 6090 C C . TYR A 1 779 ? 18.885 25.007 -21.032 1.00 90.81 779 TYR A C 1
ATOM 6092 O O . TYR A 1 779 ? 18.720 23.971 -21.682 1.00 90.81 779 TYR A O 1
ATOM 6100 N N . ALA A 1 780 ? 18.974 26.208 -21.611 1.00 86.38 780 ALA A N 1
ATOM 6101 C CA . ALA A 1 780 ? 19.062 26.353 -23.060 1.00 86.38 780 ALA A CA 1
ATOM 6102 C C . ALA A 1 780 ? 20.396 25.789 -23.566 1.00 86.38 780 ALA A C 1
ATOM 6104 O O . ALA A 1 780 ? 21.460 26.119 -23.036 1.00 86.38 780 ALA A O 1
ATOM 6105 N N . THR A 1 781 ? 20.352 24.993 -24.632 1.00 80.88 781 THR A N 1
ATOM 6106 C CA . THR A 1 781 ? 21.566 24.483 -25.288 1.00 80.88 781 THR A CA 1
ATOM 6107 C C . THR A 1 781 ? 22.120 25.451 -26.337 1.00 80.88 781 THR A C 1
ATOM 6109 O O . THR A 1 781 ? 23.284 25.363 -26.714 1.00 80.88 781 THR A O 1
ATOM 6112 N N . GLU A 1 782 ? 21.302 26.404 -26.800 1.00 78.19 782 GLU A N 1
ATOM 6113 C CA . GLU A 1 782 ? 21.683 27.453 -27.748 1.00 78.19 782 GLU A CA 1
ATOM 6114 C C . GLU A 1 782 ? 20.920 28.762 -27.469 1.00 78.19 782 GLU A C 1
ATOM 6116 O O . GLU A 1 782 ? 19.766 28.709 -27.039 1.00 78.19 782 GLU A O 1
ATOM 6121 N N . PRO A 1 783 ? 21.480 29.942 -27.815 1.00 77.94 783 PRO A N 1
ATOM 6122 C CA . PRO A 1 783 ? 20.838 31.241 -27.576 1.00 77.94 783 PRO A CA 1
ATOM 6123 C C . PRO A 1 783 ? 19.457 31.429 -28.217 1.00 77.94 783 PRO A C 1
ATOM 6125 O O . PRO A 1 783 ? 18.730 32.352 -27.859 1.00 77.94 783 PRO A O 1
ATOM 6128 N N . ARG A 1 784 ? 19.130 30.631 -29.240 1.00 76.69 784 ARG A N 1
ATOM 6129 C CA . ARG A 1 784 ? 17.885 30.763 -30.012 1.00 76.69 784 ARG A CA 1
ATOM 6130 C C . ARG A 1 784 ? 16.747 29.910 -29.461 1.00 76.69 784 ARG A C 1
ATOM 6132 O O . ARG A 1 784 ? 15.627 30.068 -29.934 1.00 76.69 784 ARG A O 1
ATOM 6139 N N . PHE A 1 785 ? 17.030 28.990 -28.542 1.00 76.81 785 PHE A N 1
ATOM 6140 C CA . PHE A 1 785 ? 16.014 28.132 -27.947 1.00 76.81 785 PHE A CA 1
ATOM 6141 C C . PHE A 1 785 ? 15.416 28.820 -26.727 1.00 76.81 785 PHE A C 1
ATOM 6143 O O . PHE A 1 785 ? 16.145 29.224 -25.831 1.00 76.81 785 PHE A O 1
ATOM 6150 N N . ASP A 1 786 ? 14.093 28.944 -26.709 1.00 72.88 786 ASP A N 1
ATOM 6151 C CA . ASP A 1 786 ? 13.292 29.584 -25.660 1.00 72.88 786 ASP A CA 1
ATOM 6152 C C . ASP A 1 786 ? 12.512 28.573 -24.796 1.00 72.88 786 ASP A C 1
ATOM 6154 O O . ASP A 1 786 ? 11.737 28.954 -23.922 1.00 72.88 786 ASP A O 1
ATOM 6158 N N . PHE A 1 787 ? 12.735 27.273 -25.011 1.00 83.31 787 PHE A N 1
ATOM 6159 C CA . PHE A 1 787 ? 12.118 26.172 -24.271 1.00 83.31 787 PHE A CA 1
ATOM 6160 C C . PHE A 1 787 ? 13.120 25.553 -23.282 1.00 83.31 787 PHE A C 1
ATOM 6162 O O . PHE A 1 787 ? 13.793 24.567 -23.562 1.00 83.31 787 PHE A O 1
ATOM 6169 N N . TYR A 1 788 ? 13.224 26.145 -22.094 1.00 90.75 788 TYR A N 1
ATOM 6170 C CA . TYR A 1 788 ? 14.067 25.666 -20.993 1.00 90.75 788 TYR A CA 1
ATOM 6171 C C . TYR A 1 788 ? 13.417 25.961 -19.637 1.00 90.75 788 TYR A C 1
ATOM 6173 O O . TYR A 1 788 ? 12.489 26.766 -19.560 1.00 90.75 788 TYR A O 1
ATOM 6181 N N . PHE A 1 789 ? 13.880 25.325 -18.562 1.00 91.50 789 PHE A N 1
ATOM 6182 C CA . PHE A 1 789 ? 13.349 25.546 -17.213 1.00 91.50 789 PHE A CA 1
ATOM 6183 C C . PHE A 1 789 ? 13.935 26.765 -16.506 1.00 91.50 789 PHE A C 1
ATOM 6185 O O . PHE A 1 789 ? 13.199 27.494 -15.847 1.00 91.50 789 PHE A O 1
ATOM 6192 N N . VAL A 1 790 ? 15.236 27.006 -16.632 1.00 91.19 790 VAL A N 1
ATOM 6193 C CA . VAL A 1 790 ? 15.915 28.082 -15.897 1.00 91.19 790 VAL A CA 1
ATOM 6194 C C . VAL A 1 790 ? 16.713 28.929 -16.868 1.00 91.19 790 VAL A C 1
ATOM 6196 O O . VAL A 1 790 ? 17.511 28.370 -17.608 1.00 91.19 790 VAL A O 1
ATOM 6199 N N . GLY A 1 791 ? 16.500 30.245 -16.889 1.00 89.38 791 GLY A N 1
ATOM 6200 C CA . GLY A 1 791 ? 17.152 31.182 -17.808 1.00 89.38 791 GLY A CA 1
ATOM 6201 C C . GLY A 1 791 ? 18.592 31.560 -17.435 1.00 89.38 791 GLY A C 1
ATOM 6202 O O . GLY A 1 791 ? 19.058 31.229 -16.344 1.00 89.38 791 GLY A O 1
ATOM 6203 N N . PRO A 1 792 ? 19.307 32.291 -18.318 1.00 86.88 792 PRO A N 1
ATOM 6204 C CA . PRO A 1 792 ? 20.699 32.703 -18.090 1.00 86.88 792 PRO A CA 1
ATOM 6205 C C . PRO A 1 792 ? 20.935 33.559 -16.840 1.00 86.88 792 PRO A C 1
ATOM 6207 O O . PRO A 1 792 ? 22.050 33.617 -16.335 1.00 86.88 792 PRO A O 1
ATOM 6210 N N . ASP A 1 793 ? 19.899 34.237 -16.347 1.00 86.88 793 ASP A N 1
ATOM 6211 C CA . ASP A 1 793 ? 19.917 35.042 -15.123 1.00 86.88 793 ASP A CA 1
ATOM 6212 C C . ASP A 1 793 ? 19.553 34.237 -13.859 1.00 86.88 793 ASP A C 1
ATOM 6214 O O . ASP A 1 793 ? 19.455 34.809 -12.773 1.00 86.88 793 ASP A O 1
ATOM 6218 N N . GLY A 1 794 ? 19.342 32.923 -13.992 1.00 85.25 794 GLY A N 1
ATOM 6219 C CA . GLY A 1 794 ? 18.912 32.033 -12.915 1.00 85.25 794 GLY A CA 1
ATOM 6220 C C . GLY A 1 794 ? 17.410 32.073 -12.620 1.00 85.25 794 GLY A C 1
ATOM 6221 O O . GLY A 1 794 ? 16.969 31.446 -11.656 1.00 85.25 794 GLY A O 1
ATOM 6222 N N . SER A 1 795 ? 16.609 32.794 -13.413 1.00 86.38 795 SER A N 1
ATOM 6223 C CA . SER A 1 795 ? 15.154 32.845 -13.234 1.00 86.38 795 SER A CA 1
ATOM 6224 C C . SER A 1 795 ? 14.464 31.564 -13.719 1.00 86.38 795 SER A C 1
ATOM 6226 O O . SER A 1 795 ? 14.835 30.989 -14.741 1.00 86.38 795 SER A O 1
ATOM 6228 N N . ASN A 1 796 ? 13.434 31.120 -12.995 1.00 88.56 796 ASN A N 1
ATOM 6229 C CA . ASN A 1 796 ? 12.590 29.999 -13.415 1.00 88.56 796 ASN A CA 1
ATOM 6230 C C . ASN A 1 796 ? 11.599 30.463 -14.494 1.00 88.56 796 ASN A C 1
ATOM 6232 O O . ASN A 1 796 ? 11.016 31.542 -14.377 1.00 88.56 796 ASN A O 1
ATOM 6236 N N . THR A 1 797 ? 11.379 29.644 -15.520 1.00 90.38 797 THR A N 1
ATOM 6237 C CA . THR A 1 797 ? 10.380 29.891 -16.568 1.00 90.38 797 THR A CA 1
ATOM 6238 C C . THR A 1 797 ? 9.012 29.316 -16.193 1.00 90.38 797 THR A C 1
ATOM 6240 O O . THR A 1 797 ? 8.887 28.488 -15.290 1.00 90.38 797 THR A O 1
ATOM 6243 N N . GLU A 1 798 ? 7.971 29.667 -16.953 1.00 89.94 798 GLU A N 1
ATOM 6244 C CA . GLU A 1 798 ? 6.643 29.051 -16.799 1.00 89.94 798 GLU A CA 1
ATOM 6245 C C . GLU A 1 798 ? 6.666 27.525 -17.022 1.00 89.94 798 GLU A C 1
ATOM 6247 O O . GLU A 1 798 ? 5.812 26.803 -16.510 1.00 89.94 798 GLU A O 1
ATOM 6252 N N . GLN A 1 799 ? 7.661 27.017 -17.758 1.00 91.00 799 GLN A N 1
ATOM 6253 C CA . GLN A 1 799 ? 7.845 25.584 -17.972 1.00 91.00 799 GLN A CA 1
ATOM 6254 C C . GLN A 1 799 ? 8.392 24.904 -16.718 1.00 91.00 799 GLN A C 1
ATOM 6256 O O . GLN A 1 799 ? 7.906 23.831 -16.367 1.00 91.00 799 GLN A O 1
ATOM 6261 N N . TYR A 1 800 ? 9.329 25.533 -15.999 1.00 89.88 800 TYR A N 1
ATOM 6262 C CA . TYR A 1 800 ? 9.733 25.053 -14.674 1.00 89.88 800 TYR A CA 1
ATOM 6263 C C . TYR A 1 800 ? 8.518 24.975 -13.747 1.00 89.88 800 TYR A C 1
ATOM 6265 O O . TYR A 1 800 ? 8.268 23.930 -13.146 1.00 89.88 800 TYR A O 1
ATOM 6273 N N . ASP A 1 801 ? 7.728 26.051 -13.687 1.00 85.19 801 ASP A N 1
ATOM 6274 C CA . ASP A 1 801 ? 6.567 26.138 -12.800 1.00 85.19 801 ASP A CA 1
ATOM 6275 C C . ASP A 1 801 ? 5.518 25.063 -13.120 1.00 85.19 801 ASP A C 1
ATOM 6277 O O . ASP A 1 801 ? 4.971 24.448 -12.203 1.00 85.19 801 ASP A O 1
ATOM 6281 N N . LEU A 1 802 ? 5.260 24.794 -14.406 1.00 88.38 802 LEU A N 1
ATOM 6282 C CA . LEU A 1 802 ? 4.376 23.712 -14.847 1.00 88.38 802 LEU A CA 1
ATOM 6283 C C . LEU A 1 802 ? 4.859 22.345 -14.341 1.00 88.38 802 LEU A C 1
ATOM 6285 O O . LEU A 1 802 ? 4.087 21.591 -13.750 1.00 88.38 802 LEU A O 1
ATOM 6289 N N . HIS A 1 803 ? 6.125 22.004 -14.582 1.00 89.25 803 HIS A N 1
ATOM 6290 C CA . HIS A 1 803 ? 6.639 20.665 -14.285 1.00 89.25 803 HIS A CA 1
ATOM 6291 C C . HIS A 1 803 ? 6.810 20.449 -12.780 1.00 89.25 803 HIS A C 1
ATOM 6293 O O . HIS A 1 803 ? 6.470 19.379 -12.279 1.00 89.25 803 HIS A O 1
ATOM 6299 N N . GLN A 1 804 ? 7.229 21.477 -12.039 1.00 82.00 804 GLN A N 1
ATOM 6300 C CA . GLN A 1 804 ? 7.256 21.444 -10.578 1.00 82.00 804 GLN A CA 1
ATOM 6301 C C . GLN A 1 804 ? 5.845 21.233 -9.994 1.00 82.00 804 GLN A C 1
ATOM 6303 O O . GLN A 1 804 ? 5.665 20.441 -9.066 1.00 82.00 804 GLN A O 1
ATOM 6308 N N . GLN A 1 805 ? 4.814 21.883 -10.545 1.00 78.31 805 GLN A N 1
ATOM 6309 C CA . GLN A 1 805 ? 3.424 21.661 -10.122 1.00 78.31 805 GLN A CA 1
ATOM 6310 C C . GLN A 1 805 ? 2.945 20.227 -10.380 1.00 78.31 805 GLN A C 1
ATOM 6312 O O . GLN A 1 805 ? 2.199 19.675 -9.574 1.00 78.31 805 GLN A O 1
ATOM 6317 N N . ILE A 1 806 ? 3.363 19.605 -11.483 1.00 83.75 806 ILE A N 1
ATOM 6318 C CA . ILE A 1 806 ? 3.031 18.204 -11.776 1.00 83.75 806 ILE A CA 1
ATOM 6319 C C . ILE A 1 806 ? 3.732 17.276 -10.783 1.00 83.75 806 ILE A C 1
ATOM 6321 O O . ILE A 1 806 ? 3.081 16.455 -10.141 1.00 83.75 806 ILE A O 1
ATOM 6325 N N . LEU A 1 807 ? 5.047 17.439 -10.621 1.00 79.50 807 LEU A N 1
ATOM 6326 C CA . LEU A 1 807 ? 5.872 16.615 -9.737 1.00 79.50 807 LEU A CA 1
ATOM 6327 C C . LEU A 1 807 ? 5.417 16.705 -8.281 1.00 79.50 807 LEU A C 1
ATOM 6329 O O . LEU A 1 807 ? 5.253 15.682 -7.622 1.00 79.50 807 LEU A O 1
ATOM 6333 N N . SER A 1 808 ? 5.126 17.913 -7.794 1.00 73.69 808 SER A N 1
ATOM 6334 C CA . SER A 1 808 ? 4.580 18.109 -6.447 1.00 73.69 808 SER A CA 1
ATOM 6335 C C . SER A 1 808 ? 3.245 17.389 -6.248 1.00 73.69 808 SER A C 1
ATOM 6337 O O . SER A 1 808 ? 3.042 16.797 -5.193 1.00 73.69 808 SER A O 1
ATOM 6339 N N . LYS A 1 809 ? 2.359 17.351 -7.253 1.00 77.31 809 LYS A N 1
ATOM 6340 C CA . LYS A 1 809 ? 1.084 16.613 -7.173 1.00 77.31 809 LYS A CA 1
ATOM 6341 C C . LYS A 1 809 ? 1.266 15.098 -7.211 1.00 77.31 809 LYS A C 1
ATOM 6343 O O . LYS A 1 809 ? 0.573 14.404 -6.473 1.00 77.31 809 LYS A O 1
ATOM 6348 N N . ILE A 1 810 ? 2.189 14.588 -8.027 1.00 76.12 810 ILE A N 1
ATOM 6349 C CA . ILE A 1 810 ? 2.542 13.157 -8.061 1.00 76.12 810 ILE A CA 1
ATOM 6350 C C . ILE A 1 810 ? 3.093 12.726 -6.698 1.00 76.12 810 ILE A C 1
ATOM 6352 O O . ILE A 1 810 ? 2.619 11.751 -6.111 1.00 76.12 810 ILE A O 1
ATOM 6356 N N . ASN A 1 811 ? 4.042 13.495 -6.162 1.00 71.69 811 ASN A N 1
ATOM 6357 C CA . ASN A 1 811 ? 4.638 13.232 -4.857 1.00 71.69 811 ASN A CA 1
ATOM 6358 C C . ASN A 1 811 ? 3.590 13.352 -3.743 1.00 71.69 811 ASN A C 1
ATOM 6360 O O . ASN A 1 811 ? 3.480 12.456 -2.914 1.00 71.69 811 ASN A O 1
ATOM 6364 N N . ALA A 1 812 ? 2.737 14.380 -3.770 1.00 70.94 812 ALA A N 1
ATOM 6365 C CA . ALA A 1 812 ? 1.637 14.507 -2.819 1.00 70.94 812 ALA A CA 1
ATOM 6366 C C . ALA A 1 812 ? 0.678 13.310 -2.889 1.00 70.94 812 ALA A C 1
ATOM 6368 O O . ALA A 1 812 ? 0.294 12.781 -1.852 1.00 70.94 812 ALA A O 1
ATOM 6369 N N . GLN A 1 813 ? 0.317 12.833 -4.085 1.00 73.56 813 GLN A N 1
ATOM 6370 C CA . GLN A 1 813 ? -0.550 11.664 -4.232 1.00 73.56 813 GLN A CA 1
ATOM 6371 C C . GLN A 1 813 ? 0.079 10.417 -3.603 1.00 73.56 813 GLN A C 1
ATOM 6373 O O . GLN A 1 813 ? -0.595 9.742 -2.828 1.00 73.56 813 GLN A O 1
ATOM 6378 N N . LYS A 1 814 ? 1.353 10.127 -3.900 1.00 65.75 814 LYS A N 1
ATOM 6379 C CA . LYS A 1 814 ? 2.083 8.993 -3.308 1.00 65.75 814 LYS A CA 1
ATOM 6380 C C . LYS A 1 814 ? 1.975 8.998 -1.790 1.00 65.75 814 LYS A C 1
ATOM 6382 O O . LYS A 1 814 ? 1.651 7.995 -1.163 1.00 65.75 814 LYS A O 1
ATOM 6387 N N . GLU A 1 815 ? 2.191 10.165 -1.223 1.00 61.28 815 GLU A N 1
ATOM 6388 C CA . GLU A 1 815 ? 2.293 10.332 0.209 1.00 61.28 815 GLU A CA 1
ATOM 6389 C C . GLU A 1 815 ? 0.933 10.334 0.912 1.00 61.28 815 GLU A C 1
ATOM 6391 O O . GLU A 1 815 ? 0.776 9.703 1.955 1.00 61.28 815 GLU A O 1
ATOM 6396 N N . ILE A 1 816 ? -0.093 10.943 0.310 1.00 62.69 816 ILE A N 1
ATOM 6397 C CA . ILE A 1 816 ? -1.473 10.844 0.805 1.00 62.69 816 ILE A CA 1
ATOM 6398 C C . ILE A 1 816 ? -1.931 9.375 0.785 1.00 62.69 816 ILE A C 1
ATOM 6400 O O . ILE A 1 816 ? -2.560 8.920 1.738 1.00 62.69 816 ILE A O 1
ATOM 6404 N N . TYR A 1 817 ? -1.586 8.606 -0.254 1.00 64.56 817 TYR A N 1
ATOM 6405 C CA . TYR A 1 817 ? -1.875 7.168 -0.305 1.00 64.56 817 TYR A CA 1
ATOM 6406 C C . TYR A 1 817 ? -1.146 6.398 0.806 1.00 64.56 817 TYR A C 1
ATOM 6408 O O . TYR A 1 817 ? -1.777 5.611 1.507 1.00 64.56 817 TYR A O 1
ATOM 6416 N N . ASN A 1 818 ? 0.138 6.671 1.045 1.00 55.22 818 ASN A N 1
ATOM 6417 C CA . ASN A 1 818 ? 0.870 6.038 2.145 1.00 55.22 818 ASN A CA 1
ATOM 6418 C C . ASN A 1 818 ? 0.249 6.358 3.514 1.00 55.22 818 ASN A C 1
ATOM 6420 O O . ASN A 1 818 ? 0.112 5.462 4.340 1.00 55.22 818 ASN A O 1
ATOM 6424 N N . ILE A 1 819 ? -0.189 7.600 3.744 1.00 54.69 819 ILE A N 1
ATOM 6425 C CA . ILE A 1 819 ? -0.802 8.014 5.016 1.00 54.69 819 ILE A CA 1
ATOM 6426 C C . ILE A 1 819 ? -2.167 7.349 5.237 1.00 54.69 819 ILE A C 1
ATOM 6428 O O . ILE A 1 819 ? -2.411 6.801 6.307 1.00 54.69 819 ILE A O 1
ATOM 6432 N N . TYR A 1 820 ? -3.069 7.425 4.256 1.00 56.38 820 TYR A N 1
ATOM 6433 C CA . TYR A 1 820 ? -4.471 7.031 4.450 1.00 56.38 820 TYR A CA 1
ATOM 6434 C C . TYR A 1 820 ? -4.772 5.583 4.056 1.00 56.38 820 TYR A C 1
ATOM 6436 O O . TYR A 1 820 ? -5.838 5.078 4.401 1.00 56.38 820 TYR A O 1
ATOM 6444 N N . LEU A 1 821 ? -3.875 4.932 3.309 1.00 57.84 821 LEU A N 1
ATOM 6445 C CA . LEU A 1 821 ? -4.076 3.591 2.747 1.00 57.84 821 LEU A CA 1
ATOM 6446 C C . LEU A 1 821 ? -2.892 2.639 2.990 1.00 57.84 821 LEU A C 1
ATOM 6448 O O . LEU A 1 821 ? -2.986 1.479 2.596 1.00 57.84 821 LEU A O 1
ATOM 6452 N N . ASN A 1 822 ? -1.795 3.104 3.605 1.00 53.19 822 ASN A N 1
ATOM 6453 C CA . ASN A 1 822 ? -0.587 2.319 3.897 1.00 53.19 822 ASN A CA 1
ATOM 6454 C C . ASN A 1 822 ? -0.009 1.569 2.678 1.00 53.19 822 ASN A C 1
ATOM 6456 O O . ASN A 1 822 ? 0.425 0.421 2.770 1.00 53.19 822 ASN A O 1
ATOM 6460 N N . ARG A 1 823 ? -0.050 2.209 1.504 1.00 59.75 823 ARG A N 1
ATOM 6461 C CA . ARG A 1 823 ? 0.488 1.679 0.244 1.00 59.75 823 ARG A CA 1
ATOM 6462 C C . ARG A 1 823 ? 0.774 2.803 -0.748 1.00 59.75 823 ARG A C 1
ATOM 6464 O O . ARG A 1 823 ? 0.135 3.850 -0.681 1.00 59.75 823 ARG A O 1
ATOM 6471 N N . ASN A 1 824 ? 1.612 2.535 -1.749 1.00 59.06 824 ASN A N 1
ATOM 6472 C CA . ASN A 1 824 ? 1.761 3.418 -2.907 1.00 59.06 824 ASN A CA 1
ATOM 6473 C C . ASN A 1 824 ? 0.483 3.412 -3.795 1.00 59.06 824 ASN A C 1
ATOM 6475 O O . ASN A 1 824 ? -0.297 2.445 -3.774 1.00 59.06 824 ASN A O 1
ATOM 6479 N N . PRO A 1 825 ? 0.233 4.479 -4.583 1.00 64.31 825 PRO A N 1
ATOM 6480 C CA . PRO A 1 825 ? -0.882 4.525 -5.524 1.00 64.31 825 PRO A CA 1
ATOM 6481 C C . PRO A 1 825 ? -0.703 3.489 -6.632 1.00 64.31 825 PRO A C 1
ATOM 6483 O O . PRO A 1 825 ? 0.410 3.272 -7.102 1.00 64.31 825 PRO A O 1
ATOM 6486 N N . TYR A 1 826 ? -1.810 2.901 -7.094 1.00 68.69 826 TYR A N 1
ATOM 6487 C CA . TYR A 1 826 ? -1.785 2.059 -8.292 1.00 68.69 826 TYR A CA 1
ATOM 6488 C C . TYR A 1 826 ? -1.503 2.901 -9.539 1.00 68.69 826 TYR A C 1
ATOM 6490 O O . TYR A 1 826 ? -1.721 4.115 -9.534 1.00 68.69 826 TYR A O 1
ATOM 6498 N N . GLU A 1 827 ? -1.109 2.251 -10.632 1.00 69.38 827 GLU A N 1
ATOM 6499 C CA . GLU A 1 827 ? -0.875 2.933 -11.908 1.00 69.38 827 GLU A CA 1
ATOM 6500 C C . GLU A 1 827 ? -2.114 3.710 -12.383 1.00 69.38 827 GLU A C 1
ATOM 6502 O O . GLU A 1 827 ? -2.033 4.890 -12.710 1.00 69.38 827 GLU A O 1
ATOM 6507 N N . SER A 1 828 ? -3.299 3.107 -12.272 1.00 70.75 828 SER A N 1
ATOM 6508 C CA . SER A 1 828 ? -4.571 3.758 -12.612 1.00 70.75 828 SER A CA 1
ATOM 6509 C C . SER A 1 828 ? -4.859 5.016 -11.776 1.00 70.75 828 SER A C 1
ATOM 6511 O O . SER A 1 828 ? -5.513 5.954 -12.242 1.00 70.75 828 SER A O 1
ATOM 6513 N N . CYS A 1 829 ? -4.348 5.086 -10.541 1.00 75.69 829 CYS A N 1
ATOM 6514 C CA . CYS A 1 829 ? -4.444 6.280 -9.701 1.00 75.69 829 CYS A CA 1
ATOM 6515 C C . CYS A 1 829 ? -3.565 7.411 -10.252 1.00 75.69 829 CYS A C 1
ATOM 6517 O O . CYS A 1 829 ? -3.990 8.572 -10.256 1.00 75.69 829 CYS A O 1
ATOM 6519 N N . LEU A 1 830 ? -2.358 7.080 -10.719 1.00 78.31 830 LEU A N 1
ATOM 6520 C CA . LEU A 1 830 ? -1.450 8.033 -11.346 1.00 78.31 830 LEU A CA 1
ATOM 6521 C C . LEU A 1 830 ? -2.003 8.516 -12.688 1.00 78.31 830 LEU A C 1
ATOM 6523 O O . LEU A 1 830 ? -2.049 9.719 -12.919 1.00 78.31 830 LEU A O 1
ATOM 6527 N N . GLU A 1 831 ? -2.495 7.618 -13.540 1.00 77.69 831 GLU A N 1
ATOM 6528 C CA . GLU A 1 831 ? -3.149 7.968 -14.809 1.00 77.69 831 GLU A CA 1
ATOM 6529 C C . GLU A 1 831 ? -4.329 8.925 -14.596 1.00 77.69 831 GLU A C 1
ATOM 6531 O O . GLU A 1 831 ? -4.488 9.922 -15.309 1.00 77.69 831 GLU A O 1
ATOM 6536 N N . SER A 1 832 ? -5.140 8.670 -13.563 1.00 82.88 832 SER A N 1
ATOM 6537 C CA . SER A 1 832 ? -6.236 9.557 -13.173 1.00 82.88 832 SER A CA 1
ATOM 6538 C C . SER A 1 832 ? -5.733 10.950 -12.786 1.00 82.88 832 SER A C 1
ATOM 6540 O O . SER A 1 832 ? -6.306 11.944 -13.231 1.00 82.88 832 SER A O 1
ATOM 6542 N N . LEU A 1 833 ? -4.648 11.054 -12.009 1.00 86.38 833 LEU A N 1
ATOM 6543 C CA . LEU A 1 833 ? -4.012 12.335 -11.682 1.00 86.38 833 LEU A CA 1
ATOM 6544 C C . LEU A 1 833 ? -3.464 13.022 -12.940 1.00 86.38 833 LEU A C 1
ATOM 6546 O O . LEU A 1 833 ? -3.746 14.199 -13.169 1.00 86.38 833 LEU A O 1
ATOM 6550 N N . MET A 1 834 ? -2.723 12.299 -13.775 1.00 88.06 834 MET A N 1
ATOM 6551 C CA . MET A 1 834 ? -2.090 12.841 -14.977 1.00 88.06 834 MET A CA 1
ATOM 6552 C C . MET A 1 834 ? -3.111 13.369 -15.993 1.00 88.06 834 MET A C 1
ATOM 6554 O O . MET A 1 834 ? -2.830 14.318 -16.718 1.00 88.06 834 MET A O 1
ATOM 6558 N N . ASN A 1 835 ? -4.341 12.861 -15.997 1.00 86.25 835 ASN A N 1
ATOM 6559 C CA . ASN A 1 835 ? -5.420 13.409 -16.822 1.00 86.25 835 ASN A CA 1
ATOM 6560 C C . ASN A 1 835 ? -5.920 14.794 -16.390 1.00 86.25 835 ASN A C 1
ATOM 6562 O O . ASN A 1 835 ? -6.468 15.554 -17.201 1.00 86.25 835 ASN A O 1
ATOM 6566 N N . GLN A 1 836 ? -5.746 15.135 -15.116 1.00 87.69 836 GLN A N 1
ATOM 6567 C CA . GLN A 1 836 ? -6.366 16.303 -14.495 1.00 87.69 836 GLN A CA 1
ATOM 6568 C C . GLN A 1 836 ? -5.392 17.162 -13.687 1.00 87.69 836 GLN A C 1
ATOM 6570 O O . GLN A 1 836 ? -5.847 18.047 -12.968 1.00 87.69 836 GLN A O 1
ATOM 6575 N N . PHE A 1 837 ? -4.075 16.952 -13.792 1.00 87.19 837 PHE A N 1
ATOM 6576 C CA . PHE A 1 837 ? -3.072 17.670 -12.990 1.00 87.19 837 PHE A CA 1
ATOM 6577 C C . PHE A 1 837 ? -3.161 19.198 -13.130 1.00 87.19 837 PHE A C 1
ATOM 6579 O O . PHE A 1 837 ? -2.743 19.922 -12.239 1.00 87.19 837 PHE A O 1
ATOM 6586 N N . ASP A 1 838 ? -3.684 19.706 -14.243 1.00 86.94 838 ASP A N 1
ATOM 6587 C CA . ASP A 1 838 ? -3.884 21.128 -14.549 1.00 86.94 838 ASP A CA 1
ATOM 6588 C C . ASP A 1 838 ? -5.154 21.709 -13.903 1.00 86.94 838 ASP A C 1
ATOM 6590 O O . ASP A 1 838 ? -5.337 22.922 -13.874 1.00 86.94 838 ASP A O 1
ATOM 6594 N N . ARG A 1 839 ? -6.045 20.848 -13.401 1.00 87.12 839 ARG A N 1
ATOM 6595 C CA . ARG A 1 839 ? -7.354 21.210 -12.834 1.00 87.12 839 ARG A CA 1
ATOM 6596 C C . ARG A 1 839 ? -7.489 20.823 -11.370 1.00 87.12 839 ARG A C 1
ATOM 6598 O O . ARG A 1 839 ? -8.182 21.513 -10.629 1.00 87.12 839 ARG A O 1
ATOM 6605 N N . ILE A 1 840 ? -6.854 19.729 -10.958 1.00 84.94 840 ILE A N 1
ATOM 6606 C CA . ILE A 1 840 ? -6.893 19.258 -9.581 1.00 84.94 840 ILE A CA 1
ATOM 6607 C C . ILE A 1 840 ? -5.813 19.960 -8.763 1.00 84.94 840 ILE A C 1
ATOM 6609 O O . ILE A 1 840 ? -4.651 20.055 -9.168 1.00 84.94 840 ILE A O 1
ATOM 6613 N N . SER A 1 841 ? -6.204 20.487 -7.613 1.00 82.69 841 SER A N 1
ATOM 6614 C CA . SER A 1 841 ? -5.280 21.042 -6.631 1.00 82.69 841 SER A CA 1
ATOM 6615 C C . SER A 1 841 ? -4.769 19.933 -5.699 1.00 82.69 841 SER A C 1
ATOM 6617 O O . SER A 1 841 ? -5.326 18.833 -5.678 1.00 82.69 841 SER A O 1
ATOM 6619 N N . VAL A 1 842 ? -3.723 20.194 -4.910 1.00 74.69 842 VAL A N 1
ATOM 6620 C CA . VAL A 1 842 ? -3.244 19.226 -3.903 1.00 74.69 842 VAL A CA 1
ATOM 6621 C C . VAL A 1 842 ? -4.329 18.974 -2.856 1.00 74.69 842 VAL A C 1
ATOM 6623 O O . VAL A 1 842 ? -4.622 17.828 -2.521 1.00 74.69 842 VAL A O 1
ATOM 6626 N N . SER A 1 843 ? -5.014 20.033 -2.419 1.00 77.19 843 SER A N 1
ATOM 6627 C CA . SER A 1 843 ? -6.169 19.920 -1.528 1.00 77.19 843 SER A CA 1
ATOM 6628 C C . SER A 1 843 ? -7.324 19.130 -2.164 1.00 77.19 843 SER A C 1
ATOM 6630 O O . SER A 1 843 ? -8.008 18.379 -1.476 1.00 77.19 843 SER A O 1
ATOM 6632 N N . GLY A 1 844 ? -7.519 19.237 -3.483 1.00 83.19 844 GLY A N 1
ATOM 6633 C CA . GLY A 1 844 ? -8.497 18.453 -4.237 1.00 83.19 844 GLY A CA 1
ATOM 6634 C C . GLY A 1 844 ? -8.140 16.967 -4.312 1.00 83.19 844 GLY A C 1
ATOM 6635 O O . GLY A 1 844 ? -9.018 16.126 -4.141 1.00 83.19 844 GLY A O 1
ATOM 6636 N N . LEU A 1 845 ? -6.856 16.634 -4.495 1.00 77.19 845 LEU A N 1
ATOM 6637 C CA . LEU A 1 845 ? -6.359 15.252 -4.425 1.00 77.19 845 LEU A CA 1
ATOM 6638 C C . LEU A 1 845 ? -6.579 14.654 -3.038 1.00 77.19 845 LEU A C 1
ATOM 6640 O O . LEU A 1 845 ? -7.090 13.542 -2.918 1.00 77.19 845 LEU A O 1
ATOM 6644 N N . MET A 1 846 ? -6.233 15.409 -1.996 1.00 79.88 846 MET A N 1
ATOM 6645 C CA . MET A 1 846 ? -6.429 14.986 -0.614 1.00 79.88 846 MET A CA 1
ATOM 6646 C C . MET A 1 846 ? -7.912 14.775 -0.308 1.00 79.88 846 MET A C 1
ATOM 6648 O O . MET A 1 846 ? -8.279 13.722 0.203 1.00 79.88 846 MET A O 1
ATOM 6652 N N . SER A 1 847 ? -8.771 15.716 -0.711 1.00 85.81 847 SER A N 1
ATOM 6653 C CA . SER A 1 847 ? -10.226 15.590 -0.599 1.00 85.81 847 SER A CA 1
ATOM 6654 C C . SER A 1 847 ? -10.748 14.326 -1.285 1.00 85.81 847 SER A C 1
ATOM 6656 O O . SER A 1 847 ? -11.506 13.570 -0.682 1.00 85.81 847 SER A O 1
ATOM 6658 N N . TYR A 1 848 ? -10.307 14.053 -2.518 1.00 84.00 848 TYR A N 1
ATOM 6659 C CA . TYR A 1 848 ? -10.708 12.860 -3.264 1.00 84.00 848 TYR A CA 1
ATOM 6660 C C . TYR A 1 848 ? -10.314 11.565 -2.540 1.00 84.00 848 TYR A C 1
ATOM 6662 O O . TYR A 1 848 ? -11.141 10.669 -2.396 1.00 84.00 848 TYR A O 1
ATOM 6670 N N . ILE A 1 849 ? -9.073 11.471 -2.053 1.00 74.62 849 ILE A N 1
ATOM 6671 C CA . ILE A 1 849 ? -8.560 10.256 -1.404 1.00 74.62 849 ILE A CA 1
ATOM 6672 C C . ILE A 1 849 ? -9.218 10.048 -0.041 1.00 74.62 849 ILE A C 1
ATOM 6674 O O . ILE A 1 849 ? -9.719 8.958 0.220 1.00 74.62 849 ILE A O 1
ATOM 6678 N N . VAL A 1 850 ? -9.288 11.088 0.791 1.00 77.19 850 VAL A N 1
ATOM 6679 C CA . VAL A 1 850 ? -9.914 11.036 2.122 1.00 77.19 850 VAL A CA 1
ATOM 6680 C C . VAL A 1 850 ? -11.393 10.649 2.032 1.00 77.19 850 VAL A C 1
ATOM 6682 O O . VAL A 1 850 ? -11.897 9.926 2.887 1.00 77.19 850 VAL A O 1
ATOM 6685 N N . ASN A 1 851 ? -12.090 11.086 0.980 1.00 84.25 851 ASN A N 1
ATOM 6686 C CA . ASN A 1 851 ? -13.492 10.743 0.748 1.00 84.25 851 ASN A CA 1
ATOM 6687 C C . ASN A 1 851 ? -13.698 9.412 0.003 1.00 84.25 851 ASN A C 1
ATOM 6689 O O . ASN A 1 851 ? -14.846 8.987 -0.144 1.00 84.25 851 ASN A O 1
ATOM 6693 N N . SER A 1 852 ? -12.632 8.767 -0.481 1.00 77.94 852 SER A N 1
ATOM 6694 C CA . SER A 1 852 ? -12.727 7.543 -1.283 1.00 77.94 852 SER A CA 1
ATOM 6695 C C . SER A 1 852 ? -13.164 6.335 -0.455 1.00 77.94 852 SER A C 1
ATOM 6697 O O . SER A 1 852 ? -12.813 6.212 0.719 1.00 77.94 852 SER A O 1
ATOM 6699 N N . ASP A 1 853 ? -13.863 5.393 -1.087 1.00 76.50 853 ASP A N 1
ATOM 6700 C CA . ASP A 1 853 ? -14.287 4.154 -0.424 1.00 76.50 853 ASP A CA 1
ATOM 6701 C C . ASP A 1 853 ? -13.091 3.321 0.040 1.00 76.50 853 ASP A C 1
ATOM 6703 O O . ASP A 1 853 ? -13.118 2.767 1.132 1.00 76.50 853 ASP A O 1
ATOM 6707 N N . ALA A 1 854 ? -11.990 3.322 -0.719 1.00 60.56 854 ALA A N 1
ATOM 6708 C CA . ALA A 1 854 ? -10.744 2.686 -0.300 1.00 60.56 854 ALA A CA 1
ATOM 6709 C C . ALA A 1 854 ? -10.223 3.262 1.029 1.00 60.56 854 ALA A C 1
ATOM 6711 O O . ALA A 1 854 ? -9.802 2.501 1.896 1.00 60.56 854 ALA A O 1
ATOM 6712 N N . SER A 1 855 ? -10.288 4.587 1.220 1.00 64.56 855 SER A N 1
ATOM 6713 C CA . SER A 1 855 ? -9.889 5.223 2.485 1.00 64.56 855 SER A CA 1
ATOM 6714 C C . SER A 1 855 ? -10.888 4.958 3.601 1.00 64.56 855 SER A C 1
ATOM 6716 O O . SER A 1 855 ? -10.477 4.787 4.745 1.00 64.56 855 SER A O 1
ATOM 6718 N N . LYS A 1 856 ? -12.184 4.873 3.286 1.00 70.12 856 LYS A N 1
ATOM 6719 C CA . LYS A 1 856 ? -13.219 4.511 4.262 1.00 70.12 856 LYS A CA 1
ATOM 6720 C C . LYS A 1 856 ? -13.105 3.067 4.745 1.00 70.12 856 LYS A C 1
ATOM 6722 O O . LYS A 1 856 ? -13.357 2.815 5.917 1.00 70.12 856 LYS A O 1
ATOM 6727 N N . ILE A 1 857 ? -12.708 2.154 3.859 1.00 66.44 857 ILE A N 1
ATOM 6728 C CA . ILE A 1 857 ? -12.439 0.747 4.175 1.00 66.44 857 ILE A CA 1
ATOM 6729 C C . ILE A 1 857 ? -11.149 0.622 4.989 1.00 66.44 857 ILE A C 1
ATOM 6731 O O . ILE A 1 857 ? -11.125 -0.105 5.976 1.00 66.44 857 ILE A O 1
ATOM 6735 N N . ALA A 1 858 ? -10.089 1.336 4.596 1.00 53.03 858 ALA A N 1
ATOM 6736 C CA . ALA A 1 858 ? -8.813 1.303 5.309 1.00 53.03 858 ALA A CA 1
ATOM 6737 C C . ALA A 1 858 ? -8.919 1.912 6.717 1.00 53.03 858 ALA A C 1
ATOM 6739 O O . ALA A 1 858 ? -8.333 1.393 7.662 1.00 53.03 858 ALA A O 1
ATOM 6740 N N . ILE A 1 859 ? -9.664 3.013 6.850 1.00 58.25 859 ILE A N 1
ATOM 6741 C CA . ILE A 1 859 ? -9.868 3.748 8.098 1.00 58.25 859 ILE A CA 1
ATOM 6742 C C . ILE A 1 859 ? -11.354 4.115 8.180 1.00 58.25 859 ILE A C 1
ATOM 6744 O O . ILE A 1 859 ? -11.824 4.979 7.432 1.00 58.25 859 ILE A O 1
ATOM 6748 N N . GLY A 1 860 ? -12.104 3.470 9.081 1.00 69.94 860 GLY A N 1
ATOM 6749 C CA . GLY A 1 860 ? -13.538 3.726 9.295 1.00 69.94 860 GLY A CA 1
ATOM 6750 C C . GLY A 1 860 ? -13.843 5.183 9.679 1.00 69.94 860 GLY A C 1
ATOM 6751 O O . GLY A 1 860 ? -12.953 5.915 10.101 1.00 69.94 860 GLY A O 1
ATOM 6752 N N . SER A 1 861 ? -15.088 5.651 9.509 1.00 79.75 861 SER A N 1
ATOM 6753 C CA . SER A 1 861 ? -15.435 7.080 9.698 1.00 79.75 861 SER A CA 1
ATOM 6754 C C . SER A 1 861 ? -15.197 7.566 11.120 1.00 79.75 861 SER A C 1
ATOM 6756 O O . SER A 1 861 ? -14.638 8.644 11.308 1.00 79.75 861 SER A O 1
ATOM 6758 N N . ARG A 1 862 ? -15.539 6.728 12.103 1.00 77.88 862 ARG A N 1
ATOM 6759 C CA . ARG A 1 862 ? -15.246 6.972 13.515 1.00 77.88 862 ARG A CA 1
ATOM 6760 C C . ARG A 1 862 ? -13.748 7.089 13.765 1.00 77.88 862 ARG A C 1
ATOM 6762 O O . ARG A 1 862 ? -13.317 8.065 14.359 1.00 77.88 862 ARG A O 1
ATOM 6769 N N . GLU A 1 863 ? -12.963 6.143 13.257 1.00 68.62 863 GLU A N 1
ATOM 6770 C CA . GLU A 1 863 ? -11.505 6.135 13.414 1.00 68.62 863 GLU A CA 1
ATOM 6771 C C . GLU A 1 863 ? -10.855 7.362 12.761 1.00 68.62 863 GLU A C 1
ATOM 6773 O O . GLU A 1 863 ? -9.990 8.013 13.340 1.00 68.62 863 GLU A O 1
ATOM 6778 N N . PHE A 1 864 ? -11.313 7.725 11.563 1.00 75.44 864 PHE A N 1
ATOM 6779 C CA . PHE A 1 864 ? -10.882 8.936 10.875 1.00 75.44 864 PHE A CA 1
ATOM 6780 C C . PHE A 1 864 ? -11.181 10.188 11.709 1.00 75.44 864 PHE A C 1
ATOM 6782 O O . PHE A 1 864 ? -10.299 11.026 11.888 1.00 75.44 864 PHE A O 1
ATOM 6789 N N . LEU A 1 865 ? -12.406 10.312 12.228 1.00 77.25 865 LEU A N 1
ATOM 6790 C CA . LEU A 1 865 ? -12.824 11.471 13.011 1.00 77.25 865 LEU A CA 1
ATOM 6791 C C . LEU A 1 865 ? -12.108 11.531 14.364 1.00 77.25 865 LEU A C 1
ATOM 6793 O O . LEU A 1 865 ? -11.705 12.608 14.788 1.00 77.25 865 LEU A O 1
ATOM 6797 N N . ARG A 1 866 ? -11.882 10.381 15.007 1.00 68.75 866 ARG A N 1
ATOM 6798 C CA . ARG A 1 866 ? -11.100 10.249 16.243 1.00 68.75 866 ARG A CA 1
ATOM 6799 C C . ARG A 1 866 ? -9.684 10.751 16.044 1.00 68.75 866 ARG A C 1
ATOM 6801 O O . ARG A 1 866 ? -9.242 11.641 16.764 1.00 68.75 866 ARG A O 1
ATOM 6808 N N . ASN A 1 867 ? -9.014 10.258 15.006 1.00 61.97 867 ASN A N 1
ATOM 6809 C CA . ASN A 1 867 ? -7.674 10.709 14.651 1.00 61.97 867 ASN A CA 1
ATOM 6810 C C . ASN A 1 867 ? -7.657 12.206 14.318 1.00 61.97 867 ASN A C 1
ATOM 6812 O O . ASN A 1 867 ? -6.711 12.899 14.668 1.00 61.97 867 ASN A O 1
ATOM 6816 N N . LEU A 1 868 ? -8.722 12.733 13.711 1.00 69.75 868 LEU A N 1
ATOM 6817 C CA . LEU A 1 868 ? -8.854 14.156 13.411 1.00 69.75 868 LEU A CA 1
ATOM 6818 C C . LEU A 1 868 ? -9.048 15.026 14.669 1.00 69.75 868 LEU A C 1
ATOM 6820 O O . LEU A 1 868 ? -8.456 16.100 14.759 1.00 69.75 868 LEU A O 1
ATOM 6824 N N . PHE A 1 869 ? -9.838 14.576 15.646 1.00 70.19 869 PHE A N 1
ATOM 6825 C CA . PHE A 1 869 ? -10.071 15.277 16.917 1.00 70.19 869 PHE A CA 1
ATOM 6826 C C . PHE A 1 869 ? -8.844 15.246 17.825 1.00 70.19 869 PHE A C 1
ATOM 6828 O O . PHE A 1 869 ? -8.463 16.287 18.364 1.00 70.19 869 PHE A O 1
ATOM 6835 N N . ILE A 1 870 ? -8.168 14.097 17.918 1.00 55.59 870 ILE A N 1
ATOM 6836 C CA . ILE A 1 870 ? -6.890 13.974 18.635 1.00 55.59 870 ILE A CA 1
ATOM 6837 C C . ILE A 1 870 ? -5.913 15.009 18.095 1.00 55.59 870 ILE A C 1
ATOM 6839 O O . ILE A 1 870 ? -5.202 15.675 18.842 1.00 55.59 870 ILE A O 1
ATOM 6843 N N . ALA A 1 871 ? -5.929 15.185 16.783 1.00 53.69 871 ALA A N 1
ATOM 6844 C CA . ALA A 1 871 ? -4.878 15.890 16.111 1.00 53.69 871 ALA A CA 1
ATOM 6845 C C . ALA A 1 871 ? -5.149 17.392 15.880 1.00 53.69 871 ALA A C 1
ATOM 6847 O O . ALA A 1 871 ? -4.198 18.170 15.850 1.00 53.69 871 ALA A O 1
ATOM 6848 N N . LEU A 1 872 ? -6.410 17.835 15.760 1.00 60.69 872 LEU A N 1
ATOM 6849 C CA . LEU A 1 872 ? -6.767 19.267 15.726 1.00 60.69 872 LEU A CA 1
ATOM 6850 C C . LEU A 1 872 ? -7.122 19.822 17.104 1.00 60.69 872 LEU A C 1
ATOM 6852 O O . LEU A 1 872 ? -6.798 20.967 17.402 1.00 60.69 872 LEU A O 1
ATOM 6856 N N . LEU A 1 873 ? -7.828 19.048 17.924 1.00 66.81 873 LEU A N 1
ATOM 6857 C CA . LEU A 1 873 ? -8.459 19.534 19.152 1.00 66.81 873 LEU A CA 1
ATOM 6858 C C . LEU A 1 873 ? -7.788 18.994 20.424 1.00 66.81 873 LEU A C 1
ATOM 6860 O O . LEU A 1 873 ? -8.212 19.347 21.522 1.00 66.81 873 LEU A O 1
ATOM 6864 N N . HIS A 1 874 ? -6.739 18.173 20.286 1.00 61.53 874 HIS A N 1
ATOM 6865 C CA . HIS A 1 874 ? -6.017 17.527 21.392 1.00 61.53 874 HIS A CA 1
ATOM 6866 C C . HIS A 1 874 ? -6.932 16.754 22.339 1.00 61.53 874 HIS A C 1
ATOM 6868 O O . HIS A 1 874 ? -6.764 16.779 23.559 1.00 61.53 874 HIS A O 1
ATOM 6874 N N . THR A 1 875 ? -7.925 16.076 21.772 1.00 58.91 875 THR A N 1
ATOM 6875 C CA . THR A 1 875 ? -8.883 15.296 22.544 1.00 58.91 875 THR A CA 1
ATOM 6876 C C . THR A 1 875 ? -9.208 13.992 21.833 1.00 58.91 875 THR A C 1
ATOM 6878 O O . THR A 1 875 ? -9.432 13.985 20.626 1.00 58.91 875 THR A O 1
ATOM 6881 N N . ASN A 1 876 ? -9.251 12.887 22.579 1.00 60.06 876 ASN A N 1
ATOM 6882 C CA . ASN A 1 876 ? -9.862 11.644 22.105 1.00 60.06 876 ASN A CA 1
ATOM 6883 C C . ASN A 1 876 ? -11.333 11.527 22.542 1.00 60.06 876 ASN A C 1
ATOM 6885 O O . ASN A 1 876 ? -11.926 10.464 22.386 1.00 60.06 876 ASN A O 1
ATOM 6889 N N . ASP A 1 877 ? -11.907 12.595 23.115 1.00 69.75 877 ASP A N 1
ATOM 6890 C CA . ASP A 1 877 ? -13.251 12.585 23.683 1.00 69.75 877 ASP A CA 1
ATOM 6891 C C . ASP A 1 877 ? -14.320 12.499 22.584 1.00 69.75 877 ASP A C 1
ATOM 6893 O O . ASP A 1 877 ? -14.877 13.497 22.111 1.00 69.75 877 ASP A O 1
ATOM 6897 N N . GLU A 1 878 ? -14.625 11.261 22.199 1.00 77.38 878 GLU A N 1
ATOM 6898 C CA . GLU A 1 878 ? -15.691 10.914 21.260 1.00 77.38 878 GLU A CA 1
ATOM 6899 C C . GLU A 1 878 ? -17.095 11.230 21.812 1.00 77.38 878 GLU A C 1
ATOM 6901 O O . GLU A 1 878 ? -18.080 11.108 21.086 1.00 77.38 878 GLU A O 1
ATOM 6906 N N . THR A 1 879 ? -17.222 11.629 23.088 1.00 75.75 879 THR A N 1
ATOM 6907 C CA . THR A 1 879 ? -18.520 11.921 23.723 1.00 75.75 879 THR A CA 1
ATOM 6908 C C . THR A 1 879 ? -18.992 13.358 23.506 1.00 75.75 879 THR A C 1
ATOM 6910 O O . THR A 1 879 ? -20.126 13.698 23.855 1.00 75.75 879 THR A O 1
ATOM 6913 N N . THR A 1 880 ? -18.156 14.213 22.907 1.00 81.88 880 THR A N 1
ATOM 6914 C CA . THR A 1 880 ? -18.553 15.583 22.573 1.00 81.88 880 THR A CA 1
ATOM 6915 C C . THR A 1 880 ? -19.686 15.581 21.542 1.00 81.88 880 THR A C 1
ATOM 6917 O O . THR A 1 880 ? -19.679 14.819 20.575 1.00 81.88 880 THR A O 1
ATOM 6920 N N . ALA A 1 881 ? -20.665 16.477 21.719 1.00 83.50 881 ALA A N 1
ATOM 6921 C CA . ALA A 1 881 ? -21.754 16.640 20.751 1.00 83.50 881 ALA A CA 1
ATOM 6922 C C . ALA A 1 881 ? -21.211 16.957 19.348 1.00 83.50 881 ALA A C 1
ATOM 6924 O O . ALA A 1 881 ? -21.730 16.456 18.362 1.00 83.50 881 ALA A O 1
ATOM 6925 N N . GLN A 1 882 ? -20.109 17.712 19.267 1.00 87.12 882 GLN A N 1
ATOM 6926 C CA . GLN A 1 882 ? -19.427 17.980 18.006 1.00 87.12 882 GLN A CA 1
ATOM 6927 C C . GLN A 1 882 ? -18.920 16.693 17.333 1.00 87.12 882 GLN A C 1
ATOM 6929 O O . GLN A 1 882 ? -19.093 16.552 16.125 1.00 87.12 882 GLN A O 1
ATOM 6934 N N . PHE A 1 883 ? -18.323 15.758 18.084 1.00 88.25 883 PHE A N 1
ATOM 6935 C CA . PHE A 1 883 ? -17.854 14.481 17.543 1.00 88.25 883 PHE A CA 1
ATOM 6936 C C . PHE A 1 883 ? -19.013 13.616 17.048 1.00 88.25 883 PHE A C 1
ATOM 6938 O O . PHE A 1 883 ? -18.993 13.173 15.902 1.00 88.25 883 PHE A O 1
ATOM 6945 N N . SER A 1 884 ? -20.042 13.418 17.880 1.00 90.38 884 SER A N 1
ATOM 6946 C CA . SER A 1 884 ? -21.208 12.599 17.521 1.00 90.38 884 SER A CA 1
ATOM 6947 C C . SER A 1 884 ? -21.964 13.183 16.325 1.00 90.38 884 SER A C 1
ATOM 6949 O O . SER A 1 884 ? -22.223 12.463 15.366 1.00 90.38 884 SER A O 1
ATOM 6951 N N . ASP A 1 885 ? -22.251 14.490 16.335 1.00 92.69 885 ASP A N 1
ATOM 6952 C CA . ASP A 1 885 ? -22.986 15.156 15.255 1.00 92.69 885 ASP A CA 1
ATOM 6953 C C . ASP A 1 885 ? -22.214 15.093 13.932 1.00 92.69 885 ASP A C 1
ATOM 6955 O O . ASP A 1 885 ? -22.812 14.936 12.868 1.00 92.69 885 ASP A O 1
ATOM 6959 N N . MET A 1 886 ? -20.885 15.232 13.972 1.00 94.25 886 MET A N 1
ATOM 6960 C CA . MET A 1 886 ? -20.057 15.116 12.775 1.00 94.25 886 MET A CA 1
ATOM 6961 C C . MET A 1 886 ? -19.921 13.672 12.296 1.00 94.25 886 MET A C 1
ATOM 6963 O O . MET A 1 886 ? -19.902 13.461 11.086 1.00 94.25 886 MET A O 1
ATOM 6967 N N . LEU A 1 887 ? -19.831 12.691 13.199 1.00 93.81 887 LEU A N 1
ATOM 6968 C CA . LEU A 1 887 ? -19.781 11.276 12.832 1.00 93.81 887 LEU A CA 1
ATOM 6969 C C . LEU A 1 887 ? -21.073 10.854 12.128 1.00 93.81 887 LEU A C 1
ATOM 6971 O O . LEU A 1 887 ? -21.002 10.304 11.032 1.00 93.81 887 LEU A O 1
ATOM 6975 N N . ASP A 1 888 ? -22.226 11.208 12.698 1.00 93.62 888 ASP A N 1
ATOM 6976 C CA . ASP A 1 888 ? -23.537 10.928 12.108 1.00 93.62 888 ASP A CA 1
ATOM 6977 C C . ASP A 1 888 ? -23.679 11.591 10.730 1.00 93.62 888 ASP A C 1
ATOM 6979 O O . ASP A 1 888 ? -24.107 10.945 9.775 1.00 93.62 888 ASP A O 1
ATOM 6983 N N . GLN A 1 889 ? -23.239 12.850 10.591 1.00 95.31 889 GLN A N 1
ATOM 6984 C CA . GLN A 1 889 ? -23.253 13.557 9.305 1.00 95.31 889 GLN A CA 1
ATOM 6985 C C . GLN A 1 889 ? -22.284 12.960 8.268 1.00 95.31 889 GLN A C 1
ATOM 6987 O O . GLN A 1 889 ? -22.500 13.115 7.066 1.00 95.31 889 GLN A O 1
ATOM 6992 N N . ILE A 1 890 ? -21.181 12.330 8.691 1.00 91.12 890 ILE A N 1
ATOM 6993 C CA . ILE A 1 890 ? -20.272 11.617 7.779 1.00 91.12 890 ILE A CA 1
ATOM 6994 C C . ILE A 1 890 ? -20.905 10.293 7.341 1.00 91.12 890 ILE A C 1
ATOM 6996 O O . ILE A 1 890 ? -20.853 9.956 6.155 1.00 91.12 890 ILE A O 1
ATOM 7000 N N . ASP A 1 891 ? -21.496 9.550 8.276 1.00 90.25 891 ASP A N 1
ATOM 7001 C CA . ASP A 1 891 ? -22.062 8.223 8.025 1.00 90.25 891 ASP A CA 1
ATOM 7002 C C . ASP A 1 891 ? -23.359 8.291 7.200 1.00 90.25 891 ASP A C 1
ATOM 7004 O O . ASP A 1 891 ? -23.569 7.456 6.318 1.00 90.25 891 ASP A O 1
ATOM 7008 N N . ASP A 1 892 ? -24.181 9.331 7.378 1.00 91.31 892 ASP A N 1
ATOM 7009 C CA . ASP A 1 892 ? -25.361 9.596 6.541 1.00 91.31 892 ASP A CA 1
ATOM 7010 C C . ASP A 1 892 ? -25.046 10.377 5.246 1.00 91.31 892 ASP A C 1
ATOM 7012 O O . ASP A 1 892 ? -25.932 10.629 4.424 1.00 91.31 892 ASP A O 1
ATOM 7016 N N . SER A 1 893 ? -23.767 10.713 5.030 1.00 89.50 893 SER A N 1
ATOM 7017 C CA . SER A 1 893 ? -23.257 11.484 3.889 1.00 89.50 893 SER A CA 1
ATOM 7018 C C . SER A 1 893 ? -23.785 12.925 3.773 1.00 89.50 893 SER A C 1
ATOM 7020 O O . SER A 1 893 ? -23.670 13.532 2.702 1.00 89.50 893 SER A O 1
ATOM 7022 N N . THR A 1 894 ? -24.327 13.506 4.847 1.00 96.00 894 THR A N 1
ATOM 7023 C CA . THR A 1 894 ? -24.680 14.933 4.936 1.00 96.00 894 THR A CA 1
ATOM 7024 C C . THR A 1 894 ? -23.449 15.827 4.792 1.00 96.00 894 THR A C 1
ATOM 7026 O O . THR A 1 894 ? -23.512 16.864 4.124 1.00 96.00 894 THR A O 1
ATOM 7029 N N . ILE A 1 895 ? -22.318 15.419 5.374 1.00 95.25 895 ILE A N 1
ATOM 7030 C CA . ILE A 1 895 ? -21.006 16.028 5.149 1.00 95.25 895 ILE A CA 1
ATOM 7031 C C . ILE A 1 895 ? -19.998 14.970 4.706 1.00 95.25 895 ILE A C 1
ATOM 7033 O O . ILE A 1 895 ? -20.066 13.794 5.042 1.00 95.25 895 ILE A O 1
ATOM 7037 N N . THR A 1 896 ? -19.002 15.403 3.951 1.00 95.38 896 THR A N 1
ATOM 7038 C CA . THR A 1 896 ? -17.844 14.584 3.599 1.00 95.38 896 THR A CA 1
ATOM 7039 C C . THR A 1 896 ? -16.795 14.621 4.712 1.00 95.38 896 THR A C 1
ATOM 7041 O O . THR A 1 896 ? -16.716 15.583 5.479 1.00 95.38 896 THR A O 1
ATOM 7044 N N . ARG A 1 897 ? -15.896 13.631 4.751 1.00 87.38 897 ARG A N 1
ATOM 7045 C CA . ARG A 1 897 ? -14.717 13.654 5.637 1.00 87.38 897 ARG A CA 1
ATOM 7046 C C . ARG A 1 897 ? -13.845 14.893 5.410 1.00 87.38 897 ARG A C 1
ATOM 7048 O O . ARG A 1 897 ? -13.245 15.417 6.340 1.00 87.38 897 ARG A O 1
ATOM 7055 N N . TRP A 1 898 ? -13.812 15.406 4.182 1.00 91.19 898 TRP A N 1
ATOM 7056 C CA . TRP A 1 898 ? -13.146 16.671 3.865 1.00 91.19 898 TRP A CA 1
ATOM 7057 C C . TRP A 1 898 ? -13.836 17.896 4.489 1.00 91.19 898 TRP A C 1
ATOM 7059 O O . TRP A 1 898 ? -13.165 18.765 5.041 1.00 91.19 898 TRP A O 1
ATOM 7069 N N . GLN A 1 899 ? -15.170 17.950 4.449 1.00 94.44 899 GLN A N 1
ATOM 7070 C CA . GLN A 1 899 ? -15.949 18.999 5.121 1.00 94.44 899 GLN A CA 1
ATOM 7071 C C . GLN A 1 899 ? -15.832 18.910 6.645 1.00 94.44 899 GLN A C 1
ATOM 7073 O O . GLN A 1 899 ? -15.878 19.932 7.320 1.00 94.44 899 GLN A O 1
ATOM 7078 N N . ALA A 1 900 ? -15.616 17.717 7.198 1.00 89.62 900 ALA A N 1
ATOM 7079 C CA . ALA A 1 900 ? -15.321 17.569 8.615 1.00 89.62 900 ALA A CA 1
ATOM 7080 C C . ALA A 1 900 ? -14.014 18.283 9.020 1.00 89.62 900 ALA A C 1
ATOM 7082 O O . ALA A 1 900 ? -13.998 19.031 9.997 1.00 89.62 900 ALA A O 1
ATOM 7083 N N . ILE A 1 901 ? -12.945 18.147 8.225 1.00 87.81 901 ILE A N 1
ATOM 7084 C CA . ILE A 1 901 ? -11.690 18.896 8.436 1.00 87.81 901 ILE A CA 1
ATOM 7085 C C . ILE A 1 901 ? -11.955 20.408 8.387 1.00 87.81 901 ILE A C 1
ATOM 7087 O O . ILE A 1 901 ? -11.495 21.148 9.257 1.00 87.81 901 ILE A O 1
ATOM 7091 N N . GLU A 1 902 ? -12.736 20.866 7.405 1.00 92.75 902 GLU A N 1
ATOM 7092 C CA . GLU A 1 902 ? -13.114 22.276 7.264 1.00 92.75 902 GLU A CA 1
ATOM 7093 C C . GLU A 1 902 ? -13.840 22.823 8.496 1.00 92.75 902 GLU A C 1
ATOM 7095 O O . GLU A 1 902 ? -13.483 23.892 9.004 1.00 92.75 902 GLU A O 1
ATOM 7100 N N . LEU A 1 903 ? -14.847 22.095 8.981 1.00 93.06 903 LEU A N 1
ATOM 7101 C CA . LEU A 1 903 ? -15.664 22.505 10.120 1.00 93.06 903 LEU A CA 1
ATOM 7102 C C . LEU A 1 903 ? -14.832 22.618 11.400 1.00 93.06 903 LEU A C 1
ATOM 7104 O O . LEU A 1 903 ? -14.971 23.606 12.120 1.00 93.06 903 LEU A O 1
ATOM 7108 N N . ILE A 1 904 ? -13.933 21.664 11.656 1.00 86.69 904 ILE A N 1
ATOM 7109 C CA . ILE A 1 904 ? -13.085 21.688 12.855 1.00 86.69 904 ILE A CA 1
ATOM 7110 C C . ILE A 1 904 ? -12.060 22.820 12.769 1.00 86.69 904 ILE A C 1
ATOM 7112 O O . ILE A 1 904 ? -11.964 23.620 13.696 1.00 86.69 904 ILE A O 1
ATOM 7116 N N . MET A 1 905 ? -11.344 22.955 11.646 1.00 84.19 905 MET A N 1
ATOM 7117 C CA . MET A 1 905 ? -10.324 24.003 11.486 1.00 84.19 905 MET A CA 1
ATOM 7118 C C . MET A 1 905 ? -10.905 25.420 11.573 1.00 84.19 905 MET A C 1
ATOM 7120 O O . MET A 1 905 ? -10.217 26.356 11.981 1.00 84.19 905 MET A O 1
ATOM 7124 N N . ASN A 1 906 ? -12.166 25.603 11.186 1.00 89.88 906 ASN A N 1
ATOM 7125 C CA . ASN A 1 906 ? -12.838 26.895 11.279 1.00 89.88 906 ASN A CA 1
ATOM 7126 C C . ASN A 1 906 ? -13.577 27.112 12.607 1.00 89.88 906 ASN A C 1
ATOM 7128 O O . ASN A 1 906 ? -13.926 28.261 12.904 1.00 89.88 906 ASN A O 1
ATOM 7132 N N . GLY A 1 907 ? -13.783 26.051 13.390 1.00 88.75 907 GLY A N 1
ATOM 7133 C CA . GLY A 1 907 ? -14.501 26.059 14.660 1.00 88.75 907 GLY A CA 1
ATOM 7134 C C . GLY A 1 907 ? -13.813 26.884 15.749 1.00 88.75 907 GLY A C 1
ATOM 7135 O O . GLY A 1 907 ? -12.598 27.088 15.741 1.00 88.75 907 GLY A O 1
ATOM 7136 N N . SER A 1 908 ? -14.605 27.373 16.708 1.00 85.50 908 SER A N 1
ATOM 7137 C CA . SER A 1 908 ? -14.096 28.156 17.842 1.00 85.50 908 SER A CA 1
ATOM 7138 C C . SER A 1 908 ? -13.154 27.348 18.728 1.00 85.50 908 SER A C 1
ATOM 7140 O O . SER A 1 908 ? -12.156 27.890 19.172 1.00 85.50 908 SER A O 1
ATOM 7142 N N . GLU A 1 909 ? -13.408 26.052 18.911 1.00 81.75 909 GLU A N 1
ATOM 7143 C CA . GLU A 1 909 ? -12.577 25.181 19.753 1.00 81.75 909 GLU A CA 1
ATOM 7144 C C . GLU A 1 909 ? -11.132 25.111 19.244 1.00 81.75 909 GLU A C 1
ATOM 7146 O O . GLU A 1 909 ? -10.193 25.352 19.999 1.00 81.75 909 GLU A O 1
ATOM 7151 N N . PHE A 1 910 ? -10.939 24.924 17.935 1.00 80.88 910 PHE A N 1
ATOM 7152 C CA . PHE A 1 910 ? -9.609 24.969 17.325 1.00 80.88 910 PHE A CA 1
ATOM 7153 C C . PHE A 1 910 ? -8.955 26.358 17.424 1.00 80.88 910 PHE A C 1
ATOM 7155 O O . PHE A 1 910 ? -7.742 26.478 17.614 1.00 80.88 910 PHE A O 1
ATOM 7162 N N . ARG A 1 911 ? -9.750 27.430 17.294 1.00 82.44 911 ARG A N 1
ATOM 7163 C CA . ARG A 1 911 ? -9.274 28.820 17.424 1.00 82.44 911 ARG A CA 1
ATOM 7164 C C . ARG A 1 911 ? -8.851 29.182 18.842 1.00 82.44 911 ARG A C 1
ATOM 7166 O O . ARG A 1 911 ? -7.905 29.948 19.000 1.00 82.44 911 ARG A O 1
ATOM 7173 N N . ASP A 1 912 ? -9.530 28.629 19.837 1.00 80.38 912 ASP A N 1
ATOM 7174 C CA . ASP A 1 912 ? -9.239 28.856 21.247 1.00 80.38 912 ASP A CA 1
ATOM 7175 C C . ASP A 1 912 ? -8.005 28.055 21.693 1.00 80.38 912 ASP A C 1
ATOM 7177 O O . ASP A 1 912 ? -7.222 28.544 22.509 1.00 80.38 912 ASP A O 1
ATOM 7181 N N . LEU A 1 913 ? -7.792 26.859 21.123 1.00 75.06 913 LEU A N 1
ATOM 7182 C CA . LEU A 1 913 ? -6.601 26.037 21.365 1.00 75.06 913 LEU A CA 1
ATOM 7183 C C . LEU A 1 913 ? -5.335 26.612 20.719 1.00 75.06 913 LEU A C 1
ATOM 7185 O O . LEU A 1 913 ? -4.282 26.669 21.353 1.00 75.06 913 LEU A O 1
ATOM 7189 N N . ILE A 1 914 ? -5.426 27.017 19.451 1.00 74.75 914 ILE A N 1
ATOM 7190 C CA . ILE A 1 914 ? -4.285 27.493 18.666 1.00 74.75 914 ILE A CA 1
ATOM 7191 C C . ILE A 1 914 ? -4.511 28.959 18.341 1.00 74.75 914 ILE A C 1
ATOM 7193 O O . ILE A 1 914 ? -5.430 29.278 17.597 1.00 74.75 914 ILE A O 1
ATOM 7197 N N . THR A 1 915 ? -3.670 29.860 18.843 1.00 81.69 915 THR A N 1
ATOM 7198 C CA . THR A 1 915 ? -3.754 31.294 18.510 1.00 81.69 915 THR A CA 1
ATOM 7199 C C . THR A 1 915 ? -3.457 31.551 17.030 1.00 81.69 915 THR A C 1
ATOM 7201 O O . THR A 1 915 ? -2.767 30.765 16.383 1.00 81.69 915 THR A O 1
ATOM 7204 N N . ASP A 1 916 ? -3.919 32.679 16.483 1.00 82.56 916 ASP A N 1
ATOM 7205 C CA . ASP A 1 916 ? -3.629 33.038 15.085 1.00 82.56 916 ASP A CA 1
ATOM 7206 C C . ASP A 1 916 ? -2.125 33.159 14.815 1.00 82.56 916 ASP A C 1
ATOM 7208 O O . ASP A 1 916 ? -1.664 32.723 13.766 1.00 82.56 916 ASP A O 1
ATOM 7212 N N . ALA A 1 917 ? -1.343 33.625 15.794 1.00 78.31 917 ALA A N 1
ATOM 7213 C CA . ALA A 1 917 ? 0.114 33.643 15.704 1.00 78.31 917 ALA A CA 1
ATOM 7214 C C . ALA A 1 917 ? 0.710 32.229 15.622 1.00 78.31 917 ALA A C 1
ATOM 7216 O O . ALA A 1 917 ? 1.581 31.968 14.797 1.00 78.31 917 ALA A O 1
ATOM 7217 N N . GLN A 1 918 ? 0.221 31.282 16.433 1.00 75.62 918 GLN A N 1
ATOM 7218 C CA . GLN A 1 918 ? 0.657 29.880 16.362 1.00 75.62 918 GLN A CA 1
ATOM 7219 C C . GLN A 1 918 ? 0.231 29.213 15.050 1.00 75.62 918 GLN A C 1
ATOM 7221 O O . GLN A 1 918 ? 1.002 28.444 14.481 1.00 75.62 918 GLN A O 1
ATOM 7226 N N . PHE A 1 919 ? -0.962 29.522 14.539 1.00 77.25 919 PHE A N 1
ATOM 7227 C CA . PHE A 1 919 ? -1.448 28.970 13.278 1.00 77.25 919 PHE A CA 1
ATOM 7228 C C . PHE A 1 919 ? -0.708 29.557 12.065 1.00 77.25 919 PHE A C 1
ATOM 7230 O O . PHE A 1 919 ? -0.287 28.811 11.184 1.00 77.25 919 PHE A O 1
ATOM 7237 N N . ALA A 1 920 ? -0.465 30.871 12.043 1.00 74.12 920 ALA A N 1
ATOM 7238 C CA . ALA A 1 920 ? 0.361 31.533 11.033 1.00 74.12 920 ALA A CA 1
ATOM 7239 C C . ALA A 1 920 ? 1.791 30.985 11.042 1.00 74.12 920 ALA A C 1
ATOM 7241 O O . ALA A 1 920 ? 2.349 30.654 9.998 1.00 74.12 920 ALA A O 1
ATOM 7242 N N . ARG A 1 921 ? 2.356 30.801 12.239 1.00 70.25 921 ARG A N 1
ATOM 7243 C CA . ARG A 1 921 ? 3.645 30.144 12.436 1.00 70.25 921 ARG A CA 1
ATOM 7244 C C . ARG A 1 921 ? 3.649 28.721 11.892 1.00 70.25 921 ARG A C 1
ATOM 7246 O O . ARG A 1 921 ? 4.566 28.374 11.159 1.00 70.25 921 ARG A O 1
ATOM 7253 N N . TYR A 1 922 ? 2.612 27.934 12.169 1.00 69.75 922 TYR A N 1
ATOM 7254 C CA . TYR A 1 922 ? 2.462 26.587 11.624 1.00 69.75 922 TYR A CA 1
ATOM 7255 C C . TYR A 1 922 ? 2.440 26.583 10.088 1.00 69.75 922 TYR A C 1
ATOM 7257 O O . TYR A 1 922 ? 3.185 25.809 9.483 1.00 69.75 922 TYR A O 1
ATOM 7265 N N . LEU A 1 923 ? 1.643 27.455 9.461 1.00 68.00 923 LEU A N 1
ATOM 7266 C CA . LEU A 1 923 ? 1.586 27.574 8.001 1.00 68.00 923 LEU A CA 1
ATOM 7267 C C . LEU A 1 923 ? 2.965 27.937 7.431 1.00 68.00 923 LEU A C 1
ATOM 7269 O O . LEU A 1 923 ? 3.435 27.294 6.490 1.00 68.00 923 LEU A O 1
ATOM 7273 N N . CYS A 1 924 ? 3.660 28.889 8.057 1.00 64.62 924 CYS A N 1
ATOM 7274 C CA . CYS A 1 924 ? 4.980 29.337 7.626 1.00 64.62 924 CYS A CA 1
ATOM 7275 C C . CYS A 1 924 ? 6.125 28.346 7.913 1.00 64.62 924 CYS A C 1
ATOM 7277 O O . CYS A 1 924 ? 7.126 28.363 7.207 1.00 64.62 924 CYS A O 1
ATOM 7279 N N . GLU A 1 925 ? 6.023 27.488 8.928 1.00 58.84 925 GLU A N 1
ATOM 7280 C CA . GLU A 1 925 ? 7.063 26.502 9.263 1.00 58.84 925 GLU A CA 1
ATOM 7281 C C . GLU A 1 925 ? 6.841 25.171 8.543 1.00 58.84 925 GLU A C 1
ATOM 7283 O O . GLU A 1 925 ? 7.753 24.627 7.926 1.00 58.84 925 GLU A O 1
ATOM 7288 N N . ASN A 1 926 ? 5.625 24.629 8.609 1.00 51.69 926 ASN A N 1
ATOM 7289 C CA . ASN A 1 926 ? 5.347 23.255 8.194 1.00 51.69 926 ASN A CA 1
ATOM 7290 C C . ASN A 1 926 ? 4.798 23.171 6.772 1.00 51.69 926 ASN A C 1
ATOM 7292 O O . ASN A 1 926 ? 5.124 22.216 6.076 1.00 51.69 926 ASN A O 1
ATOM 7296 N N . VAL A 1 927 ? 4.005 24.145 6.317 1.00 50.09 927 VAL A N 1
ATOM 7297 C CA . VAL A 1 927 ? 3.501 24.124 4.933 1.00 50.09 927 VAL A CA 1
ATOM 7298 C C . VAL A 1 927 ? 4.493 24.777 3.980 1.00 50.09 927 VAL A C 1
ATOM 7300 O O . VAL A 1 927 ? 4.686 24.289 2.871 1.00 50.09 927 VAL A O 1
ATOM 7303 N N . LEU A 1 928 ? 5.204 25.815 4.430 1.00 45.44 928 LEU A N 1
ATOM 7304 C CA . LEU A 1 928 ? 6.311 26.349 3.643 1.00 45.44 928 LEU A CA 1
ATOM 7305 C C . LEU A 1 928 ? 7.588 25.518 3.780 1.00 45.44 928 LEU A C 1
ATOM 7307 O O . LEU A 1 928 ? 8.362 25.563 2.847 1.00 45.44 928 LEU A O 1
ATOM 7311 N N . LEU A 1 929 ? 7.788 24.722 4.843 1.00 46.38 929 LEU A N 1
ATOM 7312 C CA . LEU A 1 929 ? 9.008 23.931 5.127 1.00 46.38 929 LEU A CA 1
ATOM 7313 C C . LEU A 1 929 ? 10.239 24.761 5.513 1.00 46.38 929 LEU A C 1
ATOM 7315 O O . LEU A 1 929 ? 11.379 24.468 5.133 1.00 46.38 929 LEU A O 1
ATOM 7319 N N . VAL A 1 930 ? 10.006 25.803 6.305 1.00 41.31 930 VAL A N 1
ATOM 7320 C CA . VAL A 1 930 ? 11.043 26.677 6.857 1.00 41.31 930 VAL A CA 1
ATOM 7321 C C . VAL A 1 930 ? 11.397 26.184 8.264 1.00 41.31 930 VAL A C 1
ATOM 7323 O O . VAL A 1 930 ? 10.509 25.878 9.056 1.00 41.31 930 VAL A O 1
ATOM 7326 N N . GLU A 1 931 ? 12.689 26.100 8.604 1.00 44.78 931 GLU A N 1
ATOM 7327 C CA . GLU A 1 931 ? 13.058 25.851 10.009 1.00 44.78 931 GLU A CA 1
ATOM 7328 C C . GLU A 1 931 ? 12.547 26.983 10.904 1.00 44.78 931 GLU A C 1
ATOM 7330 O O . GLU A 1 931 ? 12.585 28.139 10.470 1.00 44.78 931 GLU A O 1
ATOM 7335 N N . PRO A 1 932 ? 12.151 26.695 12.153 1.00 49.34 932 PRO A N 1
ATOM 7336 C CA . PRO A 1 932 ? 11.590 27.692 13.057 1.00 49.34 932 PRO A CA 1
ATOM 7337 C C . PRO A 1 932 ? 12.429 28.974 13.152 1.00 49.34 932 PRO A C 1
ATOM 7339 O O . PRO A 1 932 ? 11.909 30.088 13.116 1.00 49.34 932 PRO A O 1
ATOM 7342 N N . GLU A 1 933 ? 13.751 28.865 13.210 1.00 49.47 933 GLU A N 1
ATOM 7343 C CA . GLU A 1 933 ? 14.649 30.018 13.305 1.00 49.47 933 GLU A CA 1
ATOM 7344 C C . GLU A 1 933 ? 14.721 30.903 12.044 1.00 49.47 933 GLU A C 1
ATOM 7346 O O . GLU A 1 933 ? 15.262 32.005 12.118 1.00 49.47 933 GLU A O 1
ATOM 7351 N N . ASN A 1 934 ? 14.183 30.453 10.906 1.00 49.41 934 ASN A N 1
ATOM 7352 C CA . ASN A 1 934 ? 14.337 31.097 9.596 1.00 49.41 934 ASN A CA 1
ATOM 7353 C C . ASN A 1 934 ? 13.038 31.687 9.027 1.00 49.41 934 ASN A C 1
ATOM 7355 O O . ASN A 1 934 ? 13.035 32.155 7.888 1.00 49.41 934 ASN A O 1
ATOM 7359 N N . VAL A 1 935 ? 11.937 31.658 9.782 1.00 57.94 935 VAL A N 1
ATOM 7360 C CA . VAL A 1 935 ? 10.681 32.275 9.346 1.00 57.94 935 VAL A CA 1
ATOM 7361 C C . VAL A 1 935 ? 10.804 33.798 9.401 1.00 57.94 935 VAL A C 1
ATOM 7363 O O . VAL A 1 935 ? 11.098 34.354 10.462 1.00 57.94 935 VAL A O 1
ATOM 7366 N N . ASP A 1 936 ? 10.565 34.468 8.270 1.00 65.31 936 ASP A N 1
ATOM 7367 C CA . ASP A 1 936 ? 10.590 35.929 8.195 1.00 65.31 936 ASP A CA 1
ATOM 7368 C C . ASP A 1 936 ? 9.447 36.520 9.049 1.00 65.31 936 ASP A C 1
ATOM 7370 O O . ASP A 1 936 ? 8.280 36.157 8.859 1.00 65.31 936 ASP A O 1
ATOM 7374 N N . PRO A 1 937 ? 9.742 37.424 10.001 1.00 70.06 937 PRO A N 1
ATOM 7375 C CA . PRO A 1 937 ? 8.714 38.120 10.769 1.00 70.06 937 PRO A CA 1
ATOM 7376 C C . PRO A 1 937 ? 7.684 38.870 9.908 1.00 70.06 937 PRO A C 1
ATOM 7378 O O . PRO A 1 937 ? 6.536 39.016 10.335 1.00 70.06 937 PRO A O 1
ATOM 7381 N N . GLU A 1 938 ? 8.061 39.341 8.714 1.00 67.56 938 GLU A N 1
ATOM 7382 C CA . GLU A 1 938 ? 7.136 40.004 7.786 1.00 67.56 938 GLU A CA 1
ATOM 7383 C C . GLU A 1 938 ? 6.135 39.012 7.172 1.00 67.56 938 GLU A C 1
ATOM 7385 O O . GLU A 1 938 ? 4.944 39.324 7.113 1.00 67.56 938 GLU A O 1
ATOM 7390 N N . ASP A 1 939 ? 6.577 37.799 6.816 1.00 67.38 939 ASP A N 1
ATOM 7391 C CA . ASP A 1 939 ? 5.710 36.726 6.300 1.00 67.38 939 ASP A CA 1
ATOM 7392 C C . ASP A 1 939 ? 4.703 36.274 7.376 1.00 67.38 939 ASP A C 1
ATOM 7394 O O . ASP A 1 939 ? 3.515 36.117 7.095 1.00 67.38 939 ASP A O 1
ATOM 7398 N N . LEU A 1 940 ? 5.143 36.143 8.636 1.00 71.31 940 LEU A N 1
ATOM 7399 C CA . LEU A 1 940 ? 4.251 35.839 9.767 1.00 71.31 940 LEU A CA 1
ATOM 7400 C C . LEU A 1 940 ? 3.187 36.912 9.958 1.00 71.31 940 LEU A C 1
ATOM 7402 O O . LEU A 1 940 ? 2.002 36.601 10.035 1.00 71.31 940 LEU A O 1
ATOM 7406 N N . THR A 1 941 ? 3.609 38.177 9.975 1.00 75.50 941 THR A N 1
ATOM 7407 C CA . THR A 1 941 ? 2.697 39.312 10.145 1.00 75.50 941 THR A CA 1
ATOM 7408 C C . THR A 1 941 ? 1.677 39.375 9.003 1.00 75.50 941 THR A C 1
ATOM 7410 O O . THR A 1 941 ? 0.510 39.693 9.230 1.00 75.50 941 THR A O 1
ATOM 7413 N N . ALA A 1 942 ? 2.090 39.052 7.774 1.00 75.44 942 ALA A N 1
ATOM 7414 C CA . ALA A 1 942 ? 1.199 39.011 6.621 1.00 75.44 942 ALA A CA 1
ATOM 7415 C C . ALA A 1 942 ? 0.145 37.896 6.742 1.00 75.44 942 ALA A C 1
ATOM 7417 O O . ALA A 1 942 ? -1.029 38.143 6.472 1.00 75.44 942 ALA A O 1
ATOM 7418 N N . VAL A 1 943 ? 0.527 36.690 7.178 1.00 78.88 943 VAL A N 1
ATOM 7419 C CA . VAL A 1 943 ? -0.422 35.579 7.383 1.00 78.88 943 VAL A CA 1
ATOM 7420 C C . VAL A 1 943 ? -1.361 35.852 8.560 1.00 78.88 943 VAL A C 1
ATOM 7422 O O . VAL A 1 943 ? -2.563 35.617 8.444 1.00 78.88 943 VAL A O 1
ATOM 7425 N N . GLU A 1 944 ? -0.853 36.416 9.658 1.00 82.81 944 GLU A N 1
ATOM 7426 C CA . GLU A 1 944 ? -1.666 36.842 10.805 1.00 82.81 944 GLU A CA 1
ATOM 7427 C C . GLU A 1 944 ? -2.730 37.873 10.400 1.00 82.81 944 GLU A C 1
ATOM 7429 O O . GLU A 1 944 ? -3.897 37.718 10.753 1.00 82.81 944 GLU A O 1
ATOM 7434 N N . GLN A 1 945 ? -2.377 38.874 9.585 1.00 84.06 945 GLN A N 1
ATOM 7435 C CA . GLN A 1 945 ? -3.347 39.852 9.071 1.00 84.06 945 GLN A CA 1
ATOM 7436 C C . GLN A 1 945 ? -4.433 39.209 8.205 1.00 84.06 945 GLN A C 1
ATOM 7438 O O . GLN A 1 945 ? -5.585 39.639 8.221 1.00 84.06 945 GLN A O 1
ATOM 7443 N N . ARG A 1 946 ? -4.095 38.166 7.442 1.00 87.75 946 ARG A N 1
ATOM 7444 C CA . ARG A 1 946 ? -5.082 37.444 6.631 1.00 87.75 946 ARG A CA 1
ATOM 7445 C C . ARG A 1 946 ? -6.062 36.658 7.497 1.00 87.75 946 ARG A C 1
ATOM 7447 O O . ARG A 1 946 ? -7.251 36.650 7.182 1.00 87.75 946 ARG A O 1
ATOM 7454 N N . LEU A 1 947 ? -5.610 36.090 8.619 1.00 86.31 947 LEU A N 1
ATOM 7455 C CA . LEU A 1 947 ? -6.466 35.391 9.590 1.00 86.31 947 LEU A CA 1
ATOM 7456 C C . LEU A 1 947 ? -7.542 36.296 10.223 1.00 86.31 947 LEU A C 1
ATOM 7458 O O . LEU A 1 947 ? -8.556 35.786 10.700 1.00 86.31 947 LEU A O 1
ATOM 7462 N N . GLU A 1 948 ? -7.398 37.627 10.148 1.00 86.38 948 GLU A N 1
ATOM 7463 C CA . GLU A 1 948 ? -8.446 38.577 10.560 1.00 86.38 948 GLU A CA 1
ATOM 7464 C C . GLU A 1 948 ? -9.687 38.545 9.647 1.00 86.38 948 GLU A C 1
ATOM 7466 O O . GLU A 1 948 ? -10.779 38.937 10.068 1.00 86.38 948 GLU A O 1
ATOM 7471 N N . SER A 1 949 ? -9.538 38.110 8.390 1.00 84.38 949 SER A N 1
ATOM 7472 C CA . SER A 1 949 ? -10.593 38.193 7.366 1.00 84.38 949 SER A CA 1
ATOM 7473 C C . SER A 1 949 ? -10.849 36.898 6.589 1.00 84.38 949 SER A C 1
ATOM 7475 O O . SER A 1 949 ? -11.901 36.765 5.961 1.00 84.38 949 SER A O 1
ATOM 7477 N N . GLU A 1 950 ? -9.938 35.930 6.663 1.00 88.69 950 GLU A N 1
ATOM 7478 C CA . GLU A 1 950 ? -10.007 34.645 5.971 1.00 88.69 950 GLU A CA 1
ATOM 7479 C C . GLU A 1 950 ? -10.168 33.478 6.960 1.00 88.69 950 GLU A C 1
ATOM 7481 O O . GLU A 1 950 ? -9.803 33.558 8.133 1.00 88.69 950 GLU A O 1
ATOM 7486 N N . SER A 1 951 ? -10.750 32.366 6.499 1.00 91.81 951 SER A N 1
ATOM 7487 C CA . SER A 1 951 ? -10.907 31.166 7.332 1.00 91.81 951 SER A CA 1
ATOM 7488 C C . SER A 1 951 ? -9.596 30.373 7.407 1.00 91.81 951 SER A C 1
ATOM 7490 O O . SER A 1 951 ? -8.837 30.335 6.436 1.00 91.81 951 SER A O 1
ATOM 7492 N N . ARG A 1 952 ? -9.337 29.700 8.536 1.00 87.25 952 ARG A N 1
ATOM 7493 C CA . ARG A 1 952 ? -8.124 28.887 8.723 1.00 87.25 952 ARG A CA 1
ATOM 7494 C C . ARG A 1 952 ? -8.031 27.759 7.710 1.00 87.25 952 ARG A C 1
ATOM 7496 O O . ARG A 1 952 ? -6.949 27.501 7.194 1.00 87.25 952 ARG A O 1
ATOM 7503 N N . PHE A 1 953 ? -9.161 27.127 7.398 1.00 87.62 953 PHE A N 1
ATOM 7504 C CA . PHE A 1 953 ? -9.211 26.087 6.380 1.00 87.62 953 PHE A CA 1
ATOM 7505 C C . PHE A 1 953 ? -8.898 26.634 4.984 1.00 87.62 953 PHE A C 1
ATOM 7507 O O . PHE A 1 953 ? -8.105 26.033 4.270 1.00 87.62 953 PHE A O 1
ATOM 7514 N N . ALA A 1 954 ? -9.453 27.792 4.610 1.00 86.81 954 ALA A N 1
ATOM 7515 C CA . ALA A 1 954 ? -9.187 28.406 3.306 1.00 86.81 954 ALA A CA 1
ATOM 7516 C C . ALA A 1 954 ? -7.709 28.796 3.148 1.00 86.81 954 ALA A C 1
ATOM 7518 O O . ALA A 1 954 ? -7.105 28.489 2.123 1.00 86.81 954 ALA A O 1
ATOM 7519 N N . LEU A 1 955 ? -7.112 29.393 4.185 1.00 81.06 955 LEU A N 1
ATOM 7520 C CA . LEU A 1 955 ? -5.683 29.708 4.206 1.00 81.06 955 LEU A CA 1
ATOM 7521 C C . LEU A 1 955 ? -4.827 28.441 4.155 1.00 81.06 955 LEU A C 1
ATOM 7523 O O . LEU A 1 955 ? -3.887 28.366 3.374 1.00 81.06 955 LEU A O 1
ATOM 7527 N N . TRP A 1 956 ? -5.173 27.406 4.919 1.00 80.44 956 TRP A N 1
ATOM 7528 C CA . TRP A 1 956 ? -4.469 26.125 4.861 1.00 80.44 956 TRP A CA 1
ATOM 7529 C C . TRP A 1 956 ? -4.552 25.473 3.478 1.00 80.44 956 TRP A C 1
ATOM 7531 O O . TRP A 1 956 ? -3.536 25.030 2.951 1.00 80.44 956 TRP A O 1
ATOM 7541 N N . GLN A 1 957 ? -5.730 25.469 2.849 1.00 80.12 957 GLN A N 1
ATOM 7542 C CA . GLN A 1 957 ? -5.902 24.970 1.486 1.00 80.12 957 GLN A CA 1
ATOM 7543 C C . GLN A 1 957 ? -5.078 25.771 0.479 1.00 80.12 957 GLN A C 1
ATOM 7545 O O . GLN A 1 957 ? -4.480 25.179 -0.414 1.00 80.12 957 GLN A O 1
ATOM 7550 N N . GLU A 1 958 ? -5.044 27.097 0.593 1.00 79.00 958 GLU A N 1
ATOM 7551 C CA . GLU A 1 958 ? -4.218 27.936 -0.272 1.00 79.00 958 GLU A CA 1
ATOM 7552 C C . GLU A 1 958 ? -2.739 27.576 -0.142 1.00 79.00 958 GLU A C 1
ATOM 7554 O O . GLU A 1 958 ? -2.089 27.327 -1.153 1.00 79.00 958 GLU A O 1
ATOM 7559 N N . PHE A 1 959 ? -2.236 27.460 1.087 1.00 70.88 959 PHE A N 1
ATOM 7560 C CA . PHE A 1 959 ? -0.847 27.093 1.355 1.00 70.88 959 PHE A CA 1
ATOM 7561 C C . PHE A 1 959 ? -0.516 25.669 0.883 1.00 70.88 959 PHE A C 1
ATOM 7563 O O . PHE A 1 959 ? 0.546 25.452 0.309 1.00 70.88 959 PHE A O 1
ATOM 7570 N N . LEU A 1 960 ? -1.433 24.707 1.047 1.00 70.69 960 LEU A N 1
ATOM 7571 C CA . LEU A 1 960 ? -1.289 23.358 0.481 1.00 70.69 960 LEU A CA 1
ATOM 7572 C C . LEU A 1 960 ? -1.234 23.361 -1.051 1.00 70.69 960 LEU A C 1
ATOM 7574 O O . LEU A 1 960 ? -0.605 22.494 -1.656 1.00 70.69 960 LEU A O 1
ATOM 7578 N N . ASN A 1 961 ? -1.943 24.294 -1.681 1.00 72.69 961 ASN A N 1
ATOM 7579 C CA . ASN A 1 961 ? -2.016 24.407 -3.132 1.00 72.69 961 ASN A CA 1
ATOM 7580 C C . ASN A 1 961 ? -0.884 25.259 -3.719 1.00 72.69 961 ASN A C 1
ATOM 7582 O O . ASN A 1 961 ? -0.637 25.168 -4.924 1.00 72.69 961 ASN A O 1
ATOM 7586 N N . ASP A 1 962 ? -0.189 26.051 -2.900 1.00 66.25 962 ASP A N 1
ATOM 7587 C CA . ASP A 1 962 ? 0.989 26.807 -3.307 1.00 66.25 962 ASP A CA 1
ATOM 7588 C C . ASP A 1 962 ? 2.229 25.903 -3.373 1.00 66.25 962 ASP A C 1
ATOM 7590 O O . ASP A 1 962 ? 3.049 25.810 -2.456 1.00 66.25 962 ASP A O 1
ATOM 7594 N N . SER A 1 963 ? 2.397 25.255 -4.527 1.00 49.22 963 SER A N 1
ATOM 7595 C CA . SER A 1 963 ? 3.566 24.427 -4.837 1.00 49.22 963 SER A CA 1
ATOM 7596 C C . SER A 1 963 ? 4.896 25.191 -4.750 1.00 49.22 963 SER A C 1
ATOM 7598 O O . SER A 1 963 ? 5.948 24.566 -4.603 1.00 49.22 963 SER A O 1
ATOM 7600 N N . ARG A 1 964 ? 4.883 26.533 -4.833 1.00 48.31 964 ARG A N 1
ATOM 7601 C CA . ARG A 1 964 ? 6.097 27.355 -4.744 1.00 48.31 964 ARG A CA 1
ATOM 7602 C C . ARG A 1 964 ? 6.532 27.547 -3.301 1.00 48.31 964 ARG A C 1
ATOM 7604 O O . ARG A 1 964 ? 7.732 27.548 -3.065 1.00 48.31 964 ARG A O 1
ATOM 7611 N N . GLY A 1 965 ? 5.612 27.701 -2.350 1.00 43.97 965 GLY A N 1
ATOM 7612 C CA . GLY A 1 965 ? 5.921 27.908 -0.931 1.00 43.97 965 GLY A CA 1
ATOM 7613 C C . GLY A 1 965 ? 6.695 26.741 -0.317 1.00 43.97 965 GLY A C 1
ATOM 7614 O O . GLY A 1 965 ? 7.778 26.936 0.233 1.00 43.97 965 GLY A O 1
ATOM 7615 N N . CYS A 1 966 ? 6.193 25.525 -0.532 1.00 37.84 966 CYS A N 1
ATOM 7616 C CA . CYS A 1 966 ? 6.782 24.276 -0.048 1.00 37.84 966 CYS A CA 1
ATOM 7617 C C . CYS A 1 966 ? 8.193 24.025 -0.636 1.00 37.84 966 CYS A C 1
ATOM 7619 O O . CYS A 1 966 ? 9.113 23.574 0.049 1.00 37.84 966 CYS A O 1
ATOM 7621 N N . MET A 1 967 ? 8.409 24.334 -1.922 1.00 39.66 967 MET A N 1
ATOM 7622 C CA . MET A 1 967 ? 9.703 24.124 -2.593 1.00 39.66 967 MET A CA 1
ATOM 7623 C C . MET A 1 967 ? 10.672 25.307 -2.406 1.00 39.66 967 MET A C 1
ATOM 7625 O O . MET A 1 967 ? 11.884 25.109 -2.341 1.00 39.66 967 MET A O 1
ATOM 7629 N N . ASN A 1 968 ? 10.184 26.545 -2.257 1.00 37.94 968 ASN A N 1
ATOM 7630 C CA . ASN A 1 968 ? 11.031 27.723 -2.039 1.00 37.94 968 ASN A CA 1
ATOM 7631 C C . ASN A 1 968 ? 11.668 27.762 -0.641 1.00 37.94 968 ASN A C 1
ATOM 7633 O O . ASN A 1 968 ? 12.725 28.379 -0.500 1.00 37.94 968 ASN A O 1
ATOM 7637 N N . ALA A 1 969 ? 11.113 27.109 0.386 1.00 35.38 969 ALA A N 1
ATOM 7638 C CA . ALA A 1 969 ? 11.835 26.976 1.655 1.00 35.38 969 ALA A CA 1
ATOM 7639 C C . ALA A 1 969 ? 12.911 25.886 1.634 1.00 35.38 969 ALA A C 1
ATOM 7641 O O . ALA A 1 969 ? 13.948 26.071 2.275 1.00 35.38 969 ALA A O 1
ATOM 7642 N N . ILE A 1 970 ? 12.740 24.817 0.837 1.00 36.41 970 ILE A N 1
ATOM 7643 C CA . ILE A 1 970 ? 13.873 23.948 0.470 1.00 36.41 970 ILE A CA 1
ATOM 7644 C C . ILE A 1 970 ? 14.945 24.824 -0.191 1.00 36.41 970 ILE A C 1
ATOM 7646 O O . ILE A 1 970 ? 16.092 24.862 0.253 1.00 36.41 970 ILE A O 1
ATOM 7650 N N . ARG A 1 971 ? 14.546 25.622 -1.189 1.00 37.56 971 ARG A N 1
ATOM 7651 C CA . ARG A 1 971 ? 15.419 26.518 -1.959 1.00 37.56 971 ARG A CA 1
ATOM 7652 C C . ARG A 1 971 ? 16.202 27.508 -1.080 1.00 37.56 971 ARG A C 1
ATOM 7654 O O . ARG A 1 971 ? 17.420 27.596 -1.204 1.00 37.56 971 ARG A O 1
ATOM 7661 N N . ARG A 1 972 ? 15.542 28.214 -0.146 1.00 36.31 972 ARG A N 1
ATOM 7662 C CA . ARG A 1 972 ? 16.163 29.214 0.761 1.00 36.31 972 ARG A CA 1
ATOM 7663 C C . ARG A 1 972 ? 17.136 28.604 1.777 1.00 36.31 972 ARG A C 1
ATOM 7665 O O . ARG A 1 972 ? 18.024 29.302 2.268 1.00 36.31 972 ARG A O 1
ATOM 7672 N N . ARG A 1 973 ? 16.992 27.319 2.108 1.00 36.62 973 ARG A N 1
ATOM 7673 C CA . ARG A 1 973 ? 17.859 26.638 3.077 1.00 36.62 973 ARG A CA 1
ATOM 7674 C C . ARG A 1 973 ? 19.168 26.140 2.470 1.00 36.62 973 ARG A C 1
ATOM 7676 O O . ARG A 1 973 ? 20.202 26.195 3.136 1.00 36.62 973 ARG A O 1
ATOM 7683 N N . TYR A 1 974 ? 19.139 25.682 1.223 1.00 36.91 974 TYR A N 1
ATOM 7684 C CA . TYR A 1 974 ? 20.311 25.087 0.576 1.00 36.91 974 TYR A CA 1
ATOM 7685 C C . TYR A 1 974 ? 21.098 26.074 -0.297 1.00 36.91 974 TYR A C 1
ATOM 7687 O O . TYR A 1 974 ? 22.276 25.842 -0.552 1.00 36.91 974 TYR A O 1
ATOM 7695 N N . SER A 1 975 ? 20.534 27.246 -0.617 1.00 35.44 975 SER A N 1
ATOM 7696 C CA . SER A 1 975 ? 21.260 28.337 -1.284 1.00 35.44 975 SER A CA 1
ATOM 7697 C C . SER A 1 975 ? 22.306 29.041 -0.400 1.00 35.44 975 SER A C 1
ATOM 7699 O O . SER A 1 975 ? 23.103 29.821 -0.912 1.00 35.44 975 SER A O 1
ATOM 7701 N N . ASN A 1 976 ? 22.319 28.798 0.921 1.00 32.72 976 ASN A N 1
ATOM 7702 C CA . ASN A 1 976 ? 23.183 29.514 1.875 1.00 32.72 976 ASN A CA 1
ATOM 7703 C C . ASN A 1 976 ? 24.341 28.696 2.472 1.00 32.72 976 ASN A C 1
ATOM 7705 O O . ASN A 1 976 ? 25.120 29.254 3.249 1.00 32.72 976 ASN A O 1
ATOM 7709 N N . ARG A 1 977 ? 24.503 27.405 2.143 1.00 30.94 977 ARG A N 1
ATOM 7710 C CA . ARG A 1 977 ? 25.678 26.626 2.575 1.00 30.94 977 ARG A CA 1
ATOM 7711 C C . ARG A 1 977 ? 26.103 25.612 1.521 1.00 30.94 977 ARG A C 1
ATOM 7713 O O . ARG A 1 977 ? 25.404 24.642 1.256 1.00 30.94 977 ARG A O 1
ATOM 7720 N N . SER A 1 978 ? 27.306 25.823 1.004 1.00 43.25 978 SER A N 1
ATOM 7721 C CA . SER A 1 978 ? 28.117 24.830 0.307 1.00 43.25 978 SER A CA 1
ATOM 7722 C C . SER A 1 978 ? 28.154 23.467 1.033 1.00 43.25 978 SER A C 1
ATOM 7724 O O . SER A 1 978 ? 27.972 23.372 2.252 1.00 43.25 978 SER A O 1
ATOM 7726 N N . SER A 1 979 ? 28.417 22.405 0.261 1.00 33.62 979 SER A N 1
ATOM 7727 C CA . SER A 1 979 ? 28.723 21.008 0.655 1.00 33.62 979 SER A CA 1
ATOM 7728 C C . SER A 1 979 ? 27.660 20.157 1.384 1.00 33.62 979 SER A C 1
ATOM 7730 O O . SER A 1 979 ? 27.698 18.943 1.243 1.00 33.62 979 SER A O 1
ATOM 7732 N N . ASN A 1 980 ? 26.670 20.718 2.087 1.00 37.91 980 ASN A N 1
ATOM 7733 C CA . ASN A 1 980 ? 25.841 19.918 3.017 1.00 37.91 980 ASN A CA 1
ATOM 7734 C C . ASN A 1 980 ? 24.581 19.236 2.438 1.00 37.91 980 ASN A C 1
ATOM 7736 O O . ASN A 1 980 ? 23.996 18.396 3.117 1.00 37.91 980 ASN A O 1
ATOM 7740 N N . TYR A 1 981 ? 24.116 19.581 1.231 1.00 36.69 981 TYR A N 1
ATOM 7741 C CA . TYR A 1 981 ? 22.957 18.891 0.627 1.00 36.69 981 TYR A CA 1
ATOM 7742 C C . TYR A 1 981 ? 23.320 17.464 0.190 1.00 36.69 981 TYR A C 1
ATOM 7744 O O . TYR A 1 981 ? 22.567 16.519 0.419 1.00 36.69 981 TYR A O 1
ATOM 7752 N N . ILE A 1 982 ? 24.529 17.326 -0.358 1.00 36.03 982 ILE A N 1
ATOM 7753 C CA . ILE A 1 982 ? 25.111 16.073 -0.826 1.00 36.03 982 ILE A CA 1
ATOM 7754 C C . ILE A 1 982 ? 25.4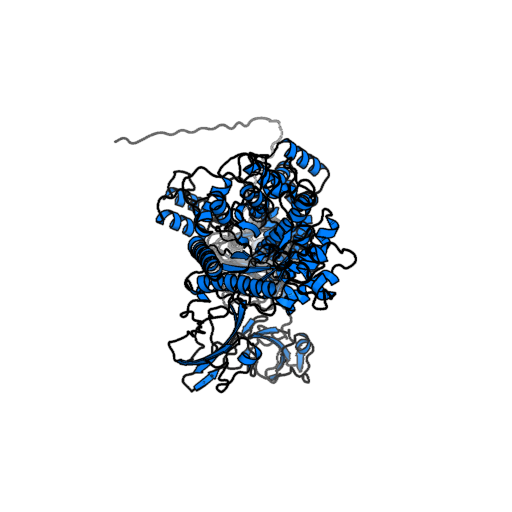03 15.159 0.370 1.00 36.03 982 ILE A C 1
ATOM 7756 O O . ILE A 1 982 ? 24.885 14.052 0.397 1.00 36.03 982 ILE A O 1
ATOM 7760 N N . ASP A 1 983 ? 26.079 15.633 1.423 1.00 36.12 983 ASP A N 1
ATOM 7761 C CA . ASP A 1 983 ? 26.324 14.823 2.632 1.00 36.12 983 ASP A CA 1
ATOM 7762 C C . ASP A 1 983 ? 25.028 14.382 3.338 1.00 36.12 983 ASP A C 1
ATOM 7764 O O . ASP A 1 983 ? 24.975 13.291 3.900 1.00 36.12 983 ASP A O 1
ATOM 7768 N N . TRP A 1 984 ? 23.952 15.176 3.278 1.00 36.09 984 TRP A N 1
ATOM 7769 C CA . TRP A 1 984 ? 22.645 14.796 3.825 1.00 36.09 984 TRP A CA 1
ATOM 7770 C C . TRP A 1 984 ? 21.945 13.713 2.986 1.00 36.09 984 TRP A C 1
ATOM 7772 O O . TRP A 1 984 ? 21.413 12.763 3.557 1.00 36.09 984 TRP A O 1
ATOM 7782 N N . GLN A 1 985 ? 21.992 13.794 1.650 1.00 37.00 985 GLN A N 1
ATOM 7783 C CA . GLN A 1 985 ? 21.490 12.726 0.772 1.00 37.00 985 GLN A CA 1
ATOM 7784 C C . GLN A 1 985 ? 22.373 11.466 0.796 1.00 37.00 985 GLN A C 1
ATOM 7786 O O . GLN A 1 985 ? 21.846 10.365 0.678 1.00 37.00 985 GLN A O 1
ATOM 7791 N N . TYR A 1 986 ? 23.688 11.598 0.984 1.00 34.72 986 TYR A N 1
ATOM 7792 C CA . TYR A 1 986 ? 24.621 10.470 1.105 1.00 34.72 986 TYR A CA 1
ATOM 7793 C C . TYR A 1 986 ? 24.534 9.774 2.469 1.00 34.72 986 TYR A C 1
ATOM 7795 O O . TYR A 1 986 ? 24.624 8.552 2.530 1.00 34.72 986 TYR A O 1
ATOM 7803 N N . SER A 1 987 ? 24.340 10.525 3.560 1.00 33.59 987 SER A N 1
ATOM 7804 C CA . SER A 1 987 ? 24.258 9.960 4.919 1.00 33.59 987 SER A CA 1
ATOM 7805 C C . SER A 1 987 ? 22.882 9.380 5.243 1.00 33.59 987 SER A C 1
ATOM 7807 O O . SER A 1 987 ? 22.782 8.513 6.108 1.00 33.59 987 SER A O 1
ATOM 7809 N N . TYR A 1 988 ? 21.826 9.846 4.567 1.00 33.31 988 TYR A N 1
ATOM 7810 C CA . TYR A 1 988 ? 20.455 9.414 4.846 1.00 33.31 988 TYR A CA 1
ATOM 7811 C C . TYR A 1 988 ? 19.723 8.781 3.660 1.00 33.31 988 TYR A C 1
ATOM 7813 O O . TYR A 1 988 ? 18.632 8.257 3.854 1.00 33.31 988 TYR A O 1
ATOM 7821 N N . GLY A 1 989 ? 20.295 8.768 2.451 1.00 30.55 989 GLY A N 1
ATOM 7822 C CA . GLY A 1 989 ? 19.600 8.314 1.245 1.00 30.55 989 GLY A CA 1
ATOM 7823 C C . GLY A 1 989 ? 18.337 9.139 0.968 1.00 30.55 989 GLY A C 1
ATOM 7824 O O . GLY A 1 989 ? 17.862 9.925 1.786 1.00 30.55 989 GLY A O 1
ATOM 7825 N N . VAL A 1 990 ? 17.677 8.913 -0.164 1.00 32.59 990 VAL A N 1
ATOM 7826 C CA . VAL A 1 990 ? 16.253 9.296 -0.323 1.00 32.59 990 VAL A CA 1
ATOM 7827 C C . VAL A 1 990 ? 15.370 8.281 0.427 1.00 32.59 990 VAL A C 1
ATOM 7829 O O . VAL A 1 990 ? 14.323 7.820 -0.018 1.00 32.59 990 VAL A O 1
ATOM 7832 N N . THR A 1 991 ? 15.826 7.908 1.617 1.00 35.41 991 THR A N 1
ATOM 7833 C CA . THR A 1 991 ? 15.217 6.964 2.534 1.00 35.41 991 THR A CA 1
ATOM 7834 C C . THR A 1 991 ? 15.023 7.699 3.850 1.00 35.41 991 THR A C 1
ATOM 7836 O O . THR A 1 991 ? 15.952 8.154 4.500 1.00 35.41 991 THR A O 1
ATOM 7839 N N . ASP A 1 992 ? 13.757 7.904 4.175 1.00 32.31 992 ASP A N 1
ATOM 7840 C CA . ASP A 1 992 ? 13.225 8.283 5.480 1.00 32.31 992 ASP A CA 1
ATOM 7841 C C . ASP A 1 992 ? 13.579 9.671 6.048 1.00 32.31 992 ASP A C 1
ATOM 7843 O O . ASP A 1 992 ? 12.719 10.259 6.690 1.00 32.31 992 ASP A O 1
ATOM 7847 N N . ALA A 1 993 ? 14.711 10.318 5.746 1.00 30.67 993 ALA A N 1
ATOM 7848 C CA . ALA A 1 993 ? 15.011 11.669 6.265 1.00 30.67 993 ALA A CA 1
ATOM 7849 C C . ALA A 1 993 ? 14.388 12.821 5.442 1.00 30.67 993 ALA A C 1
ATOM 7851 O O . ALA A 1 993 ? 13.915 13.814 5.998 1.00 30.67 993 ALA A O 1
ATOM 7852 N N . ALA A 1 994 ? 14.345 12.689 4.110 1.00 29.86 994 ALA A N 1
ATOM 7853 C CA . ALA A 1 994 ? 13.622 13.611 3.221 1.00 29.86 994 ALA A CA 1
ATOM 7854 C C . ALA A 1 994 ? 12.105 13.382 3.290 1.00 29.86 994 ALA A C 1
ATOM 7856 O O . ALA A 1 994 ? 11.328 14.334 3.414 1.00 29.86 994 ALA A O 1
ATOM 7857 N N . LYS A 1 995 ? 11.709 12.100 3.338 1.00 33.47 995 LYS A N 1
ATOM 7858 C CA . LYS A 1 995 ? 10.344 11.663 3.663 1.00 33.47 995 LYS A CA 1
ATOM 7859 C C . LYS A 1 995 ? 9.914 12.191 5.040 1.00 33.47 995 LYS A C 1
ATOM 7861 O O . LYS A 1 995 ? 8.796 12.667 5.193 1.00 33.47 995 LYS A O 1
ATOM 7866 N N . SER A 1 996 ? 10.832 12.257 6.012 1.00 32.41 996 SER A N 1
ATOM 7867 C CA . SER A 1 996 ? 10.596 12.850 7.338 1.00 32.41 996 SER A CA 1
ATOM 7868 C C . SER A 1 996 ? 10.857 14.357 7.435 1.00 32.41 996 SER A C 1
ATOM 7870 O O . SER A 1 996 ? 10.989 14.886 8.544 1.00 32.41 996 SER A O 1
ATOM 7872 N N . ARG A 1 997 ? 10.870 15.100 6.323 1.00 32.47 997 ARG A N 1
ATOM 7873 C CA . ARG A 1 997 ? 10.785 16.572 6.367 1.00 32.47 997 ARG A CA 1
ATOM 7874 C C . ARG A 1 997 ? 9.715 17.165 5.466 1.00 32.47 997 ARG A C 1
ATOM 7876 O O . ARG A 1 997 ? 9.119 18.141 5.895 1.00 32.47 997 ARG A O 1
ATOM 7883 N N . TYR A 1 998 ? 9.398 16.551 4.325 1.00 31.75 998 TYR A N 1
ATOM 7884 C CA . TYR A 1 998 ? 8.296 17.018 3.471 1.00 31.75 998 TYR A CA 1
ATOM 7885 C C . TYR A 1 998 ? 6.915 16.651 4.020 1.00 31.75 998 TYR A C 1
ATOM 7887 O O . TYR A 1 998 ? 5.962 17.413 3.901 1.00 31.75 998 TYR A O 1
ATOM 7895 N N . LEU A 1 999 ? 6.836 15.486 4.662 1.00 34.75 999 LEU A N 1
ATOM 7896 C CA . LEU A 1 999 ? 5.602 14.857 5.119 1.00 34.75 999 LEU A CA 1
ATOM 7897 C C . LEU A 1 999 ? 5.262 14.862 6.609 1.00 34.75 999 LEU A C 1
ATOM 7899 O O . LEU A 1 999 ? 4.108 14.606 6.967 1.00 34.75 999 LEU A O 1
ATOM 7903 N N . PRO A 1 1000 ? 6.174 15.183 7.529 1.00 34.06 1000 PRO A N 1
ATOM 7904 C CA . PRO A 1 1000 ? 5.736 15.445 8.876 1.00 34.06 1000 PRO A CA 1
ATOM 7905 C C . PRO A 1 1000 ? 4.882 16.702 8.972 1.00 34.06 1000 PRO A C 1
ATOM 7907 O O . PRO A 1 1000 ? 4.315 16.960 10.010 1.00 34.06 1000 PRO A O 1
ATOM 7910 N N . SER A 1 1001 ? 4.726 17.500 7.931 1.00 35.28 1001 SER A N 1
ATOM 7911 C CA . SER A 1 1001 ? 3.774 18.605 7.959 1.00 35.28 1001 SER A CA 1
ATOM 7912 C C . SER A 1 1001 ? 2.311 18.147 7.978 1.00 35.28 1001 SER A C 1
ATOM 7914 O O . SER A 1 1001 ? 1.454 18.985 8.214 1.00 35.28 1001 SER A O 1
ATOM 7916 N N . LEU A 1 1002 ? 2.019 16.847 7.802 1.00 35.47 1002 LEU A N 1
ATOM 7917 C CA . LEU A 1 1002 ? 0.709 16.246 8.083 1.00 35.47 1002 LEU A CA 1
ATOM 7918 C C . LEU A 1 1002 ? 0.767 15.309 9.302 1.00 35.47 1002 LEU A C 1
ATOM 7920 O O . LEU A 1 1002 ? 0.037 15.534 10.254 1.00 35.47 1002 LEU A O 1
ATOM 7924 N N . LYS A 1 1003 ? 1.711 14.357 9.392 1.00 33.59 1003 LYS A N 1
ATOM 7925 C CA . LYS A 1 1003 ? 1.829 13.482 10.589 1.00 33.59 1003 LYS A CA 1
ATOM 7926 C C . LYS A 1 1003 ? 2.379 14.203 11.846 1.00 33.59 1003 LYS A C 1
ATOM 7928 O O . LYS A 1 1003 ? 1.932 13.939 12.951 1.00 33.59 1003 LYS A O 1
ATOM 7933 N N . ARG A 1 1004 ? 3.283 15.187 11.700 1.00 35.00 1004 ARG A N 1
ATOM 7934 C CA . ARG A 1 1004 ? 3.631 16.186 12.750 1.00 35.00 1004 ARG A CA 1
ATOM 7935 C C . ARG A 1 1004 ? 2.753 17.449 12.707 1.00 35.00 1004 ARG A C 1
ATOM 7937 O O . ARG A 1 1004 ? 2.884 18.239 13.625 1.00 35.00 1004 ARG A O 1
ATOM 7944 N N . PHE A 1 1005 ? 1.850 17.672 11.744 1.00 36.22 1005 PHE A N 1
ATOM 7945 C CA . PHE A 1 1005 ? 0.727 18.608 11.992 1.00 36.22 1005 PHE A CA 1
ATOM 7946 C C . PHE A 1 1005 ? -0.138 18.077 13.117 1.00 36.22 1005 PHE A C 1
ATOM 7948 O O . PHE A 1 1005 ? -0.495 18.824 14.015 1.00 36.22 1005 PHE A O 1
ATOM 7955 N N . TRP A 1 1006 ? -0.313 16.760 13.118 1.00 39.62 1006 TRP A N 1
ATOM 7956 C CA . TRP A 1 1006 ? -1.000 16.015 14.151 1.00 39.62 1006 TRP A CA 1
ATOM 7957 C C . TRP A 1 1006 ? -0.200 15.877 15.459 1.00 39.62 1006 TRP A C 1
ATOM 7959 O O . TRP A 1 1006 ? -0.772 16.091 16.519 1.00 39.62 1006 TRP A O 1
ATOM 7969 N N . CYS A 1 1007 ? 1.120 15.637 15.411 1.00 31.50 1007 CYS A N 1
ATOM 7970 C CA . CYS A 1 1007 ? 1.934 15.452 16.633 1.00 31.50 1007 CYS A CA 1
ATOM 7971 C C . CYS A 1 1007 ? 2.796 16.664 17.107 1.00 31.50 1007 CYS A C 1
ATOM 7973 O O . CYS A 1 1007 ? 3.493 16.524 18.103 1.00 31.50 1007 CYS A O 1
ATOM 7975 N N . ARG A 1 1008 ? 2.818 17.850 16.454 1.00 34.03 1008 ARG A N 1
ATOM 7976 C CA . ARG A 1 1008 ? 3.543 19.064 16.954 1.00 34.03 1008 ARG A CA 1
ATOM 7977 C C . ARG A 1 1008 ? 2.658 20.200 17.477 1.00 34.03 1008 ARG A C 1
ATOM 7979 O O . ARG A 1 1008 ? 3.195 21.162 18.025 1.00 34.03 1008 ARG A O 1
ATOM 7986 N N . LEU A 1 1009 ? 1.337 20.112 17.338 1.00 34.56 1009 LEU A N 1
ATOM 7987 C CA . LEU A 1 1009 ? 0.424 21.049 18.007 1.00 34.56 1009 LEU A CA 1
ATOM 7988 C C . LEU A 1 1009 ? 0.312 20.754 19.524 1.00 34.56 1009 LEU A C 1
ATOM 7990 O O . LEU A 1 1009 ? -0.057 21.639 20.294 1.00 34.56 1009 LEU A O 1
ATOM 7994 N N . SER A 1 1010 ? 0.739 19.566 19.966 1.00 33.94 1010 SER A N 1
ATOM 7995 C CA . SER A 1 1010 ? 0.509 18.949 21.282 1.00 33.94 1010 SER A CA 1
ATOM 7996 C C . SER A 1 1010 ? 1.551 19.257 22.382 1.00 33.94 1010 SER A C 1
ATOM 7998 O O . SER A 1 1010 ? 1.879 18.383 23.174 1.00 33.94 1010 SER A O 1
ATOM 8000 N N . GLU A 1 1011 ? 2.010 20.513 22.474 1.00 32.56 1011 GLU A N 1
ATOM 8001 C CA . GLU A 1 1011 ? 2.945 21.099 23.472 1.00 32.56 1011 GLU A CA 1
ATOM 8002 C C . GLU A 1 1011 ? 4.464 21.110 23.144 1.00 32.56 1011 GLU A C 1
ATOM 8004 O O . GLU A 1 1011 ? 5.041 20.135 22.655 1.00 32.56 1011 GLU A O 1
ATOM 8009 N N . PRO A 1 1012 ? 5.182 22.212 23.469 1.00 31.36 1012 PRO A N 1
ATOM 8010 C CA . PRO A 1 1012 ? 6.636 22.265 23.393 1.00 31.36 1012 PRO A CA 1
ATOM 8011 C C . PRO A 1 1012 ? 7.264 21.468 24.547 1.00 31.36 1012 PRO A C 1
ATOM 8013 O O . PRO A 1 1012 ? 7.422 21.989 25.649 1.00 31.36 1012 PRO A O 1
ATOM 8016 N N . GLY A 1 1013 ? 7.676 20.225 24.271 1.00 39.41 1013 GLY A N 1
ATOM 8017 C CA . GLY A 1 1013 ? 8.640 19.497 25.107 1.00 39.41 1013 GLY A CA 1
ATOM 8018 C C . GLY A 1 1013 ? 8.395 18.009 25.382 1.00 39.41 1013 GLY A C 1
ATOM 8019 O O . GLY A 1 1013 ? 9.256 17.419 26.025 1.00 39.41 1013 GLY A O 1
ATOM 8020 N N . SER A 1 1014 ? 7.301 17.377 24.932 1.00 39.75 1014 SER A N 1
ATOM 8021 C CA . SER A 1 1014 ? 6.932 16.030 25.426 1.00 39.75 1014 SER A CA 1
ATOM 8022 C C . SER A 1 1014 ? 7.333 14.819 24.565 1.00 39.75 1014 SER A C 1
ATOM 8024 O O . SER A 1 1014 ? 6.975 13.704 24.928 1.00 39.75 1014 SER A O 1
ATOM 8026 N N . TYR A 1 1015 ? 8.076 14.985 23.464 1.00 54.19 1015 TYR A N 1
ATOM 8027 C CA . TYR A 1 1015 ? 8.327 13.895 22.493 1.00 54.19 1015 TYR A CA 1
ATOM 8028 C C . TYR A 1 1015 ? 9.810 13.600 22.240 1.00 54.19 1015 TYR A C 1
ATOM 8030 O O . TYR A 1 1015 ? 10.183 13.118 21.177 1.00 54.19 1015 TYR A O 1
ATOM 8038 N N . THR A 1 1016 ? 10.696 13.895 23.192 1.00 54.97 1016 THR A N 1
ATOM 8039 C CA . THR A 1 1016 ? 12.124 13.559 23.042 1.00 54.97 1016 THR A CA 1
ATOM 8040 C C . THR A 1 1016 ? 12.421 12.058 23.196 1.00 54.97 1016 THR A C 1
ATOM 8042 O O . THR A 1 1016 ? 13.557 11.663 22.958 1.00 54.97 1016 THR A O 1
ATOM 8045 N N . ALA A 1 1017 ? 11.437 11.233 23.582 1.00 59.22 1017 ALA A N 1
ATOM 8046 C CA . ALA A 1 1017 ? 11.593 9.801 23.877 1.00 59.22 1017 ALA A CA 1
ATOM 8047 C C . ALA A 1 1017 ? 10.738 8.845 23.010 1.00 59.22 1017 ALA A C 1
ATOM 8049 O O . ALA A 1 1017 ? 10.799 7.643 23.246 1.00 59.22 1017 ALA A O 1
ATOM 8050 N N . ASP A 1 1018 ? 9.969 9.365 22.044 1.00 61.38 1018 ASP A N 1
ATOM 8051 C CA . ASP A 1 1018 ? 9.258 8.583 21.012 1.00 61.38 1018 ASP A CA 1
ATOM 8052 C C . ASP A 1 1018 ? 10.188 8.451 19.795 1.00 61.38 1018 ASP A C 1
ATOM 8054 O O . ASP A 1 1018 ? 10.501 9.433 19.112 1.00 61.38 1018 ASP A O 1
ATOM 8058 N N . PHE A 1 1019 ? 10.716 7.250 19.588 1.00 58.50 1019 PHE A N 1
ATOM 8059 C CA . PHE A 1 1019 ? 11.751 6.950 18.607 1.00 58.50 1019 PHE A CA 1
ATOM 8060 C C . PHE A 1 1019 ? 11.223 6.255 17.355 1.00 58.50 1019 PHE A C 1
ATOM 8062 O O . PHE A 1 1019 ? 11.910 6.299 16.328 1.00 58.50 1019 PHE A O 1
ATOM 8069 N N . ASP A 1 1020 ? 10.056 5.613 17.416 1.00 55.78 1020 ASP A N 1
ATOM 8070 C CA . ASP A 1 1020 ? 9.427 4.977 16.254 1.00 55.78 1020 ASP A CA 1
ATOM 8071 C C . ASP A 1 1020 ? 8.418 5.898 15.533 1.00 55.78 1020 ASP A C 1
ATOM 8073 O O . ASP A 1 1020 ? 8.028 5.634 14.389 1.00 55.78 1020 ASP A O 1
ATOM 8077 N N . GLY A 1 1021 ? 8.077 7.035 16.149 1.00 48.81 1021 GLY A N 1
ATOM 8078 C CA . GLY A 1 1021 ? 7.207 8.062 15.593 1.00 48.81 1021 GLY A CA 1
ATOM 8079 C C . GLY A 1 1021 ? 5.740 7.640 15.540 1.00 48.81 1021 GLY A C 1
ATOM 8080 O O . GLY A 1 1021 ? 5.012 8.089 14.637 1.00 48.81 1021 GLY A O 1
ATOM 8081 N N . ASN A 1 1022 ? 5.323 6.752 16.447 1.00 50.72 1022 ASN A N 1
ATOM 8082 C CA . ASN A 1 1022 ? 3.946 6.293 16.604 1.00 50.72 1022 ASN A CA 1
ATOM 8083 C C . ASN A 1 1022 ? 3.101 7.206 17.526 1.00 50.72 1022 ASN A C 1
ATOM 8085 O O . ASN A 1 1022 ? 1.884 7.031 17.593 1.00 50.72 1022 ASN A O 1
ATOM 8089 N N . CYS A 1 1023 ? 3.712 8.234 18.129 1.00 48.72 1023 CYS A N 1
ATOM 8090 C CA . CYS A 1 1023 ? 3.100 9.205 19.042 1.00 48.72 1023 CYS A CA 1
ATOM 8091 C C . CYS A 1 1023 ? 2.652 8.609 20.399 1.00 48.72 1023 CYS A C 1
ATOM 8093 O O . CYS A 1 1023 ? 1.868 9.232 21.118 1.00 48.72 1023 CYS A O 1
ATOM 8095 N N . ALA A 1 1024 ? 3.209 7.458 20.783 1.00 56.41 1024 ALA A N 1
ATOM 8096 C CA . ALA A 1 1024 ? 3.231 6.896 22.129 1.00 56.41 1024 ALA A CA 1
ATOM 8097 C C . ALA A 1 1024 ? 4.691 6.753 22.604 1.00 56.41 1024 ALA A C 1
ATOM 8099 O O . ALA A 1 1024 ? 5.616 6.762 21.805 1.00 56.41 1024 ALA A O 1
ATOM 8100 N N . VAL A 1 1025 ? 4.908 6.681 23.923 1.00 64.56 1025 VAL A N 1
ATOM 8101 C CA . VAL A 1 1025 ? 6.199 6.247 24.486 1.00 64.56 1025 VAL A CA 1
ATOM 8102 C C . VAL A 1 1025 ? 5.971 4.871 25.081 1.00 64.56 1025 VAL A C 1
ATOM 8104 O O . VAL A 1 1025 ? 5.421 4.748 26.179 1.00 64.56 1025 VAL A O 1
ATOM 8107 N N . ASP A 1 1026 ? 6.338 3.843 24.327 1.00 72.38 1026 ASP A N 1
ATOM 8108 C CA . ASP A 1 1026 ? 5.991 2.460 24.606 1.00 72.38 1026 ASP A CA 1
ATOM 8109 C C . ASP A 1 1026 ? 7.197 1.503 24.503 1.00 72.38 1026 ASP A C 1
ATOM 8111 O O . ASP A 1 1026 ? 8.375 1.870 24.599 1.00 72.38 1026 ASP A O 1
ATOM 8115 N N . ILE A 1 1027 ? 6.905 0.205 24.411 1.00 74.94 1027 ILE A N 1
ATOM 8116 C CA . ILE A 1 1027 ? 7.934 -0.828 24.397 1.00 74.94 1027 ILE A CA 1
ATOM 8117 C C . ILE A 1 1027 ? 8.769 -0.835 23.109 1.00 74.94 1027 ILE A C 1
ATOM 8119 O O . ILE A 1 1027 ? 9.911 -1.299 23.149 1.00 74.94 1027 ILE A O 1
ATOM 8123 N N . ALA A 1 1028 ? 8.238 -0.337 21.993 1.00 69.38 1028 ALA A N 1
ATOM 8124 C CA . ALA A 1 1028 ? 8.950 -0.192 20.731 1.00 69.38 1028 ALA A CA 1
ATOM 8125 C C . ALA A 1 1028 ? 10.047 0.879 20.845 1.00 69.38 1028 ALA A C 1
ATOM 8127 O O . ALA A 1 1028 ? 11.193 0.624 20.462 1.00 69.38 1028 ALA A O 1
ATOM 8128 N N . ASP A 1 1029 ? 9.769 2.000 21.511 1.00 73.75 1029 ASP A N 1
ATOM 8129 C CA . ASP A 1 1029 ? 10.766 3.045 21.781 1.00 73.75 1029 ASP A CA 1
ATOM 8130 C C . ASP A 1 1029 ? 11.881 2.539 22.689 1.00 73.75 1029 ASP A C 1
ATOM 8132 O O . ASP A 1 1029 ? 13.075 2.752 22.447 1.00 73.75 1029 ASP A O 1
ATOM 8136 N N . PHE A 1 1030 ? 11.509 1.767 23.711 1.00 78.75 1030 PHE A N 1
ATOM 8137 C CA . PHE A 1 1030 ? 12.479 1.112 24.580 1.00 78.75 1030 PHE A CA 1
ATOM 8138 C C . PHE A 1 1030 ? 13.381 0.140 23.806 1.00 78.75 1030 PHE A C 1
ATOM 8140 O O . PHE A 1 1030 ? 14.585 0.068 24.070 1.00 78.75 1030 PHE A O 1
ATOM 8147 N N . GLN A 1 1031 ? 12.833 -0.611 22.845 1.00 75.19 1031 GLN A N 1
ATOM 8148 C CA . GLN A 1 1031 ? 13.612 -1.523 22.003 1.00 75.19 1031 GLN A CA 1
ATOM 8149 C C . GLN A 1 1031 ? 14.609 -0.768 21.122 1.00 75.19 1031 GLN A C 1
ATOM 8151 O O . GLN A 1 1031 ? 15.756 -1.208 20.998 1.00 75.19 1031 GLN A O 1
ATOM 8156 N N . ILE A 1 1032 ? 14.214 0.381 20.573 1.00 69.31 1032 ILE A N 1
ATOM 8157 C CA . ILE A 1 1032 ? 15.095 1.243 19.780 1.00 69.31 1032 ILE A CA 1
ATOM 8158 C C . ILE A 1 1032 ? 16.217 1.819 20.655 1.00 69.31 1032 ILE A C 1
ATOM 8160 O O . ILE A 1 1032 ? 17.392 1.759 20.280 1.00 69.31 1032 ILE A O 1
ATOM 8164 N N . LEU A 1 1033 ? 15.897 2.291 21.863 1.00 76.56 1033 LEU A N 1
ATOM 8165 C CA . LEU A 1 1033 ? 16.887 2.794 22.818 1.00 76.56 1033 LEU A CA 1
ATOM 8166 C C . LEU A 1 1033 ? 17.881 1.698 23.252 1.00 76.56 1033 LEU A C 1
ATOM 8168 O O . LEU A 1 1033 ? 19.093 1.925 23.302 1.00 76.56 1033 LEU A O 1
ATOM 8172 N N . ALA A 1 1034 ? 17.392 0.478 23.500 1.00 76.88 1034 ALA A N 1
ATOM 8173 C CA . ALA A 1 1034 ? 18.208 -0.691 23.838 1.00 76.88 1034 ALA A CA 1
ATOM 8174 C C . ALA A 1 1034 ? 19.135 -1.117 22.696 1.00 76.88 1034 ALA A C 1
ATOM 8176 O O . ALA A 1 1034 ? 20.307 -1.423 22.933 1.00 76.88 1034 ALA A O 1
ATOM 8177 N N . GLN A 1 1035 ? 18.648 -1.094 21.455 1.00 72.56 1035 GLN A N 1
ATOM 8178 C CA . GLN A 1 1035 ? 19.472 -1.366 20.278 1.00 72.56 1035 GLN A CA 1
ATOM 8179 C C . GLN A 1 1035 ? 20.567 -0.309 20.102 1.00 72.56 1035 GLN A C 1
ATOM 8181 O O . GLN A 1 1035 ? 21.724 -0.666 19.856 1.00 72.56 1035 GLN A O 1
ATOM 8186 N N . ASN A 1 1036 ? 20.240 0.969 20.313 1.00 72.19 1036 ASN A N 1
ATOM 8187 C CA . ASN A 1 1036 ? 21.207 2.062 20.252 1.00 72.19 1036 ASN A CA 1
ATOM 8188 C C . ASN A 1 1036 ? 22.310 1.913 21.315 1.00 72.19 1036 ASN A C 1
ATOM 8190 O O . ASN A 1 1036 ? 23.487 2.017 20.968 1.00 72.19 1036 ASN A O 1
ATOM 8194 N N . TRP A 1 1037 ? 21.974 1.549 22.559 1.00 75.12 1037 TRP A N 1
ATOM 8195 C CA . TRP A 1 1037 ? 22.964 1.282 23.616 1.00 75.12 1037 TRP A CA 1
ATOM 8196 C C . TRP A 1 1037 ? 23.924 0.140 23.249 1.00 75.12 1037 TRP A C 1
ATOM 8198 O O . TRP A 1 1037 ? 25.145 0.261 23.377 1.00 75.12 1037 TRP A O 1
ATOM 8208 N N . ILE A 1 1038 ? 23.397 -0.979 22.748 1.00 75.25 1038 ILE A N 1
ATOM 8209 C CA . ILE A 1 1038 ? 24.203 -2.171 22.438 1.00 75.25 1038 ILE A CA 1
ATOM 8210 C C . ILE A 1 1038 ? 25.155 -1.924 21.251 1.00 75.25 1038 ILE A C 1
ATOM 8212 O O . ILE A 1 1038 ? 26.199 -2.569 21.147 1.00 75.25 1038 ILE A O 1
ATOM 8216 N N . SER A 1 1039 ? 24.822 -0.981 20.365 1.00 62.72 1039 SER A N 1
ATOM 8217 C CA . SER A 1 1039 ? 25.533 -0.754 19.102 1.00 62.72 1039 SER A CA 1
ATOM 8218 C C . SER A 1 1039 ? 26.844 0.054 19.193 1.00 62.72 1039 SER A C 1
ATOM 8220 O O . SER A 1 1039 ? 27.586 0.091 18.209 1.00 62.72 1039 SER A O 1
ATOM 8222 N N . GLY A 1 1040 ? 27.182 0.622 20.360 1.00 56.34 1040 GLY A N 1
ATOM 8223 C CA . GLY A 1 1040 ? 28.415 1.397 20.584 1.00 56.34 1040 GLY A CA 1
ATOM 8224 C C . GLY A 1 1040 ? 28.395 2.823 19.993 1.00 56.34 1040 GLY A C 1
ATOM 8225 O O . GLY A 1 1040 ? 27.416 3.212 19.363 1.00 56.34 1040 GLY A O 1
ATOM 8226 N N . PRO A 1 1041 ? 29.454 3.636 20.207 1.00 53.69 1041 PRO A N 1
ATOM 8227 C CA . PRO A 1 1041 ? 29.459 5.054 19.831 1.00 53.69 1041 PRO A CA 1
ATOM 8228 C C . PRO A 1 1041 ? 29.386 5.256 18.306 1.00 53.69 1041 PRO A C 1
ATOM 8230 O O . PRO A 1 1041 ? 30.185 4.685 17.562 1.00 53.69 1041 PRO A O 1
ATOM 8233 N N . ARG A 1 1042 ? 28.442 6.096 17.859 1.00 53.53 1042 ARG A N 1
ATOM 8234 C CA . ARG A 1 1042 ? 28.229 6.548 16.470 1.00 53.53 1042 ARG A CA 1
ATOM 8235 C C . ARG A 1 1042 ? 28.111 8.076 16.427 1.00 53.53 1042 ARG A C 1
ATOM 8237 O O . ARG A 1 1042 ? 27.811 8.692 17.443 1.00 53.53 1042 ARG A O 1
ATOM 8244 N N . ASP A 1 1043 ? 28.286 8.668 15.245 1.00 44.59 1043 ASP A N 1
ATOM 8245 C CA . ASP A 1 1043 ? 28.247 10.127 15.030 1.00 44.59 1043 ASP A CA 1
ATOM 8246 C C . ASP A 1 1043 ? 26.832 10.746 15.129 1.00 44.59 1043 ASP A C 1
ATOM 8248 O O . ASP A 1 1043 ? 26.686 11.967 15.184 1.00 44.59 1043 ASP A O 1
ATOM 8252 N N . TYR A 1 1044 ? 25.786 9.913 15.206 1.00 45.66 1044 TYR A N 1
ATOM 8253 C CA . TYR A 1 1044 ? 24.413 10.299 15.536 1.00 45.66 1044 TYR A CA 1
ATOM 8254 C C . TYR A 1 1044 ? 23.804 9.239 16.460 1.00 45.66 1044 TYR A C 1
ATOM 8256 O O . TYR A 1 1044 ? 23.790 8.052 16.123 1.00 45.66 1044 TYR A O 1
ATOM 8264 N N . LEU A 1 1045 ? 23.335 9.667 17.633 1.00 56.34 1045 LEU A N 1
ATOM 8265 C CA . LEU A 1 1045 ? 22.766 8.810 18.672 1.00 56.34 1045 LEU A CA 1
ATOM 8266 C C . LEU A 1 1045 ? 21.301 9.216 18.894 1.00 56.34 1045 LEU A C 1
ATOM 8268 O O . LEU A 1 1045 ? 21.042 10.069 19.738 1.00 56.34 1045 LEU A O 1
ATOM 8272 N N . PRO A 1 1046 ? 20.333 8.630 18.160 1.00 51.16 1046 PRO A N 1
ATOM 8273 C CA . PRO A 1 1046 ? 18.913 8.936 18.346 1.00 51.16 1046 PRO A CA 1
ATOM 8274 C C . PRO A 1 1046 ? 18.454 8.719 19.793 1.00 51.16 1046 PRO A C 1
ATOM 8276 O O . PRO A 1 1046 ? 17.574 9.418 20.264 1.00 51.16 1046 PRO A O 1
ATOM 8279 N N . GLY A 1 1047 ? 19.090 7.777 20.498 1.00 60.78 1047 GLY A N 1
ATOM 8280 C CA . GLY A 1 1047 ? 18.811 7.448 21.892 1.00 60.78 1047 GLY A CA 1
ATOM 8281 C C . GLY A 1 1047 ? 19.541 8.279 22.957 1.00 60.78 1047 GLY A C 1
ATOM 8282 O O . GLY A 1 1047 ? 19.391 7.972 24.130 1.00 60.78 1047 GLY A O 1
ATOM 8283 N N . ASP A 1 1048 ? 20.363 9.272 22.601 1.00 68.06 1048 ASP A N 1
ATOM 8284 C CA . ASP A 1 1048 ? 21.022 10.162 23.579 1.00 68.06 1048 ASP A CA 1
ATOM 8285 C C . ASP A 1 1048 ? 20.098 11.352 23.882 1.00 68.06 1048 ASP A C 1
ATOM 8287 O O . ASP A 1 1048 ? 20.270 12.465 23.379 1.00 68.06 1048 ASP A O 1
ATOM 8291 N N . ILE A 1 1049 ? 19.049 11.076 24.659 1.00 65.50 1049 ILE A N 1
ATOM 8292 C CA . ILE A 1 1049 ? 17.944 12.001 24.945 1.00 65.50 1049 ILE A CA 1
ATOM 8293 C C . ILE A 1 1049 ? 18.424 13.186 25.793 1.00 65.50 1049 ILE A C 1
ATOM 8295 O O . ILE A 1 1049 ? 17.850 14.275 25.732 1.00 65.50 1049 ILE A O 1
ATOM 8299 N N . ASN A 1 1050 ? 19.476 12.997 26.596 1.00 65.31 1050 ASN A N 1
ATOM 8300 C CA . ASN A 1 1050 ? 20.039 14.050 27.445 1.00 65.31 1050 ASN A CA 1
ATOM 8301 C C . ASN A 1 1050 ? 21.187 14.849 26.799 1.00 65.31 1050 ASN A C 1
ATOM 8303 O O . ASN A 1 1050 ? 21.623 15.850 27.379 1.00 65.31 1050 ASN A O 1
ATOM 8307 N N . GLY A 1 1051 ? 21.656 14.446 25.613 1.00 58.25 1051 GLY A N 1
ATOM 8308 C CA . GLY A 1 1051 ? 22.710 15.127 24.862 1.00 58.25 1051 GLY A CA 1
ATOM 8309 C C . GLY A 1 1051 ? 24.096 15.037 25.508 1.00 58.25 1051 GLY A C 1
ATOM 8310 O O . GLY A 1 1051 ? 24.909 15.955 25.356 1.00 58.25 1051 GLY A O 1
ATOM 8311 N N . SER A 1 1052 ? 24.371 13.972 26.265 1.00 65.19 1052 SER A N 1
ATOM 8312 C CA . SER A 1 1052 ? 25.656 13.745 26.946 1.00 65.19 1052 SER A CA 1
ATOM 8313 C C . SER A 1 1052 ? 26.753 13.199 26.026 1.00 65.19 1052 SER A C 1
ATOM 8315 O O . SER A 1 1052 ? 27.922 13.127 26.425 1.00 65.19 1052 SER A O 1
ATOM 8317 N N . GLY A 1 1053 ? 26.398 12.831 24.797 1.00 61.66 1053 GLY A N 1
ATOM 8318 C CA . GLY A 1 1053 ? 27.256 12.185 23.814 1.00 61.66 1053 GLY A CA 1
ATOM 8319 C C . GLY A 1 1053 ? 27.340 10.665 23.967 1.00 61.66 1053 GLY A C 1
ATOM 8320 O O . GLY A 1 1053 ? 28.181 10.056 23.306 1.00 61.66 1053 GLY A O 1
ATOM 8321 N N . ASN A 1 1054 ? 26.531 10.044 24.836 1.00 68.88 1054 ASN A N 1
ATOM 8322 C CA . ASN A 1 1054 ? 26.461 8.592 25.025 1.00 68.88 1054 ASN A CA 1
ATOM 8323 C C . ASN A 1 1054 ? 25.014 8.160 25.291 1.00 68.88 1054 ASN A C 1
ATOM 8325 O O . ASN A 1 1054 ? 24.313 8.848 26.013 1.00 68.88 1054 ASN A O 1
ATOM 8329 N N . VAL A 1 1055 ? 24.612 6.989 24.783 1.00 73.88 1055 VAL A N 1
ATOM 8330 C CA . VAL A 1 1055 ? 23.360 6.331 25.196 1.00 73.88 1055 VAL A CA 1
ATOM 8331 C C . VAL A 1 1055 ? 23.650 5.504 26.444 1.00 73.88 1055 VAL A C 1
ATOM 8333 O O . VAL A 1 1055 ? 24.343 4.483 26.365 1.00 73.88 1055 VAL A O 1
ATOM 8336 N N . ASP A 1 1056 ? 23.169 5.955 27.599 1.00 78.06 1056 ASP A N 1
ATOM 8337 C CA . ASP A 1 1056 ? 23.416 5.312 28.888 1.00 78.06 1056 ASP A CA 1
ATOM 8338 C C . ASP A 1 1056 ? 22.165 5.230 29.778 1.00 78.06 1056 ASP A C 1
ATOM 8340 O O . ASP A 1 1056 ? 21.046 5.520 29.364 1.00 78.06 1056 ASP A O 1
ATOM 8344 N N . PHE A 1 1057 ? 22.333 4.764 31.020 1.00 78.81 1057 PHE A N 1
ATOM 8345 C CA . PHE A 1 1057 ? 21.219 4.575 31.955 1.00 78.81 1057 PHE A CA 1
ATOM 8346 C C . PHE A 1 1057 ? 20.370 5.839 32.181 1.00 78.81 1057 PHE A C 1
ATOM 8348 O O . PHE A 1 1057 ? 19.190 5.695 32.493 1.00 78.81 1057 PHE A O 1
ATOM 8355 N N . HIS A 1 1058 ? 20.928 7.045 32.035 1.00 71.06 1058 HIS A N 1
ATOM 8356 C CA . HIS A 1 1058 ? 20.165 8.286 32.182 1.00 71.06 1058 HIS A CA 1
ATOM 8357 C C . HIS A 1 1058 ? 19.183 8.495 31.028 1.00 71.06 1058 HIS A C 1
ATOM 8359 O O . HIS A 1 1058 ? 18.110 9.043 31.254 1.00 71.06 1058 HIS A O 1
ATOM 8365 N N . ASP A 1 1059 ? 19.484 8.023 29.819 1.00 75.62 1059 ASP A N 1
ATOM 8366 C CA . ASP A 1 1059 ? 18.548 8.098 28.692 1.00 75.62 1059 ASP A CA 1
ATOM 8367 C C . ASP A 1 1059 ? 17.368 7.140 28.882 1.00 75.62 1059 ASP A C 1
ATOM 8369 O O . ASP A 1 1059 ? 16.223 7.489 28.601 1.00 75.62 1059 ASP A O 1
ATOM 8373 N N . PHE A 1 1060 ? 17.616 5.967 29.475 1.00 78.38 1060 PHE A N 1
ATOM 8374 C CA . PHE A 1 1060 ? 16.551 5.044 29.889 1.00 78.38 1060 PHE A CA 1
ATOM 8375 C C . PHE A 1 1060 ? 15.702 5.603 31.022 1.00 78.38 1060 PHE A C 1
ATOM 8377 O O . PHE A 1 1060 ? 14.488 5.411 31.033 1.00 78.38 1060 PHE A O 1
ATOM 8384 N N . GLU A 1 1061 ? 16.326 6.288 31.981 1.00 76.75 1061 GLU A N 1
ATOM 8385 C CA . GLU A 1 1061 ? 15.605 6.956 33.060 1.00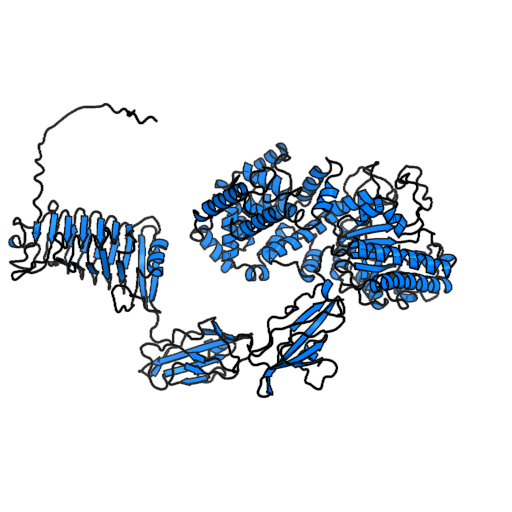 76.75 1061 GLU A CA 1
ATOM 8386 C C . GLU A 1 1061 ? 14.672 8.030 32.490 1.00 76.75 1061 GLU A C 1
ATOM 8388 O O . GLU A 1 1061 ? 13.500 8.076 32.862 1.00 76.75 1061 GLU A O 1
ATOM 8393 N N . ILE A 1 1062 ? 15.147 8.816 31.523 1.00 68.06 1062 ILE A N 1
ATOM 8394 C CA . ILE A 1 1062 ? 14.349 9.837 30.843 1.00 68.06 1062 ILE A CA 1
ATOM 8395 C C . ILE A 1 1062 ? 13.201 9.200 30.052 1.00 68.06 1062 ILE A C 1
ATOM 8397 O O . ILE A 1 1062 ? 12.054 9.584 30.269 1.00 68.06 1062 ILE A O 1
ATOM 8401 N N . LEU A 1 1063 ? 13.455 8.177 29.226 1.00 77.75 1063 LEU A N 1
ATOM 8402 C CA . LEU A 1 1063 ? 12.389 7.454 28.517 1.00 77.75 1063 LEU A CA 1
ATOM 8403 C C . LEU A 1 1063 ? 11.352 6.869 29.487 1.00 77.75 1063 LEU A C 1
ATOM 8405 O O . LEU A 1 1063 ? 10.155 6.991 29.254 1.00 77.75 1063 LEU A O 1
ATOM 8409 N N . SER A 1 1064 ? 11.782 6.307 30.621 1.00 73.25 1064 SER A N 1
ATOM 8410 C CA . SER A 1 1064 ? 10.864 5.761 31.629 1.00 73.25 1064 SER A CA 1
ATOM 8411 C C . SER A 1 1064 ? 10.007 6.830 32.315 1.00 73.25 1064 SER A C 1
ATOM 8413 O O . SER A 1 1064 ? 8.863 6.560 32.670 1.00 73.25 1064 SER A O 1
ATOM 8415 N N . GLN A 1 1065 ? 10.526 8.051 32.482 1.00 68.31 1065 GLN A N 1
ATOM 8416 C CA . GLN A 1 1065 ? 9.756 9.178 33.009 1.00 68.31 1065 GLN A CA 1
ATOM 8417 C C . GLN A 1 1065 ? 8.680 9.622 32.014 1.00 68.31 1065 GLN A C 1
ATOM 8419 O O . GLN A 1 1065 ? 7.562 9.910 32.438 1.00 68.31 1065 GLN A O 1
ATOM 8424 N N . TYR A 1 1066 ? 8.988 9.614 30.713 1.00 64.38 1066 TYR A N 1
ATOM 8425 C CA . TYR A 1 1066 ? 8.017 9.904 29.655 1.00 64.38 1066 TYR A CA 1
ATOM 8426 C C . TYR A 1 1066 ? 6.973 8.790 29.495 1.00 64.38 1066 TYR A C 1
ATOM 8428 O O . TYR A 1 1066 ? 5.786 9.092 29.425 1.00 64.38 1066 TYR A O 1
ATOM 8436 N N . TRP A 1 1067 ? 7.374 7.517 29.568 1.00 70.88 1067 TRP A N 1
ATOM 8437 C CA . TRP A 1 1067 ? 6.448 6.375 29.589 1.00 70.88 1067 TRP A CA 1
ATOM 8438 C C . TRP A 1 1067 ? 5.501 6.458 30.797 1.00 70.88 1067 TRP A C 1
ATOM 8440 O O . TRP A 1 1067 ? 4.281 6.354 30.670 1.00 70.88 1067 TRP A O 1
ATOM 8450 N N . LEU A 1 1068 ? 6.034 6.727 31.993 1.00 59.38 1068 LEU A N 1
ATOM 8451 C CA . LEU A 1 1068 ? 5.210 6.879 33.193 1.00 59.38 1068 LEU A CA 1
ATOM 8452 C C . LEU A 1 1068 ? 4.288 8.104 33.112 1.00 59.38 1068 LEU A C 1
ATOM 8454 O O . LEU A 1 1068 ? 3.154 8.024 33.576 1.00 59.38 1068 LEU A O 1
ATOM 8458 N N . ALA A 1 1069 ? 4.724 9.209 32.503 1.00 51.94 1069 ALA A N 1
ATOM 8459 C CA . ALA A 1 1069 ? 3.873 10.374 32.273 1.00 51.94 1069 ALA A CA 1
ATOM 8460 C C . ALA A 1 1069 ? 2.719 10.069 31.299 1.00 51.94 1069 ALA A C 1
ATOM 8462 O O . ALA A 1 1069 ? 1.585 10.440 31.595 1.00 51.94 1069 ALA A O 1
ATOM 8463 N N . ALA A 1 1070 ? 2.979 9.322 30.219 1.00 49.06 1070 ALA A N 1
ATOM 8464 C CA . ALA A 1 1070 ? 1.958 8.851 29.279 1.00 49.06 1070 ALA A CA 1
ATOM 8465 C C . ALA A 1 1070 ? 0.949 7.888 29.941 1.00 49.06 1070 ALA A C 1
ATOM 8467 O O . ALA A 1 1070 ? -0.250 7.960 29.683 1.00 49.06 1070 ALA A O 1
ATOM 8468 N N . SER A 1 1071 ? 1.399 7.058 30.890 1.00 43.66 1071 SER A N 1
ATOM 8469 C CA . SER A 1 1071 ? 0.524 6.140 31.642 1.00 43.66 1071 SER A CA 1
ATOM 8470 C C . SER A 1 1071 ? -0.388 6.820 32.682 1.00 43.66 1071 SER A C 1
ATOM 8472 O O . SER A 1 1071 ? -1.315 6.199 33.199 1.00 43.66 1071 SER A O 1
ATOM 8474 N N . VAL A 1 1072 ? -0.157 8.100 33.009 1.00 38.78 1072 VAL A N 1
ATOM 8475 C CA . VAL A 1 1072 ? -1.008 8.885 33.932 1.00 38.78 1072 VAL A CA 1
ATOM 8476 C C . VAL A 1 1072 ? -2.146 9.603 33.184 1.00 38.78 1072 VAL A C 1
ATOM 8478 O O . VAL A 1 1072 ? -3.125 10.007 33.811 1.00 38.78 1072 VAL A O 1
ATOM 8481 N N . THR A 1 1073 ? -2.071 9.689 31.851 1.00 37.81 1073 THR A N 1
ATOM 8482 C CA . THR A 1 1073 ? -3.140 10.168 30.953 1.00 37.81 1073 THR A CA 1
ATOM 8483 C C . THR A 1 1073 ? -4.010 9.053 30.359 1.00 37.81 1073 THR A C 1
ATOM 8485 O O . THR A 1 1073 ? -4.853 9.344 29.522 1.00 37.81 1073 THR A O 1
ATOM 8488 N N . GLY A 1 1074 ? -3.873 7.818 30.853 1.00 32.50 1074 GLY A N 1
ATOM 8489 C CA . GLY A 1 1074 ? -4.867 6.751 30.717 1.00 32.50 1074 GLY A CA 1
ATOM 8490 C C . GLY A 1 1074 ? -5.154 6.264 29.295 1.00 32.50 1074 GLY A C 1
ATOM 8491 O O . GLY A 1 1074 ? -6.265 6.458 28.812 1.00 32.50 1074 GLY A O 1
ATOM 8492 N N . GLU A 1 1075 ? -4.205 5.537 28.708 1.00 29.06 1075 GLU A N 1
ATOM 8493 C CA . GLU A 1 1075 ? -4.496 4.225 28.102 1.00 29.06 1075 GLU A CA 1
ATOM 8494 C C . GLU A 1 1075 ? -3.788 3.134 28.912 1.00 29.06 1075 GLU A C 1
ATOM 8496 O O . GLU A 1 1075 ? -2.613 3.350 29.302 1.00 29.06 1075 GLU A O 1
#

Radius of gyration: 42.14 Å; chains: 1; bounding box: 101×88×128 Å

pLDDT: mean 78.94, std 18.74, range [23.81, 98.62]

Secondary structure (DSSP, 8-state):
-------------------------------PPPEEE--SS-SBTT-GGGEESSS---TT-EEEE---SSSS----EE-TT-S--EEEEEEESSSSS-EEEEE-SSEEEEEEEEEESSSEEEEEEEEESSSEEEESS-EEE-SSEEEEEEESSSEEEEEEEEEE--SSSEEEEEE-TT-EEEEEEEEE---TTEEEEEE-TT-EEEE--SS--HHHHHHHHHTTSEE-S-B-SSTT--B--TTEEEEEEE-SS-EEEEEEE--TTS-EEEESPTTEEE--TTS--EEEEEPPTTB-SSS-EEEEEES-HHHHHT--TTSTTEEEEESSSEEE-----TT-EEEEEEEEEBTT--EEPPPEEEEEEPPPTTS-EEEESPTTEE--HHHHS-TT--EEEEPPTTEEEEEEEEES-HHHHHS--TT-TTTEEEEEETT--EE---SPPTTEEEEEEEEEEETT--EEPPPEEEEEES-------EEEEE-S-S--SSTTS-HHHHHHHHHHHTT-SEEEEEE--------TTS-S-----------SHHHHHHHSHHHHHHHHS--SEEEEEE--TT---GGG---HHHHHHHHHHHHHHHHHHHHHSTTS-EEEEEE-S-HHHHHSGGG-TTSPPPHHHHHHHHHHHHHHHHHHHHHHHH-TT--SEEEEEEEEE--HHHHHH--STTT---HHHHTGGGSEESEEEEETHHHHT-GGGTTHHHHHHHHHHHHHPEE-S--SSS-SEEEEEE--S-HHHHHHHHHHHHHHT-S-EEES-SS-SSTT----SB-TTSPBPHHHHHHHHHHHHHHHHHHHHHHHHSSPPPHHHHHHHHHHTTT--HHHHHHHHHTSHHHHHHS-HHHHHHHHHHHHHS---TTSHHHHHHHHHHHTTSS-HHHHHHHHHHSHHHHHHS-HHHHHHHIIIIITT--GGG--HHHHHHHHHHHTTS-HHHHHHHHHH-HHHHHHHHHHHHTT-SSHHHHHHHHHTTSSTTHHHHSHHHHHHHHHSS-TTS-TT--SSSSS-SHHHHHHHHHHHHT---S--TT-TT-SSS--HHHHHHHHHHHHHHHHS--

=== Feature glossary ===
The record interleaves many kinds of information about one protein. Here is each kind framed as the question it answers.

Q: Are the domains correctly placed relative to each other?
A: Predicted aligned error is AlphaFold's pairwise confidence. Unlike pLDDT (per-residue), PAE is per-residue-pair and captures whether two parts of the structure are correctly placed relative to each other. Units are ångströms of expected positional error.

Q: Which residues are in helices, strands, or loops?
A: Eight-state secondary structure (DSSP): H is the canonical α-helix, G the tighter 3₁₀-helix, I the wider π-helix; E/B are β-structure, T and S are turns and bends, and '-' is everything else. DSSP derives these from the pattern of main-chain N–H···O=C hydrogen bonds, not from the sequence.

Q: What if only a Cα trace is available?
A: P-SEA three-state annotation labels each residue as helix, strand, or coil based purely on the geometry of the Cα trace. It serves as a fallback when the full backbone (and thus DSSP) is unavailable.

Q: What are the backbone torsion angles?
A: φ (phi) and ψ (psi) are the two rotatable backbone dihedrals per residue: φ is the C(i-1)–N–Cα–C torsion, ψ is the N–Cα–C–N(i+1) torsion, both in degrees on (−180°, 180°]. α-helical residues cluster near (−60°, −45°); β-strand residues near (−120°, +130°). A Ramachandran plot is simply a scatter of (φ, ψ) for every residue.

Q: What known structures does this most resemble?
A: Structural nearest neighbors (via Foldseek easy-search vs the PDB). Reported per hit: target PDB id, E-value, and alignment TM-score. A TM-score above ~0.5 is the conventional threshold for 'same fold'.

Q: What family and function is it annotated with?
A: Database cross-references. InterPro integrates a dozen domain/family signature databases into unified entries with residue-range hits. GO terms attach function/process/location labels with evidence codes. CATH codes position the fold in a four-level structural taxonomy. Organism is the NCBI-taxonomy species name.

Q: Which residues are buried vs exposed?
A: Solvent accessibility: the surface area of each residue that a 1.4 Å water probe can touch, in Å². When only backbone atoms are present the absolute values are lower than full-atom SASA (side chains contribute most of the area) and are flagged as backbone-only.

Q: What do the diagnostic plots show?
A: Three diagnostic plots accompany the record. The Cα contact map visualizes the tertiary structure as a 2D adjacency matrix (8 Å cutoff, sequence-local contacts suppressed). The Ramachandran plot shows the distribution of backbone (φ, ψ) torsions, with points in the α and β basins reflecting secondary structure content. The PAE plot shows AlphaFold's inter-residue confidence as a color matrix.

Q: What is the amino-acid chain?
A: The amino-acid sequence is the protein's primary structure: the linear order of residues from the N-terminus to the C-terminus, written in one-letter code. Everything else here — the 3D coordinates, the secondary structure, the domain annotations — is ultimately a consequence of this string.

Q: What do the rendered images show?
A: The six renders are orthographic views along the three Cartesian axes in both directions. Representation (cartoon, sticks, or surface) and color scheme (sequence-rainbow or by-chain) vary across proteins so the training set covers all the common visualization conventions.

Q: Where is each backbone atom in 3D?
A: The mmCIF table is the protein's shape written out atom by atom. For each backbone N, Cα, C, and carbonyl O, it records an (x, y, z) coordinate triple in Å plus the residue type, chain letter, and residue number.

Q: How mobile is each atom in the crystal?
A: For experimental (PDB) structures, the B-factor (temperature factor) quantifies the positional spread of each atom in the crystal — a combination of thermal vibration and static disorder — in units of Å². High B-factors mark flexible loops or poorly resolved regions; low B-factors mark the rigid, well-ordered core.

Q: How big and how compact is the whole molecule?
A: Three whole-structure scalars: the radius of gyration (RMS distance of Cα from centroid, in Å), the count of Cα–Cα contacts (pairs closer than 8 Å and separated by more than four residues in sequence — i.e. tertiary, not local, contacts), and the bounding-box dimensions. Together they distinguish compact globular folds from extended fibres or disordered chains.

Q: What does the local fold look like, residue by residue?
A: A 3Di character summarizes, for each residue, the relative orientation of the Cα frame of its nearest spatial neighbor. Because it encodes fold topology rather than chemistry, 3Di alignments detect remote structural similarity that sequence alignment misses.

Q: How confident is the AlphaFold model at each residue?
A: For AlphaFold models, the B-factor field carries pLDDT — the model's own estimate of local accuracy on a 0–100 scale. Regions with pLDDT<50 should be treated as essentially unmodeled; they often correspond to intrinsically disordered segments.